Protein AF-0000000068833733 (afdb_homodimer)

Organism: Rhodotorula toruloides (NCBI:txid5286)

Nearest PDB structures (foldseek):
  7a6r-assembly1_A  TM=3.383E-01  e=6.636E+00  Homo sapiens
  4xdn-assembly1_A  TM=4.023E-01  e=9.406E+00  Saccharomyces cerevisiae
  7a6r-assembly1_A  TM=3.349E-01  e=8.281E+00  Homo sapiens
  4xdn-assembly1_A  TM=2.370E-01  e=8.281E+00  Saccharomyces cerevisiae

Structure (mmCIF, N/CA/C/O backbone):
data_AF-0000000068833733-model_v1
#
loop_
_entity.id
_entity.type
_entity.pdbx_description
1 polymer 'FGENESH: predicted gene_1.614 protein'
#
loop_
_atom_site.group_PDB
_atom_site.id
_atom_site.type_symbol
_atom_site.label_atom_id
_atom_site.label_alt_id
_atom_site.label_comp_id
_atom_site.label_asym_id
_atom_site.label_entity_id
_atom_site.label_seq_id
_atom_site.pdbx_PDB_ins_code
_atom_site.Cartn_x
_atom_site.Cartn_y
_atom_site.Cartn_z
_atom_site.occupancy
_atom_site.B_iso_or_equiv
_atom_site.auth_seq_id
_atom_site.auth_comp_id
_atom_site.auth_asym_id
_atom_site.auth_atom_id
_atom_site.pdbx_PDB_model_num
ATOM 1 N N . MET A 1 1 ? 36.562 -54.531 -7.152 1 19.58 1 MET A N 1
ATOM 2 C CA . MET A 1 1 ? 36.906 -54.688 -8.562 1 19.58 1 MET A CA 1
ATOM 3 C C . MET A 1 1 ? 35.938 -53.906 -9.445 1 19.58 1 MET A C 1
ATOM 5 O O . MET A 1 1 ? 35.812 -54.188 -10.641 1 19.58 1 MET A O 1
ATOM 9 N N . THR A 1 2 ? 35.156 -52.969 -8.891 1 22.92 2 THR A N 1
ATOM 10 C CA . THR A 1 2 ? 34 -52.469 -9.602 1 22.92 2 THR A CA 1
ATOM 11 C C . THR A 1 2 ? 34.406 -51.625 -10.805 1 22.92 2 THR A C 1
ATOM 13 O O . THR A 1 2 ? 35.188 -50.688 -10.672 1 22.92 2 THR A O 1
ATOM 16 N N . SER A 1 3 ? 34.156 -52.094 -12.055 1 21.3 3 SER A N 1
ATOM 17 C CA . SER A 1 3 ? 34.406 -51.875 -13.477 1 21.3 3 SER A CA 1
ATOM 18 C C . SER A 1 3 ? 33.75 -50.562 -13.953 1 21.3 3 SER A C 1
ATOM 20 O O . SER A 1 3 ? 32.531 -50.469 -13.961 1 21.3 3 SER A O 1
ATOM 22 N N . VAL A 1 4 ? 34.438 -49.406 -13.789 1 21.58 4 VAL A N 1
ATOM 23 C CA . VAL A 1 4 ? 34.219 -48 -14.078 1 21.58 4 VAL A CA 1
ATOM 24 C C . VAL A 1 4 ? 34.062 -47.781 -15.586 1 21.58 4 VAL A C 1
ATOM 26 O O . VAL A 1 4 ? 35.031 -47.938 -16.344 1 21.58 4 VAL A O 1
ATOM 29 N N . LYS A 1 5 ? 32.812 -48.156 -16.031 1 18.89 5 LYS A N 1
ATOM 30 C CA . LYS A 1 5 ? 32.469 -48.312 -17.438 1 18.89 5 LYS A CA 1
ATOM 31 C C . LYS A 1 5 ? 32.938 -47.094 -18.234 1 18.89 5 LYS A C 1
ATOM 33 O O . LYS A 1 5 ? 33.188 -46.031 -17.688 1 18.89 5 LYS A O 1
ATOM 38 N N . GLU A 1 6 ? 32.375 -46.719 -19.453 1 17.02 6 GLU A N 1
ATOM 39 C CA . GLU A 1 6 ? 32.5 -46.656 -20.906 1 17.02 6 GLU A CA 1
ATOM 40 C C . GLU A 1 6 ? 32.281 -45.25 -21.438 1 17.02 6 GLU A C 1
ATOM 42 O O . GLU A 1 6 ? 32.094 -45.031 -22.625 1 17.02 6 GLU A O 1
ATOM 47 N N . LYS A 1 7 ? 32.312 -44.188 -20.625 1 20 7 LYS A N 1
ATOM 48 C CA . LYS A 1 7 ? 31.672 -43 -21.203 1 20 7 LYS A CA 1
ATOM 49 C C . LYS A 1 7 ? 32.281 -42.656 -22.562 1 20 7 LYS A C 1
ATOM 51 O O . LYS A 1 7 ? 33.438 -42.281 -22.641 1 20 7 LYS A O 1
ATOM 56 N N . GLU A 1 8 ? 31.859 -43.125 -23.781 1 17.22 8 GLU A N 1
ATOM 57 C CA . GLU A 1 8 ? 32.375 -43.125 -25.141 1 17.22 8 GLU A CA 1
ATOM 58 C C . GLU A 1 8 ? 32.375 -41.688 -25.734 1 17.22 8 GLU A C 1
ATOM 60 O O . GLU A 1 8 ? 33.094 -41.438 -26.703 1 17.22 8 GLU A O 1
ATOM 65 N N . ASN A 1 9 ? 31.453 -40.812 -25.266 1 19.61 9 ASN A N 1
ATOM 66 C CA . ASN A 1 9 ? 30.719 -40.125 -26.312 1 19.61 9 ASN A CA 1
ATOM 67 C C . ASN A 1 9 ? 31.656 -39.344 -27.234 1 19.61 9 ASN A C 1
ATOM 69 O O . ASN A 1 9 ? 32.812 -39.062 -26.875 1 19.61 9 ASN A O 1
ATOM 73 N N . LEU A 1 10 ? 31.094 -38.562 -28.297 1 18.66 10 LEU A N 1
ATOM 74 C CA . LEU A 1 10 ? 31.25 -38.25 -29.719 1 18.66 10 LEU A CA 1
ATOM 75 C C . LEU A 1 10 ? 32.156 -37.031 -29.906 1 18.66 10 LEU A C 1
ATOM 77 O O . LEU A 1 10 ? 32.188 -36.125 -29.062 1 18.66 10 LEU A O 1
ATOM 81 N N . PRO A 1 11 ? 33.031 -37.031 -30.844 1 19.48 11 PRO A N 1
ATOM 82 C CA . PRO A 1 11 ? 34.25 -36.281 -31.203 1 19.48 11 PRO A CA 1
ATOM 83 C C . PRO A 1 11 ? 33.969 -34.875 -31.703 1 19.48 11 PRO A C 1
ATOM 85 O O . PRO A 1 11 ? 32.969 -34.656 -32.406 1 19.48 11 PRO A O 1
ATOM 88 N N . LEU A 1 12 ? 33.969 -33.875 -30.906 1 19.86 12 LEU A N 1
ATOM 89 C CA . LEU A 1 12 ? 33.75 -32.438 -31.125 1 19.86 12 LEU A CA 1
ATOM 90 C C . LEU A 1 12 ? 34.531 -31.969 -32.344 1 19.86 12 LEU A C 1
ATOM 92 O O . LEU A 1 12 ? 35.75 -31.969 -32.312 1 19.86 12 LEU A O 1
ATOM 96 N N . ARG A 1 13 ? 33.969 -32.281 -33.594 1 18.91 13 ARG A N 1
ATOM 97 C CA . ARG A 1 13 ? 34.688 -31.953 -34.812 1 18.91 13 ARG A CA 1
ATOM 98 C C . ARG A 1 13 ? 35.062 -30.469 -34.844 1 18.91 13 ARG A C 1
ATOM 100 O O . ARG A 1 13 ? 34.281 -29.609 -34.438 1 18.91 13 ARG A O 1
ATOM 107 N N . ARG A 1 14 ? 36.281 -30.125 -35 1 19.06 14 ARG A N 1
ATOM 108 C CA . ARG A 1 14 ? 37.125 -28.938 -35.062 1 19.06 14 ARG A CA 1
ATOM 109 C C . ARG A 1 14 ? 36.75 -28.062 -36.25 1 19.06 14 ARG A C 1
ATOM 111 O O . ARG A 1 14 ? 37.125 -28.375 -37.375 1 19.06 14 ARG A O 1
ATOM 118 N N . ILE A 1 15 ? 35.406 -27.719 -36.375 1 20.25 15 ILE A N 1
ATOM 119 C CA . ILE A 1 15 ? 35.125 -27.062 -37.656 1 20.25 15 ILE A CA 1
ATOM 120 C C . ILE A 1 15 ? 36.062 -25.859 -37.844 1 20.25 15 ILE A C 1
ATOM 122 O O . ILE A 1 15 ? 36.125 -25 -36.938 1 20.25 15 ILE A O 1
ATOM 126 N N . SER A 1 16 ? 37 -26 -38.688 1 19.05 16 SER A N 1
ATOM 127 C CA . SER A 1 16 ? 38.125 -25.172 -39.125 1 19.05 16 SER A CA 1
ATOM 128 C C . SER A 1 16 ? 37.656 -23.812 -39.656 1 19.05 16 SER A C 1
ATOM 130 O O . SER A 1 16 ? 36.594 -23.719 -40.281 1 19.05 16 SER A O 1
ATOM 132 N N . PRO A 1 17 ? 38.156 -22.766 -39.094 1 21.41 17 PRO A N 1
ATOM 133 C CA . PRO A 1 17 ? 37.844 -21.344 -39.25 1 21.41 17 PRO A CA 1
ATOM 134 C C . PRO A 1 17 ? 37.906 -20.859 -40.688 1 21.41 17 PRO A C 1
ATOM 136 O O . PRO A 1 17 ? 38.844 -21.234 -41.438 1 21.41 17 PRO A O 1
ATOM 139 N N . PRO A 1 18 ? 36.719 -20.891 -41.438 1 20.53 18 PRO A N 1
ATOM 140 C CA . PRO A 1 18 ? 36.812 -20.609 -42.875 1 20.53 18 PRO A CA 1
ATOM 141 C C . PRO A 1 18 ? 37.625 -19.344 -43.156 1 20.53 18 PRO A C 1
ATOM 143 O O . PRO A 1 18 ? 37.75 -18.469 -42.312 1 20.53 18 PRO A O 1
ATOM 146 N N . SER A 1 19 ? 38.531 -19.453 -44.094 1 19.72 19 SER A N 1
ATOM 147 C CA . SER A 1 19 ? 39.594 -18.594 -44.594 1 19.72 19 SER A CA 1
ATOM 148 C C . SER A 1 19 ? 39.031 -17.281 -45.125 1 19.72 19 SER A C 1
ATOM 150 O O . SER A 1 19 ? 37.906 -17.234 -45.625 1 19.72 19 SER A O 1
ATOM 152 N N . PRO A 1 20 ? 39.656 -16.172 -44.812 1 22.19 20 PRO A N 1
ATOM 153 C CA . PRO A 1 20 ? 39.406 -14.727 -44.938 1 22.19 20 PRO A CA 1
ATOM 154 C C . PRO A 1 20 ? 39.25 -14.281 -46.375 1 22.19 20 PRO A C 1
ATOM 156 O O . PRO A 1 20 ? 40.219 -14.359 -47.156 1 22.19 20 PRO A O 1
ATOM 159 N N . VAL A 1 21 ? 38.312 -14.961 -47.188 1 20.84 21 VAL A N 1
ATOM 160 C CA . VAL A 1 21 ? 38.469 -14.641 -48.594 1 20.84 21 VAL A CA 1
ATOM 161 C C . VAL A 1 21 ? 38.406 -13.125 -48.781 1 20.84 21 VAL A C 1
ATOM 163 O O . VAL A 1 21 ? 37.562 -12.461 -48.188 1 20.84 21 VAL A O 1
ATOM 166 N N . SER A 1 22 ? 39.438 -12.531 -49.406 1 20.2 22 SER A N 1
ATOM 167 C CA . SER A 1 22 ? 39.969 -11.211 -49.719 1 20.2 22 SER A CA 1
ATOM 168 C C . SER A 1 22 ? 39.094 -10.492 -50.75 1 20.2 22 SER A C 1
ATOM 170 O O . SER A 1 22 ? 39.594 -9.688 -51.562 1 20.2 22 SER A O 1
ATOM 172 N N . ARG A 1 23 ? 37.781 -10.711 -50.812 1 19.17 23 ARG A N 1
ATOM 173 C CA . ARG A 1 23 ? 37.25 -10.227 -52.094 1 19.17 23 ARG A CA 1
ATOM 174 C C . ARG A 1 23 ? 37.375 -8.711 -52.188 1 19.17 23 ARG A C 1
ATOM 176 O O . ARG A 1 23 ? 36.875 -7.984 -51.344 1 19.17 23 ARG A O 1
ATOM 183 N N . SER A 1 24 ? 38.375 -8.211 -52.844 1 19.95 24 SER A N 1
ATOM 184 C CA . SER A 1 24 ? 38.875 -6.875 -53.156 1 19.95 24 SER A CA 1
ATOM 185 C C . SER A 1 24 ? 37.875 -6.102 -54.031 1 19.95 24 SER A C 1
ATOM 187 O O . SER A 1 24 ? 38.156 -5.004 -54.5 1 19.95 24 SER A O 1
ATOM 189 N N . GLN A 1 25 ? 36.594 -6.613 -54.188 1 19.78 25 GLN A N 1
ATOM 190 C CA . GLN A 1 25 ? 36.094 -6.008 -55.406 1 19.78 25 GLN A CA 1
ATOM 191 C C . GLN A 1 25 ? 35.906 -4.5 -55.25 1 19.78 25 GLN A C 1
ATOM 193 O O . GLN A 1 25 ? 35.438 -4.035 -54.219 1 19.78 25 GLN A O 1
ATOM 198 N N . SER A 1 26 ? 36.531 -3.775 -56.156 1 21.05 26 SER A N 1
ATOM 199 C CA . SER A 1 26 ? 36.844 -2.375 -56.438 1 21.05 26 SER A CA 1
ATOM 200 C C . SER A 1 26 ? 35.562 -1.6 -56.781 1 21.05 26 SER A C 1
ATOM 202 O O . SER A 1 26 ? 35.156 -1.529 -57.938 1 21.05 26 SER A O 1
ATOM 204 N N . ILE A 1 27 ? 34.469 -1.83 -56.125 1 22.33 27 ILE A N 1
ATOM 205 C CA . ILE A 1 27 ? 33.312 -1.208 -56.75 1 22.33 27 ILE A CA 1
ATOM 206 C C . ILE A 1 27 ? 33.5 0.306 -56.781 1 22.33 27 ILE A C 1
ATOM 208 O O . ILE A 1 27 ? 33.781 0.938 -55.781 1 22.33 27 ILE A O 1
ATOM 212 N N . GLN A 1 28 ? 33.75 0.729 -58 1 21.44 28 GLN A N 1
ATOM 213 C CA . GLN A 1 28 ? 33.969 2.092 -58.469 1 21.44 28 GLN A CA 1
ATOM 214 C C . GLN A 1 28 ? 32.75 2.967 -58.156 1 21.44 28 GLN A C 1
ATOM 216 O O . GLN A 1 28 ? 31.625 2.652 -58.562 1 21.44 28 GLN A O 1
ATOM 221 N N . MET A 1 29 ? 32.812 3.633 -57 1 23.14 29 MET A N 1
ATOM 222 C CA . MET A 1 29 ? 31.781 4.527 -56.469 1 23.14 29 MET A CA 1
ATOM 223 C C . MET A 1 29 ? 31.469 5.645 -57.438 1 23.14 29 MET A C 1
ATOM 225 O O . MET A 1 29 ? 32.344 6.398 -57.844 1 23.14 29 MET A O 1
ATOM 229 N N . PRO A 1 30 ? 30.562 5.352 -58.375 1 25.47 30 PRO A N 1
ATOM 230 C CA . PRO A 1 30 ? 30.375 6.422 -59.375 1 25.47 30 PRO A CA 1
ATOM 231 C C . PRO A 1 30 ? 30.156 7.785 -58.719 1 25.47 30 PRO A C 1
ATOM 233 O O . PRO A 1 30 ? 29.734 7.855 -57.562 1 25.47 30 PRO A O 1
ATOM 236 N N . PRO A 1 31 ? 30.766 8.805 -59.312 1 23.72 31 PRO A N 1
ATOM 237 C CA . PRO A 1 31 ? 30.891 10.164 -58.781 1 23.72 31 PRO A CA 1
ATOM 238 C C . PRO A 1 31 ? 29.531 10.812 -58.531 1 23.72 31 PRO A C 1
ATOM 240 O O . PRO A 1 31 ? 28.562 10.539 -59.25 1 23.72 31 PRO A O 1
ATOM 243 N N . PRO A 1 32 ? 29.156 11.07 -57.281 1 23.84 32 PRO A N 1
ATOM 244 C CA . PRO A 1 32 ? 27.844 11.586 -56.875 1 23.84 32 PRO A CA 1
ATOM 245 C C . PRO A 1 32 ? 27.453 12.844 -57.656 1 23.84 32 PRO A C 1
ATOM 247 O O . PRO A 1 32 ? 28.266 13.758 -57.812 1 23.84 32 PRO A O 1
ATOM 250 N N . THR A 1 33 ? 26.797 12.617 -58.844 1 24.02 33 THR A N 1
ATOM 251 C CA . THR A 1 33 ? 26.344 13.75 -59.656 1 24.02 33 THR A CA 1
ATOM 252 C C . THR A 1 33 ? 25.672 14.789 -58.75 1 24.02 33 THR A C 1
ATOM 254 O O . THR A 1 33 ? 24.891 14.453 -57.875 1 24.02 33 THR A O 1
ATOM 257 N N . GLN A 1 34 ? 26.188 16.016 -58.812 1 23.25 34 GLN A N 1
ATOM 258 C CA . GLN A 1 34 ? 25.922 17.25 -58.094 1 23.25 34 GLN A CA 1
ATOM 259 C C . GLN A 1 34 ? 24.484 17.734 -58.344 1 23.25 34 GLN A C 1
ATOM 261 O O . GLN A 1 34 ? 24.219 18.375 -59.375 1 23.25 34 GLN A O 1
ATOM 266 N N . ARG A 1 35 ? 23.5 16.844 -58.375 1 23.8 35 ARG A N 1
ATOM 267 C CA . ARG A 1 35 ? 22.25 17.5 -58.781 1 23.8 35 ARG A CA 1
ATOM 268 C C . ARG A 1 35 ? 21.969 18.703 -57.906 1 23.8 35 ARG A C 1
ATOM 270 O O . ARG A 1 35 ? 22.125 18.656 -56.688 1 23.8 35 ARG A O 1
ATOM 277 N N . GLU A 1 36 ? 21.984 19.844 -58.531 1 22.17 36 GLU A N 1
ATOM 278 C CA . GLU A 1 36 ? 21.688 21.188 -58.062 1 22.17 36 GLU A CA 1
ATOM 279 C C . GLU A 1 36 ? 20.328 21.266 -57.375 1 22.17 36 GLU A C 1
ATOM 281 O O . GLU A 1 36 ? 19.297 21.062 -58 1 22.17 36 GLU A O 1
ATOM 286 N N . ALA A 1 37 ? 20.266 20.656 -56.188 1 25.45 37 ALA A N 1
ATOM 287 C CA . ALA A 1 37 ? 18.984 20.641 -55.469 1 25.45 37 ALA A CA 1
ATOM 288 C C . ALA A 1 37 ? 18.422 22.062 -55.344 1 25.45 37 ALA A C 1
ATOM 290 O O . ALA A 1 37 ? 19.094 22.953 -54.812 1 25.45 37 ALA A O 1
ATOM 291 N N . THR A 1 38 ? 17.703 22.406 -56.344 1 27.02 38 THR A N 1
ATOM 292 C CA . THR A 1 38 ? 16.969 23.656 -56.312 1 27.02 38 THR A CA 1
ATOM 293 C C . THR A 1 38 ? 16.281 23.844 -54.969 1 27.02 38 THR A C 1
ATOM 295 O O . THR A 1 38 ? 15.672 22.906 -54.438 1 27.02 38 THR A O 1
ATOM 298 N N . PRO A 1 39 ? 16.688 24.859 -54.25 1 24.2 39 PRO A N 1
ATOM 299 C CA . PRO A 1 39 ? 16.25 25.172 -52.875 1 24.2 39 PRO A CA 1
ATOM 300 C C . PRO A 1 39 ? 14.727 25.219 -52.75 1 24.2 39 PRO A C 1
ATOM 302 O O . PRO A 1 39 ? 14.07 26.062 -53.375 1 24.2 39 PRO A O 1
ATOM 305 N N . GLU A 1 40 ? 14.07 23.984 -53.062 1 26.38 40 GLU A N 1
ATOM 306 C CA . GLU A 1 40 ? 12.625 24.125 -52.938 1 26.38 40 GLU A CA 1
ATOM 307 C C . GLU A 1 40 ? 12.242 24.906 -51.688 1 26.38 40 GLU A C 1
ATOM 309 O O . GLU A 1 40 ? 12.773 24.641 -50.594 1 26.38 40 GLU A O 1
ATOM 314 N N . GLN A 1 41 ? 11.727 26.078 -51.938 1 24.69 41 GLN A N 1
ATOM 315 C CA . GLN A 1 41 ? 11.164 26.984 -50.938 1 24.69 41 GLN A CA 1
ATOM 316 C C . GLN A 1 41 ? 10.234 26.25 -49.969 1 24.69 41 GLN A C 1
ATOM 318 O O . GLN A 1 41 ? 9.242 25.656 -50.406 1 24.69 41 GLN A O 1
ATOM 323 N N . GLU A 1 42 ? 10.938 25.641 -49 1 26.62 42 GLU A N 1
ATOM 324 C CA . GLU A 1 42 ? 10.164 24.969 -47.938 1 26.62 42 GLU A CA 1
ATOM 325 C C . GLU A 1 42 ? 8.961 25.812 -47.531 1 26.62 42 GLU A C 1
ATOM 327 O O . GLU A 1 42 ? 9.125 26.938 -47.062 1 26.62 42 GLU A O 1
ATOM 332 N N . GLU A 1 43 ? 7.93 25.703 -48.375 1 27.12 43 GLU A N 1
ATOM 333 C CA . GLU A 1 43 ? 6.68 26.312 -47.938 1 27.12 43 GLU A CA 1
ATOM 334 C C . GLU A 1 43 ? 6.426 26.078 -46.438 1 27.12 43 GLU A C 1
ATOM 336 O O . GLU A 1 43 ? 6.469 24.922 -46 1 27.12 43 GLU A O 1
ATOM 341 N N . VAL A 1 44 ? 6.812 27.062 -45.688 1 28.56 44 VAL A N 1
ATOM 342 C CA . VAL A 1 44 ? 6.562 27.094 -44.25 1 28.56 44 VAL A CA 1
ATOM 343 C C . VAL A 1 44 ? 5.148 26.594 -43.969 1 28.56 44 VAL A C 1
ATOM 345 O O . VAL A 1 44 ? 4.176 27.141 -44.5 1 28.56 44 VAL A O 1
ATOM 348 N N . PRO A 1 45 ? 5.113 25.234 -43.812 1 30.23 45 PRO A N 1
ATOM 349 C CA . PRO A 1 45 ? 3.744 24.766 -43.562 1 30.23 45 PRO A CA 1
ATOM 350 C C . PRO A 1 45 ? 2.973 25.688 -42.625 1 30.23 45 PRO A C 1
ATOM 352 O O . PRO A 1 45 ? 3.574 26.359 -41.781 1 30.23 45 PRO A O 1
ATOM 355 N N . PRO A 1 46 ? 1.845 26.109 -43.094 1 27.2 46 PRO A N 1
ATOM 356 C CA . PRO A 1 46 ? 0.996 27.016 -42.344 1 27.2 46 PRO A CA 1
ATOM 357 C C . PRO A 1 46 ? 0.884 26.625 -40.875 1 27.2 46 PRO A C 1
ATOM 359 O O . PRO A 1 46 ? 1.031 25.453 -40.531 1 27.2 46 PRO A O 1
ATOM 362 N N . VAL A 1 47 ? 1.202 27.594 -40.031 1 27.06 47 VAL A N 1
ATOM 363 C CA . VAL A 1 47 ? 1.125 27.516 -38.562 1 27.06 47 VAL A CA 1
ATOM 364 C C . VAL A 1 47 ? -0.168 26.828 -38.156 1 27.06 47 VAL A C 1
ATOM 366 O O . VAL A 1 47 ? -1.263 27.266 -38.5 1 27.06 47 VAL A O 1
ATOM 369 N N . ALA A 1 48 ? -0.033 25.531 -38 1 26.48 48 ALA A N 1
ATOM 370 C CA . ALA A 1 48 ? -1.164 24.734 -37.531 1 26.48 48 ALA A CA 1
ATOM 371 C C . ALA A 1 48 ? -1.973 25.5 -36.469 1 26.48 48 ALA A C 1
ATOM 373 O O . ALA A 1 48 ? -1.404 26.141 -35.594 1 26.48 48 ALA A O 1
ATOM 374 N N . ALA A 1 49 ? -3.156 25.906 -36.875 1 28.8 49 ALA A N 1
ATOM 375 C CA . ALA A 1 49 ? -4.164 26.578 -36.031 1 28.8 49 ALA A CA 1
ATOM 376 C C . ALA A 1 49 ? -4.176 26.016 -34.625 1 28.8 49 ALA A C 1
ATOM 378 O O . ALA A 1 49 ? -3.861 24.844 -34.406 1 28.8 49 ALA A O 1
ATOM 379 N N . GLU A 1 50 ? -3.996 26.922 -33.688 1 26.55 50 GLU A N 1
ATOM 380 C CA . GLU A 1 50 ? -3.99 26.625 -32.25 1 26.55 50 GLU A CA 1
ATOM 381 C C . GLU A 1 50 ? -5.07 25.609 -31.891 1 26.55 50 GLU A C 1
ATOM 383 O O . GLU A 1 50 ? -6.227 25.766 -32.281 1 26.55 50 GLU A O 1
ATOM 388 N N . PRO A 1 51 ? -4.707 24.344 -31.797 1 28.06 51 PRO A N 1
ATOM 389 C CA . PRO A 1 51 ? -5.809 23.422 -31.5 1 28.06 51 PRO A CA 1
ATOM 390 C C . PRO A 1 51 ? -6.801 24.016 -30.484 1 28.06 51 PRO A C 1
ATOM 392 O O . PRO A 1 51 ? -6.422 24.844 -29.656 1 28.06 51 PRO A O 1
ATOM 395 N N . ALA A 1 52 ? -8.047 24.203 -30.906 1 27.42 52 ALA A N 1
ATOM 396 C CA . ALA A 1 52 ? -9.141 24.641 -30.062 1 27.42 52 ALA A CA 1
ATOM 397 C C . ALA A 1 52 ? -9.031 24.031 -28.656 1 27.42 52 ALA A C 1
ATOM 399 O O . ALA A 1 52 ? -8.5 22.938 -28.5 1 27.42 52 ALA A O 1
ATOM 400 N N . PRO A 1 53 ? -9.039 24.922 -27.703 1 24.83 53 PRO A N 1
ATOM 401 C CA . PRO A 1 53 ? -8.867 24.406 -26.344 1 24.83 53 PRO A CA 1
ATOM 402 C C . PRO A 1 53 ? -9.68 23.141 -26.094 1 24.83 53 PRO A C 1
ATOM 404 O O . PRO A 1 53 ? -10.867 23.094 -26.422 1 24.83 53 PRO A O 1
ATOM 407 N N . ARG A 1 54 ? -9.109 22.047 -26.25 1 28.48 54 ARG A N 1
ATOM 408 C CA . ARG A 1 54 ? -9.852 20.828 -25.938 1 28.48 54 ARG A CA 1
ATOM 409 C C . ARG A 1 54 ? -10.758 21.031 -24.734 1 28.48 54 ARG A C 1
ATOM 411 O O . ARG A 1 54 ? -10.367 21.688 -23.766 1 28.48 54 ARG A O 1
ATOM 418 N N . PRO A 1 55 ? -12.039 20.906 -24.906 1 26.41 55 PRO A N 1
ATOM 419 C CA . PRO A 1 55 ? -12.914 21.109 -23.75 1 26.41 55 PRO A CA 1
ATOM 420 C C . PRO A 1 55 ? -12.359 20.469 -22.484 1 26.41 55 PRO A C 1
ATOM 422 O O . PRO A 1 55 ? -11.555 19.531 -22.547 1 26.41 55 PRO A O 1
ATOM 425 N N . PRO A 1 56 ? -12.398 21.172 -21.453 1 25.95 56 PRO A N 1
ATOM 426 C CA . PRO A 1 56 ? -11.844 20.641 -20.203 1 25.95 56 PRO A CA 1
ATOM 427 C C . PRO A 1 56 ? -12.211 19.172 -19.969 1 25.95 56 PRO A C 1
ATOM 429 O O . PRO A 1 56 ? -13.383 18.812 -20.094 1 25.95 56 PRO A O 1
ATOM 432 N N . ARG A 1 57 ? -11.328 18.359 -20.422 1 28.69 57 ARG A N 1
ATOM 433 C CA . ARG A 1 57 ? -11.586 16.953 -20.125 1 28.69 57 ARG A CA 1
ATOM 434 C C . ARG A 1 57 ? -12.203 16.781 -18.75 1 28.69 57 ARG A C 1
ATOM 436 O O . ARG A 1 57 ? -11.664 17.281 -17.75 1 28.69 57 ARG A O 1
ATOM 443 N N . GLN A 1 58 ? -13.469 16.688 -18.703 1 29.75 58 GLN A N 1
ATOM 444 C CA . GLN A 1 58 ? -14.125 16.344 -17.453 1 29.75 58 GLN A CA 1
ATOM 445 C C . GLN A 1 58 ? -13.305 15.352 -16.656 1 29.75 58 GLN A C 1
ATOM 447 O O . GLN A 1 58 ? -12.758 14.391 -17.203 1 29.75 58 GLN A O 1
ATOM 452 N N . LEU A 1 59 ? -12.766 15.914 -15.656 1 32.09 59 LEU A N 1
ATOM 453 C CA . LEU A 1 59 ? -11.852 15.156 -14.805 1 32.09 59 LEU A CA 1
ATOM 454 C C . LEU A 1 59 ? -12.359 13.727 -14.617 1 32.09 59 LEU A C 1
ATOM 456 O O . LEU A 1 59 ? -11.57 12.812 -14.352 1 32.09 59 LEU A O 1
ATOM 460 N N . PHE A 1 60 ? -13.82 13.695 -14.391 1 32 60 PHE A N 1
ATOM 461 C CA . PHE A 1 60 ? -14.461 12.391 -14.25 1 32 60 PHE A CA 1
ATOM 462 C C . PHE A 1 60 ? -15.336 12.078 -15.453 1 32 60 PHE A C 1
ATOM 464 O O . PHE A 1 60 ? -16.141 12.906 -15.875 1 32 60 PHE A O 1
ATOM 471 N N . PRO A 1 61 ? -15.031 11.297 -16.344 1 32.44 61 PRO A N 1
ATOM 472 C CA . PRO A 1 61 ? -15.82 11 -17.531 1 32.44 61 PRO A CA 1
ATOM 473 C C . PRO A 1 61 ? -17.281 10.68 -17.219 1 32.44 61 PRO A C 1
ATOM 475 O O . PRO A 1 61 ? -17.578 10.141 -16.141 1 32.44 61 PRO A O 1
ATOM 478 N N . SER A 1 62 ? -18.234 11.508 -17.703 1 35.28 62 SER A N 1
ATOM 479 C CA . SER A 1 62 ? -19.641 11.148 -17.688 1 35.28 62 SER A CA 1
ATOM 480 C C . SER A 1 62 ? -19.875 9.742 -18.234 1 35.28 62 SER A C 1
ATOM 482 O O . SER A 1 62 ? -19.234 9.352 -19.219 1 35.28 62 SER A O 1
ATOM 484 N N . PHE A 1 63 ? -20.562 8.93 -17.484 1 36.62 63 PHE A N 1
ATOM 485 C CA . PHE A 1 63 ? -20.953 7.594 -17.922 1 36.62 63 PHE A CA 1
ATOM 486 C C . PHE A 1 63 ? -21.844 7.672 -19.156 1 36.62 63 PHE A C 1
ATOM 488 O O . PHE A 1 63 ? -22.875 8.352 -19.141 1 36.62 63 PHE A O 1
ATOM 495 N N . PRO A 1 64 ? -21.562 7.625 -20.281 1 34.34 64 PRO A N 1
ATOM 496 C CA . PRO A 1 64 ? -22.547 7.605 -21.375 1 34.34 64 PRO A CA 1
ATOM 497 C C . PRO A 1 64 ? -23.672 6.613 -21.141 1 34.34 64 PRO A C 1
ATOM 499 O O . PRO A 1 64 ? -23.547 5.703 -20.312 1 34.34 64 PRO A O 1
ATOM 502 N N . ASP A 1 65 ? -24.922 6.633 -21.797 1 39.97 65 ASP A N 1
ATOM 503 C CA . ASP A 1 65 ? -26.172 5.887 -21.953 1 39.97 65 ASP A CA 1
ATOM 504 C C . ASP A 1 65 ? -25.906 4.383 -21.969 1 39.97 65 ASP A C 1
ATOM 506 O O . ASP A 1 65 ? -26.844 3.586 -22.078 1 39.97 65 ASP A O 1
ATOM 510 N N . GLY A 1 66 ? -24.734 3.756 -22.219 1 43.91 66 GLY A N 1
ATOM 511 C CA . GLY A 1 66 ? -24.328 2.371 -22.422 1 43.91 66 GLY A CA 1
ATOM 512 C C . GLY A 1 66 ? -24.188 1.6 -21.109 1 43.91 66 GLY A C 1
ATOM 513 O O . GLY A 1 66 ? -23.359 0.688 -21.016 1 43.91 66 GLY A O 1
ATOM 514 N N . ALA A 1 67 ? -24.984 1.857 -20.297 1 50.84 67 ALA A N 1
ATOM 515 C CA . ALA A 1 67 ? -25.078 1.405 -18.906 1 50.84 67 ALA A CA 1
ATOM 516 C C . ALA A 1 67 ? -25.406 -0.085 -18.844 1 50.84 67 ALA A C 1
ATOM 518 O O . ALA A 1 67 ? -24.812 -0.816 -18.031 1 50.84 67 ALA A O 1
ATOM 519 N N . ALA A 1 68 ? -26.406 -0.5 -19.703 1 51.41 68 ALA A N 1
ATOM 520 C CA . ALA A 1 68 ? -26.766 -1.911 -19.625 1 51.41 68 ALA A CA 1
ATOM 521 C C . ALA A 1 68 ? -25.609 -2.805 -20.031 1 51.41 68 ALA A C 1
ATOM 523 O O . ALA A 1 68 ? -25.344 -3.824 -19.391 1 51.41 68 ALA A O 1
ATOM 524 N N . SER A 1 69 ? -24.984 -2.389 -21.156 1 62.16 69 SER A N 1
ATOM 525 C CA . SER A 1 69 ? -23.844 -3.158 -21.609 1 62.16 69 SER A CA 1
ATOM 526 C C . SER A 1 69 ? -22.719 -3.135 -20.578 1 62.16 69 SER A C 1
ATOM 528 O O . SER A 1 69 ? -22.078 -4.16 -20.328 1 62.16 69 SER A O 1
ATOM 530 N N . TYR A 1 70 ? -22.734 -2.092 -19.875 1 68.25 70 TYR A N 1
ATOM 531 C CA . TYR A 1 70 ? -21.703 -1.979 -18.859 1 68.25 70 TYR A CA 1
ATOM 532 C C . TYR A 1 70 ? -22 -2.912 -17.688 1 68.25 70 TYR A C 1
ATOM 534 O O . TYR A 1 70 ? -21.094 -3.58 -17.188 1 68.25 70 TYR A O 1
ATOM 542 N N . ARG A 1 71 ? -23.234 -3.02 -17.438 1 72.81 71 ARG A N 1
ATOM 543 C CA . ARG A 1 71 ? -23.609 -3.861 -16.297 1 72.81 71 ARG A CA 1
ATOM 544 C C . ARG A 1 71 ? -23.344 -5.332 -16.609 1 72.81 71 ARG A C 1
ATOM 546 O O . ARG A 1 71 ? -22.828 -6.066 -15.766 1 72.81 71 ARG A O 1
ATOM 553 N N . THR A 1 72 ? -23.719 -5.691 -17.75 1 75.69 72 THR A N 1
ATOM 554 C CA . THR A 1 72 ? -23.531 -7.09 -18.141 1 75.69 72 THR A CA 1
ATOM 555 C C . THR A 1 72 ? -22.047 -7.434 -18.188 1 75.69 72 THR A C 1
ATOM 557 O O . THR A 1 72 ? -21.641 -8.492 -17.688 1 75.69 72 THR A O 1
ATOM 560 N N . ASN A 1 73 ? -21.312 -6.5 -18.703 1 77.38 73 ASN A N 1
ATOM 561 C CA . ASN A 1 73 ? -19.875 -6.719 -18.797 1 77.38 73 ASN A CA 1
ATOM 562 C C . ASN A 1 73 ? -19.219 -6.754 -17.406 1 77.38 73 ASN A C 1
ATOM 564 O O . ASN A 1 73 ? -18.328 -7.555 -17.156 1 77.38 73 ASN A O 1
ATOM 568 N N . LYS A 1 74 ? -19.828 -6.016 -16.625 1 81.69 74 LYS A N 1
ATOM 569 C CA . LYS A 1 74 ? -19.281 -5.945 -15.273 1 81.69 74 LYS A CA 1
ATOM 570 C C . LYS A 1 74 ? -19.609 -7.211 -14.484 1 81.69 74 LYS A C 1
ATOM 572 O O . LYS A 1 74 ? -18.75 -7.723 -13.75 1 81.69 74 LYS A O 1
ATOM 577 N N . VAL A 1 75 ? -20.75 -7.754 -14.672 1 84.88 75 VAL A N 1
ATOM 578 C CA . VAL A 1 75 ? -21.141 -8.969 -13.977 1 84.88 75 VAL A CA 1
ATOM 579 C C . VAL A 1 75 ? -20.266 -10.141 -14.445 1 84.88 75 VAL A C 1
ATOM 581 O O . VAL A 1 75 ? -19.828 -10.953 -13.633 1 84.88 75 VAL A O 1
ATOM 584 N N . ALA A 1 76 ? -20.031 -10.172 -15.711 1 87.81 76 ALA A N 1
ATOM 585 C CA . ALA A 1 76 ? -19.172 -11.227 -16.25 1 87.81 76 ALA A CA 1
ATOM 586 C C . ALA A 1 76 ? -17.766 -11.117 -15.711 1 87.81 76 ALA A C 1
ATOM 588 O O . ALA A 1 76 ? -17.156 -12.117 -15.328 1 87.81 76 ALA A O 1
ATOM 589 N N . SER A 1 77 ? -17.281 -9.906 -15.68 1 88 77 SER A N 1
ATOM 590 C CA . SER A 1 77 ? -15.938 -9.672 -15.164 1 88 77 SER A CA 1
ATOM 591 C C . SER A 1 77 ? -15.852 -10.008 -13.672 1 88 77 SER A C 1
ATOM 593 O O . SER A 1 77 ? -14.875 -10.602 -13.219 1 88 77 SER A O 1
ATOM 595 N N . ASP A 1 78 ? -16.875 -9.68 -12.984 1 88.44 78 ASP A N 1
ATOM 596 C CA . ASP A 1 78 ? -16.906 -9.961 -11.555 1 88.44 78 ASP A CA 1
ATOM 597 C C . ASP A 1 78 ? -16.984 -11.469 -11.289 1 88.44 78 ASP A C 1
ATOM 599 O O . ASP A 1 78 ? -16.359 -11.969 -10.352 1 88.44 78 ASP A O 1
ATOM 603 N N . THR A 1 79 ? -17.734 -12.109 -12.055 1 92.81 79 THR A N 1
ATOM 604 C CA . THR A 1 79 ? -17.844 -13.562 -11.938 1 92.81 79 THR A CA 1
ATOM 605 C C . THR A 1 79 ? -16.5 -14.234 -12.195 1 92.81 79 THR A C 1
ATOM 607 O O . THR A 1 79 ? -16.062 -15.086 -11.414 1 92.81 79 THR A O 1
ATOM 610 N N . ARG A 1 80 ? -15.867 -13.836 -13.227 1 93.88 80 ARG A N 1
ATOM 611 C CA . ARG A 1 80 ? -14.555 -14.383 -13.578 1 93.88 80 ARG A CA 1
ATOM 612 C C . ARG A 1 80 ? -13.555 -14.148 -12.453 1 93.88 80 ARG A C 1
ATOM 614 O O . ARG A 1 80 ? -12.844 -15.07 -12.047 1 93.88 80 ARG A O 1
ATOM 621 N N . GLU A 1 81 ? -13.57 -12.977 -12.008 1 93.06 81 GLU A N 1
ATOM 622 C CA . GLU A 1 81 ? -12.617 -12.633 -10.953 1 93.06 81 GLU A CA 1
ATOM 623 C C . GLU A 1 81 ? -12.922 -13.406 -9.672 1 93.06 81 GLU A C 1
ATOM 625 O O . GLU A 1 81 ? -12 -13.891 -9 1 93.06 81 GLU A O 1
ATOM 630 N N . ALA A 1 82 ? -14.156 -13.508 -9.336 1 94.75 82 ALA A N 1
ATOM 631 C CA . ALA A 1 82 ? -14.555 -14.234 -8.133 1 94.75 82 ALA A CA 1
ATOM 632 C C . ALA A 1 82 ? -14.141 -15.695 -8.203 1 94.75 82 ALA A C 1
ATOM 634 O O . ALA A 1 82 ? -13.617 -16.25 -7.234 1 94.75 82 ALA A O 1
ATOM 635 N N . LEU A 1 83 ? -14.297 -16.266 -9.352 1 95.88 83 LEU A N 1
ATOM 636 C CA . LEU A 1 83 ? -13.992 -17.672 -9.523 1 95.88 83 LEU A CA 1
ATOM 637 C C . LEU A 1 83 ? -12.484 -17.906 -9.492 1 95.88 83 LEU A C 1
ATOM 639 O O . LEU A 1 83 ? -12.008 -18.859 -8.859 1 95.88 83 LEU A O 1
ATOM 643 N N . THR A 1 84 ? -11.742 -17.062 -10.172 1 96.5 84 THR A N 1
ATOM 644 C CA . THR A 1 84 ? -10.297 -17.234 -10.172 1 96.5 84 THR A CA 1
ATOM 645 C C . THR A 1 84 ? -9.719 -17 -8.773 1 96.5 84 THR A C 1
ATOM 647 O O . THR A 1 84 ? -8.766 -17.672 -8.375 1 96.5 84 THR A O 1
ATOM 650 N N . ARG A 1 85 ? -10.367 -16.188 -7.992 1 95.81 85 ARG A N 1
ATOM 651 C CA . ARG A 1 85 ? -9.875 -15.859 -6.656 1 95.81 85 ARG A CA 1
ATOM 652 C C . ARG A 1 85 ? -10.125 -17 -5.684 1 95.81 85 ARG A C 1
ATOM 654 O O . ARG A 1 85 ? -9.555 -17.031 -4.594 1 95.81 85 ARG A O 1
ATOM 661 N N . THR A 1 86 ? -10.953 -17.969 -6.02 1 97.31 86 THR A N 1
ATOM 662 C CA . THR A 1 86 ? -11.203 -19.094 -5.137 1 97.31 86 THR A CA 1
ATOM 663 C C . THR A 1 86 ? -9.914 -19.875 -4.887 1 97.31 86 THR A C 1
ATOM 665 O O . THR A 1 86 ? -9.742 -20.484 -3.828 1 97.31 86 THR A O 1
ATOM 668 N N . VAL A 1 87 ? -8.992 -19.797 -5.848 1 97.5 87 VAL A N 1
ATOM 669 C CA . VAL A 1 87 ? -7.746 -20.547 -5.754 1 97.5 87 VAL A CA 1
ATOM 670 C C . VAL A 1 87 ? -6.895 -20.016 -4.605 1 97.5 87 VAL A C 1
ATOM 672 O O . VAL A 1 87 ? -6.312 -20.781 -3.842 1 97.5 87 VAL A O 1
ATOM 675 N N . THR A 1 88 ? -6.902 -18.719 -4.438 1 95.38 88 THR A N 1
ATOM 676 C CA . THR A 1 88 ? -6.043 -18.094 -3.432 1 95.38 88 THR A CA 1
ATOM 677 C C . THR A 1 88 ? -6.84 -17.75 -2.176 1 95.38 88 THR A C 1
ATOM 679 O O . THR A 1 88 ? -6.309 -17.812 -1.063 1 95.38 88 THR A O 1
ATOM 682 N N . HIS A 1 89 ? -8.148 -17.453 -2.336 1 93.81 89 HIS A N 1
ATOM 683 C CA . HIS A 1 89 ? -8.93 -16.938 -1.219 1 93.81 89 HIS A CA 1
ATOM 684 C C . HIS A 1 89 ? -9.758 -18.047 -0.577 1 93.81 89 HIS A C 1
ATOM 686 O O . HIS A 1 89 ? -10.25 -17.891 0.544 1 93.81 89 HIS A O 1
ATOM 692 N N . GLY A 1 90 ? -9.945 -19.156 -1.294 1 94.06 90 GLY A N 1
ATOM 693 C CA . GLY A 1 90 ? -10.82 -20.203 -0.776 1 94.06 90 GLY A CA 1
ATOM 694 C C . GLY A 1 90 ? -12.219 -19.719 -0.458 1 94.06 90 GLY A C 1
ATOM 695 O O . GLY A 1 90 ? -12.867 -19.094 -1.298 1 94.06 90 GLY A O 1
ATOM 696 N N . ILE A 1 91 ? -12.633 -19.922 0.717 1 92.62 91 ILE A N 1
ATOM 697 C CA . ILE A 1 91 ? -14 -19.625 1.116 1 92.62 91 ILE A CA 1
ATOM 698 C C . ILE A 1 91 ? -14.195 -18.109 1.212 1 92.62 91 ILE A C 1
ATOM 700 O O . ILE A 1 91 ? -15.336 -17.625 1.223 1 92.62 91 ILE A O 1
ATOM 704 N N . ASP A 1 92 ? -13.141 -17.406 1.226 1 90.31 92 ASP A N 1
ATOM 705 C CA . ASP A 1 92 ? -13.242 -15.961 1.388 1 90.31 92 ASP A CA 1
ATOM 706 C C . ASP A 1 92 ? -13.352 -15.266 0.034 1 90.31 92 ASP A C 1
ATOM 708 O O . ASP A 1 92 ? -13.414 -14.031 -0.033 1 90.31 92 ASP A O 1
ATOM 712 N N . ALA A 1 93 ? -13.367 -16.016 -1.078 1 94 93 ALA A N 1
ATOM 713 C CA . ALA A 1 93 ? -13.641 -15.43 -2.389 1 94 93 ALA A CA 1
ATOM 714 C C . ALA A 1 93 ? -15.031 -14.789 -2.422 1 94 93 ALA A C 1
ATOM 716 O O . ALA A 1 93 ? -15.906 -15.148 -1.637 1 94 93 ALA A O 1
ATOM 717 N N . PRO A 1 94 ? -15.188 -13.781 -3.23 1 91 94 PRO A N 1
ATOM 718 C CA . PRO A 1 94 ? -16.484 -13.094 -3.258 1 91 94 PRO A CA 1
ATOM 719 C C . PRO A 1 94 ? -17.547 -13.883 -4.012 1 91 94 PRO A C 1
ATOM 721 O O . PRO A 1 94 ? -17.969 -13.477 -5.102 1 91 94 PRO A O 1
ATOM 724 N N . PHE A 1 95 ? -18.125 -14.875 -3.393 1 93.62 95 PHE A N 1
ATOM 725 C CA . PHE A 1 95 ? -19.094 -15.766 -4.012 1 93.62 95 PHE A CA 1
ATOM 726 C C . PHE A 1 95 ? -20.359 -15.008 -4.391 1 93.62 95 PHE A C 1
ATOM 728 O O . PHE A 1 95 ? -21.062 -15.398 -5.32 1 93.62 95 PHE A O 1
ATOM 735 N N . GLU A 1 96 ? -20.594 -13.906 -3.66 1 88.5 96 GLU A N 1
ATOM 736 C CA . GLU A 1 96 ? -21.812 -13.133 -3.898 1 88.5 96 GLU A CA 1
ATOM 737 C C . GLU A 1 96 ? -21.781 -12.461 -5.27 1 88.5 96 GLU A C 1
ATOM 739 O O . GLU A 1 96 ? -22.812 -12.055 -5.793 1 88.5 96 GLU A O 1
ATOM 744 N N . LYS A 1 97 ? -20.656 -12.438 -5.844 1 89.5 97 LYS A N 1
ATOM 745 C CA . LYS A 1 97 ? -20.516 -11.766 -7.133 1 89.5 97 LYS A CA 1
ATOM 746 C C . LYS A 1 97 ? -20.656 -12.75 -8.289 1 89.5 97 LYS A C 1
ATOM 748 O O . LYS A 1 97 ? -20.688 -12.352 -9.453 1 89.5 97 LYS A O 1
ATOM 753 N N . ILE A 1 98 ? -20.734 -13.984 -7.992 1 93.56 98 ILE A N 1
ATOM 754 C CA . ILE A 1 98 ? -20.75 -15 -9.039 1 93.56 98 ILE A CA 1
ATOM 755 C C . ILE A 1 98 ? -22.172 -15.156 -9.594 1 93.56 98 ILE A C 1
ATOM 757 O O . ILE A 1 98 ? -23.094 -15.469 -8.844 1 93.56 98 ILE A O 1
ATOM 761 N N . ALA A 1 99 ? -22.266 -14.805 -10.828 1 90.19 99 ALA A N 1
ATOM 762 C CA . ALA A 1 99 ? -23.516 -15 -11.555 1 90.19 99 ALA A CA 1
ATOM 763 C C . ALA A 1 99 ? -23.344 -16 -12.695 1 90.19 99 ALA A C 1
ATOM 765 O O . ALA A 1 99 ? -23.172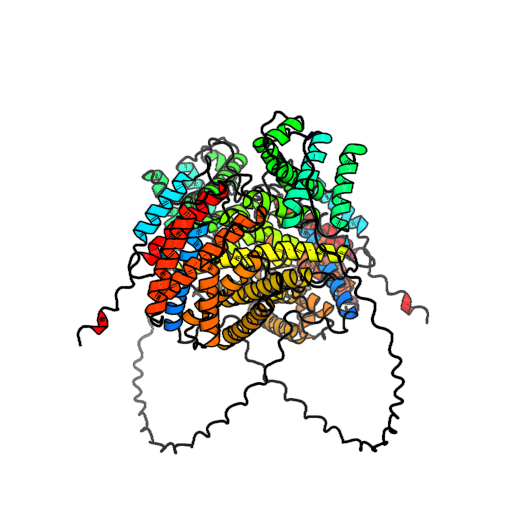 -15.609 -13.852 1 90.19 99 ALA A O 1
ATOM 766 N N . LEU A 1 100 ? -23.281 -17.234 -12.359 1 88.75 100 LEU A N 1
ATOM 767 C CA . LEU A 1 100 ? -23.109 -18.297 -13.336 1 88.75 100 LEU A CA 1
ATOM 768 C C . LEU A 1 100 ? -24.25 -19.312 -13.25 1 88.75 100 LEU A C 1
ATOM 770 O O . LEU A 1 100 ? -24.547 -19.828 -12.164 1 88.75 100 LEU A O 1
ATOM 774 N N . GLN A 1 101 ? -24.812 -19.531 -14.297 1 83.62 101 GLN A N 1
ATOM 775 C CA . GLN A 1 101 ? -25.922 -20.484 -14.336 1 83.62 101 GLN A CA 1
ATOM 776 C C . GLN A 1 101 ? -25.422 -21.906 -14.445 1 83.62 101 GLN A C 1
ATOM 778 O O . GLN A 1 101 ? -24.359 -22.156 -15.047 1 83.62 101 GLN A O 1
ATOM 783 N N . GLY A 1 102 ? -26.094 -22.875 -13.859 1 83.5 102 GLY A N 1
ATOM 784 C CA . GLY A 1 102 ? -25.781 -24.297 -14 1 83.5 102 GLY A CA 1
ATOM 785 C C . GLY A 1 102 ? -24.703 -24.781 -13.047 1 83.5 102 GLY A C 1
ATOM 786 O O . GLY A 1 102 ? -24.266 -25.922 -13.133 1 83.5 102 GLY A O 1
ATOM 787 N N . VAL A 1 103 ? -24.188 -23.906 -12.289 1 90 103 VAL A N 1
ATOM 788 C CA . VAL A 1 103 ? -23.172 -24.281 -11.312 1 90 103 VAL A CA 1
ATOM 789 C C . VAL A 1 103 ? -23.719 -24.094 -9.898 1 90 103 VAL A C 1
ATOM 791 O O . VAL A 1 103 ? -24.297 -23.062 -9.586 1 90 103 VAL A O 1
ATOM 794 N N . ASN A 1 104 ? -23.609 -25.109 -9.109 1 91.12 104 ASN A N 1
ATOM 795 C CA . ASN A 1 104 ? -24.031 -25.031 -7.715 1 91.12 104 ASN A CA 1
ATOM 796 C C . ASN A 1 104 ? -22.984 -24.312 -6.867 1 91.12 104 ASN A C 1
ATOM 798 O O . ASN A 1 104 ? -22.172 -24.953 -6.207 1 91.12 104 ASN A O 1
ATOM 802 N N . ILE A 1 105 ? -23.062 -23.078 -6.785 1 93.5 105 ILE A N 1
ATOM 803 C CA . ILE A 1 105 ? -22.094 -22.219 -6.113 1 93.5 105 ILE A CA 1
ATOM 804 C C . ILE A 1 105 ? -22.125 -22.5 -4.613 1 93.5 105 ILE A C 1
ATOM 806 O O . ILE A 1 105 ? -21.078 -22.438 -3.949 1 93.5 105 ILE A O 1
ATOM 810 N N . ALA A 1 106 ? -23.281 -22.781 -4.062 1 93.81 106 ALA A N 1
ATOM 811 C CA . ALA A 1 106 ? -23.391 -23.094 -2.641 1 93.81 106 ALA A CA 1
ATOM 812 C C . ALA A 1 106 ? -22.609 -24.359 -2.287 1 93.81 106 ALA A C 1
ATOM 814 O O . ALA A 1 106 ? -21.938 -24.406 -1.258 1 93.81 106 ALA A O 1
ATOM 815 N N . ALA A 1 107 ? -22.719 -25.344 -3.137 1 94.56 107 ALA A N 1
ATOM 816 C CA . ALA A 1 107 ? -21.984 -26.578 -2.918 1 94.56 107 ALA A CA 1
ATOM 817 C C . ALA A 1 107 ? -20.469 -26.344 -3.01 1 94.56 107 ALA A C 1
ATOM 819 O O . ALA A 1 107 ? -19.703 -26.875 -2.205 1 94.56 107 ALA A O 1
ATOM 820 N N . LEU A 1 108 ? -20.062 -25.578 -4.02 1 95.88 108 LEU A N 1
ATOM 821 C CA . LEU A 1 108 ? -18.656 -25.25 -4.152 1 95.88 108 LEU A CA 1
ATOM 822 C C . LEU A 1 108 ? -18.141 -24.531 -2.902 1 95.88 108 LEU A C 1
ATOM 824 O O . LEU A 1 108 ? -17.094 -24.891 -2.377 1 95.88 108 LEU A O 1
ATOM 828 N N . ALA A 1 109 ? -18.922 -23.594 -2.404 1 96.31 109 ALA A N 1
ATOM 829 C CA . ALA A 1 109 ? -18.547 -22.844 -1.202 1 96.31 109 ALA A CA 1
ATOM 830 C C . ALA A 1 109 ? -18.406 -23.781 -0.005 1 96.31 109 ALA A C 1
ATOM 832 O O . ALA A 1 109 ? -17.469 -23.656 0.789 1 96.31 109 ALA A O 1
ATOM 833 N N . ALA A 1 110 ? -19.297 -24.688 0.11 1 96.25 110 ALA A N 1
ATOM 834 C CA . ALA A 1 110 ? -19.25 -25.656 1.208 1 96.25 110 ALA A CA 1
ATOM 835 C C . ALA A 1 110 ? -18.016 -26.531 1.119 1 96.25 110 ALA A C 1
ATOM 837 O O . ALA A 1 110 ? -17.375 -26.812 2.133 1 96.25 110 ALA A O 1
ATOM 838 N N . GLU A 1 111 ? -17.688 -26.969 -0.053 1 96.44 111 GLU A N 1
ATOM 839 C CA . GLU A 1 111 ? -16.5 -27.781 -0.253 1 96.44 111 GLU A CA 1
ATOM 840 C C . GLU A 1 111 ? -15.219 -27 0.064 1 96.44 111 GLU A C 1
ATOM 842 O O . GLU A 1 111 ? -14.297 -27.531 0.68 1 96.44 111 GLU A O 1
ATOM 847 N N . LEU A 1 112 ? -15.219 -25.766 -0.412 1 96.62 112 LEU A N 1
ATOM 848 C CA . LEU A 1 112 ? -14.062 -24.922 -0.129 1 96.62 112 LEU A CA 1
ATOM 849 C C . LEU A 1 112 ? -13.93 -24.656 1.367 1 96.62 112 LEU A C 1
ATOM 851 O O . LEU A 1 112 ? -12.82 -24.578 1.896 1 96.62 112 LEU A O 1
ATOM 855 N N . ARG A 1 113 ? -15.055 -24.531 2.061 1 95.31 113 ARG A N 1
ATOM 856 C CA . ARG A 1 113 ? -15.031 -24.359 3.51 1 95.31 113 ARG A CA 1
ATOM 857 C C . ARG A 1 113 ? -14.398 -25.562 4.195 1 95.31 113 ARG A C 1
ATOM 859 O O . ARG A 1 113 ? -13.578 -25.406 5.094 1 95.31 113 ARG A O 1
ATOM 866 N N . THR A 1 114 ? -14.766 -26.688 3.76 1 94.88 114 THR A N 1
ATOM 867 C CA . THR A 1 114 ? -14.203 -27.922 4.301 1 94.88 114 THR A CA 1
ATOM 868 C C . THR A 1 114 ? -12.711 -28 4.016 1 94.88 114 THR A C 1
ATOM 870 O O . THR A 1 114 ? -11.922 -28.359 4.895 1 94.88 114 THR A O 1
ATOM 873 N N . CYS A 1 115 ? -12.359 -27.625 2.82 1 94.31 115 CYS A N 1
ATOM 874 C CA . CYS A 1 115 ? -10.953 -27.625 2.43 1 94.31 115 CYS A CA 1
ATOM 875 C C . CYS A 1 115 ? -10.148 -26.672 3.309 1 94.31 115 CYS A C 1
ATOM 877 O O . CYS A 1 115 ? -9.117 -27.047 3.859 1 94.31 115 CYS A O 1
ATOM 879 N N . ASP A 1 116 ? -10.664 -25.484 3.467 1 90.94 116 ASP A N 1
ATOM 880 C CA . ASP A 1 116 ? -9.945 -24.469 4.223 1 90.94 116 ASP A CA 1
ATOM 881 C C . ASP A 1 116 ? -9.852 -24.844 5.699 1 90.94 116 ASP A C 1
ATOM 883 O O . ASP A 1 116 ? -8.844 -24.562 6.355 1 90.94 116 ASP A O 1
ATOM 887 N N . HIS A 1 117 ? -10.805 -25.484 6.215 1 88.19 117 HIS A N 1
ATOM 888 C CA . HIS A 1 117 ? -10.789 -25.922 7.605 1 88.19 117 HIS A CA 1
ATOM 889 C C . HIS A 1 117 ? -9.75 -27.016 7.824 1 88.19 117 HIS A C 1
ATOM 891 O O . HIS A 1 117 ? -9.094 -27.047 8.867 1 88.19 117 HIS A O 1
ATOM 897 N N . THR A 1 118 ? -9.594 -27.812 6.859 1 86.44 118 THR A N 1
ATOM 898 C CA . THR A 1 118 ? -8.664 -28.938 6.945 1 86.44 118 THR A CA 1
ATOM 899 C C . THR A 1 118 ? -7.223 -28.438 7.012 1 86.44 118 THR A C 1
ATOM 901 O O . THR A 1 118 ? -6.387 -29.031 7.688 1 86.44 118 THR A O 1
ATOM 904 N N . TYR A 1 119 ? -6.961 -27.359 6.297 1 80.5 119 TYR A N 1
ATOM 905 C CA . TYR A 1 119 ? -5.582 -26.891 6.191 1 80.5 119 TYR A CA 1
ATOM 906 C C . TYR A 1 119 ? -5.332 -25.703 7.105 1 80.5 119 TYR A C 1
ATOM 908 O O . TYR A 1 119 ? -4.277 -25.062 7.035 1 80.5 119 TYR A O 1
ATOM 916 N N . GLN A 1 120 ? -6.273 -25.297 7.871 1 76.38 120 GLN A N 1
ATOM 917 C CA . GLN A 1 120 ? -6.117 -24.141 8.75 1 76.38 120 GLN A CA 1
ATOM 918 C C . GLN A 1 120 ? -5.039 -24.391 9.797 1 76.38 120 GLN A C 1
ATOM 920 O O . GLN A 1 120 ? -5.035 -25.422 10.453 1 76.38 120 GLN A O 1
ATOM 925 N N . ALA A 1 121 ? -3.914 -23.5 9.641 1 63.03 121 ALA A N 1
ATOM 926 C CA . ALA A 1 121 ? -2.875 -23.578 10.664 1 63.03 121 ALA A CA 1
ATOM 927 C C . ALA A 1 121 ? -3.436 -23.234 12.039 1 63.03 121 ALA A C 1
ATOM 929 O O . ALA A 1 121 ? -4.336 -22.391 12.164 1 63.03 121 ALA A O 1
ATOM 930 N N . PRO A 1 122 ? -2.861 -24 12.953 1 58.94 122 PRO A N 1
ATOM 931 C CA . PRO A 1 122 ? -3.256 -23.609 14.305 1 58.94 122 PRO A CA 1
ATOM 932 C C . PRO A 1 122 ? -2.908 -22.156 14.625 1 58.94 122 PRO A C 1
ATOM 934 O O . PRO A 1 122 ? -1.812 -21.688 14.305 1 58.94 122 PRO A O 1
ATOM 937 N N . GLY A 1 123 ? -3.803 -21.297 15.156 1 55.94 123 GLY A N 1
ATOM 938 C CA . GLY A 1 123 ? -3.572 -19.922 15.594 1 55.94 123 GLY A CA 1
ATOM 939 C C . GLY A 1 123 ? -3.938 -18.891 14.547 1 55.94 123 GLY A C 1
ATOM 940 O O . GLY A 1 123 ? -3.824 -17.688 14.781 1 55.94 123 GLY A O 1
ATOM 941 N N . GLY A 1 124 ? -4.41 -19.344 13.438 1 55.75 124 GLY A N 1
ATOM 942 C CA . GLY A 1 124 ? -4.859 -18.406 12.43 1 55.75 124 GLY A CA 1
ATOM 943 C C . GLY A 1 124 ? -3.762 -17.984 11.461 1 55.75 124 GLY A C 1
ATOM 944 O O . GLY A 1 124 ? -2.646 -18.516 11.531 1 55.75 124 GLY A O 1
ATOM 945 N N . PRO A 1 125 ? -4.078 -17.156 10.516 1 55.44 125 PRO A N 1
ATOM 946 C CA . PRO A 1 125 ? -3.086 -16.719 9.539 1 55.44 125 PRO A CA 1
ATOM 947 C C . PRO A 1 125 ? -1.947 -15.922 10.164 1 55.44 125 PRO A C 1
ATOM 949 O O . PRO A 1 125 ? -2.158 -15.211 11.156 1 55.44 125 PRO A O 1
ATOM 952 N N . ASN A 1 126 ? -0.682 -16.234 9.828 1 61.38 126 ASN A N 1
ATOM 953 C CA . ASN A 1 126 ? 0.499 -15.523 10.289 1 61.38 126 ASN A CA 1
ATOM 954 C C . ASN A 1 126 ? 0.934 -14.453 9.297 1 61.38 126 ASN A C 1
ATOM 956 O O . ASN A 1 126 ? 1.748 -14.719 8.406 1 61.38 126 ASN A O 1
ATOM 960 N N . PRO A 1 127 ? 0.209 -13.227 9.398 1 63.06 127 PRO A N 1
ATOM 961 C CA . PRO A 1 127 ? 0.659 -12.188 8.469 1 63.06 127 PRO A CA 1
ATOM 962 C C . PRO A 1 127 ? 2.143 -11.867 8.617 1 63.06 127 PRO A C 1
ATOM 964 O O . PRO A 1 127 ? 2.727 -12.102 9.68 1 63.06 127 PRO A O 1
ATOM 967 N N . PRO A 1 128 ? 2.707 -11.477 7.34 1 66.44 128 PRO A N 1
ATOM 968 C CA . PRO A 1 128 ? 4.109 -11.07 7.457 1 66.44 128 PRO A CA 1
ATOM 969 C C . PRO A 1 128 ? 4.32 -9.977 8.508 1 66.44 128 PRO A C 1
ATOM 971 O O . PRO A 1 128 ? 3.516 -9.047 8.602 1 66.44 128 PRO A O 1
ATOM 974 N N . MET A 1 129 ? 5.191 -10.234 9.359 1 64.25 129 MET A N 1
ATOM 975 C CA . MET A 1 129 ? 5.52 -9.281 10.414 1 64.25 129 MET A CA 1
ATOM 976 C C . MET A 1 129 ? 6.523 -8.242 9.922 1 64.25 129 MET A C 1
ATOM 978 O O . MET A 1 129 ? 7.676 -8.227 10.367 1 64.25 129 MET A O 1
ATOM 982 N N . LEU A 1 130 ? 6.145 -7.488 8.953 1 66.94 130 LEU A N 1
ATOM 983 C CA . LEU A 1 130 ? 7.098 -6.531 8.406 1 66.94 130 LEU A CA 1
ATOM 984 C C . LEU A 1 130 ? 7.473 -5.48 9.445 1 66.94 130 LEU A C 1
ATOM 986 O O . LEU A 1 130 ? 8.648 -5.156 9.609 1 66.94 130 LEU A O 1
ATOM 990 N N . PHE A 1 131 ? 6.422 -4.996 10.258 1 65.31 131 PHE A N 1
ATOM 991 C CA . PHE A 1 131 ? 6.703 -3.924 11.203 1 65.31 131 PHE A CA 1
ATOM 992 C C . PHE A 1 131 ? 6.008 -4.184 12.539 1 65.31 131 PHE A C 1
ATOM 994 O O . PHE A 1 131 ? 5.121 -3.428 12.938 1 65.31 131 PHE A O 1
ATOM 1001 N N . PRO A 1 132 ? 6.586 -5.262 13.148 1 68.31 132 PRO A N 1
ATOM 1002 C CA . PRO A 1 132 ? 5.918 -5.578 14.414 1 68.31 132 PRO A CA 1
ATOM 1003 C C . PRO A 1 132 ? 6.219 -4.562 15.516 1 68.31 132 PRO A C 1
ATOM 1005 O O . PRO A 1 132 ? 7.207 -3.832 15.43 1 68.31 132 PRO A O 1
ATOM 1008 N N . SER A 1 133 ? 5.184 -4.352 16.359 1 63.12 133 SER A N 1
ATOM 1009 C CA . SER A 1 133 ? 5.414 -3.486 17.516 1 63.12 133 SER A CA 1
ATOM 1010 C C . SER A 1 133 ? 6.496 -4.055 18.422 1 63.12 133 SER A C 1
ATOM 1012 O O . SER A 1 133 ? 6.645 -5.273 18.531 1 63.12 133 SER A O 1
ATOM 1014 N N . PRO A 1 134 ? 7.461 -3.162 18.859 1 54.72 134 PRO A N 1
ATOM 1015 C CA . PRO A 1 134 ? 8.594 -3.621 19.656 1 54.72 134 PRO A CA 1
ATOM 1016 C C . PRO A 1 134 ? 8.164 -4.48 20.844 1 54.72 134 PRO A C 1
ATOM 1018 O O . PRO A 1 134 ? 7.281 -4.086 21.609 1 54.72 134 PRO A O 1
ATOM 1021 N N . SER A 1 135 ? 7.734 -5.617 20.5 1 52.62 135 SER A N 1
ATOM 1022 C CA . SER A 1 135 ? 7.496 -6.387 21.703 1 52.62 135 SER A CA 1
ATOM 1023 C C . SER A 1 135 ? 8.758 -6.465 22.578 1 52.62 135 SER A C 1
ATOM 1025 O O . SER A 1 135 ? 9.859 -6.184 22.094 1 52.62 135 SER A O 1
ATOM 1027 N N . SER A 1 136 ? 8.57 -6.969 23.828 1 45.88 136 SER A N 1
ATOM 1028 C CA . SER A 1 136 ? 9.602 -7.129 24.844 1 45.88 136 SER A CA 1
ATOM 1029 C C . SER A 1 136 ? 10.844 -7.812 24.281 1 45.88 136 SER A C 1
ATOM 1031 O O . SER A 1 136 ? 10.75 -8.562 23.312 1 45.88 136 SER A O 1
ATOM 1033 N N . ASN A 1 137 ? 12.078 -7.18 24.547 1 48.28 137 ASN A N 1
ATOM 1034 C CA . ASN A 1 137 ? 13.477 -7.586 24.422 1 48.28 137 ASN A CA 1
ATOM 1035 C C . ASN A 1 137 ? 13.617 -9.102 24.438 1 48.28 137 ASN A C 1
ATOM 1037 O O . ASN A 1 137 ? 13.844 -9.703 25.484 1 48.28 137 ASN A O 1
ATOM 1041 N N . GLN A 1 138 ? 12.773 -9.75 23.719 1 49.75 138 GLN A N 1
ATOM 1042 C CA . GLN A 1 138 ? 13.102 -11.156 23.906 1 49.75 138 GLN A CA 1
ATOM 1043 C C . GLN A 1 138 ? 14.461 -11.5 23.297 1 49.75 138 GLN A C 1
ATOM 1045 O O . GLN A 1 138 ? 14.875 -10.891 22.312 1 49.75 138 GLN A O 1
ATOM 1050 N N . ASP A 1 139 ? 15.266 -12.094 24.031 1 56.12 139 ASP A N 1
ATOM 1051 C CA . ASP A 1 139 ? 16.562 -12.672 23.688 1 56.12 139 ASP A CA 1
ATOM 1052 C C . ASP A 1 139 ? 16.5 -13.43 22.375 1 56.12 139 ASP A C 1
ATOM 1054 O O . ASP A 1 139 ? 15.891 -14.5 22.297 1 56.12 139 ASP A O 1
ATOM 1058 N N . VAL A 1 140 ? 16.609 -12.766 21.25 1 61.88 140 VAL A N 1
ATOM 1059 C CA . VAL A 1 140 ? 16.703 -13.43 19.953 1 61.88 140 VAL A CA 1
ATOM 1060 C C . VAL A 1 140 ? 17.969 -14.297 19.906 1 61.88 140 VAL A C 1
ATOM 1062 O O . VAL A 1 140 ? 19.062 -13.836 20.25 1 61.88 140 VAL A O 1
ATOM 1065 N N . PRO A 1 141 ? 17.719 -15.508 19.734 1 65.69 141 PRO A N 1
ATOM 1066 C CA . PRO A 1 141 ? 18.922 -16.359 19.641 1 65.69 141 PRO A CA 1
ATOM 1067 C C . PRO A 1 141 ? 19.906 -15.852 18.578 1 65.69 141 PRO A C 1
ATOM 1069 O O . PRO A 1 141 ? 19.516 -15.586 17.438 1 65.69 141 PRO A O 1
ATOM 1072 N N . GLN A 1 142 ? 21.031 -15.648 19 1 76.12 142 GLN A N 1
ATOM 1073 C CA . GLN A 1 142 ? 22.094 -15.227 18.094 1 76.12 142 GLN A CA 1
ATOM 1074 C C . GLN A 1 142 ? 22.797 -16.438 17.469 1 76.12 142 GLN A C 1
ATOM 1076 O O . GLN A 1 142 ? 23.125 -17.406 18.172 1 76.12 142 GLN A O 1
ATOM 1081 N N . PRO A 1 143 ? 22.797 -16.422 16.156 1 81.62 143 PRO A N 1
ATOM 1082 C CA . PRO A 1 143 ? 23.5 -17.531 15.516 1 81.62 143 PRO A CA 1
ATOM 1083 C C . PRO A 1 143 ? 25 -17.531 15.828 1 81.62 143 PRO A C 1
ATOM 1085 O O . PRO A 1 143 ? 25.578 -16.484 16.109 1 81.62 143 PRO A O 1
ATOM 1088 N N . SER A 1 144 ? 25.594 -18.766 15.891 1 82.62 144 SER A N 1
ATOM 1089 C CA . SER A 1 144 ? 27.047 -18.844 15.867 1 82.62 144 SER A CA 1
ATOM 1090 C C . SER A 1 144 ? 27.594 -18.469 14.492 1 82.62 144 SER A C 1
ATOM 1092 O O . SER A 1 144 ? 26.859 -18.438 13.508 1 82.62 144 SER A O 1
ATOM 1094 N N . ALA A 1 145 ? 28.859 -18.188 14.445 1 84.81 145 ALA A N 1
ATOM 1095 C CA . ALA A 1 145 ? 29.5 -17.828 13.172 1 84.81 145 ALA A CA 1
ATOM 1096 C C . ALA A 1 145 ? 29.359 -18.953 12.156 1 84.81 145 ALA A C 1
ATOM 1098 O O . ALA A 1 145 ? 29.078 -18.703 10.984 1 84.81 145 ALA A O 1
ATOM 1099 N N . GLN A 1 146 ? 29.531 -20.172 12.633 1 85.69 146 GLN A N 1
ATOM 1100 C CA . GLN A 1 146 ? 29.438 -21.328 11.75 1 85.69 146 GLN A CA 1
ATOM 1101 C C . GLN A 1 146 ? 28.016 -21.5 11.234 1 85.69 146 GLN A C 1
ATOM 1103 O O . GLN A 1 146 ? 27.797 -21.781 10.055 1 85.69 146 GLN A O 1
ATOM 1108 N N . GLN A 1 147 ? 27.141 -21.328 12.078 1 86.25 147 GLN A N 1
ATOM 1109 C CA . GLN A 1 147 ? 25.734 -21.438 11.688 1 86.25 147 GLN A CA 1
ATOM 1110 C C . GLN A 1 147 ? 25.359 -20.375 10.672 1 86.25 147 GLN A C 1
ATOM 1112 O O . GLN A 1 147 ? 24.672 -20.656 9.688 1 86.25 147 GLN A O 1
ATOM 1117 N N . ALA A 1 148 ? 25.812 -19.219 10.961 1 91.31 148 ALA A N 1
ATOM 1118 C CA . ALA A 1 148 ? 25.516 -18.109 10.07 1 91.31 148 ALA A CA 1
ATOM 1119 C C . ALA A 1 148 ? 26.094 -18.328 8.672 1 91.31 148 ALA A C 1
ATOM 1121 O O . ALA A 1 148 ? 25.406 -18.125 7.668 1 91.31 148 ALA A O 1
ATOM 1122 N N . HIS A 1 149 ? 27.266 -18.828 8.68 1 91.56 149 HIS A N 1
ATOM 1123 C CA . HIS A 1 149 ? 27.922 -19.109 7.402 1 91.56 149 HIS A CA 1
ATOM 1124 C C . HIS A 1 149 ? 27.188 -20.203 6.633 1 91.56 149 HIS A C 1
ATOM 1126 O O . HIS A 1 149 ? 26.969 -20.078 5.426 1 91.56 149 HIS A O 1
ATOM 1132 N N . THR A 1 150 ? 26.812 -21.219 7.324 1 93.25 150 THR A N 1
ATOM 1133 C CA . THR A 1 150 ? 26.109 -22.328 6.676 1 93.25 150 THR A CA 1
ATOM 1134 C C . THR A 1 150 ? 24.75 -21.875 6.148 1 93.25 150 THR A C 1
ATOM 1136 O O . THR A 1 150 ? 24.375 -22.219 5.027 1 93.25 150 THR A O 1
ATOM 1139 N N . CYS A 1 151 ? 24.078 -21.109 6.934 1 94.81 151 CYS A N 1
ATOM 1140 C CA . CYS A 1 151 ? 22.766 -20.641 6.535 1 94.81 151 CYS A CA 1
ATOM 1141 C C . CYS A 1 151 ? 22.859 -19.719 5.328 1 94.81 151 CYS A C 1
ATOM 1143 O O . CYS A 1 151 ? 22.094 -19.875 4.363 1 94.81 151 CYS A O 1
ATOM 1145 N N . ILE A 1 152 ? 23.766 -18.812 5.383 1 96.25 152 ILE A N 1
ATOM 1146 C CA . ILE A 1 152 ? 23.906 -17.844 4.293 1 96.25 152 ILE A CA 1
ATOM 1147 C C . ILE A 1 152 ? 24.344 -18.578 3.021 1 96.25 152 ILE A C 1
ATOM 1149 O O . ILE A 1 152 ? 23.844 -18.297 1.933 1 96.25 152 ILE A O 1
ATOM 1153 N N . SER A 1 153 ? 25.25 -19.531 3.137 1 95.31 153 SER A N 1
ATOM 1154 C CA . SER A 1 153 ? 25.688 -20.312 1.983 1 95.31 153 SER A CA 1
ATOM 1155 C C . SER A 1 153 ? 24.516 -21.109 1.387 1 95.31 153 SER A C 1
ATOM 1157 O O . SER A 1 153 ? 24.359 -21.156 0.165 1 95.31 153 SER A O 1
ATOM 1159 N N . THR A 1 154 ? 23.781 -21.672 2.24 1 96.19 154 THR A N 1
ATOM 1160 C CA . THR A 1 154 ? 22.625 -22.438 1.783 1 96.19 154 THR A CA 1
ATOM 1161 C C . THR A 1 154 ? 21.625 -21.531 1.062 1 96.19 154 THR A C 1
ATOM 1163 O O . THR A 1 154 ? 21.109 -21.891 0.006 1 96.19 154 THR A O 1
ATOM 1166 N N . TYR A 1 155 ? 21.359 -20.344 1.607 1 96.75 155 TYR A N 1
ATOM 1167 C CA . TYR A 1 155 ? 20.484 -19.391 0.951 1 96.75 155 TYR A CA 1
ATOM 1168 C C . TYR A 1 155 ? 21 -19.047 -0.441 1 96.75 155 TYR A C 1
ATOM 1170 O O . TYR A 1 155 ? 20.234 -19.047 -1.411 1 96.75 155 TYR A O 1
ATOM 1178 N N . MET A 1 156 ? 22.297 -18.75 -0.504 1 96.25 156 MET A N 1
ATOM 1179 C CA . MET A 1 156 ? 22.891 -18.281 -1.754 1 96.25 156 MET A CA 1
ATOM 1180 C C . MET A 1 156 ? 22.844 -19.375 -2.816 1 96.25 156 MET A C 1
ATOM 1182 O O . MET A 1 156 ? 22.703 -19.094 -4.008 1 96.25 156 MET A O 1
ATOM 1186 N N . VAL A 1 157 ? 22.797 -20.594 -2.445 1 94.81 157 VAL A N 1
ATOM 1187 C CA . VAL A 1 157 ? 22.875 -21.703 -3.396 1 94.81 157 VAL A CA 1
ATOM 1188 C C . VAL A 1 157 ? 21.469 -22.172 -3.766 1 94.81 157 VAL A C 1
ATOM 1190 O O . VAL A 1 157 ? 21.203 -22.453 -4.93 1 94.81 157 VAL A O 1
ATOM 1193 N N . ARG A 1 158 ? 20.625 -22.141 -2.836 1 93.88 158 ARG A N 1
ATOM 1194 C CA . ARG A 1 158 ? 19.375 -22.859 -3.057 1 93.88 158 ARG A CA 1
ATOM 1195 C C . ARG A 1 158 ? 18.219 -21.891 -3.305 1 93.88 158 ARG A C 1
ATOM 1197 O O . ARG A 1 158 ? 17.219 -22.266 -3.924 1 93.88 158 ARG A O 1
ATOM 1204 N N . VAL A 1 159 ? 18.297 -20.688 -2.795 1 94.88 159 VAL A N 1
ATOM 1205 C CA . VAL A 1 159 ? 17.156 -19.781 -2.85 1 94.88 159 VAL A CA 1
ATOM 1206 C C . VAL A 1 159 ? 17.469 -18.609 -3.76 1 94.88 159 VAL A C 1
ATOM 1208 O O . VAL A 1 159 ? 16.672 -18.266 -4.641 1 94.88 159 VAL A O 1
ATOM 1211 N N . GLU A 1 160 ? 18.609 -18.031 -3.703 1 95.06 160 GLU A N 1
ATOM 1212 C CA . GLU A 1 160 ? 19 -16.797 -4.367 1 95.06 160 GLU A CA 1
ATOM 1213 C C . GLU A 1 160 ? 18.922 -16.938 -5.887 1 95.06 160 GLU A C 1
ATOM 1215 O O . GLU A 1 160 ? 18.516 -16 -6.586 1 95.06 160 GLU A O 1
ATOM 1220 N N . PRO A 1 161 ? 19.234 -18.062 -6.449 1 91 161 PRO A N 1
ATOM 1221 C CA . PRO A 1 161 ? 19.156 -18.156 -7.91 1 91 161 PRO A CA 1
ATOM 1222 C C . PRO A 1 161 ? 17.734 -17.922 -8.445 1 91 161 PRO A C 1
ATOM 1224 O O . PRO A 1 161 ? 17.578 -17.453 -9.578 1 91 161 PRO A O 1
ATOM 1227 N N . SER A 1 162 ? 16.812 -18.188 -7.648 1 89.5 162 SER A N 1
ATOM 1228 C CA . SER A 1 162 ? 15.43 -18 -8.07 1 89.5 162 SER A CA 1
ATOM 1229 C C . SER A 1 162 ? 14.938 -16.609 -7.738 1 89.5 162 SER A C 1
ATOM 1231 O O . SER A 1 162 ? 14.219 -15.984 -8.531 1 89.5 162 SER A O 1
ATOM 1233 N N . LEU A 1 163 ? 15.328 -16.109 -6.551 1 92.69 163 LEU A N 1
ATOM 1234 C CA . LEU A 1 163 ? 14.828 -14.812 -6.113 1 92.69 163 LEU A CA 1
ATOM 1235 C C . LEU A 1 163 ? 15.625 -13.68 -6.75 1 92.69 163 LEU A C 1
ATOM 1237 O O . LEU A 1 163 ? 15.062 -12.633 -7.082 1 92.69 163 LEU A O 1
ATOM 1241 N N . GLN A 1 164 ? 16.938 -13.867 -6.828 1 92.69 164 GLN A N 1
ATOM 1242 C CA . GLN A 1 164 ? 17.844 -12.945 -7.484 1 92.69 164 GLN A CA 1
ATOM 1243 C C . GLN A 1 164 ? 17.812 -11.562 -6.824 1 92.69 164 GLN A C 1
ATOM 1245 O O . GLN A 1 164 ? 17.781 -10.547 -7.512 1 92.69 164 GLN A O 1
ATOM 1250 N N . LEU A 1 165 ? 17.75 -11.531 -5.527 1 95.06 165 LEU A N 1
ATOM 1251 C CA . LEU A 1 165 ? 17.734 -10.273 -4.793 1 95.06 165 LEU A CA 1
ATOM 1252 C C . LEU A 1 165 ? 19.125 -9.664 -4.715 1 95.06 165 LEU A C 1
ATOM 1254 O O . LEU A 1 165 ? 19.266 -8.461 -4.488 1 95.06 165 LEU A O 1
ATOM 1258 N N . PHE A 1 166 ? 20.109 -10.523 -4.859 1 95.06 166 PHE A N 1
ATOM 1259 C CA . PHE A 1 166 ? 21.516 -10.094 -4.82 1 95.06 166 PHE A CA 1
ATOM 1260 C C . PHE A 1 166 ? 22.203 -10.391 -6.145 1 95.06 166 PHE A C 1
ATOM 1262 O O . PHE A 1 166 ? 23.406 -10.656 -6.172 1 95.06 166 PHE A O 1
ATOM 1269 N N . ALA A 1 167 ? 21.438 -10.359 -7.23 1 87.62 167 ALA A N 1
ATOM 1270 C CA . ALA A 1 167 ? 21.969 -10.688 -8.547 1 87.62 167 ALA A CA 1
ATOM 1271 C C . ALA A 1 167 ? 23.109 -9.742 -8.938 1 87.62 167 ALA A C 1
ATOM 1273 O O . ALA A 1 167 ? 24.141 -10.18 -9.453 1 87.62 167 ALA A O 1
ATOM 1274 N N . PRO A 1 168 ? 22.906 -8.391 -8.688 1 88.12 168 PRO A N 1
ATOM 1275 C CA . PRO A 1 168 ? 24.047 -7.52 -8.984 1 88.12 168 PRO A CA 1
ATOM 1276 C C . PRO A 1 168 ? 25.266 -7.824 -8.117 1 88.12 168 PRO A C 1
ATOM 1278 O O . PRO A 1 168 ? 25.156 -7.91 -6.895 1 88.12 168 PRO A O 1
ATOM 1281 N N . THR A 1 169 ? 26.391 -7.902 -8.758 1 89.56 169 THR A N 1
ATOM 1282 C CA . THR A 1 169 ? 27.609 -8.344 -8.102 1 89.56 169 THR A CA 1
ATOM 1283 C C . THR A 1 169 ? 27.953 -7.434 -6.926 1 89.56 169 THR A C 1
ATOM 1285 O O . THR A 1 169 ? 28.344 -7.906 -5.859 1 89.56 169 THR A O 1
ATOM 1288 N N . HIS A 1 170 ? 27.75 -6.219 -7.129 1 90.56 170 HIS A N 1
ATOM 1289 C CA . HIS A 1 170 ? 28.094 -5.266 -6.082 1 90.56 170 HIS A CA 1
ATOM 1290 C C . HIS A 1 170 ? 27.234 -5.484 -4.84 1 90.56 170 HIS A C 1
ATOM 1292 O O . HIS A 1 170 ? 27.75 -5.426 -3.715 1 90.56 170 HIS A O 1
ATOM 1298 N N . ALA A 1 171 ? 25.984 -5.688 -5.016 1 91.56 171 ALA A N 1
ATOM 1299 C CA . ALA A 1 171 ? 25.078 -5.918 -3.896 1 91.56 171 ALA A CA 1
ATOM 1300 C C . ALA A 1 171 ? 25.438 -7.203 -3.156 1 91.56 171 ALA A C 1
ATOM 1302 O O . ALA A 1 171 ? 25.422 -7.242 -1.925 1 91.56 171 ALA A O 1
ATOM 1303 N N . ARG A 1 172 ? 25.781 -8.219 -3.904 1 94.25 172 ARG A N 1
ATOM 1304 C CA . ARG A 1 172 ? 26.141 -9.508 -3.332 1 94.25 172 ARG A CA 1
ATOM 1305 C C . ARG A 1 172 ? 27.406 -9.398 -2.498 1 94.25 172 ARG A C 1
ATOM 1307 O O . ARG A 1 172 ? 27.453 -9.859 -1.357 1 94.25 172 ARG A O 1
ATOM 1314 N N . GLN A 1 173 ? 28.359 -8.727 -3.029 1 93.31 173 GLN A N 1
ATOM 1315 C CA . GLN A 1 173 ? 29.656 -8.57 -2.35 1 93.31 173 GLN A CA 1
ATOM 1316 C C . GLN A 1 173 ? 29.5 -7.742 -1.08 1 93.31 173 GLN A C 1
ATOM 1318 O O . GLN A 1 173 ? 30.078 -8.078 -0.041 1 93.31 173 GLN A O 1
ATOM 1323 N N . ALA A 1 174 ? 28.734 -6.648 -1.182 1 90.44 174 ALA A N 1
ATOM 1324 C CA . ALA A 1 174 ? 28.516 -5.793 -0.017 1 90.44 174 ALA A CA 1
ATOM 1325 C C . ALA A 1 174 ? 27.797 -6.555 1.097 1 90.44 174 ALA A C 1
ATOM 1327 O O . ALA A 1 174 ? 28.141 -6.406 2.273 1 90.44 174 ALA A O 1
ATOM 1328 N N . PHE A 1 175 ? 26.891 -7.398 0.719 1 94.12 175 PHE A N 1
ATOM 1329 C CA . PHE A 1 175 ? 26.141 -8.188 1.677 1 94.12 175 PHE A CA 1
ATOM 1330 C C . PHE A 1 175 ? 27.031 -9.211 2.369 1 94.12 175 PHE A C 1
ATOM 1332 O O . PHE A 1 175 ? 27.047 -9.305 3.6 1 94.12 175 PHE A O 1
ATOM 1339 N N . LEU A 1 176 ? 27.781 -9.906 1.583 1 93.12 176 LEU A N 1
ATOM 1340 C CA . LEU A 1 176 ? 28.641 -10.945 2.127 1 93.12 176 LEU A CA 1
ATOM 1341 C C . LEU A 1 176 ? 29.781 -10.336 2.938 1 93.12 176 LEU A C 1
ATOM 1343 O O . LEU A 1 176 ? 30.172 -10.875 3.977 1 93.12 176 LEU A O 1
ATOM 1347 N N . ALA A 1 177 ? 30.266 -9.18 2.488 1 90.38 177 ALA A N 1
ATOM 1348 C CA . ALA A 1 177 ? 31.328 -8.484 3.219 1 90.38 177 ALA A CA 1
ATOM 1349 C C . ALA A 1 177 ? 30.828 -8.023 4.586 1 90.38 177 ALA A C 1
ATOM 1351 O O . ALA A 1 177 ? 31.578 -8.07 5.57 1 90.38 177 ALA A O 1
ATOM 1352 N N . GLY A 1 178 ? 29.641 -7.547 4.613 1 88.12 178 GLY A N 1
ATOM 1353 C CA . GLY A 1 178 ? 29.062 -7.152 5.887 1 88.12 178 GLY A CA 1
ATOM 1354 C C . GLY A 1 178 ? 28.969 -8.297 6.883 1 88.12 178 GLY A C 1
ATOM 1355 O O . GLY A 1 178 ? 29.281 -8.125 8.062 1 88.12 178 GLY A O 1
ATOM 1356 N N . GLY A 1 179 ? 28.531 -9.445 6.438 1 87.88 179 GLY A N 1
ATOM 1357 C CA . GLY A 1 179 ? 28.469 -10.625 7.293 1 87.88 179 GLY A CA 1
ATOM 1358 C C . GLY A 1 179 ? 29.828 -11.055 7.82 1 87.88 179 GLY A C 1
ATOM 1359 O O . GLY A 1 179 ? 29.969 -11.367 9 1 87.88 179 GLY A O 1
ATOM 1360 N N . MET A 1 180 ? 30.766 -11 6.918 1 84.88 180 MET A N 1
ATOM 1361 C CA . MET A 1 180 ? 32.125 -11.367 7.312 1 84.88 180 MET A CA 1
ATOM 1362 C C . MET A 1 180 ? 32.656 -10.391 8.352 1 84.88 180 MET A C 1
ATOM 1364 O O . MET A 1 180 ? 33.312 -10.805 9.312 1 84.88 180 MET A O 1
ATOM 1368 N N . GLY A 1 181 ? 32.375 -9.164 8.102 1 83.56 181 GLY A N 1
ATOM 1369 C CA . GLY A 1 181 ? 32.844 -8.148 9.047 1 83.56 181 GLY A CA 1
ATOM 1370 C C . GLY A 1 181 ? 32.219 -8.305 10.422 1 83.56 181 GLY A C 1
ATOM 1371 O O . GLY A 1 181 ? 32.906 -8.141 11.438 1 83.56 181 GLY A O 1
ATOM 1372 N N . MET A 1 182 ? 31 -8.609 10.445 1 83.44 182 MET A N 1
ATOM 1373 C CA . MET A 1 182 ? 30.297 -8.789 11.711 1 83.44 182 MET A CA 1
ATOM 1374 C C . MET A 1 182 ? 30.938 -9.898 12.539 1 83.44 182 MET A C 1
ATOM 1376 O O . MET A 1 182 ? 31.094 -9.75 13.758 1 83.44 182 MET A O 1
ATOM 1380 N N . TRP A 1 183 ? 31.344 -10.922 11.938 1 83 183 TRP A N 1
ATOM 1381 C CA . TRP A 1 183 ? 31.828 -12.094 12.664 1 83 183 TRP A CA 1
ATOM 1382 C C . TRP A 1 183 ? 33.344 -12.016 12.891 1 83 183 TRP A C 1
ATOM 1384 O O . TRP A 1 183 ? 33.875 -12.617 13.828 1 83 183 TRP A O 1
ATOM 1394 N N . THR A 1 184 ? 34.031 -11.289 12.086 1 81.19 184 THR A N 1
ATOM 1395 C CA . THR A 1 184 ? 35.469 -11.203 12.234 1 81.19 184 THR A CA 1
ATOM 1396 C C . THR A 1 184 ? 35.844 -10.008 13.109 1 81.19 184 THR A C 1
ATOM 1398 O O . THR A 1 184 ? 36.688 -10.133 14.008 1 81.19 184 THR A O 1
ATOM 1401 N N . THR A 1 185 ? 35.25 -8.82 12.844 1 77.88 185 THR A N 1
ATOM 1402 C CA . THR A 1 185 ? 35.656 -7.598 13.523 1 77.88 185 THR A CA 1
ATOM 1403 C C . THR A 1 185 ? 34.594 -7.156 14.523 1 77.88 185 THR A C 1
ATOM 1405 O O . THR A 1 185 ? 34.812 -6.273 15.352 1 77.88 185 THR A O 1
ATOM 1408 N N . GLY A 1 186 ? 33.469 -7.789 14.484 1 71.5 186 GLY A N 1
ATOM 1409 C CA . GLY A 1 186 ? 32.406 -7.395 15.375 1 71.5 186 GLY A CA 1
ATOM 1410 C C . GLY A 1 186 ? 31.688 -6.133 14.922 1 71.5 186 GLY A C 1
ATOM 1411 O O . GLY A 1 186 ? 30.828 -5.609 15.633 1 71.5 186 GLY A O 1
ATOM 1412 N N . GLU A 1 187 ? 32.094 -5.551 13.883 1 67.19 187 GLU A N 1
ATOM 1413 C CA . GLU A 1 187 ? 31.469 -4.32 13.375 1 67.19 187 GLU A CA 1
ATOM 1414 C C . GLU A 1 187 ? 30.141 -4.598 12.695 1 67.19 187 GLU A C 1
ATOM 1416 O O . GLU A 1 187 ? 30.078 -5.387 11.75 1 67.19 187 GLU A O 1
ATOM 1421 N N . VAL A 1 188 ? 29.094 -4.289 13.375 1 63.91 188 VAL A N 1
ATOM 1422 C CA . VAL A 1 188 ? 27.781 -4.387 12.727 1 63.91 188 VAL A CA 1
ATOM 1423 C C . VAL A 1 188 ? 27.562 -3.164 11.844 1 63.91 188 VAL A C 1
ATOM 1425 O O . VAL A 1 188 ? 27.75 -2.027 12.281 1 63.91 188 VAL A O 1
ATOM 1428 N N . PRO A 1 189 ? 27.469 -3.514 10.555 1 60.91 189 PRO A N 1
ATOM 1429 C CA . PRO A 1 189 ? 27.156 -2.352 9.711 1 60.91 189 PRO A CA 1
ATOM 1430 C C . PRO A 1 189 ? 26.062 -1.471 10.305 1 60.91 189 PRO A C 1
ATOM 1432 O O . PRO A 1 189 ? 25.125 -1.979 10.945 1 60.91 189 PRO A O 1
ATOM 1435 N N . ASN A 1 190 ? 26.328 -0.266 10.633 1 60.84 190 ASN A N 1
ATOM 1436 C CA . ASN A 1 190 ? 25.453 0.718 11.266 1 60.84 190 ASN A CA 1
ATOM 1437 C C . ASN A 1 190 ? 24.109 0.809 10.555 1 60.84 190 ASN A C 1
ATOM 1439 O O . ASN A 1 190 ? 23.25 1.606 10.938 1 60.84 190 ASN A O 1
ATOM 1443 N N . GLN A 1 191 ? 23.828 -0.153 9.727 1 72.88 191 GLN A N 1
ATOM 1444 C CA . GLN A 1 191 ? 22.562 0.016 9.039 1 72.88 191 GLN A CA 1
ATOM 1445 C C . GLN A 1 191 ? 21.578 -1.1 9.406 1 72.88 191 GLN A C 1
ATOM 1447 O O . GLN A 1 191 ? 21.781 -2.254 9.023 1 72.88 191 GLN A O 1
ATOM 1452 N N . ARG A 1 192 ? 20.656 -0.814 10.234 1 80.69 192 ARG A N 1
ATOM 1453 C CA . ARG A 1 192 ? 19.656 -1.764 10.711 1 80.69 192 ARG A CA 1
ATOM 1454 C C . ARG A 1 192 ? 18.922 -2.416 9.539 1 80.69 192 ARG A C 1
ATOM 1456 O O . ARG A 1 192 ? 18.438 -3.547 9.648 1 80.69 192 ARG A O 1
ATOM 1463 N N . GLY A 1 193 ? 18.938 -1.768 8.445 1 86.56 193 GLY A N 1
ATOM 1464 C CA . GLY A 1 193 ? 18.375 -2.385 7.254 1 86.56 193 GLY A CA 1
ATOM 1465 C C . GLY A 1 193 ? 19.172 -3.578 6.77 1 86.56 193 GLY A C 1
ATOM 1466 O O . GLY A 1 193 ? 18.609 -4.59 6.359 1 86.56 193 GLY A O 1
ATOM 1467 N N . TRP A 1 194 ? 20.453 -3.451 6.949 1 90.88 194 TRP A N 1
ATOM 1468 C CA . TRP A 1 194 ? 21.312 -4.559 6.562 1 90.88 194 TRP A CA 1
ATOM 1469 C C . TRP A 1 194 ? 21.141 -5.742 7.512 1 90.88 194 TRP A C 1
ATOM 1471 O O . TRP A 1 194 ? 21.094 -6.895 7.074 1 90.88 194 TRP A O 1
ATOM 1481 N N . LEU A 1 195 ? 21.078 -5.445 8.773 1 90.69 195 LEU A N 1
ATOM 1482 C CA . LEU A 1 195 ? 20.875 -6.508 9.758 1 90.69 195 LEU A CA 1
ATOM 1483 C C . LEU A 1 195 ? 19.578 -7.262 9.492 1 90.69 195 LEU A C 1
ATOM 1485 O O . LEU A 1 195 ? 19.547 -8.492 9.578 1 90.69 195 LEU A O 1
ATOM 1489 N N . ALA A 1 196 ? 18.516 -6.512 9.234 1 92.38 196 ALA A N 1
ATOM 1490 C CA . ALA A 1 196 ? 17.234 -7.137 8.898 1 92.38 196 ALA A CA 1
ATOM 1491 C C . ALA A 1 196 ? 17.375 -8.07 7.703 1 92.38 196 ALA A C 1
ATOM 1493 O O . ALA A 1 196 ? 16.875 -9.195 7.719 1 92.38 196 ALA A O 1
ATOM 1494 N N . CYS A 1 197 ? 18.078 -7.605 6.719 1 94.94 197 CYS A N 1
ATOM 1495 C CA . CYS A 1 197 ? 18.328 -8.383 5.512 1 94.94 197 CYS A CA 1
ATOM 1496 C C . CYS A 1 197 ? 19.109 -9.656 5.832 1 94.94 197 CYS A C 1
ATOM 1498 O O . CYS A 1 197 ? 18.766 -10.734 5.352 1 94.94 197 CYS A O 1
ATOM 1500 N N . TYR A 1 198 ? 20.078 -9.477 6.668 1 94.5 198 TYR A N 1
ATOM 1501 C CA . TYR A 1 198 ? 20.938 -10.594 7.055 1 94.5 198 TYR A CA 1
ATOM 1502 C C . TYR A 1 198 ? 20.141 -11.641 7.832 1 94.5 198 TYR A C 1
ATOM 1504 O O . TYR A 1 198 ? 20.219 -12.828 7.527 1 94.5 198 TYR A O 1
ATOM 1512 N N . LEU A 1 199 ? 19.359 -11.234 8.766 1 93.12 199 LEU A N 1
ATOM 1513 C CA . LEU A 1 199 ? 18.562 -12.125 9.586 1 93.12 199 LEU A CA 1
ATOM 1514 C C . LEU A 1 199 ? 17.516 -12.844 8.742 1 93.12 199 LEU A C 1
ATOM 1516 O O . LEU A 1 199 ? 17.266 -14.039 8.93 1 93.12 199 LEU A O 1
ATOM 1520 N N . ALA A 1 200 ? 16.922 -12.141 7.816 1 96 200 ALA A N 1
ATOM 1521 C CA . ALA A 1 200 ? 15.938 -12.758 6.938 1 96 200 ALA A CA 1
ATOM 1522 C C . ALA A 1 200 ? 16.578 -13.812 6.047 1 96 200 ALA A C 1
ATOM 1524 O O . ALA A 1 200 ? 16.016 -14.891 5.836 1 96 200 ALA A O 1
ATOM 1525 N N . ALA A 1 201 ? 17.781 -13.477 5.555 1 97.31 201 ALA A N 1
ATOM 1526 C CA . ALA A 1 201 ? 18.5 -14.445 4.73 1 97.31 201 ALA A CA 1
ATOM 1527 C C . ALA A 1 201 ? 18.859 -15.688 5.539 1 97.31 201 ALA A C 1
ATOM 1529 O O . ALA A 1 201 ? 18.797 -16.812 5.027 1 97.31 201 ALA A O 1
ATOM 1530 N N . LEU A 1 202 ? 19.219 -15.477 6.809 1 95.75 202 LEU A N 1
ATOM 1531 C CA . LEU A 1 202 ? 19.5 -16.594 7.695 1 95.75 202 LEU A CA 1
ATOM 1532 C C . LEU A 1 202 ? 18.281 -17.5 7.84 1 95.75 202 LEU A C 1
ATOM 1534 O O . LEU A 1 202 ? 18.406 -18.734 7.785 1 95.75 202 LEU A O 1
ATOM 1538 N N . ALA A 1 203 ? 17.172 -16.875 8.016 1 95.06 203 ALA A N 1
ATOM 1539 C CA . ALA A 1 203 ? 15.922 -17.641 8.172 1 95.06 203 ALA A CA 1
ATOM 1540 C C . ALA A 1 203 ? 15.633 -18.469 6.926 1 95.06 203 ALA A C 1
ATOM 1542 O O . ALA A 1 203 ? 15.258 -19.641 7.027 1 95.06 203 ALA A O 1
ATOM 1543 N N . HIS A 1 204 ? 15.844 -17.906 5.746 1 96.56 204 HIS A N 1
ATOM 1544 C CA . HIS A 1 204 ? 15.672 -18.641 4.496 1 96.56 204 HIS A CA 1
ATOM 1545 C C . HIS A 1 204 ? 16.625 -19.828 4.418 1 96.56 204 HIS A C 1
ATOM 1547 O O . HIS A 1 204 ? 16.219 -20.922 4.035 1 96.56 204 HIS A O 1
ATOM 1553 N N . GLY A 1 205 ? 17.875 -19.547 4.758 1 96.25 205 GLY A N 1
ATOM 1554 C CA . GLY A 1 205 ? 18.875 -20.609 4.73 1 96.25 205 GLY A CA 1
ATOM 1555 C C . GLY A 1 205 ? 18.531 -21.766 5.656 1 96.25 205 GLY A C 1
ATOM 1556 O O . GLY A 1 205 ? 18.641 -22.938 5.27 1 96.25 205 GLY A O 1
ATOM 1557 N N . ALA A 1 206 ? 18.094 -21.406 6.824 1 94.81 206 ALA A N 1
ATOM 1558 C CA . ALA A 1 206 ? 17.719 -22.422 7.805 1 94.81 206 ALA A CA 1
ATOM 1559 C C . ALA A 1 206 ? 16.594 -23.312 7.281 1 94.81 206 ALA A C 1
ATOM 1561 O O . ALA A 1 206 ? 16.688 -24.531 7.352 1 94.81 206 ALA A O 1
ATOM 1562 N N . MET A 1 207 ? 15.617 -22.734 6.691 1 94 207 MET A N 1
ATOM 1563 C CA . MET A 1 207 ? 14.43 -23.469 6.254 1 94 207 MET A CA 1
ATOM 1564 C C . MET A 1 207 ? 14.711 -24.25 4.977 1 94 207 MET A C 1
ATOM 1566 O O . MET A 1 207 ? 13.961 -25.172 4.629 1 94 207 MET A O 1
ATOM 1570 N N . SER A 1 208 ? 15.797 -23.875 4.301 1 94.06 208 SER A N 1
ATOM 1571 C CA . SER A 1 208 ? 16.141 -24.562 3.057 1 94.06 208 SER A CA 1
ATOM 1572 C C . SER A 1 208 ? 17.016 -25.781 3.32 1 94.06 208 SER A C 1
ATOM 1574 O O . SER A 1 208 ? 17.297 -26.562 2.404 1 94.06 208 SER A O 1
ATOM 1576 N N . MET A 1 209 ? 17.375 -25.953 4.594 1 92.94 209 MET A N 1
ATOM 1577 C CA . MET A 1 209 ? 18.125 -27.156 4.98 1 92.94 209 MET A CA 1
ATOM 1578 C C . MET A 1 209 ? 17.188 -28.266 5.43 1 92.94 209 MET A C 1
ATOM 1580 O O . MET A 1 209 ? 16.109 -28 5.941 1 92.94 209 MET A O 1
ATOM 1584 N N . THR A 1 210 ? 17.672 -29.453 5.211 1 90.38 210 THR A N 1
ATOM 1585 C CA . THR A 1 210 ? 16.969 -30.578 5.801 1 90.38 210 THR A CA 1
ATOM 1586 C C . THR A 1 210 ? 17.172 -30.625 7.312 1 90.38 210 THR A C 1
ATOM 1588 O O . THR A 1 210 ? 18.062 -29.938 7.84 1 90.38 210 THR A O 1
ATOM 1591 N N . LYS A 1 211 ? 16.375 -31.359 7.953 1 88.69 211 LYS A N 1
ATOM 1592 C CA . LYS A 1 211 ? 16.516 -31.5 9.398 1 88.69 211 LYS A CA 1
ATOM 1593 C C . LYS A 1 211 ? 17.906 -32.062 9.75 1 88.69 211 LYS A C 1
ATOM 1595 O O . LYS A 1 211 ? 18.516 -31.625 10.727 1 88.69 211 LYS A O 1
ATOM 1600 N N . GLU A 1 212 ? 18.375 -32.938 8.961 1 89.62 212 GLU A N 1
ATOM 1601 C CA . GLU A 1 212 ? 19.688 -33.562 9.18 1 89.62 212 GLU A CA 1
ATOM 1602 C C . GLU A 1 212 ? 20.812 -32.531 9.008 1 89.62 212 GLU A C 1
ATOM 1604 O O . GLU A 1 212 ? 21.719 -32.469 9.828 1 89.62 212 GLU A O 1
ATOM 1609 N N . GLU A 1 213 ? 20.688 -31.75 7.961 1 89.5 213 GLU A N 1
ATOM 1610 C CA . GLU A 1 213 ? 21.688 -30.719 7.711 1 89.5 213 GLU A CA 1
ATOM 1611 C C . GLU A 1 213 ? 21.719 -29.688 8.844 1 89.5 213 GLU A C 1
ATOM 1613 O O . GLU A 1 213 ? 22.797 -29.219 9.242 1 89.5 213 GLU A O 1
ATOM 1618 N N . TRP A 1 214 ? 20.547 -29.375 9.359 1 90.69 214 TRP A N 1
ATOM 1619 C CA . TRP A 1 214 ? 20.422 -28.406 10.438 1 90.69 214 TRP A CA 1
ATOM 1620 C C . TRP A 1 214 ? 21.078 -28.922 11.711 1 90.69 214 TRP A C 1
ATOM 1622 O O . TRP A 1 214 ? 21.812 -28.188 12.375 1 90.69 214 TRP A O 1
ATOM 1632 N N . HIS A 1 215 ? 20.922 -30.094 12 1 85.62 215 HIS A N 1
ATOM 1633 C CA . HIS A 1 215 ? 21.516 -30.703 13.195 1 85.62 215 HIS A CA 1
ATOM 1634 C C . HIS A 1 215 ? 23.031 -30.734 13.102 1 85.62 215 HIS A C 1
ATOM 1636 O O . HIS A 1 215 ? 23.719 -30.531 14.102 1 85.62 215 HIS A O 1
ATOM 1642 N N . LEU A 1 216 ? 23.453 -30.938 11.953 1 82.31 216 LEU A N 1
ATOM 1643 C CA . LEU A 1 216 ? 24.891 -31.016 11.734 1 82.31 216 LEU A CA 1
ATOM 1644 C C . LEU A 1 216 ? 25.547 -29.656 11.875 1 82.31 216 LEU A C 1
ATOM 1646 O O . LEU A 1 216 ? 26.75 -29.562 12.078 1 82.31 216 LEU A O 1
ATOM 1650 N N . SER A 1 217 ? 24.688 -28.656 11.781 1 78 217 SER A N 1
ATOM 1651 C CA . SER A 1 217 ? 25.219 -27.297 11.883 1 78 217 SER A CA 1
ATOM 1652 C C . SER A 1 217 ? 25.406 -26.875 13.336 1 78 217 SER A C 1
ATOM 1654 O O . SER A 1 217 ? 25.922 -25.797 13.609 1 78 217 SER A O 1
ATOM 1656 N N . GLY A 1 218 ? 25.109 -27.672 14.328 1 68.19 218 GLY A N 1
ATOM 1657 C CA . GLY A 1 218 ? 25.469 -27.453 15.719 1 68.19 218 GLY A CA 1
ATOM 1658 C C . GLY A 1 218 ? 24.297 -27.016 16.578 1 68.19 218 GLY A C 1
ATOM 1659 O O . GLY A 1 218 ? 24.484 -26.562 17.703 1 68.19 218 GLY A O 1
ATOM 1660 N N . ARG A 1 219 ? 23.109 -26.828 15.992 1 65.62 219 ARG A N 1
ATOM 1661 C CA . ARG A 1 219 ? 22.031 -26.391 16.875 1 65.62 219 ARG A CA 1
ATOM 1662 C C . ARG A 1 219 ? 20.984 -27.469 17.031 1 65.62 219 ARG A C 1
ATOM 1664 O O . ARG A 1 219 ? 20.688 -28.203 16.078 1 65.62 219 ARG A O 1
ATOM 1671 N N . PHE A 1 220 ? 20.609 -27.391 18.344 1 66.62 220 PHE A N 1
ATOM 1672 C CA . PHE A 1 220 ? 19.625 -28.391 18.719 1 66.62 220 PHE A CA 1
ATOM 1673 C C . PHE A 1 220 ? 18.234 -27.781 18.828 1 66.62 220 PHE A C 1
ATOM 1675 O O . PHE A 1 220 ? 17.25 -28.5 18.953 1 66.62 220 PHE A O 1
ATOM 1682 N N . GLU A 1 221 ? 18.297 -26.469 18.594 1 77.69 221 GLU A N 1
ATOM 1683 C CA . GLU A 1 221 ? 16.969 -25.859 18.641 1 77.69 221 GLU A CA 1
ATOM 1684 C C . GLU A 1 221 ? 16.172 -26.172 17.375 1 77.69 221 GLU A C 1
ATOM 1686 O O . GLU A 1 221 ? 16.734 -26.562 16.359 1 77.69 221 GLU A O 1
ATOM 1691 N N . ALA A 1 222 ? 14.938 -26.109 17.547 1 86.12 222 ALA A N 1
ATOM 1692 C CA . ALA A 1 222 ? 14.055 -26.359 16.406 1 86.12 222 ALA A CA 1
ATOM 1693 C C . ALA A 1 222 ? 14.305 -25.344 15.297 1 86.12 222 ALA A C 1
ATOM 1695 O O . ALA A 1 222 ? 14.297 -24.141 15.539 1 86.12 222 ALA A O 1
ATOM 1696 N N . ARG A 1 223 ? 14.617 -25.859 14.164 1 89.19 223 ARG A N 1
ATOM 1697 C CA . ARG A 1 223 ? 14.938 -25.078 12.977 1 89.19 223 ARG A CA 1
ATOM 1698 C C . ARG A 1 223 ? 13.844 -24.047 12.68 1 89.19 223 ARG A C 1
ATOM 1700 O O . ARG A 1 223 ? 14.133 -22.875 12.43 1 89.19 223 ARG A O 1
ATOM 1707 N N . GLU A 1 224 ? 12.602 -24.5 12.797 1 88.62 224 GLU A N 1
ATOM 1708 C CA . GLU A 1 224 ? 11.453 -23.641 12.484 1 88.62 224 GLU A CA 1
ATOM 1709 C C . GLU A 1 224 ? 11.312 -22.516 13.492 1 88.62 224 GLU A C 1
ATOM 1711 O O . GLU A 1 224 ? 11.039 -21.375 13.117 1 88.62 224 GLU A O 1
ATOM 1716 N N . ALA A 1 225 ? 11.547 -22.828 14.68 1 86.5 225 ALA A N 1
ATOM 1717 C CA . ALA A 1 225 ? 11.445 -21.812 15.734 1 86.5 225 ALA A CA 1
ATOM 1718 C C . ALA A 1 225 ? 12.547 -20.766 15.602 1 86.5 225 ALA A C 1
ATOM 1720 O O . ALA A 1 225 ? 12.289 -19.578 15.742 1 86.5 225 ALA A O 1
ATOM 1721 N N . THR A 1 226 ? 13.711 -21.266 15.32 1 88.62 226 THR A N 1
ATOM 1722 C CA . THR A 1 226 ? 14.844 -20.359 15.164 1 88.62 226 THR A CA 1
ATOM 1723 C C . THR A 1 226 ? 14.641 -19.438 13.977 1 88.62 226 THR A C 1
ATOM 1725 O O . THR A 1 226 ? 14.867 -18.219 14.07 1 88.62 226 THR A O 1
ATOM 1728 N N . ALA A 1 227 ? 14.188 -20 12.883 1 91.94 227 ALA A N 1
ATOM 1729 C CA . ALA A 1 227 ? 13.945 -19.203 11.68 1 91.94 227 ALA A CA 1
ATOM 1730 C C . ALA A 1 227 ? 12.875 -18.141 11.93 1 91.94 227 ALA A C 1
ATOM 1732 O O . ALA A 1 227 ? 13.016 -17 11.5 1 91.94 227 ALA A O 1
ATOM 1733 N N . ARG A 1 228 ? 11.883 -18.516 12.648 1 88.12 228 ARG A N 1
ATOM 1734 C CA . ARG A 1 228 ? 10.805 -17.594 12.961 1 88.12 228 ARG A CA 1
ATOM 1735 C C . ARG A 1 228 ? 11.297 -16.453 13.836 1 88.12 228 ARG A C 1
ATOM 1737 O O . ARG A 1 228 ? 10.906 -15.297 13.641 1 88.12 228 ARG A O 1
ATOM 1744 N N . GLU A 1 229 ? 12.117 -16.781 14.727 1 87.19 229 GLU A N 1
ATOM 1745 C CA . GLU A 1 229 ? 12.664 -15.758 15.609 1 87.19 229 GLU A CA 1
ATOM 1746 C C . GLU A 1 229 ? 13.562 -14.789 14.844 1 87.19 229 GLU A C 1
ATOM 1748 O O . GLU A 1 229 ? 13.508 -13.578 15.07 1 87.19 229 GLU A O 1
ATOM 1753 N N . TRP A 1 230 ? 14.367 -15.32 13.977 1 90.31 230 TRP A N 1
ATOM 1754 C CA . TRP A 1 230 ? 15.219 -14.461 13.156 1 90.31 230 TRP A CA 1
ATOM 1755 C C . TRP A 1 230 ? 14.375 -13.539 12.281 1 90.31 230 TRP A C 1
ATOM 1757 O O . TRP A 1 230 ? 14.719 -12.367 12.094 1 90.31 230 TRP A O 1
ATOM 1767 N N . LEU A 1 231 ? 13.258 -14.086 11.789 1 90.44 231 LEU A N 1
ATOM 1768 C CA . LEU A 1 231 ? 12.375 -13.289 10.945 1 90.44 231 LEU A CA 1
ATOM 1769 C C . LEU A 1 231 ? 11.711 -12.18 11.75 1 90.44 231 LEU A C 1
ATOM 1771 O O . LEU A 1 231 ? 11.578 -11.047 11.266 1 90.44 231 LEU A O 1
ATOM 1775 N N . LEU A 1 232 ? 11.312 -12.516 12.898 1 85.12 232 LEU A N 1
ATOM 1776 C CA . LEU A 1 232 ? 10.711 -11.523 13.789 1 85.12 232 LEU A CA 1
ATOM 1777 C C . LEU A 1 232 ? 11.703 -10.422 14.125 1 85.12 232 LEU A C 1
ATOM 1779 O O . LEU A 1 232 ? 11.352 -9.234 14.125 1 85.12 232 LEU A O 1
ATOM 1783 N N . GLU A 1 233 ? 12.906 -10.789 14.367 1 86.62 233 GLU A N 1
ATOM 1784 C CA . GLU A 1 233 ? 13.953 -9.812 14.664 1 86.62 233 GLU A CA 1
ATOM 1785 C C . GLU A 1 233 ? 14.25 -8.938 13.453 1 86.62 233 GLU A C 1
ATOM 1787 O O . GLU A 1 233 ? 14.578 -7.758 13.602 1 86.62 233 GLU A O 1
ATOM 1792 N N . ALA A 1 234 ? 14.195 -9.555 12.312 1 89.5 234 ALA A N 1
ATOM 1793 C CA . ALA A 1 234 ? 14.359 -8.773 11.094 1 89.5 234 ALA A CA 1
ATOM 1794 C C . ALA A 1 234 ? 13.281 -7.695 10.984 1 89.5 234 ALA A C 1
ATOM 1796 O O . ALA A 1 234 ? 13.578 -6.543 10.664 1 89.5 234 ALA A O 1
ATOM 1797 N N . GLY A 1 235 ? 12.023 -8.086 11.289 1 86.81 235 GLY A N 1
ATOM 1798 C CA . GLY A 1 235 ? 10.938 -7.121 11.289 1 86.81 235 GLY A CA 1
ATOM 1799 C C . GLY A 1 235 ? 11.141 -6.004 12.297 1 86.81 235 GLY A C 1
ATOM 1800 O O . GLY A 1 235 ? 10.891 -4.836 11.984 1 86.81 235 GLY A O 1
ATOM 1801 N N . TRP A 1 236 ? 11.688 -6.375 13.391 1 82.88 236 TRP A N 1
ATOM 1802 C CA . TRP A 1 236 ? 11.961 -5.391 14.438 1 82.88 236 TRP A CA 1
ATOM 1803 C C . TRP A 1 236 ? 13.07 -4.434 14.008 1 82.88 236 TRP A C 1
ATOM 1805 O O . TRP A 1 236 ? 13.008 -3.234 14.297 1 82.88 236 TRP A O 1
ATOM 1815 N N . ALA A 1 237 ? 14.039 -5.004 13.414 1 84.81 237 ALA A N 1
ATOM 1816 C CA . ALA A 1 237 ? 15.141 -4.176 12.93 1 84.81 237 ALA A CA 1
ATOM 1817 C C . ALA A 1 237 ? 14.656 -3.146 11.914 1 84.81 237 ALA A C 1
ATOM 1819 O O . ALA A 1 237 ? 15.078 -1.989 11.945 1 84.81 237 ALA A O 1
ATOM 1820 N N . LEU A 1 238 ? 13.695 -3.527 11.086 1 87 238 LEU A N 1
ATOM 1821 C CA . LEU A 1 238 ? 13.133 -2.607 10.109 1 87 238 LEU A CA 1
ATOM 1822 C C . LEU A 1 238 ? 12.328 -1.507 10.789 1 87 238 LEU A C 1
ATOM 1824 O O . LEU A 1 238 ? 12.422 -0.337 10.414 1 87 238 LEU A O 1
ATOM 1828 N N . ALA A 1 239 ? 11.609 -1.906 11.766 1 80.25 239 ALA A N 1
ATOM 1829 C CA . ALA A 1 239 ? 10.781 -0.946 12.492 1 80.25 239 ALA A CA 1
ATOM 1830 C C . ALA A 1 239 ? 11.648 0.056 13.25 1 80.25 239 ALA A C 1
ATOM 1832 O O . ALA A 1 239 ? 11.383 1.259 13.234 1 80.25 239 ALA A O 1
ATOM 1833 N N . THR A 1 240 ? 12.703 -0.447 13.836 1 76.31 240 THR A N 1
ATOM 1834 C CA . THR A 1 240 ? 13.539 0.385 14.695 1 76.31 240 THR A CA 1
ATOM 1835 C C . THR A 1 240 ? 14.414 1.312 13.859 1 76.31 240 THR A C 1
ATOM 1837 O O . THR A 1 240 ? 14.812 2.385 14.32 1 76.31 240 THR A O 1
ATOM 1840 N N . GLU A 1 241 ? 14.68 0.833 12.664 1 74.81 241 GLU A N 1
ATOM 1841 C CA . GLU A 1 241 ? 15.453 1.692 11.773 1 74.81 241 GLU A CA 1
ATOM 1842 C C . GLU A 1 241 ? 14.555 2.709 11.078 1 74.81 241 GLU A C 1
ATOM 1844 O O . GLU A 1 241 ? 15.023 3.514 10.273 1 74.81 241 GLU A O 1
ATOM 1849 N N . TYR A 1 242 ? 13.352 2.65 11.328 1 77.25 242 TYR A N 1
ATOM 1850 C CA . TYR A 1 242 ? 12.398 3.592 10.75 1 77.25 242 TYR A CA 1
ATOM 1851 C C . TYR A 1 242 ? 12.359 3.471 9.234 1 77.25 242 TYR A C 1
ATOM 1853 O O . TYR A 1 242 ? 12.422 4.473 8.516 1 77.25 242 TYR A O 1
ATOM 1861 N N . PHE A 1 243 ? 12.25 2.242 8.797 1 84.19 243 PHE A N 1
ATOM 1862 C CA . PHE A 1 243 ? 12.266 1.949 7.371 1 84.19 243 PHE A CA 1
ATOM 1863 C C . PHE A 1 243 ? 11.203 2.77 6.641 1 84.19 243 PHE A C 1
ATOM 1865 O O . PHE A 1 243 ? 11.438 3.236 5.523 1 84.19 243 PHE A O 1
ATOM 1872 N N . THR A 1 244 ? 10.117 2.996 7.246 1 82.75 244 THR A N 1
ATOM 1873 C CA . THR A 1 244 ? 9.023 3.691 6.574 1 82.75 244 THR A CA 1
ATOM 1874 C C . THR A 1 244 ? 9.32 5.184 6.469 1 82.75 244 THR A C 1
ATOM 1876 O O . THR A 1 244 ? 8.742 5.879 5.629 1 82.75 244 THR A O 1
ATOM 1879 N N . ARG A 1 245 ? 10.32 5.66 7.32 1 84.88 245 ARG A N 1
ATOM 1880 C CA . ARG A 1 245 ? 10.742 7.055 7.262 1 84.88 245 ARG A CA 1
ATOM 1881 C C . ARG A 1 245 ? 11.914 7.234 6.301 1 84.88 245 ARG A C 1
ATOM 1883 O O . ARG A 1 245 ? 11.961 8.211 5.551 1 84.88 245 ARG A O 1
ATOM 1890 N N . LYS A 1 246 ? 12.734 6.258 6.488 1 88.38 246 LYS A N 1
ATOM 1891 C CA . LYS A 1 246 ? 13.969 6.316 5.715 1 88.38 246 LYS A CA 1
ATOM 1892 C C . LYS A 1 246 ? 14.297 4.957 5.102 1 88.38 246 LYS A C 1
ATOM 1894 O O . LYS A 1 246 ? 15.18 4.25 5.586 1 88.38 246 LYS A O 1
ATOM 1899 N N . PRO A 1 247 ? 13.641 4.727 4.016 1 91.44 247 PRO A N 1
ATOM 1900 C CA . PRO A 1 247 ? 13.891 3.434 3.373 1 91.44 247 PRO A CA 1
ATOM 1901 C C . PRO A 1 247 ? 15.297 3.32 2.805 1 91.44 247 PRO A C 1
ATOM 1903 O O . PRO A 1 247 ? 15.883 4.32 2.385 1 91.44 247 PRO A O 1
ATOM 1906 N N . THR A 1 248 ? 15.852 2.137 2.889 1 91.94 248 THR A N 1
ATOM 1907 C CA . THR A 1 248 ? 17.141 1.806 2.299 1 91.94 248 THR A CA 1
ATOM 1908 C C . THR A 1 248 ? 17.016 0.604 1.366 1 91.94 248 THR A C 1
ATOM 1910 O O . THR A 1 248 ? 16.047 -0.146 1.438 1 91.94 248 THR A O 1
ATOM 1913 N N . MET A 1 249 ? 18 0.438 0.519 1 93.5 249 MET A N 1
ATOM 1914 C CA . MET A 1 249 ? 18 -0.702 -0.394 1 93.5 249 MET A CA 1
ATOM 1915 C C . MET A 1 249 ? 18.062 -2.018 0.376 1 93.5 249 MET A C 1
ATOM 1917 O O . MET A 1 249 ? 17.344 -2.969 0.042 1 93.5 249 MET A O 1
ATOM 1921 N N . ALA A 1 250 ? 18.844 -2.02 1.406 1 93.94 250 ALA A N 1
ATOM 1922 C CA . ALA A 1 250 ? 18.953 -3.223 2.227 1 93.94 250 ALA A CA 1
ATOM 1923 C C . ALA A 1 250 ? 17.641 -3.525 2.936 1 93.94 250 ALA A C 1
ATOM 1925 O O . ALA A 1 250 ? 17.25 -4.688 3.055 1 93.94 250 ALA A O 1
ATOM 1926 N N . GLY A 1 251 ? 17 -2.43 3.404 1 94.19 251 GLY A N 1
ATOM 1927 C CA . GLY A 1 251 ? 15.688 -2.607 4.027 1 94.19 251 GLY A CA 1
ATOM 1928 C C . GLY A 1 251 ? 14.641 -3.156 3.076 1 94.19 251 GLY A C 1
ATOM 1929 O O . GLY A 1 251 ? 13.828 -3.994 3.461 1 94.19 251 GLY A O 1
ATOM 1930 N N . LEU A 1 252 ? 14.711 -2.713 1.868 1 96 252 LEU A N 1
ATOM 1931 C CA . LEU A 1 252 ? 13.781 -3.215 0.855 1 96 252 LEU A CA 1
ATOM 1932 C C . LEU A 1 252 ? 14.016 -4.699 0.597 1 96 252 LEU A C 1
ATOM 1934 O O . LEU A 1 252 ? 13.062 -5.477 0.513 1 96 252 LEU A O 1
ATOM 1938 N N . ARG A 1 253 ? 15.242 -5.043 0.486 1 96.38 253 ARG A N 1
ATOM 1939 C CA . ARG A 1 253 ? 15.562 -6.453 0.292 1 96.38 253 ARG A CA 1
ATOM 1940 C C . ARG A 1 253 ? 15.07 -7.293 1.464 1 96.38 253 ARG A C 1
ATOM 1942 O O . ARG A 1 253 ? 14.555 -8.398 1.271 1 96.38 253 ARG A O 1
ATOM 1949 N N . ALA A 1 254 ? 15.242 -6.77 2.629 1 95.88 254 ALA A N 1
ATOM 1950 C CA . ALA A 1 254 ? 14.758 -7.469 3.816 1 95.88 254 ALA A CA 1
ATOM 1951 C C . ALA A 1 254 ? 13.25 -7.695 3.742 1 95.88 254 ALA A C 1
ATOM 1953 O O . ALA A 1 254 ? 12.766 -8.789 4.031 1 95.88 254 ALA A O 1
ATOM 1954 N N . CYS A 1 255 ? 12.523 -6.676 3.324 1 95.5 255 CYS A N 1
ATOM 1955 C CA . CYS A 1 255 ? 11.078 -6.801 3.184 1 95.5 255 CYS A CA 1
ATOM 1956 C C . CYS A 1 255 ? 10.719 -7.891 2.182 1 95.5 255 CYS A C 1
ATOM 1958 O O . CYS A 1 255 ? 9.828 -8.703 2.436 1 95.5 255 CYS A O 1
ATOM 1960 N N . LEU A 1 256 ? 11.406 -7.91 1.095 1 96.81 256 LEU A N 1
ATOM 1961 C CA . LEU A 1 256 ? 11.133 -8.914 0.067 1 96.81 256 LEU A CA 1
ATOM 1962 C C . LEU A 1 256 ? 11.445 -10.312 0.58 1 96.81 256 LEU A C 1
ATOM 1964 O O . LEU A 1 256 ? 10.703 -11.258 0.311 1 96.81 256 LEU A O 1
ATOM 1968 N N . LEU A 1 257 ? 12.547 -10.414 1.328 1 96.75 257 LEU A N 1
ATOM 1969 C CA . LEU A 1 257 ? 12.898 -11.711 1.899 1 96.75 257 LEU A CA 1
ATOM 1970 C C . LEU A 1 257 ? 11.828 -12.18 2.877 1 96.75 257 LEU A C 1
ATOM 1972 O O . LEU A 1 257 ? 11.469 -13.367 2.893 1 96.75 257 LEU A O 1
ATOM 1976 N N . ILE A 1 258 ? 11.305 -11.297 3.611 1 94.5 258 ILE A N 1
ATOM 1977 C CA . ILE A 1 258 ? 10.266 -11.648 4.57 1 94.5 258 ILE A CA 1
ATOM 1978 C C . ILE A 1 258 ? 9.016 -12.109 3.828 1 94.5 258 ILE A C 1
ATOM 1980 O O . ILE A 1 258 ? 8.414 -13.125 4.18 1 94.5 258 ILE A O 1
ATOM 1984 N N . LEU A 1 259 ? 8.625 -11.398 2.777 1 94.62 259 LEU A N 1
ATOM 1985 C CA . LEU A 1 259 ? 7.457 -11.805 1.999 1 94.62 259 LEU A CA 1
ATOM 1986 C C . LEU A 1 259 ? 7.68 -13.172 1.37 1 94.62 259 LEU A C 1
ATOM 1988 O O . LEU A 1 259 ? 6.812 -14.047 1.459 1 94.62 259 LEU A O 1
ATOM 1992 N N . HIS A 1 260 ? 8.867 -13.367 0.819 1 95.19 260 HIS A N 1
ATOM 1993 C CA . HIS A 1 260 ? 9.141 -14.617 0.115 1 95.19 260 HIS A CA 1
ATOM 1994 C C . HIS A 1 260 ? 9.234 -15.789 1.088 1 95.19 260 HIS A C 1
ATOM 1996 O O . HIS A 1 260 ? 8.898 -16.922 0.736 1 95.19 260 HIS A O 1
ATOM 2002 N N . TYR A 1 261 ? 9.664 -15.492 2.311 1 94.25 261 TYR A N 1
ATOM 2003 C CA . TYR A 1 261 ? 9.664 -16.547 3.328 1 94.25 261 TYR A CA 1
ATOM 2004 C C . TYR A 1 261 ? 8.281 -17.172 3.469 1 94.25 261 TYR A C 1
ATOM 2006 O O . TYR A 1 261 ? 8.148 -18.391 3.514 1 94.25 261 TYR A O 1
ATOM 2014 N N . HIS A 1 262 ? 7.309 -16.344 3.404 1 91.62 262 HIS A N 1
ATOM 2015 C CA . HIS A 1 262 ? 5.938 -16.812 3.561 1 91.62 262 HIS A CA 1
ATOM 2016 C C . HIS A 1 262 ? 5.391 -17.375 2.248 1 91.62 262 HIS A C 1
ATOM 2018 O O . HIS A 1 262 ? 4.633 -18.344 2.25 1 91.62 262 HIS A O 1
ATOM 2024 N N . LEU A 1 263 ? 5.754 -16.797 1.182 1 92.5 263 LEU A N 1
ATOM 2025 C CA . LEU A 1 263 ? 5.285 -17.266 -0.114 1 92.5 263 LEU A CA 1
ATOM 2026 C C . LEU A 1 263 ? 5.828 -18.672 -0.41 1 92.5 263 LEU A C 1
ATOM 2028 O O . LEU A 1 263 ? 5.176 -19.453 -1.096 1 92.5 263 LEU A O 1
ATOM 2032 N N . LEU A 1 264 ? 6.992 -18.922 0.14 1 92.19 264 LEU A N 1
ATOM 2033 C CA . LEU A 1 264 ? 7.621 -20.219 -0.099 1 92.19 264 LEU A CA 1
ATOM 2034 C C . LEU A 1 264 ? 7.039 -21.297 0.821 1 92.19 264 LEU A C 1
ATOM 2036 O O . LEU A 1 264 ? 7.363 -22.469 0.69 1 92.19 264 LEU A O 1
ATOM 2040 N N . GLY A 1 265 ? 6.281 -20.875 1.79 1 88.44 265 GLY A N 1
ATOM 2041 C CA . GLY A 1 265 ? 5.633 -21.828 2.686 1 88.44 265 GLY A CA 1
ATOM 2042 C C . GLY A 1 265 ? 6.5 -22.219 3.865 1 88.44 265 GLY A C 1
ATOM 2043 O O . GLY A 1 265 ? 6.281 -23.266 4.48 1 88.44 265 GLY A O 1
ATOM 2044 N N . PHE A 1 266 ? 7.516 -21.438 4.133 1 88.25 266 PHE A N 1
ATOM 2045 C CA . PHE A 1 266 ? 8.422 -21.766 5.227 1 88.25 266 PHE A CA 1
ATOM 2046 C C . PHE A 1 266 ? 7.727 -21.609 6.57 1 88.25 266 PHE A C 1
ATOM 2048 O O . PHE A 1 266 ? 8.086 -22.266 7.547 1 88.25 266 PHE A O 1
ATOM 2055 N N . GLY A 1 267 ? 6.734 -20.766 6.609 1 80.38 267 GLY A N 1
ATOM 2056 C CA . GLY A 1 267 ? 5.988 -20.578 7.84 1 80.38 267 GLY A CA 1
ATOM 2057 C C . GLY A 1 267 ? 4.648 -21.281 7.848 1 80.38 267 GLY A C 1
ATOM 2058 O O . GLY A 1 267 ? 3.777 -20.969 8.664 1 80.38 267 GLY A O 1
ATOM 2059 N N . GLY A 1 268 ? 4.445 -22.203 6.891 1 80.56 268 GLY A N 1
ATOM 2060 C CA . GLY A 1 268 ? 3.154 -22.844 6.723 1 80.56 268 GLY A CA 1
ATOM 2061 C C . GLY A 1 268 ? 2.52 -22.562 5.375 1 80.56 268 GLY A C 1
ATOM 2062 O O . GLY A 1 268 ? 3.154 -21.984 4.492 1 80.56 268 GLY A O 1
ATOM 2063 N N . PRO A 1 269 ? 1.305 -23.109 5.262 1 83.06 269 PRO A N 1
ATOM 2064 C CA . PRO A 1 269 ? 0.632 -22.844 3.988 1 83.06 269 PRO A CA 1
ATOM 2065 C C . PRO A 1 269 ? 0.562 -21.359 3.652 1 83.06 269 PRO A C 1
ATOM 2067 O O . PRO A 1 269 ? 0.144 -20.547 4.488 1 83.06 269 PRO A O 1
ATOM 2070 N N . PRO A 1 270 ? 0.928 -21.047 2.449 1 89 270 PRO A N 1
ATOM 2071 C CA . PRO A 1 270 ? 1.001 -19.625 2.109 1 89 270 PRO A CA 1
ATOM 2072 C C . PRO A 1 270 ? -0.375 -18.969 2.004 1 89 270 PRO A C 1
ATOM 2074 O O . PRO A 1 270 ? -1.245 -19.469 1.285 1 89 270 PRO A O 1
ATOM 2077 N N . ASP A 1 271 ? -0.583 -17.953 2.711 1 88.12 271 ASP A N 1
ATOM 2078 C CA . ASP A 1 271 ? -1.743 -17.078 2.562 1 88.12 271 ASP A CA 1
ATOM 2079 C C . ASP A 1 271 ? -1.422 -15.891 1.663 1 88.12 271 ASP A C 1
ATOM 2081 O O . ASP A 1 271 ? -1.192 -14.781 2.152 1 88.12 271 ASP A O 1
ATOM 2085 N N . VAL A 1 272 ? -1.584 -16.094 0.361 1 91.88 272 VAL A N 1
ATOM 2086 C CA . VAL A 1 272 ? -1.048 -15.188 -0.644 1 91.88 272 VAL A CA 1
ATOM 2087 C C . VAL A 1 272 ? -1.709 -13.82 -0.505 1 91.88 272 VAL A C 1
ATOM 2089 O O . VAL A 1 272 ? -1.024 -12.797 -0.467 1 91.88 272 VAL A O 1
ATOM 2092 N N . PRO A 1 273 ? -3.045 -13.742 -0.347 1 91.06 273 PRO A N 1
ATOM 2093 C CA . PRO A 1 273 ? -3.666 -12.422 -0.245 1 91.06 273 PRO A CA 1
ATOM 2094 C C . PRO A 1 273 ? -3.145 -11.617 0.94 1 91.06 273 PRO A C 1
ATOM 2096 O O . PRO A 1 273 ? -2.914 -10.406 0.817 1 91.06 273 PRO A O 1
ATOM 2099 N N . THR A 1 274 ? -2.859 -12.258 2.02 1 87.69 274 THR A N 1
ATOM 2100 C CA . THR A 1 274 ? -2.375 -11.578 3.213 1 87.69 274 THR A CA 1
ATOM 2101 C C . THR A 1 274 ? -0.923 -11.141 3.035 1 87.69 274 THR A C 1
ATOM 2103 O O . THR A 1 274 ? -0.542 -10.047 3.455 1 87.69 274 THR A O 1
ATOM 2106 N N . ILE A 1 275 ? -0.174 -11.984 2.414 1 90.44 275 ILE A N 1
ATOM 2107 C CA . ILE A 1 275 ? 1.245 -11.711 2.221 1 90.44 275 ILE A CA 1
ATOM 2108 C C . ILE A 1 275 ? 1.416 -10.523 1.271 1 90.44 275 ILE A C 1
ATOM 2110 O O . ILE A 1 275 ? 2.133 -9.57 1.581 1 90.44 275 ILE A O 1
ATOM 2114 N N . ILE A 1 276 ? 0.672 -10.555 0.201 1 92.62 276 ILE A N 1
ATOM 2115 C CA . ILE A 1 276 ? 0.837 -9.586 -0.875 1 92.62 276 ILE A CA 1
ATOM 2116 C C . ILE A 1 276 ? 0.163 -8.273 -0.49 1 92.62 276 ILE A C 1
ATOM 2118 O O . ILE A 1 276 ? 0.45 -7.223 -1.076 1 92.62 276 ILE A O 1
ATOM 2122 N N . ALA A 1 277 ? -0.648 -8.281 0.509 1 90.19 277 ALA A N 1
ATOM 2123 C CA . ALA A 1 277 ? -1.344 -7.078 0.966 1 90.19 277 ALA A CA 1
ATOM 2124 C C . ALA A 1 277 ? -0.354 -6.016 1.436 1 90.19 277 ALA A C 1
ATOM 2126 O O . ALA A 1 277 ? -0.678 -4.828 1.465 1 90.19 277 ALA A O 1
ATOM 2127 N N . PHE A 1 278 ? 0.889 -6.352 1.714 1 88.88 278 PHE A N 1
ATOM 2128 C CA . PHE A 1 278 ? 1.883 -5.418 2.232 1 88.88 278 PHE A CA 1
ATOM 2129 C C . PHE A 1 278 ? 2.781 -4.906 1.114 1 88.88 278 PHE A C 1
ATOM 2131 O O . PHE A 1 278 ? 3.596 -4.004 1.328 1 88.88 278 PHE A O 1
ATOM 2138 N N . LEU A 1 279 ? 2.58 -5.441 -0.011 1 93.62 279 LEU A N 1
ATOM 2139 C CA . LEU A 1 279 ? 3.434 -5.07 -1.133 1 93.62 279 LEU A CA 1
ATOM 2140 C C . LEU A 1 279 ? 3.314 -3.58 -1.436 1 93.62 279 LEU A C 1
ATOM 2142 O O . LEU A 1 279 ? 4.312 -2.92 -1.734 1 93.62 279 LEU A O 1
ATOM 2146 N N . PRO A 1 280 ? 2.143 -2.975 -1.301 1 93.94 280 PRO A N 1
ATOM 2147 C CA . PRO A 1 280 ? 2.051 -1.541 -1.592 1 93.94 280 PRO A CA 1
ATOM 2148 C C . PRO A 1 280 ? 2.938 -0.696 -0.681 1 93.94 280 PRO A C 1
ATOM 2150 O O . PRO A 1 280 ? 3.432 0.355 -1.097 1 93.94 280 PRO A O 1
ATOM 2153 N N . VAL A 1 281 ? 3.143 -1.121 0.542 1 92.5 281 VAL A N 1
ATOM 2154 C CA . VAL A 1 281 ? 4.031 -0.418 1.46 1 92.5 281 VAL A CA 1
ATOM 2155 C C . VAL A 1 281 ? 5.465 -0.47 0.935 1 92.5 281 VAL A C 1
ATOM 2157 O O . VAL A 1 281 ? 6.18 0.535 0.961 1 92.5 281 VAL A O 1
ATOM 2160 N N . ILE A 1 282 ? 5.797 -1.576 0.458 1 95.06 282 ILE A N 1
ATOM 2161 C CA . ILE A 1 282 ? 7.133 -1.788 -0.082 1 95.06 282 ILE A CA 1
ATOM 2162 C C . ILE A 1 282 ? 7.312 -0.965 -1.356 1 95.06 282 ILE A C 1
ATOM 2164 O O . ILE A 1 282 ? 8.352 -0.341 -1.56 1 95.06 282 ILE A O 1
ATOM 2168 N N . VAL A 1 283 ? 6.301 -0.984 -2.178 1 95.81 283 VAL A N 1
ATOM 2169 C CA . VAL A 1 283 ? 6.355 -0.227 -3.424 1 95.81 283 VAL A CA 1
ATOM 2170 C C .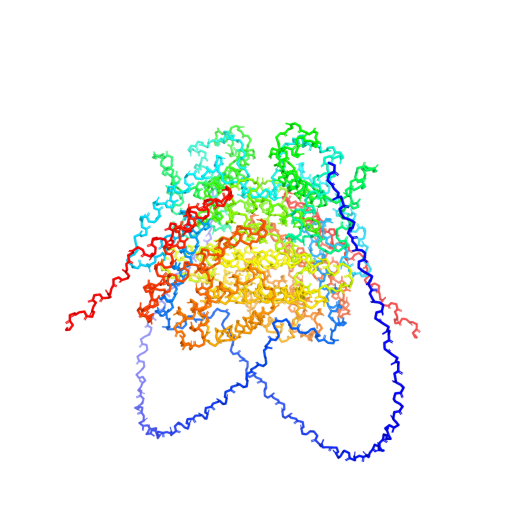 VAL A 1 283 ? 6.48 1.264 -3.119 1 95.81 283 VAL A C 1
ATOM 2172 O O . VAL A 1 283 ? 7.262 1.971 -3.762 1 95.81 283 VAL A O 1
ATOM 2175 N N . ARG A 1 284 ? 5.766 1.731 -2.188 1 93.12 284 ARG A N 1
ATOM 2176 C CA . ARG A 1 284 ? 5.867 3.137 -1.81 1 93.12 284 ARG A CA 1
ATOM 2177 C C . ARG A 1 284 ? 7.281 3.479 -1.35 1 93.12 284 ARG A C 1
ATOM 2179 O O . ARG A 1 284 ? 7.84 4.504 -1.749 1 93.12 284 ARG A O 1
ATOM 2186 N N . ALA A 1 285 ? 7.848 2.672 -0.459 1 93.62 285 ALA A N 1
ATOM 2187 C CA . ALA A 1 285 ? 9.219 2.875 0.005 1 93.62 285 ALA A CA 1
ATOM 2188 C C . ALA A 1 285 ? 10.195 2.879 -1.163 1 93.62 285 ALA A C 1
ATOM 2190 O O . ALA A 1 285 ? 11.117 3.699 -1.208 1 93.62 285 ALA A O 1
ATOM 2191 N N . ALA A 1 286 ? 9.969 1.964 -2.094 1 96 286 ALA A N 1
ATOM 2192 C CA . ALA A 1 286 ? 10.82 1.887 -3.275 1 96 286 ALA A CA 1
ATOM 2193 C C . ALA A 1 286 ? 10.727 3.164 -4.105 1 96 286 ALA A C 1
ATOM 2195 O O . ALA A 1 286 ? 11.734 3.645 -4.633 1 96 286 ALA A O 1
ATOM 2196 N N . CYS A 1 287 ? 9.57 3.678 -4.211 1 92.69 287 CYS A N 1
ATOM 2197 C CA . CYS A 1 287 ? 9.367 4.906 -4.973 1 92.69 287 CYS A CA 1
ATOM 2198 C C . CYS A 1 287 ? 10.016 6.094 -4.27 1 92.69 287 CYS A C 1
ATOM 2200 O O . CYS A 1 287 ? 10.508 7.016 -4.922 1 92.69 287 CYS A O 1
ATOM 2202 N N . GLU A 1 288 ? 9.961 6.082 -2.99 1 91 288 GLU A N 1
ATOM 2203 C CA . GLU A 1 288 ? 10.633 7.145 -2.24 1 91 288 GLU A CA 1
ATOM 2204 C C . GLU A 1 288 ? 12.133 7.141 -2.498 1 91 288 GLU A C 1
ATOM 2206 O O . GLU A 1 288 ? 12.773 8.195 -2.48 1 91 288 GLU A O 1
ATOM 2211 N N . LEU A 1 289 ? 12.656 5.941 -2.748 1 91.5 289 LEU A N 1
ATOM 2212 C CA . LEU A 1 289 ? 14.07 5.812 -3.086 1 91.5 289 LEU A CA 1
ATOM 2213 C C . LEU A 1 289 ? 14.312 6.129 -4.559 1 91.5 289 LEU A C 1
ATOM 2215 O O . LEU A 1 289 ? 15.461 6.168 -5.012 1 91.5 289 LEU A O 1
ATOM 2219 N N . GLY A 1 290 ? 13.258 6.293 -5.301 1 89.38 290 GLY A N 1
ATOM 2220 C CA . GLY A 1 290 ? 13.352 6.648 -6.711 1 89.38 290 GLY A CA 1
ATOM 2221 C C . GLY A 1 290 ? 13.641 5.461 -7.605 1 89.38 290 GLY A C 1
ATOM 2222 O O . GLY A 1 290 ? 14.133 5.625 -8.727 1 89.38 290 GLY A O 1
ATOM 2223 N N . LEU A 1 291 ? 13.281 4.258 -7.156 1 94 291 LEU A N 1
ATOM 2224 C CA . LEU A 1 291 ? 13.625 3.066 -7.922 1 94 291 LEU A CA 1
ATOM 2225 C C . LEU A 1 291 ? 12.75 2.945 -9.164 1 94 291 LEU A C 1
ATOM 2227 O O . LEU A 1 291 ? 13.117 2.262 -10.125 1 94 291 LEU A O 1
ATOM 2231 N N . HIS A 1 292 ? 11.578 3.535 -9.18 1 93 292 HIS A N 1
ATOM 2232 C CA . HIS A 1 292 ? 10.633 3.42 -10.289 1 93 292 HIS A CA 1
ATOM 2233 C C . HIS A 1 292 ? 11.031 4.328 -11.445 1 93 292 HIS A C 1
ATOM 2235 O O . HIS A 1 292 ? 10.414 4.285 -12.516 1 93 292 HIS A O 1
ATOM 2241 N N . GLN A 1 293 ? 12.047 5.133 -11.164 1 89.25 293 GLN A N 1
ATOM 2242 C CA . GLN A 1 293 ? 12.562 6.02 -12.203 1 89.25 293 GLN A CA 1
ATOM 2243 C C . GLN A 1 293 ? 13.984 5.637 -12.594 1 89.25 293 GLN A C 1
ATOM 2245 O O . GLN A 1 293 ? 14.781 5.223 -11.742 1 89.25 293 GLN A O 1
ATOM 2250 N N . GLU A 1 294 ? 14.211 5.852 -13.828 1 86.56 294 GLU A N 1
ATOM 2251 C CA . GLU A 1 294 ? 15.562 5.535 -14.297 1 86.56 294 GLU A CA 1
ATOM 2252 C C . GLU A 1 294 ? 16.609 6.309 -13.508 1 86.56 294 GLU A C 1
ATOM 2254 O O . GLU A 1 294 ? 16.531 7.531 -13.383 1 86.56 294 GLU A O 1
ATOM 2259 N N . PRO A 1 295 ? 17.547 5.598 -12.945 1 83.5 295 PRO A N 1
ATOM 2260 C CA . PRO A 1 295 ? 18.547 6.266 -12.102 1 83.5 295 PRO A CA 1
ATOM 2261 C C . PRO A 1 295 ? 19.406 7.254 -12.891 1 83.5 295 PRO A C 1
ATOM 2263 O O . PRO A 1 295 ? 19.734 7.004 -14.047 1 83.5 295 PRO A O 1
ATOM 2266 N N . LEU A 1 296 ? 19.719 8.344 -12.203 1 75.88 296 LEU A N 1
ATOM 2267 C CA . LEU A 1 296 ? 20.641 9.312 -12.789 1 75.88 296 LEU A CA 1
ATOM 2268 C C . LEU A 1 296 ? 22.078 8.836 -12.68 1 75.88 296 LEU A C 1
ATOM 2270 O O . LEU A 1 296 ? 22.922 9.203 -13.492 1 75.88 296 LEU A O 1
ATOM 2274 N N . GLU A 1 297 ? 22.25 8.055 -11.633 1 77.44 297 GLU A N 1
ATOM 2275 C CA . GLU A 1 297 ? 23.578 7.484 -11.414 1 77.44 297 GLU A CA 1
ATOM 2276 C C . GLU A 1 297 ? 23.922 6.473 -12.5 1 77.44 297 GLU A C 1
ATOM 2278 O O . GLU A 1 297 ? 23.047 5.992 -13.219 1 77.44 297 GLU A O 1
ATOM 2283 N N . THR A 1 298 ? 25.234 6.367 -12.664 1 78.88 298 THR A N 1
ATOM 2284 C CA . THR A 1 298 ? 25.719 5.355 -13.602 1 78.88 298 THR A CA 1
ATOM 2285 C C . THR A 1 298 ? 26.5 4.277 -12.875 1 78.88 298 THR A C 1
ATOM 2287 O O . THR A 1 298 ? 26.828 4.422 -11.688 1 78.88 298 THR A O 1
ATOM 2290 N N . GLY A 1 299 ? 26.578 3.141 -13.422 1 83.88 299 GLY A N 1
ATOM 2291 C CA . GLY A 1 299 ? 27.453 2.105 -12.891 1 83.88 299 GLY A CA 1
ATOM 2292 C C . GLY A 1 299 ? 26.719 1.09 -12.039 1 83.88 299 GLY A C 1
ATOM 2293 O O . GLY A 1 299 ? 25.578 0.729 -12.336 1 83.88 299 GLY A O 1
ATOM 2294 N N . SER A 1 300 ? 27.391 0.663 -11.008 1 86.75 300 SER A N 1
ATOM 2295 C CA . SER A 1 300 ? 26.922 -0.462 -10.203 1 86.75 300 SER A CA 1
ATOM 2296 C C . SER A 1 300 ? 25.688 -0.087 -9.391 1 86.75 300 SER A C 1
ATOM 2298 O O . SER A 1 300 ? 24.781 -0.909 -9.211 1 86.75 300 SER A O 1
ATOM 2300 N N . LEU A 1 301 ? 25.656 1.139 -8.984 1 88.56 301 LEU A N 1
ATOM 2301 C CA . LEU A 1 301 ? 24.5 1.569 -8.195 1 88.56 301 LEU A CA 1
ATOM 2302 C C . LEU A 1 301 ? 23.234 1.614 -9.047 1 88.56 301 LEU A C 1
ATOM 2304 O O . LEU A 1 301 ? 22.156 1.229 -8.594 1 88.56 301 LEU A O 1
ATOM 2308 N N . ALA A 1 302 ? 23.359 2.041 -10.227 1 88.94 302 ALA A N 1
ATOM 2309 C CA . ALA A 1 302 ? 22.234 2.068 -11.156 1 88.94 302 ALA A CA 1
ATOM 2310 C C . ALA A 1 302 ? 21.719 0.66 -11.438 1 88.94 302 ALA A C 1
ATOM 2312 O O . ALA A 1 302 ? 20.516 0.423 -11.438 1 88.94 302 ALA A O 1
ATOM 2313 N N . ASP A 1 303 ? 22.656 -0.245 -11.609 1 89.94 303 ASP A N 1
ATOM 2314 C CA . ASP A 1 303 ? 22.281 -1.633 -11.867 1 89.94 303 ASP A CA 1
ATOM 2315 C C . ASP A 1 303 ? 21.562 -2.244 -10.672 1 89.94 303 ASP A C 1
ATOM 2317 O O . ASP A 1 303 ? 20.594 -3.002 -10.844 1 89.94 303 ASP A O 1
ATOM 2321 N N . GLU A 1 304 ? 22.031 -1.906 -9.562 1 92.19 304 GLU A N 1
ATOM 2322 C CA . GLU A 1 304 ? 21.422 -2.428 -8.352 1 92.19 304 GLU A CA 1
ATOM 2323 C C . GLU A 1 304 ? 20 -1.894 -8.188 1 92.19 304 GLU A C 1
ATOM 2325 O O . GLU A 1 304 ? 19.078 -2.641 -7.828 1 92.19 304 GLU A O 1
ATOM 2330 N N . LYS A 1 305 ? 19.859 -0.632 -8.445 1 93.12 305 LYS A N 1
ATOM 2331 C CA . LYS A 1 305 ? 18.547 -0.015 -8.352 1 93.12 305 LYS A CA 1
ATOM 2332 C C . LYS A 1 305 ? 17.578 -0.625 -9.359 1 93.12 305 LYS A C 1
ATOM 2334 O O . LYS A 1 305 ? 16.438 -0.951 -9.016 1 93.12 305 LYS A O 1
ATOM 2339 N N . ARG A 1 306 ? 18.062 -0.838 -10.539 1 92.81 306 ARG A N 1
ATOM 2340 C CA . ARG A 1 306 ? 17.25 -1.449 -11.586 1 92.81 306 ARG A CA 1
ATOM 2341 C C . ARG A 1 306 ? 16.844 -2.869 -11.195 1 92.81 306 ARG A C 1
ATOM 2343 O O . ARG A 1 306 ? 15.68 -3.254 -11.359 1 92.81 306 ARG A O 1
ATOM 2350 N N . ALA A 1 307 ? 17.766 -3.578 -10.695 1 93.38 307 ALA A N 1
ATOM 2351 C CA . ALA A 1 307 ? 17.516 -4.973 -10.344 1 93.38 307 ALA A CA 1
ATOM 2352 C C . ALA A 1 307 ? 16.5 -5.082 -9.211 1 93.38 307 ALA A C 1
ATOM 2354 O O . ALA A 1 307 ? 15.602 -5.93 -9.25 1 93.38 307 ALA A O 1
ATOM 2355 N N . LEU A 1 308 ? 16.656 -4.23 -8.273 1 94.94 308 LEU A N 1
ATOM 2356 C CA . LEU A 1 308 ? 15.75 -4.277 -7.137 1 94.94 308 LEU A CA 1
ATOM 2357 C C . LEU A 1 308 ? 14.336 -3.863 -7.551 1 94.94 308 LEU A C 1
ATOM 2359 O O . LEU A 1 308 ? 13.359 -4.488 -7.141 1 94.94 308 LEU A O 1
ATOM 2363 N N . TRP A 1 309 ? 14.203 -2.832 -8.383 1 95.88 309 TRP A N 1
ATOM 2364 C CA . TRP A 1 309 ? 12.891 -2.447 -8.883 1 95.88 309 TRP A CA 1
ATOM 2365 C C . TRP A 1 309 ? 12.258 -3.586 -9.68 1 95.88 309 TRP A C 1
ATOM 2367 O O . TRP A 1 309 ? 11.062 -3.865 -9.531 1 95.88 309 TRP A O 1
ATOM 2377 N N . ALA A 1 310 ? 13.062 -4.258 -10.453 1 94.25 310 ALA A N 1
ATOM 2378 C CA . ALA A 1 310 ? 12.562 -5.363 -11.273 1 94.25 310 ALA A CA 1
ATOM 2379 C C . ALA A 1 310 ? 11.938 -6.445 -10.398 1 94.25 310 ALA A C 1
ATOM 2381 O O . ALA A 1 310 ? 10.906 -7.02 -10.758 1 94.25 310 ALA A O 1
ATOM 2382 N N . LYS A 1 311 ? 12.5 -6.699 -9.273 1 95.25 311 LYS A N 1
ATOM 2383 C CA . LYS A 1 311 ? 11.977 -7.742 -8.391 1 95.25 311 LYS A CA 1
ATOM 2384 C C . LYS A 1 311 ? 10.656 -7.316 -7.754 1 95.25 311 LYS A C 1
ATOM 2386 O O . LYS A 1 311 ? 9.75 -8.133 -7.59 1 95.25 311 LYS A O 1
ATOM 2391 N N . ILE A 1 312 ? 10.562 -6.078 -7.414 1 96.5 312 ILE A N 1
ATOM 2392 C CA . ILE A 1 312 ? 9.32 -5.539 -6.871 1 96.5 312 ILE A CA 1
ATOM 2393 C C . ILE A 1 312 ? 8.25 -5.535 -7.957 1 96.5 312 ILE A C 1
ATOM 2395 O O . ILE A 1 312 ? 7.117 -5.965 -7.715 1 96.5 312 ILE A O 1
ATOM 2399 N N . TYR A 1 313 ? 8.703 -5.137 -9.109 1 94.81 313 TYR A N 1
ATOM 2400 C CA . TYR A 1 313 ? 7.836 -5.109 -10.281 1 94.81 313 TYR A CA 1
ATOM 2401 C C . TYR A 1 313 ? 7.305 -6.504 -10.594 1 94.81 313 TYR A C 1
ATOM 2403 O O . TYR A 1 313 ? 6.109 -6.68 -10.828 1 94.81 313 TYR A O 1
ATOM 2411 N N . GLU A 1 314 ? 8.141 -7.445 -10.562 1 94.69 314 GLU A N 1
ATOM 2412 C CA . GLU A 1 314 ? 7.781 -8.828 -10.844 1 94.69 314 GLU A CA 1
ATOM 2413 C C . GLU A 1 314 ? 6.723 -9.336 -9.867 1 94.69 314 GLU A C 1
ATOM 2415 O O . GLU A 1 314 ? 5.734 -9.945 -10.281 1 94.69 314 GLU A O 1
ATOM 2420 N N . LEU A 1 315 ? 6.938 -9.008 -8.711 1 95.44 315 LEU A N 1
ATOM 2421 C CA . LEU A 1 315 ? 6.02 -9.484 -7.68 1 95.44 315 LEU A CA 1
ATOM 2422 C C . LEU A 1 315 ? 4.633 -8.875 -7.867 1 95.44 315 LEU A C 1
ATOM 2424 O O . LEU A 1 315 ? 3.625 -9.594 -7.82 1 95.44 315 LEU A O 1
ATOM 2428 N N . ASP A 1 316 ? 4.582 -7.652 -8.109 1 95.75 316 ASP A N 1
ATOM 2429 C CA . ASP A 1 316 ? 3.299 -6.973 -8.266 1 95.75 316 ASP A CA 1
ATOM 2430 C C . ASP A 1 316 ? 2.617 -7.367 -9.57 1 95.75 316 ASP A C 1
ATOM 2432 O O . ASP A 1 316 ? 1.423 -7.668 -9.586 1 95.75 316 ASP A O 1
ATOM 2436 N N . ALA A 1 317 ? 3.379 -7.434 -10.641 1 95.38 317 ALA A N 1
ATOM 2437 C CA . ALA A 1 317 ? 2.854 -7.695 -11.977 1 95.38 317 ALA A CA 1
ATOM 2438 C C . ALA A 1 317 ? 2.338 -9.125 -12.094 1 95.38 317 ALA A C 1
ATOM 2440 O O . ALA A 1 317 ? 1.455 -9.414 -12.906 1 95.38 317 ALA A O 1
ATOM 2441 N N . THR A 1 318 ? 2.861 -9.977 -11.312 1 95.81 318 THR A N 1
ATOM 2442 C CA . THR A 1 318 ? 2.436 -11.375 -11.391 1 95.81 318 THR A CA 1
ATOM 2443 C C . THR A 1 318 ? 1.239 -11.625 -10.477 1 95.81 318 THR A C 1
ATOM 2445 O O . THR A 1 318 ? 0.289 -12.305 -10.867 1 95.81 318 THR A O 1
ATOM 2448 N N . TRP A 1 319 ? 1.214 -11.023 -9.359 1 96.56 319 TRP A N 1
ATOM 2449 C CA . TRP A 1 319 ? 0.223 -11.422 -8.367 1 96.56 319 TRP A CA 1
ATOM 2450 C C . TRP A 1 319 ? -1.023 -10.547 -8.461 1 96.56 319 TRP A C 1
ATOM 2452 O O . TRP A 1 319 ? -2.135 -11.016 -8.195 1 96.56 319 TRP A O 1
ATOM 2462 N N . ALA A 1 320 ? -0.868 -9.305 -8.852 1 95.06 320 ALA A N 1
ATOM 2463 C CA . ALA A 1 320 ? -2.027 -8.414 -8.891 1 95.06 320 ALA A CA 1
ATOM 2464 C C . ALA A 1 320 ? -3.131 -8.992 -9.773 1 95.06 320 ALA A C 1
ATOM 2466 O O . ALA A 1 320 ? -4.273 -9.141 -9.336 1 95.06 320 ALA A O 1
ATOM 2467 N N . PRO A 1 321 ? -2.836 -9.477 -10.961 1 94.69 321 PRO A N 1
ATOM 2468 C CA . PRO A 1 321 ? -3.896 -10.055 -11.789 1 94.69 321 PRO A CA 1
ATOM 2469 C C . PRO A 1 321 ? -4.465 -11.344 -11.203 1 94.69 321 PRO A C 1
ATOM 2471 O O . PRO A 1 321 ? -5.66 -11.617 -11.344 1 94.69 321 PRO A O 1
ATOM 2474 N N . LEU A 1 322 ? -3.619 -12.086 -10.539 1 96.25 322 LEU A N 1
ATOM 2475 C CA . LEU A 1 322 ? -4.047 -13.359 -9.977 1 96.25 322 LEU A CA 1
ATOM 2476 C C . LEU A 1 322 ? -4.949 -13.148 -8.766 1 96.25 322 LEU A C 1
ATOM 2478 O O . LEU A 1 322 ? -5.801 -13.992 -8.469 1 96.25 322 LEU A O 1
ATOM 2482 N N . LEU A 1 323 ? -4.789 -12.062 -8.156 1 94.88 323 LEU A N 1
ATOM 2483 C CA . LEU A 1 323 ? -5.586 -11.742 -6.973 1 94.88 323 LEU A CA 1
ATOM 2484 C C . LEU A 1 323 ? -6.766 -10.852 -7.332 1 94.88 323 LEU A C 1
ATOM 2486 O O . LEU A 1 323 ? -7.586 -10.523 -6.473 1 94.88 323 LEU A O 1
ATOM 2490 N N . GLY A 1 324 ? -6.816 -10.469 -8.609 1 89.88 324 GLY A N 1
ATOM 2491 C CA . GLY A 1 324 ? -7.891 -9.586 -9.039 1 89.88 324 GLY A CA 1
ATOM 2492 C C . GLY A 1 324 ? -7.797 -8.195 -8.445 1 89.88 324 GLY A C 1
ATOM 2493 O O . GLY A 1 324 ? -8.812 -7.52 -8.273 1 89.88 324 GLY A O 1
ATOM 2494 N N . THR A 1 325 ? -6.598 -7.812 -8.086 1 91.5 325 THR A N 1
ATOM 2495 C CA . THR A 1 325 ? -6.395 -6.508 -7.461 1 91.5 325 THR A CA 1
ATOM 2496 C C . THR A 1 325 ? -5.695 -5.551 -8.422 1 91.5 325 THR A C 1
ATOM 2498 O O . THR A 1 325 ? -5.27 -5.949 -9.508 1 91.5 325 THR A O 1
ATOM 2501 N N . ARG A 1 326 ? -5.641 -4.336 -8.055 1 91.75 326 ARG A N 1
ATOM 2502 C CA . ARG A 1 326 ? -4.93 -3.336 -8.844 1 91.75 326 ARG A CA 1
ATOM 2503 C C . ARG A 1 326 ? -3.424 -3.422 -8.609 1 91.75 326 ARG A C 1
ATOM 2505 O O . ARG A 1 326 ? -2.977 -4.016 -7.625 1 91.75 326 ARG A O 1
ATOM 2512 N N . LEU A 1 327 ? -2.744 -2.824 -9.531 1 94.56 327 LEU A N 1
ATOM 2513 C CA . LEU A 1 327 ? -1.304 -2.678 -9.352 1 94.56 327 LEU A CA 1
ATOM 2514 C C . LEU A 1 327 ? -0.995 -1.74 -8.188 1 94.56 327 LEU A C 1
ATOM 2516 O O . LEU A 1 327 ? -1.764 -0.817 -7.91 1 94.56 327 LEU A O 1
ATOM 2520 N N . SER A 1 328 ? 0.133 -1.997 -7.547 1 94.31 328 SER A N 1
ATOM 2521 C CA . SER A 1 328 ? 0.554 -1.165 -6.426 1 94.31 328 SER A CA 1
ATOM 2522 C C . SER A 1 328 ? 1.212 0.123 -6.91 1 94.31 328 SER A C 1
ATOM 2524 O O . SER A 1 328 ? 1.575 0.982 -6.102 1 94.31 328 SER A O 1
ATOM 2526 N N . PHE A 1 329 ? 1.396 0.258 -8.18 1 93 329 PHE A N 1
ATOM 2527 C CA . PHE A 1 329 ? 1.988 1.456 -8.758 1 93 329 PHE A CA 1
ATOM 2528 C C . PHE A 1 329 ? 1.217 1.896 -10 1 93 329 PHE A C 1
ATOM 2530 O O . PHE A 1 329 ? 0.503 1.097 -10.609 1 93 329 PHE A O 1
ATOM 2537 N N . CYS A 1 330 ? 1.339 3.145 -10.242 1 91.44 330 CYS A N 1
ATOM 2538 C CA . CYS A 1 330 ? 0.794 3.682 -11.484 1 91.44 330 CYS A CA 1
ATOM 2539 C C . CYS A 1 330 ? 1.771 3.486 -12.641 1 91.44 330 CYS A C 1
ATOM 2541 O O . CYS A 1 330 ? 2.883 4.016 -12.617 1 91.44 330 CYS A O 1
ATOM 2543 N N . PRO A 1 331 ? 1.3 2.801 -13.68 1 91.31 331 PRO A N 1
ATOM 2544 C CA . PRO A 1 331 ? 2.229 2.514 -14.773 1 91.31 331 PRO A CA 1
ATOM 2545 C C . PRO A 1 331 ? 2.799 3.779 -15.406 1 91.31 331 PRO A C 1
ATOM 2547 O O . PRO A 1 331 ? 3.955 3.791 -15.836 1 91.31 331 PRO A O 1
ATOM 2550 N N . ALA A 1 332 ? 2.092 4.844 -15.383 1 89.69 332 ALA A N 1
ATOM 2551 C CA . ALA A 1 332 ? 2.529 6.09 -16 1 89.69 332 ALA A CA 1
ATOM 2552 C C . ALA A 1 332 ? 3.705 6.699 -15.25 1 89.69 332 ALA A C 1
ATOM 2554 O O . ALA A 1 332 ? 4.453 7.512 -15.797 1 89.69 332 ALA A O 1
ATOM 2555 N N . GLU A 1 333 ? 3.871 6.301 -14.031 1 91.75 333 GLU A N 1
ATOM 2556 C CA . GLU A 1 333 ? 4.898 6.895 -13.18 1 91.75 333 GLU A CA 1
ATOM 2557 C C . GLU A 1 333 ? 6.203 6.102 -13.25 1 91.75 333 GLU A C 1
ATOM 2559 O O . GLU A 1 333 ? 7.207 6.492 -12.648 1 91.75 333 GLU A O 1
ATOM 2564 N N . VAL A 1 334 ? 6.207 5.016 -13.984 1 92.81 334 VAL A N 1
ATOM 2565 C CA . VAL A 1 334 ? 7.367 4.133 -14.031 1 92.81 334 VAL A CA 1
ATOM 2566 C C . VAL A 1 334 ? 8.18 4.406 -15.297 1 92.81 334 VAL A C 1
ATOM 2568 O O . VAL A 1 334 ? 7.625 4.465 -16.391 1 92.81 334 VAL A O 1
ATOM 2571 N N . SER A 1 335 ? 9.531 4.578 -15.141 1 90.25 335 SER A N 1
ATOM 2572 C CA . SER A 1 335 ? 10.398 4.785 -16.297 1 90.25 335 SER A CA 1
ATOM 2573 C C . SER A 1 335 ? 11.633 3.893 -16.234 1 90.25 335 SER A C 1
ATOM 2575 O O . SER A 1 335 ? 12.438 3.869 -17.172 1 90.25 335 SER A O 1
ATOM 2577 N N . THR A 1 336 ? 11.773 3.248 -15.117 1 91.62 336 THR A N 1
ATOM 2578 C CA . THR A 1 336 ? 12.945 2.396 -14.945 1 91.62 336 THR A CA 1
ATOM 2579 C C . THR A 1 336 ? 12.953 1.272 -15.977 1 91.62 336 THR A C 1
ATOM 2581 O O . THR A 1 336 ? 11.938 0.604 -16.172 1 91.62 336 THR A O 1
ATOM 2584 N N . ARG A 1 337 ? 14.094 1.184 -16.531 1 83.81 337 ARG A N 1
ATOM 2585 C CA . ARG A 1 337 ? 14.266 0.1 -17.484 1 83.81 337 ARG A CA 1
ATOM 2586 C C . ARG A 1 337 ? 14.375 -1.248 -16.781 1 83.81 337 ARG A C 1
ATOM 2588 O O . ARG A 1 337 ? 15.133 -1.394 -15.828 1 83.81 337 ARG A O 1
ATOM 2595 N N . LEU A 1 338 ? 13.508 -2.027 -17.156 1 79.56 338 LEU A N 1
ATOM 2596 C CA . LEU A 1 338 ? 13.586 -3.375 -16.594 1 79.56 338 LEU A CA 1
ATOM 2597 C C . LEU A 1 338 ? 14.672 -4.184 -17.297 1 79.56 338 LEU A C 1
ATOM 2599 O O . LEU A 1 338 ? 15.039 -3.891 -18.438 1 79.56 338 LEU A O 1
ATOM 2603 N N . PRO A 1 339 ? 15.531 -4.82 -16.312 1 67.88 339 PRO A N 1
ATOM 2604 C CA . PRO A 1 339 ? 16.641 -5.559 -16.922 1 67.88 339 PRO A CA 1
ATOM 2605 C C . PRO A 1 339 ? 16.281 -6.195 -18.25 1 67.88 339 PRO A C 1
ATOM 2607 O O . PRO A 1 339 ? 15.18 -6.75 -18.406 1 67.88 339 PRO A O 1
ATOM 2610 N N . GLU A 1 340 ? 16.859 -5.293 -19.156 1 54.22 340 GLU A N 1
ATOM 2611 C CA . GLU A 1 340 ? 16.781 -6.02 -20.422 1 54.22 340 GLU A CA 1
ATOM 2612 C C . GLU A 1 340 ? 17.609 -7.305 -20.375 1 54.22 340 GLU A C 1
ATOM 2614 O O . GLU A 1 340 ? 18.578 -7.395 -19.609 1 54.22 340 GLU A O 1
ATOM 2619 N N . GLY A 1 341 ? 17.203 -8.43 -20.031 1 41.81 341 GLY A N 1
ATOM 2620 C CA . GLY A 1 341 ? 18.125 -9.555 -19.984 1 41.81 341 GLY A CA 1
ATOM 2621 C C . GLY A 1 341 ? 19.531 -9.195 -20.453 1 41.81 341 GLY A C 1
ATOM 2622 O O . GLY A 1 341 ? 19.703 -8.422 -21.391 1 41.81 341 GLY A O 1
ATOM 2623 N N . PRO A 1 342 ? 20.609 -9.125 -19.562 1 35.47 342 PRO A N 1
ATOM 2624 C CA . PRO A 1 342 ? 21.984 -8.914 -20 1 35.47 342 PRO A CA 1
ATOM 2625 C C . PRO A 1 342 ? 22.188 -9.234 -21.469 1 35.47 342 PRO A C 1
ATOM 2627 O O . PRO A 1 342 ? 21.297 -9.812 -22.109 1 35.47 342 PRO A O 1
ATOM 2630 N N . SER A 1 343 ? 23.734 -9.523 -21.875 1 31.53 343 SER A N 1
ATOM 2631 C CA . SER A 1 343 ? 24.609 -9.906 -22.984 1 31.53 343 SER A CA 1
ATOM 2632 C C . SER A 1 343 ? 24.047 -11.117 -23.734 1 31.53 343 SER A C 1
ATOM 2634 O O . SER A 1 343 ? 24.047 -11.141 -24.969 1 31.53 343 SER A O 1
ATOM 2636 N N . ALA A 1 344 ? 24.688 -12.531 -23.375 1 34.5 344 ALA A N 1
ATOM 2637 C CA . ALA A 1 344 ? 24.781 -13.664 -24.297 1 34.5 344 ALA A CA 1
ATOM 2638 C C . ALA A 1 344 ? 23.406 -14.008 -24.875 1 34.5 344 ALA A C 1
ATOM 2640 O O . ALA A 1 344 ? 22.375 -13.695 -24.266 1 34.5 344 ALA A O 1
ATOM 2641 N N . GLN A 1 345 ? 23.219 -15 -25.953 1 37.28 345 GLN A N 1
ATOM 2642 C CA . GLN A 1 345 ? 22.266 -15.328 -27.016 1 37.28 345 GLN A CA 1
ATOM 2643 C C . GLN A 1 345 ? 20.922 -15.758 -26.438 1 37.28 345 GLN A C 1
ATOM 2645 O O . GLN A 1 345 ? 19.875 -15.297 -26.875 1 37.28 345 GLN A O 1
ATOM 2650 N N . GLN A 1 346 ? 20.859 -16.891 -25.797 1 40.62 346 GLN A N 1
ATOM 2651 C CA . GLN A 1 346 ? 19.719 -17.734 -25.438 1 40.62 346 GLN A CA 1
ATOM 2652 C C . GLN A 1 346 ? 19.031 -17.234 -24.172 1 40.62 346 GLN A C 1
ATOM 2654 O O . GLN A 1 346 ? 17.812 -17.297 -24.047 1 40.62 346 GLN A O 1
ATOM 2659 N N . ARG A 1 347 ? 19.828 -16.953 -22.922 1 46.97 347 ARG A N 1
ATOM 2660 C CA . ARG A 1 347 ? 19.328 -16.578 -21.594 1 46.97 347 ARG A CA 1
ATOM 2661 C C . ARG A 1 347 ? 18.641 -15.219 -21.656 1 46.97 347 ARG A C 1
ATOM 2663 O O . ARG A 1 347 ? 17.703 -14.969 -20.891 1 46.97 347 ARG A O 1
ATOM 2670 N N . ASN A 1 348 ? 19 -14.375 -22.703 1 53.25 348 ASN A N 1
ATOM 2671 C CA . ASN A 1 348 ? 18.562 -13.008 -22.938 1 53.25 348 ASN A CA 1
ATOM 2672 C C . ASN A 1 348 ? 17.141 -12.969 -23.516 1 53.25 348 ASN A C 1
ATOM 2674 O O . ASN A 1 348 ? 16.328 -12.133 -23.109 1 53.25 348 ASN A O 1
ATOM 2678 N N . VAL A 1 349 ? 16.984 -14.141 -24.156 1 53.94 349 VAL A N 1
ATOM 2679 C CA . VAL A 1 349 ? 15.672 -14.148 -24.797 1 53.94 349 VAL A CA 1
ATOM 2680 C C . VAL A 1 349 ? 14.609 -14.531 -23.766 1 53.94 349 VAL A C 1
ATOM 2682 O O . VAL A 1 349 ? 13.531 -13.922 -23.734 1 53.94 349 VAL A O 1
ATOM 2685 N N . ALA A 1 350 ? 15.047 -15.422 -22.859 1 61.19 350 ALA A N 1
ATOM 2686 C CA . ALA A 1 350 ? 14.078 -15.883 -21.875 1 61.19 350 ALA A CA 1
ATOM 2687 C C . ALA A 1 350 ? 13.711 -14.766 -20.891 1 61.19 350 ALA A C 1
ATOM 2689 O O . ALA A 1 350 ? 12.539 -14.555 -20.594 1 61.19 350 ALA A O 1
ATOM 2690 N N . SER A 1 351 ? 14.719 -14.094 -20.484 1 71.81 351 SER A N 1
ATOM 2691 C CA . SER A 1 351 ? 14.469 -13 -19.547 1 71.81 351 SER A CA 1
ATOM 2692 C C . SER A 1 351 ? 13.703 -11.867 -20.219 1 71.81 351 SER A C 1
ATOM 2694 O O . SER A 1 351 ? 12.797 -11.281 -19.609 1 71.81 351 SER A O 1
ATOM 2696 N N . SER A 1 352 ? 14.023 -11.656 -21.453 1 75.44 352 SER A N 1
ATOM 2697 C CA . SER A 1 352 ? 13.352 -10.586 -22.188 1 75.44 352 SER A CA 1
ATOM 2698 C C . SER A 1 352 ? 11.883 -10.914 -22.406 1 75.44 352 SER A C 1
ATOM 2700 O O . SER A 1 352 ? 11.016 -10.047 -22.25 1 75.44 352 SER A O 1
ATOM 2702 N N . THR A 1 353 ? 11.672 -12.156 -22.734 1 81.5 353 THR A N 1
ATOM 2703 C CA . THR A 1 353 ? 10.289 -12.562 -22.953 1 81.5 353 THR A CA 1
ATOM 2704 C C . THR A 1 353 ? 9.5 -12.516 -21.656 1 81.5 353 THR A C 1
ATOM 2706 O O . THR A 1 353 ? 8.328 -12.133 -21.641 1 81.5 353 THR A O 1
ATOM 2709 N N . PHE A 1 354 ? 10.242 -12.906 -20.688 1 88.56 354 PHE A N 1
ATOM 2710 C CA . PHE A 1 354 ? 9.602 -12.875 -19.375 1 88.56 354 PHE A CA 1
ATOM 2711 C C . PHE A 1 354 ? 9.148 -11.461 -19.031 1 88.56 354 PHE A C 1
ATOM 2713 O O . PHE A 1 354 ? 7.98 -11.242 -18.703 1 88.56 354 PHE A O 1
ATOM 2720 N N . TYR A 1 355 ? 9.945 -10.508 -19.219 1 88.19 355 TYR A N 1
ATOM 2721 C CA . TYR A 1 355 ? 9.617 -9.148 -18.828 1 88.19 355 TYR A CA 1
ATOM 2722 C C . TYR A 1 355 ? 8.664 -8.508 -19.828 1 88.19 355 TYR A C 1
ATOM 2724 O O . TYR A 1 355 ? 7.832 -7.672 -19.469 1 88.19 355 TYR A O 1
ATOM 2732 N N . ALA A 1 356 ? 8.766 -8.922 -21.062 1 88.75 356 ALA A N 1
ATOM 2733 C CA . ALA A 1 356 ? 7.766 -8.461 -22.031 1 88.75 356 ALA A CA 1
ATOM 2734 C C . ALA A 1 356 ? 6.371 -8.93 -21.625 1 88.75 356 ALA A C 1
ATOM 2736 O O . ALA A 1 356 ? 5.395 -8.188 -21.75 1 88.75 356 ALA A O 1
ATOM 2737 N N . THR A 1 357 ? 6.34 -10.141 -21.172 1 92.25 357 THR A N 1
ATOM 2738 C CA . THR A 1 357 ? 5.066 -10.695 -20.719 1 92.25 357 THR A CA 1
ATOM 2739 C C . THR A 1 357 ? 4.551 -9.953 -19.5 1 92.25 357 THR A C 1
ATOM 2741 O O . THR A 1 357 ? 3.357 -9.656 -19.406 1 92.25 357 THR A O 1
ATOM 2744 N N . LEU A 1 358 ? 5.465 -9.648 -18.641 1 93.12 358 LEU A N 1
ATOM 2745 C CA . LEU A 1 358 ? 5.07 -8.898 -17.453 1 93.12 358 LEU A CA 1
ATOM 2746 C C . LEU A 1 358 ? 4.598 -7.5 -17.812 1 93.12 358 LEU A C 1
ATOM 2748 O O . LEU A 1 358 ? 3.609 -7.008 -17.266 1 93.12 358 LEU A O 1
ATOM 2752 N N . ALA A 1 359 ? 5.289 -6.875 -18.719 1 91.69 359 ALA A N 1
ATOM 2753 C CA . ALA A 1 359 ? 4.875 -5.547 -19.172 1 91.69 359 ALA A CA 1
ATOM 2754 C C . ALA A 1 359 ? 3.484 -5.594 -19.797 1 91.69 359 ALA A C 1
ATOM 2756 O O . ALA A 1 359 ? 2.66 -4.707 -19.562 1 91.69 359 ALA A O 1
ATOM 2757 N N . PHE A 1 360 ? 3.275 -6.645 -20.562 1 93.69 360 PHE A N 1
ATOM 2758 C CA . PHE A 1 360 ? 1.952 -6.855 -21.141 1 93.69 360 PHE A CA 1
ATOM 2759 C C . PHE A 1 360 ? 0.905 -7.012 -20.047 1 93.69 360 PHE A C 1
ATOM 2761 O O . PHE A 1 360 ? -0.162 -6.395 -20.109 1 93.69 360 PHE A O 1
ATOM 2768 N N . SER A 1 361 ? 1.25 -7.785 -19.078 1 95.56 361 SER A N 1
ATOM 2769 C CA . SER A 1 361 ? 0.342 -8.023 -17.953 1 95.56 361 SER A CA 1
ATOM 2770 C C . SER A 1 361 ? -0.026 -6.727 -17.25 1 95.56 361 SER A C 1
ATOM 2772 O O . SER A 1 361 ? -1.184 -6.52 -16.891 1 95.56 361 SER A O 1
ATOM 2774 N N . VAL A 1 362 ? 0.887 -5.91 -17.078 1 94.62 362 VAL A N 1
ATOM 2775 C CA . VAL A 1 362 ? 0.68 -4.625 -16.422 1 94.62 362 VAL A CA 1
ATOM 2776 C C . VAL A 1 362 ? -0.293 -3.777 -17.234 1 94.62 362 VAL A C 1
ATOM 2778 O O . VAL A 1 362 ? -1.252 -3.225 -16.688 1 94.62 362 VAL A O 1
ATOM 2781 N N . LYS A 1 363 ? -0.101 -3.717 -18.516 1 94.19 363 LYS A N 1
ATOM 2782 C CA . LYS A 1 363 ? -0.969 -2.934 -19.391 1 94.19 363 LYS A CA 1
ATOM 2783 C C . LYS A 1 363 ? -2.402 -3.457 -19.344 1 94.19 363 LYS A C 1
ATOM 2785 O O . LYS A 1 363 ? -3.35 -2.68 -19.219 1 94.19 363 LYS A O 1
ATOM 2790 N N . LEU A 1 364 ? -2.477 -4.719 -19.438 1 95.38 364 LEU A N 1
ATOM 2791 C CA . LEU A 1 364 ? -3.799 -5.332 -19.453 1 95.38 364 LEU A CA 1
ATOM 2792 C C . LEU A 1 364 ? -4.512 -5.113 -18.125 1 95.38 364 LEU A C 1
ATOM 2794 O O . LEU A 1 364 ? -5.68 -4.719 -18.109 1 95.38 364 LEU A O 1
ATOM 2798 N N . THR A 1 365 ? -3.799 -5.355 -17.062 1 94.19 365 THR A N 1
ATOM 2799 C CA . THR A 1 365 ? -4.387 -5.199 -15.734 1 94.19 365 THR A CA 1
ATOM 2800 C C . THR A 1 365 ? -4.844 -3.762 -15.516 1 94.19 365 THR A C 1
ATOM 2802 O O . THR A 1 365 ? -5.941 -3.527 -15 1 94.19 365 THR A O 1
ATOM 2805 N N . HIS A 1 366 ? -3.986 -2.885 -15.906 1 92.81 366 HIS A N 1
ATOM 2806 C CA . HIS A 1 366 ? -4.348 -1.479 -15.758 1 92.81 366 HIS A CA 1
ATOM 2807 C C . HIS A 1 366 ? -5.598 -1.146 -16.562 1 92.81 366 HIS A C 1
ATOM 2809 O O . HIS A 1 366 ? -6.516 -0.495 -16.062 1 92.81 366 HIS A O 1
ATOM 2815 N N . LEU A 1 367 ? -5.637 -1.573 -17.734 1 91.56 367 LEU A N 1
ATOM 2816 C CA . LEU A 1 367 ? -6.758 -1.305 -18.641 1 91.56 367 LEU A CA 1
ATOM 2817 C C . LEU A 1 367 ? -8.055 -1.862 -18.062 1 91.56 367 LEU A C 1
ATOM 2819 O O . LEU A 1 367 ? -9.102 -1.207 -18.125 1 91.56 367 LEU A O 1
ATOM 2823 N N . LEU A 1 368 ? -7.957 -2.99 -17.484 1 90.12 368 LEU A N 1
ATOM 2824 C CA . LEU A 1 368 ? -9.148 -3.682 -17 1 90.12 368 LEU A CA 1
ATOM 2825 C C . LEU A 1 368 ? -9.648 -3.057 -15.711 1 90.12 368 LEU A C 1
ATOM 2827 O O . LEU A 1 368 ? -10.789 -3.305 -15.297 1 90.12 368 LEU A O 1
ATOM 2831 N N . LYS A 1 369 ? -8.781 -2.271 -15.102 1 88.06 369 LYS A N 1
ATOM 2832 C CA . LYS A 1 369 ? -9.172 -1.691 -13.82 1 88.06 369 LYS A CA 1
ATOM 2833 C C . LYS A 1 369 ? -9.625 -0.243 -13.984 1 88.06 369 LYS A C 1
ATOM 2835 O O . LYS A 1 369 ? -9.984 0.418 -13.008 1 88.06 369 LYS A O 1
ATOM 2840 N N . LEU A 1 370 ? -9.672 0.252 -15.211 1 87.31 370 LEU A N 1
ATOM 2841 C CA . LEU A 1 370 ? -10.219 1.576 -15.484 1 87.31 370 LEU A CA 1
ATOM 2842 C C . LEU A 1 370 ? -11.734 1.59 -15.281 1 87.31 370 LEU A C 1
ATOM 2844 O O . LEU A 1 370 ? -12.383 0.547 -15.367 1 87.31 370 LEU A O 1
ATOM 2848 N N . PRO A 1 371 ? -12.188 2.717 -14.969 1 81.75 371 PRO A N 1
ATOM 2849 C CA . PRO A 1 371 ? -13.625 2.787 -14.664 1 81.75 371 PRO A CA 1
ATOM 2850 C C . PRO A 1 371 ? -14.492 2.586 -15.898 1 81.75 371 PRO A C 1
ATOM 2852 O O . PRO A 1 371 ? -15.672 2.227 -15.781 1 81.75 371 PRO A O 1
ATOM 2855 N N . HIS A 1 372 ? -13.922 2.756 -17.062 1 77.81 372 HIS A N 1
ATOM 2856 C CA . HIS A 1 372 ? -14.664 2.561 -18.297 1 77.81 372 HIS A CA 1
ATOM 2857 C C . HIS A 1 372 ? -14.25 1.266 -18.984 1 77.81 372 HIS A C 1
ATOM 2859 O O . HIS A 1 372 ? -13.109 0.831 -18.875 1 77.81 372 HIS A O 1
ATOM 2865 N N . PRO A 1 373 ? -15.211 0.724 -19.625 1 76.75 373 PRO A N 1
ATOM 2866 C CA . PRO A 1 373 ? -14.828 -0.481 -20.359 1 76.75 373 PRO A CA 1
ATOM 2867 C C . PRO A 1 373 ? -13.711 -0.225 -21.375 1 76.75 373 PRO A C 1
ATOM 2869 O O . PRO A 1 373 ? -13.648 0.848 -21.969 1 76.75 373 PRO A O 1
ATOM 2872 N N . PRO A 1 374 ? -12.906 -1.172 -21.422 1 83.75 374 PRO A N 1
ATOM 2873 C CA . PRO A 1 374 ? -11.828 -1.003 -22.391 1 83.75 374 PRO A CA 1
ATOM 2874 C C . PRO A 1 374 ? -12.352 -0.835 -23.812 1 83.75 374 PRO A C 1
ATOM 2876 O O . PRO A 1 374 ? -13.305 -1.505 -24.219 1 83.75 374 PRO A O 1
ATOM 2879 N N . ALA A 1 375 ? -11.742 0.112 -24.484 1 81.06 375 ALA A N 1
ATOM 2880 C CA . ALA A 1 375 ? -12.078 0.303 -25.891 1 81.06 375 ALA A CA 1
ATOM 2881 C C . ALA A 1 375 ? -11.586 -0.866 -26.75 1 81.06 375 ALA A C 1
ATOM 2883 O O . ALA A 1 375 ? -10.523 -1.434 -26.469 1 81.06 375 ALA A O 1
ATOM 2884 N N . SER A 1 376 ? -12.383 -1.218 -27.766 1 78.81 376 SER A 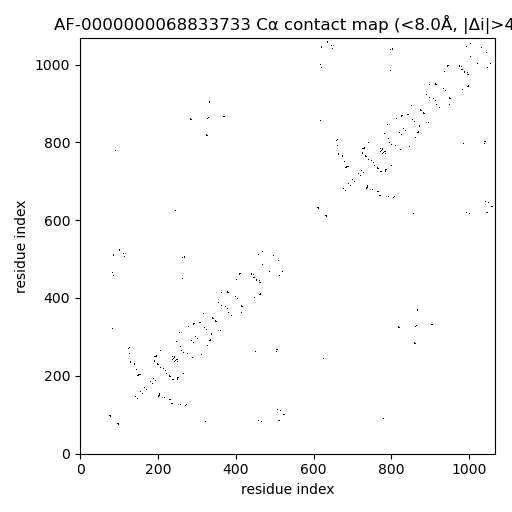N 1
ATOM 2885 C CA . SER A 1 376 ? -12.016 -2.312 -28.656 1 78.81 376 SER A CA 1
ATOM 2886 C C . SER A 1 376 ? -10.648 -2.082 -29.297 1 78.81 376 SER A C 1
ATOM 2888 O O . SER A 1 376 ? -9.875 -3.025 -29.469 1 78.81 376 SER A O 1
ATOM 2890 N N . PHE A 1 377 ? -10.406 -0.88 -29.531 1 82.88 377 PHE A N 1
ATOM 2891 C CA . PHE A 1 377 ? -9.133 -0.553 -30.156 1 82.88 377 PHE A CA 1
ATOM 2892 C C . PHE A 1 377 ? -7.973 -0.881 -29.219 1 82.88 377 PHE A C 1
ATOM 2894 O O . PHE A 1 377 ? -6.957 -1.433 -29.656 1 82.88 377 PHE A O 1
ATOM 2901 N N . ASP A 1 378 ? -8.109 -0.551 -27.969 1 88.5 378 ASP A N 1
ATOM 2902 C CA . ASP A 1 378 ? -7.062 -0.83 -26.984 1 88.5 378 ASP A CA 1
ATOM 2903 C C . ASP A 1 378 ? -6.816 -2.332 -26.859 1 88.5 378 ASP A C 1
ATOM 2905 O O . ASP A 1 378 ? -5.672 -2.773 -26.75 1 88.5 378 ASP A O 1
ATOM 2909 N N . LEU A 1 379 ? -7.828 -3.07 -26.906 1 88.56 379 LEU A N 1
ATOM 2910 C CA . LEU A 1 379 ? -7.715 -4.52 -26.797 1 88.56 379 LEU A CA 1
ATOM 2911 C C . LEU A 1 379 ? -7.074 -5.121 -28.031 1 88.56 379 LEU A C 1
ATOM 2913 O O . LEU A 1 379 ? -6.328 -6.102 -27.938 1 88.56 379 LEU A O 1
ATOM 2917 N N . LEU A 1 380 ? -7.352 -4.516 -29.188 1 86.12 380 LEU A N 1
ATOM 2918 C CA . LEU A 1 380 ? -6.73 -4.977 -30.422 1 86.12 380 LEU A CA 1
ATOM 2919 C C . LEU A 1 380 ? -5.23 -4.715 -30.406 1 86.12 380 LEU A C 1
ATOM 2921 O O . LEU A 1 380 ? -4.441 -5.551 -30.859 1 86.12 380 LEU A O 1
ATOM 2925 N N . VAL A 1 381 ? -4.926 -3.586 -29.906 1 90 381 VAL A N 1
ATOM 2926 C CA . VAL A 1 381 ? -3.51 -3.248 -29.797 1 90 381 VAL A CA 1
ATOM 2927 C C . VAL A 1 381 ? -2.809 -4.258 -28.891 1 90 381 VAL A C 1
ATOM 2929 O O . VAL A 1 381 ? -1.725 -4.746 -29.219 1 90 381 VAL A O 1
ATOM 2932 N N . LEU A 1 382 ? -3.434 -4.598 -27.797 1 91.75 382 LEU A N 1
ATOM 2933 C CA . LEU A 1 382 ? -2.863 -5.566 -26.875 1 91.75 382 LEU A CA 1
ATOM 2934 C C . LEU A 1 382 ? -2.811 -6.957 -27.5 1 91.75 382 LEU A C 1
ATOM 2936 O O . LEU A 1 382 ? -1.861 -7.711 -27.266 1 91.75 382 LEU A O 1
ATOM 2940 N N . SER A 1 383 ? -3.781 -7.254 -28.297 1 90.88 383 SER A N 1
ATOM 2941 C CA . SER A 1 383 ? -3.785 -8.531 -29 1 90.88 383 SER A CA 1
ATOM 2942 C C . SER A 1 383 ? -2.584 -8.656 -29.938 1 90.88 383 SER A C 1
ATOM 2944 O O . SER A 1 383 ? -1.938 -9.711 -29.984 1 90.88 383 SER A O 1
ATOM 2946 N N . ASN A 1 384 ? -2.342 -7.59 -30.594 1 89.44 384 ASN A N 1
ATOM 2947 C CA . ASN A 1 384 ? -1.194 -7.59 -31.5 1 89.44 384 ASN A CA 1
ATOM 2948 C C . ASN A 1 384 ? 0.121 -7.691 -30.719 1 89.44 384 ASN A C 1
ATOM 2950 O O . ASN A 1 384 ? 1.046 -8.383 -31.156 1 89.44 384 ASN A O 1
ATOM 2954 N N . GLU A 1 385 ? 0.152 -7.031 -29.656 1 91.5 385 GLU A N 1
ATOM 2955 C CA . GLU A 1 385 ? 1.345 -7.098 -28.812 1 91.5 385 GLU A CA 1
ATOM 2956 C C . GLU A 1 385 ? 1.578 -8.516 -28.297 1 91.5 385 GLU A C 1
ATOM 2958 O O . GLU A 1 385 ? 2.711 -9 -28.297 1 91.5 385 GLU A O 1
ATOM 2963 N N . LEU A 1 386 ? 0.559 -9.164 -27.875 1 92.19 386 LEU A N 1
ATOM 2964 C CA . LEU A 1 386 ? 0.679 -10.523 -27.344 1 92.19 386 LEU A CA 1
ATOM 2965 C C . LEU A 1 386 ? 1.117 -11.484 -28.438 1 92.19 386 LEU A C 1
ATOM 2967 O O . LEU A 1 386 ? 1.896 -12.406 -28.188 1 92.19 386 LEU A O 1
ATOM 2971 N N . LYS A 1 387 ? 0.617 -11.242 -29.641 1 88.31 387 LYS A N 1
ATOM 2972 C CA . LYS A 1 387 ? 1.047 -12.055 -30.781 1 88.31 387 LYS A CA 1
ATOM 2973 C C . LYS A 1 387 ? 2.553 -11.938 -31 1 88.31 387 LYS A C 1
ATOM 2975 O O . LYS A 1 387 ? 3.221 -12.93 -31.297 1 88.31 387 LYS A O 1
ATOM 2980 N N . GLY A 1 388 ? 2.977 -10.719 -30.812 1 85.94 388 GLY A N 1
ATOM 2981 C CA . GLY A 1 388 ? 4.41 -10.5 -30.938 1 85.94 388 GLY A CA 1
ATOM 2982 C C . GLY A 1 388 ? 5.215 -11.242 -29.891 1 85.94 388 GLY A C 1
ATOM 2983 O O . GLY A 1 388 ? 6.273 -11.797 -30.188 1 85.94 388 GLY A O 1
ATOM 2984 N N . ILE A 1 389 ? 4.75 -11.32 -28.688 1 87.62 389 ILE A N 1
ATOM 2985 C CA . ILE A 1 389 ? 5.426 -12.008 -27.594 1 87.62 389 ILE A CA 1
ATOM 2986 C C . ILE A 1 389 ? 5.418 -13.508 -27.828 1 87.62 389 ILE A C 1
ATOM 2988 O O . ILE A 1 389 ? 6.43 -14.188 -27.625 1 87.62 389 ILE A O 1
ATOM 2992 N N . ARG A 1 390 ? 4.363 -14.031 -28.312 1 85.38 390 ARG A N 1
ATOM 2993 C CA . ARG A 1 390 ? 4.211 -15.469 -28.547 1 85.38 390 ARG A CA 1
ATOM 2994 C C . ARG A 1 390 ? 5.117 -15.938 -29.672 1 85.38 390 ARG A C 1
ATOM 2996 O O . ARG A 1 390 ? 5.605 -17.078 -29.656 1 85.38 390 ARG A O 1
ATOM 3003 N N . LYS A 1 391 ? 5.285 -15.008 -30.594 1 79.69 391 LYS A N 1
ATOM 3004 C CA . LYS A 1 391 ? 6.117 -15.352 -31.734 1 79.69 391 LYS A CA 1
ATOM 3005 C C . LYS A 1 391 ? 7.562 -15.602 -31.312 1 79.69 391 LYS A C 1
ATOM 3007 O O . LYS A 1 391 ? 8.281 -16.375 -31.953 1 79.69 391 LYS A O 1
ATOM 3012 N N . VAL A 1 392 ? 7.902 -14.93 -30.281 1 72.56 392 VAL A N 1
ATOM 3013 C CA . VAL A 1 392 ? 9.266 -15.102 -29.797 1 72.56 392 VAL A CA 1
ATOM 3014 C C . VAL A 1 392 ? 9.469 -16.531 -29.297 1 72.56 392 VAL A C 1
ATOM 3016 O O . VAL A 1 392 ? 10.586 -17.062 -29.344 1 72.56 392 VAL A O 1
ATOM 3019 N N . PHE A 1 393 ? 8.352 -17.203 -28.797 1 63.56 393 PHE A N 1
ATOM 3020 C CA . PHE A 1 393 ? 8.422 -18.578 -28.281 1 63.56 393 PHE A CA 1
ATOM 3021 C C . PHE A 1 393 ? 8.391 -19.578 -29.422 1 63.56 393 PHE A C 1
ATOM 3023 O O . PHE A 1 393 ? 8.68 -20.766 -29.219 1 63.56 393 PHE A O 1
ATOM 3030 N N . GLU A 1 394 ? 7.949 -19.203 -30.594 1 59.34 394 GLU A N 1
ATOM 3031 C CA . GLU A 1 394 ? 7.695 -20.125 -31.688 1 59.34 394 GLU A CA 1
ATOM 3032 C C . GLU A 1 394 ? 8.992 -20.734 -32.219 1 59.34 394 GLU A C 1
ATOM 3034 O O . GLU A 1 394 ? 9.031 -21.891 -32.625 1 59.34 394 GLU A O 1
ATOM 3039 N N . PRO A 1 395 ? 9.945 -19.859 -32.156 1 52.84 395 PRO A N 1
ATOM 3040 C CA . PRO A 1 395 ? 11.078 -20.594 -32.719 1 52.84 395 PRO A CA 1
ATOM 3041 C C . PRO A 1 395 ? 11.508 -21.797 -31.875 1 52.84 395 PRO A C 1
ATOM 3043 O O . PRO A 1 395 ? 11.508 -21.719 -30.641 1 52.84 395 PRO A O 1
ATOM 3046 N N . GLU A 1 396 ? 11.32 -23.109 -32.406 1 50.5 396 GLU A N 1
ATOM 3047 C CA . GLU A 1 396 ? 11.594 -24.438 -31.859 1 50.5 396 GLU A CA 1
ATOM 3048 C C . GLU A 1 396 ? 12.789 -24.406 -30.906 1 50.5 396 GLU A C 1
ATOM 3050 O O . GLU A 1 396 ? 12.82 -25.156 -29.922 1 50.5 396 GLU A O 1
ATOM 3055 N N . ASP A 1 397 ? 13.734 -23.609 -31.203 1 49.03 397 ASP A N 1
ATOM 3056 C CA . ASP A 1 397 ? 15 -23.719 -30.5 1 49.03 397 ASP A CA 1
ATOM 3057 C C . ASP A 1 397 ? 15.086 -22.719 -29.344 1 49.03 397 ASP A C 1
ATOM 3059 O O . ASP A 1 397 ? 16.125 -22.594 -28.703 1 49.03 397 ASP A O 1
ATOM 3063 N N . ALA A 1 398 ? 13.945 -22.031 -29.156 1 54.16 398 ALA A N 1
ATOM 3064 C CA . ALA A 1 398 ? 14.141 -21.031 -28.109 1 54.16 398 ALA A CA 1
ATOM 3065 C C . ALA A 1 398 ? 13.789 -21.594 -26.734 1 54.16 398 ALA A C 1
ATOM 3067 O O . ALA A 1 398 ? 12.672 -22.078 -26.531 1 54.16 398 ALA A O 1
ATOM 3068 N N . PRO A 1 399 ? 14.758 -21.906 -25.953 1 58.22 399 PRO A N 1
ATOM 3069 C CA . PRO A 1 399 ? 14.477 -22.422 -24.609 1 58.22 399 PRO A CA 1
ATOM 3070 C C . PRO A 1 399 ? 13.547 -21.516 -23.812 1 58.22 399 PRO A C 1
ATOM 3072 O O . PRO A 1 399 ? 13.789 -20.312 -23.703 1 58.22 399 PRO A O 1
ATOM 3075 N N . SER A 1 400 ? 12.203 -21.891 -23.797 1 67 400 SER A N 1
ATOM 3076 C CA . SER A 1 400 ? 11.391 -21.047 -22.938 1 67 400 SER A CA 1
ATOM 3077 C C . SER A 1 400 ? 11.227 -21.656 -21.562 1 67 400 SER A C 1
ATOM 3079 O O . SER A 1 400 ? 11.234 -22.891 -21.406 1 67 400 SER A O 1
ATOM 3081 N N . GLU A 1 401 ? 11.445 -20.828 -20.531 1 80.44 401 GLU A N 1
ATOM 3082 C CA . GLU A 1 401 ? 11.18 -21.25 -19.156 1 80.44 401 GLU A CA 1
ATOM 3083 C C . GLU A 1 401 ? 9.695 -21.547 -18.938 1 80.44 401 GLU A C 1
ATOM 3085 O O . GLU A 1 401 ? 8.836 -20.781 -19.375 1 80.44 401 GLU A O 1
ATOM 3090 N N . PRO A 1 402 ? 9.461 -22.781 -18.531 1 86.69 402 PRO A N 1
ATOM 3091 C CA . PRO A 1 402 ? 8.07 -23.203 -18.344 1 86.69 402 PRO A CA 1
ATOM 3092 C C . PRO A 1 402 ? 7.207 -22.125 -17.703 1 86.69 402 PRO A C 1
ATOM 3094 O O . PRO A 1 402 ? 6.051 -21.938 -18.109 1 86.69 402 PRO A O 1
ATOM 3097 N N . LEU A 1 403 ? 7.77 -21.422 -16.797 1 89.69 403 LEU A N 1
ATOM 3098 C CA . LEU A 1 403 ? 6.988 -20.375 -16.141 1 89.69 403 LEU A CA 1
ATOM 3099 C C . LEU A 1 403 ? 6.621 -19.281 -17.141 1 89.69 403 LEU A C 1
ATOM 3101 O O . LEU A 1 403 ? 5.484 -18.812 -17.156 1 89.69 403 LEU A O 1
ATOM 3105 N N . THR A 1 404 ? 7.535 -18.844 -17.922 1 89.5 404 THR A N 1
ATOM 3106 C CA . THR A 1 404 ? 7.281 -17.812 -18.906 1 89.5 404 THR A CA 1
ATOM 3107 C C . THR A 1 404 ? 6.207 -18.25 -19.906 1 89.5 404 THR A C 1
ATOM 3109 O O . THR A 1 404 ? 5.312 -17.469 -20.25 1 89.5 404 THR A O 1
ATOM 3112 N N . GLU A 1 405 ? 6.277 -19.484 -20.328 1 90.44 405 GLU A N 1
ATOM 3113 C CA . GLU A 1 405 ? 5.281 -20.031 -21.25 1 90.44 405 GLU A CA 1
ATOM 3114 C C . GLU A 1 405 ? 3.889 -20.016 -20.625 1 90.44 405 GLU A C 1
ATOM 3116 O O . GLU A 1 405 ? 2.918 -19.609 -21.266 1 90.44 405 GLU A O 1
ATOM 3121 N N . LEU A 1 406 ? 3.891 -20.469 -19.422 1 94.06 406 LEU A N 1
ATOM 3122 C CA . LEU A 1 406 ? 2.605 -20.484 -18.734 1 94.06 406 LEU A CA 1
ATOM 3123 C C . LEU A 1 406 ? 2.043 -19.078 -18.578 1 94.06 406 LEU A C 1
ATOM 3125 O O . LEU A 1 406 ? 0.838 -18.875 -18.719 1 94.06 406 LEU A O 1
ATOM 3129 N N . LEU A 1 407 ? 2.914 -18.172 -18.266 1 94 407 LEU A N 1
ATOM 3130 C CA . LEU A 1 407 ? 2.455 -16.797 -18.078 1 94 407 LEU A CA 1
ATOM 3131 C C . LEU A 1 407 ? 1.954 -16.203 -19.406 1 94 407 LEU A C 1
ATOM 3133 O O . LEU A 1 407 ? 0.98 -15.453 -19.422 1 94 407 LEU A O 1
ATOM 3137 N N . VAL A 1 408 ? 2.574 -16.531 -20.453 1 93 408 VAL A N 1
ATOM 3138 C CA . VAL A 1 408 ? 2.105 -16.078 -21.766 1 93 408 VAL A CA 1
ATOM 3139 C C . VAL A 1 408 ? 0.729 -16.672 -22.047 1 93 408 VAL A C 1
ATOM 3141 O O . VAL A 1 408 ? -0.172 -15.977 -22.516 1 93 408 VAL A O 1
ATOM 3144 N N . ASP A 1 409 ? 0.596 -17.906 -21.797 1 94.38 409 ASP A N 1
ATOM 3145 C CA . ASP A 1 409 ? -0.703 -18.547 -21.969 1 94.38 409 ASP A CA 1
ATOM 3146 C C . ASP A 1 409 ? -1.767 -17.891 -21.094 1 94.38 409 ASP A C 1
ATOM 3148 O O . ASP A 1 409 ? -2.883 -17.641 -21.547 1 94.38 409 ASP A O 1
ATOM 3152 N N . LEU A 1 410 ? -1.395 -17.688 -19.875 1 96.81 410 LEU A N 1
ATOM 3153 C CA . LEU A 1 410 ? -2.324 -17.016 -18.969 1 96.81 410 LEU A CA 1
ATOM 3154 C C . LEU A 1 410 ? -2.773 -15.68 -19.547 1 96.81 410 LEU A C 1
ATOM 3156 O O . LEU A 1 410 ? -3.963 -15.352 -19.5 1 96.81 410 LEU A O 1
ATOM 3160 N N . GLN A 1 411 ? -1.792 -14.922 -20.078 1 95.62 411 GLN A N 1
ATOM 3161 C CA . GLN A 1 411 ? -2.15 -13.633 -20.656 1 95.62 411 GLN A CA 1
ATOM 3162 C C . GLN A 1 411 ? -3.049 -13.805 -21.875 1 95.62 411 GLN A C 1
ATOM 3164 O O . GLN A 1 411 ? -3.926 -12.977 -22.125 1 95.62 411 GLN A O 1
ATOM 3169 N N . THR A 1 412 ? -2.871 -14.836 -22.578 1 94.56 412 THR A N 1
ATOM 3170 C CA . THR A 1 412 ? -3.74 -15.141 -23.703 1 94.56 412 THR A CA 1
ATOM 3171 C C . THR A 1 412 ? -5.176 -15.352 -23.234 1 94.56 412 THR A C 1
ATOM 3173 O O . THR A 1 412 ? -6.113 -14.797 -23.812 1 94.56 412 THR A O 1
ATOM 3176 N N . PHE A 1 413 ? -5.289 -16.094 -22.234 1 96.19 413 PHE A N 1
ATOM 3177 C CA . PHE A 1 413 ? -6.621 -16.391 -21.719 1 96.19 413 PHE A CA 1
ATOM 3178 C C . PHE A 1 413 ? -7.262 -15.141 -21.125 1 96.19 413 PHE A C 1
ATOM 3180 O O . PHE A 1 413 ? -8.453 -14.891 -21.328 1 96.19 413 PHE A O 1
ATOM 3187 N N . ARG A 1 414 ? -6.512 -14.359 -20.438 1 95.44 414 ARG A N 1
ATOM 3188 C CA . ARG A 1 414 ? -7.039 -13.141 -19.828 1 95.44 414 ARG A CA 1
ATOM 3189 C C . ARG A 1 414 ? -7.473 -12.141 -20.906 1 95.44 414 ARG A C 1
ATOM 3191 O O . ARG A 1 414 ? -8.523 -11.508 -20.781 1 95.44 414 ARG A O 1
ATOM 3198 N N . LEU A 1 415 ? -6.648 -11.984 -21.891 1 93.44 415 LEU A N 1
ATOM 3199 C CA . LEU A 1 415 ? -6.996 -11.078 -22.984 1 93.44 415 LEU A CA 1
ATOM 3200 C C . LEU A 1 415 ? -8.258 -11.547 -23.703 1 93.44 415 LEU A C 1
ATOM 3202 O O . LEU A 1 415 ? -9.148 -10.742 -23.984 1 93.44 415 LEU A O 1
ATOM 3206 N N . GLN A 1 416 ? -8.352 -12.812 -23.922 1 91.81 416 GLN A N 1
ATOM 3207 C CA . GLN A 1 416 ? -9.523 -13.359 -24.594 1 91.81 416 GLN A CA 1
ATOM 3208 C C . GLN A 1 416 ? -10.781 -13.148 -23.75 1 91.81 416 GLN A C 1
ATOM 3210 O O . GLN A 1 416 ? -11.844 -12.82 -24.281 1 91.81 416 GLN A O 1
ATOM 3215 N N . ALA A 1 417 ? -10.633 -13.359 -22.5 1 91.75 417 ALA A N 1
ATOM 3216 C CA . ALA A 1 417 ? -11.766 -13.125 -21.609 1 91.75 417 ALA A CA 1
ATOM 3217 C C . ALA A 1 417 ? -12.219 -11.664 -21.672 1 91.75 417 ALA A C 1
ATOM 3219 O O . ALA A 1 417 ? -13.422 -11.383 -21.734 1 91.75 417 ALA A O 1
ATOM 3220 N N . ALA A 1 418 ? -11.266 -10.789 -21.703 1 90.25 418 ALA A N 1
ATOM 3221 C CA . ALA A 1 418 ? -11.578 -9.367 -21.797 1 90.25 418 ALA A CA 1
ATOM 3222 C C . ALA A 1 418 ? -12.273 -9.039 -23.109 1 90.25 418 ALA A C 1
ATOM 3224 O O . ALA A 1 418 ? -13.219 -8.25 -23.141 1 90.25 418 ALA A O 1
ATOM 3225 N N . LEU A 1 419 ? -11.828 -9.625 -24.172 1 87.75 419 LEU A N 1
ATOM 3226 C CA . LEU A 1 419 ? -12.43 -9.422 -25.484 1 87.75 419 LEU A CA 1
ATOM 3227 C C . LEU A 1 419 ? -13.867 -9.922 -25.5 1 87.75 419 LEU A C 1
ATOM 3229 O O . LEU A 1 419 ? -14.758 -9.234 -26 1 87.75 419 LEU A O 1
ATOM 3233 N N . ASP A 1 420 ? -14.07 -11.031 -24.922 1 85.44 420 ASP A N 1
ATOM 3234 C CA . ASP A 1 420 ? -15.406 -11.617 -24.891 1 85.44 420 ASP A CA 1
ATOM 3235 C C . ASP A 1 420 ? -16.359 -10.758 -24.062 1 85.44 420 ASP A C 1
ATOM 3237 O O . ASP A 1 420 ? -17.5 -10.523 -24.469 1 85.44 420 ASP A O 1
ATOM 3241 N N . GLU A 1 421 ? -15.844 -10.312 -22.969 1 83.88 421 GLU A N 1
ATOM 3242 C CA . GLU A 1 421 ? -16.672 -9.523 -22.062 1 83.88 421 GLU A CA 1
ATOM 3243 C C . GLU A 1 421 ? -17 -8.156 -22.672 1 83.88 421 GLU A C 1
ATOM 3245 O O . GLU A 1 421 ? -18.062 -7.594 -22.406 1 83.88 421 GLU A O 1
ATOM 3250 N N . ALA A 1 422 ? -16.047 -7.641 -23.516 1 81.19 422 ALA A N 1
ATOM 3251 C CA . ALA A 1 422 ? -16.25 -6.344 -24.156 1 81.19 422 ALA A CA 1
ATOM 3252 C C . ALA A 1 422 ? -17.109 -6.477 -25.406 1 81.19 422 ALA A C 1
ATOM 3254 O O . ALA A 1 422 ? -17.516 -5.473 -26 1 81.19 422 ALA A O 1
ATOM 3255 N N . GLY A 1 423 ? -17.406 -7.672 -25.844 1 76.94 423 GLY A N 1
ATOM 3256 C CA . GLY A 1 423 ? -18.156 -7.898 -27.062 1 76.94 423 GLY A CA 1
ATOM 3257 C C . GLY A 1 423 ? -17.391 -7.555 -28.312 1 76.94 423 GLY A C 1
ATOM 3258 O O . GLY A 1 423 ? -17.969 -7.109 -29.312 1 76.94 423 GLY A O 1
ATOM 3259 N N . ALA A 1 424 ? -16.078 -7.68 -28.156 1 76.62 424 ALA A N 1
ATOM 3260 C CA . ALA A 1 424 ? -15.242 -7.363 -29.297 1 76.62 424 ALA A CA 1
ATOM 3261 C C . ALA A 1 424 ? -15.305 -8.477 -30.344 1 76.62 424 ALA A C 1
ATOM 3263 O O . ALA A 1 424 ? -15.633 -9.617 -30.031 1 76.62 424 ALA A O 1
ATOM 3264 N N . THR A 1 425 ? -15.055 -8.039 -31.609 1 75.25 425 THR A N 1
ATOM 3265 C CA . THR A 1 425 ? -15.086 -8.992 -32.719 1 75.25 425 THR A CA 1
ATOM 3266 C C . THR A 1 425 ? -13.961 -10.016 -32.562 1 75.25 425 THR A C 1
ATOM 3268 O O . THR A 1 425 ? -12.828 -9.656 -32.25 1 75.25 425 THR A O 1
ATOM 3271 N N . ARG A 1 426 ? -14.352 -11.227 -32.812 1 73.88 426 ARG A N 1
ATOM 3272 C CA . ARG A 1 426 ? -13.398 -12.328 -32.719 1 73.88 426 ARG A CA 1
ATOM 3273 C C . ARG A 1 426 ? -12.625 -12.492 -34.031 1 73.88 426 ARG A C 1
ATOM 3275 O O . ARG A 1 426 ? -13.188 -12.336 -35.125 1 73.88 426 ARG A O 1
ATOM 3282 N N . SER A 1 427 ? -11.336 -12.539 -33.781 1 77.31 427 SER A N 1
ATOM 3283 C CA . SER A 1 427 ? -10.508 -12.859 -34.938 1 77.31 427 SER A CA 1
ATOM 3284 C C . SER A 1 427 ? -10.078 -14.328 -34.938 1 77.31 427 SER A C 1
ATOM 3286 O O . SER A 1 427 ? -9.898 -14.914 -33.844 1 77.31 427 SER A O 1
ATOM 3288 N N . GLU A 1 428 ? -9.969 -14.938 -36.062 1 80.75 428 GLU A N 1
ATOM 3289 C CA . GLU A 1 428 ? -9.531 -16.328 -36.188 1 80.75 428 GLU A CA 1
ATOM 3290 C C . GLU A 1 428 ? -8.148 -16.516 -35.562 1 80.75 428 GLU A C 1
ATOM 3292 O O . GLU A 1 428 ? -7.863 -17.562 -34.969 1 80.75 428 GLU A O 1
ATOM 3297 N N . ALA A 1 429 ? -7.363 -15.555 -35.688 1 78.31 429 ALA A N 1
ATOM 3298 C CA . ALA A 1 429 ? -6.004 -15.641 -35.156 1 78.31 429 ALA A CA 1
ATOM 3299 C C . ALA A 1 429 ? -6.008 -15.734 -33.625 1 78.31 429 ALA A C 1
ATOM 3301 O O . ALA A 1 429 ? -5.27 -16.531 -33.062 1 78.31 429 ALA A O 1
ATOM 3302 N N . THR A 1 430 ? -6.852 -15.039 -33.031 1 81.75 430 THR A N 1
ATOM 3303 C CA . THR A 1 430 ? -6.926 -15.047 -31.594 1 81.75 430 THR A CA 1
ATOM 3304 C C . THR A 1 430 ? -7.562 -16.328 -31.078 1 81.75 430 THR A C 1
ATOM 3306 O O . THR A 1 430 ? -7.176 -16.859 -30.031 1 81.75 430 THR A O 1
ATOM 3309 N N . GLU A 1 431 ? -8.445 -16.859 -31.875 1 84.25 431 GLU A N 1
ATOM 3310 C CA . GLU A 1 431 ? -9.094 -18.109 -31.5 1 84.25 431 GLU A CA 1
ATOM 3311 C C . GLU A 1 431 ? -8.117 -19.281 -31.594 1 84.25 431 GLU A C 1
ATOM 3313 O O . GLU A 1 431 ? -8.109 -20.156 -30.719 1 84.25 431 GLU A O 1
ATOM 3318 N N . GLU A 1 432 ? -7.367 -19.203 -32.562 1 85 432 GLU A N 1
ATOM 3319 C CA . GLU A 1 432 ? -6.379 -20.266 -32.719 1 85 432 GLU A CA 1
ATOM 3320 C C . GLU A 1 432 ? -5.32 -20.219 -31.641 1 85 432 GLU A C 1
ATOM 3322 O O . GLU A 1 432 ? -4.902 -21.25 -31.109 1 85 432 GLU A O 1
ATOM 3327 N N . ALA A 1 433 ? -4.898 -19.031 -31.344 1 87.06 433 ALA A N 1
ATOM 3328 C CA . ALA A 1 433 ? -3.928 -18.859 -30.266 1 87.06 433 ALA A CA 1
ATOM 3329 C C . ALA A 1 433 ? -4.484 -19.375 -28.938 1 87.06 433 ALA A C 1
ATOM 3331 O O . ALA A 1 433 ? -3.762 -20 -28.156 1 87.06 433 ALA A O 1
ATOM 3332 N N . TRP A 1 434 ? -5.715 -19.125 -28.734 1 91.06 434 TRP A N 1
ATOM 3333 C CA . TRP A 1 434 ? -6.367 -19.578 -27.5 1 91.06 434 TRP A CA 1
ATOM 3334 C C . TRP A 1 434 ? -6.434 -21.109 -27.453 1 91.06 434 TRP A C 1
ATOM 3336 O O . TRP A 1 434 ? -6.137 -21.703 -26.422 1 91.06 434 TRP A O 1
ATOM 3346 N N . ARG A 1 435 ? -6.789 -21.766 -28.562 1 89.25 435 ARG A N 1
ATOM 3347 C CA . ARG A 1 435 ? -6.898 -23.219 -28.609 1 89.25 435 ARG A CA 1
ATOM 3348 C C . ARG A 1 435 ? -5.543 -23.875 -28.391 1 89.25 435 ARG A C 1
ATOM 3350 O O . ARG A 1 435 ? -5.43 -24.859 -27.656 1 89.25 435 ARG A O 1
ATOM 3357 N N . THR A 1 436 ? -4.613 -23.266 -28.969 1 89.12 436 THR A N 1
ATOM 3358 C CA . THR A 1 436 ? -3.262 -23.797 -28.828 1 89.12 436 THR A CA 1
ATOM 3359 C C . THR A 1 436 ? -2.795 -23.672 -27.375 1 89.12 436 THR A C 1
ATOM 3361 O O . THR A 1 436 ? -2.248 -24.625 -26.812 1 89.12 436 THR A O 1
ATOM 3364 N N . ALA A 1 437 ? -3.047 -22.547 -26.812 1 92.69 437 ALA A N 1
ATOM 3365 C CA . ALA A 1 437 ? -2.656 -22.312 -25.422 1 92.69 437 ALA A CA 1
ATOM 3366 C C . ALA A 1 437 ? -3.393 -23.266 -24.484 1 92.69 437 ALA A C 1
ATOM 3368 O O . ALA A 1 437 ? -2.816 -23.75 -23.516 1 92.69 437 ALA A O 1
ATOM 3369 N N . ALA A 1 438 ? -4.645 -23.547 -24.781 1 93.69 438 ALA A N 1
ATOM 3370 C CA . ALA A 1 438 ? -5.445 -24.438 -23.938 1 93.69 438 ALA A CA 1
ATOM 3371 C C . ALA A 1 438 ? -4.895 -25.859 -23.969 1 93.69 438 ALA A C 1
ATOM 3373 O O . ALA A 1 438 ? -4.816 -26.531 -22.938 1 93.69 438 ALA A O 1
ATOM 3374 N N . CYS A 1 439 ? -4.477 -26.25 -25.141 1 91.62 439 CYS A N 1
ATOM 3375 C CA . CYS A 1 439 ? -3.896 -27.578 -25.281 1 91.62 439 CYS A CA 1
ATOM 3376 C C . CYS A 1 439 ? -2.559 -27.672 -24.547 1 91.62 439 CYS A C 1
ATOM 3378 O O . CYS A 1 439 ? -2.279 -28.656 -23.875 1 91.62 439 CYS A O 1
ATOM 3380 N N . GLU A 1 440 ? -1.801 -26.609 -24.703 1 90.94 440 GLU A N 1
ATOM 3381 C CA . GLU A 1 440 ? -0.504 -26.578 -24.031 1 90.94 440 GLU A CA 1
ATOM 3382 C C . GLU A 1 440 ? -0.667 -26.594 -22.516 1 90.94 440 GLU A C 1
ATOM 3384 O O . GLU A 1 440 ? 0.107 -27.25 -21.812 1 90.94 440 GLU A O 1
ATOM 3389 N N . LEU A 1 441 ? -1.67 -25.906 -22.047 1 94.94 441 LEU A N 1
ATOM 3390 C CA . LEU A 1 441 ? -1.939 -25.828 -20.609 1 94.94 441 LEU A CA 1
ATOM 3391 C C . LEU A 1 441 ? -2.207 -27.219 -20.031 1 94.94 441 LEU A C 1
ATOM 3393 O O . LEU A 1 441 ? -1.696 -27.547 -18.969 1 94.94 441 LEU A O 1
ATOM 3397 N N . LEU A 1 442 ? -2.934 -28 -20.75 1 94.25 442 LEU A N 1
ATOM 3398 C CA . LEU A 1 442 ? -3.334 -29.312 -20.281 1 94.25 442 LEU A CA 1
ATOM 3399 C C . LEU A 1 442 ? -2.148 -30.281 -20.266 1 94.25 442 LEU A C 1
ATOM 3401 O O . LEU A 1 442 ? -2.184 -31.312 -19.594 1 94.25 442 LEU A O 1
ATOM 3405 N N . ASN A 1 443 ? -1.128 -29.875 -20.922 1 91.38 443 ASN A N 1
ATOM 3406 C CA . ASN A 1 443 ? 0.074 -30.703 -20.938 1 91.38 443 ASN A CA 1
ATOM 3407 C C . ASN A 1 443 ? 1.142 -30.156 -19.984 1 91.38 443 ASN A C 1
ATOM 3409 O O . ASN A 1 443 ? 2.199 -30.766 -19.828 1 91.38 443 ASN A O 1
ATOM 3413 N N . THR A 1 444 ? 0.851 -29.094 -19.344 1 91.44 444 THR A N 1
ATOM 3414 C CA . THR A 1 444 ? 1.821 -28.438 -18.484 1 91.44 444 THR A CA 1
ATOM 3415 C C . THR A 1 444 ? 1.874 -29.109 -17.109 1 91.44 444 THR A C 1
ATOM 3417 O O . THR A 1 444 ? 0.837 -29.469 -16.547 1 91.44 444 THR A O 1
ATOM 3420 N N . ASN A 1 445 ? 3.123 -29.266 -16.656 1 88.62 445 ASN A N 1
ATOM 3421 C CA . ASN A 1 445 ? 3.342 -29.656 -15.266 1 88.62 445 ASN A CA 1
ATOM 3422 C C . ASN A 1 445 ? 3.529 -28.422 -14.367 1 88.62 445 ASN A C 1
ATOM 3424 O O . ASN A 1 445 ? 4.531 -27.719 -14.484 1 88.62 445 ASN A O 1
ATOM 3428 N N . PRO A 1 446 ? 2.568 -28.172 -13.422 1 89.94 446 PRO A N 1
ATOM 3429 C CA . PRO A 1 446 ? 2.609 -26.922 -12.656 1 89.94 446 PRO A CA 1
ATOM 3430 C C . PRO A 1 446 ? 3.736 -26.906 -11.625 1 89.94 446 PRO A C 1
ATOM 3432 O O . PRO A 1 446 ? 3.871 -25.938 -10.875 1 89.94 446 PRO A O 1
ATOM 3435 N N . THR A 1 447 ? 4.609 -27.922 -11.562 1 86 447 THR A N 1
ATOM 3436 C CA . THR A 1 447 ? 5.746 -27.875 -10.648 1 86 447 THR A CA 1
ATOM 3437 C C . THR A 1 447 ? 7.059 -28.047 -11.406 1 86 447 THR A C 1
ATOM 3439 O O . THR A 1 447 ? 8.094 -28.359 -10.812 1 86 447 THR A O 1
ATOM 3442 N N . ASP A 1 448 ? 6.926 -27.859 -12.711 1 86.19 448 ASP A N 1
ATOM 3443 C CA . ASP A 1 448 ? 8.133 -27.938 -13.531 1 86.19 448 ASP A CA 1
ATOM 3444 C C . ASP A 1 448 ? 8.922 -26.625 -13.469 1 86.19 448 ASP A C 1
ATOM 3446 O O . ASP A 1 448 ? 9.102 -25.969 -14.484 1 86.19 448 ASP A O 1
ATOM 3450 N N . CYS A 1 449 ? 9.266 -26.188 -12.375 1 86.69 449 CYS A N 1
ATOM 3451 C CA . CYS A 1 449 ? 10.047 -24.984 -12.102 1 86.69 449 CYS A CA 1
ATOM 3452 C C . CYS A 1 449 ? 10.75 -25.094 -10.758 1 86.69 449 CYS A C 1
ATOM 3454 O O . CYS A 1 449 ? 10.531 -26.047 -10.008 1 86.69 449 CYS A O 1
ATOM 3456 N N . PRO A 1 450 ? 11.656 -24.156 -10.578 1 84 450 PRO A N 1
ATOM 3457 C CA . PRO A 1 450 ? 12.32 -24.203 -9.273 1 84 450 PRO A CA 1
ATOM 3458 C C . PRO A 1 450 ? 11.352 -24.031 -8.109 1 84 450 PRO A C 1
ATOM 3460 O O . PRO A 1 450 ? 10.32 -23.359 -8.25 1 84 450 PRO A O 1
ATOM 3463 N N . GLN A 1 451 ? 11.703 -24.562 -7.039 1 83.94 451 GLN A N 1
ATOM 3464 C CA . GLN A 1 451 ? 10.828 -24.703 -5.879 1 83.94 451 GLN A CA 1
ATOM 3465 C C . GLN A 1 451 ? 10.273 -23.344 -5.445 1 83.94 451 GLN A C 1
ATOM 3467 O O . GLN A 1 451 ? 9.086 -23.234 -5.133 1 83.94 451 GLN A O 1
ATOM 3472 N N . PRO A 1 452 ? 11.016 -22.312 -5.457 1 85.5 452 PRO A N 1
ATOM 3473 C CA . PRO A 1 452 ? 10.5 -21.031 -4.996 1 85.5 452 PRO A CA 1
ATOM 3474 C C . PRO A 1 452 ? 9.383 -20.484 -5.891 1 85.5 452 PRO A C 1
ATOM 3476 O O . PRO A 1 452 ? 8.648 -19.578 -5.488 1 85.5 452 PRO A O 1
ATOM 3479 N N . LEU A 1 453 ? 9.242 -21.062 -6.988 1 89.62 453 LEU A N 1
ATOM 3480 C CA . LEU A 1 453 ? 8.266 -20.562 -7.945 1 89.62 453 LEU A CA 1
ATOM 3481 C C . LEU A 1 453 ? 7.047 -21.469 -8.016 1 89.62 453 LEU A C 1
ATOM 3483 O O . LEU A 1 453 ? 6.094 -21.203 -8.742 1 89.62 453 LEU A O 1
ATOM 3487 N N . HIS A 1 454 ? 6.992 -22.531 -7.238 1 92.81 454 HIS A N 1
ATOM 3488 C CA . HIS A 1 454 ? 5.934 -23.531 -7.312 1 92.81 454 HIS A CA 1
ATOM 3489 C C . HIS A 1 454 ? 4.566 -22.922 -7.059 1 92.81 454 HIS A C 1
ATOM 3491 O O . HIS A 1 454 ? 3.613 -23.172 -7.793 1 92.81 454 HIS A O 1
ATOM 3497 N N . LEU A 1 455 ? 4.496 -22.156 -6.051 1 95.5 455 LEU A N 1
ATOM 3498 C CA . LEU A 1 455 ? 3.209 -21.562 -5.691 1 95.5 455 LEU A CA 1
ATOM 3499 C C . LEU A 1 455 ? 2.668 -20.703 -6.828 1 95.5 455 LEU A C 1
ATOM 3501 O O . LEU A 1 455 ? 1.498 -20.812 -7.195 1 95.5 455 LEU A O 1
ATOM 3505 N N . LEU A 1 456 ? 3.514 -19.875 -7.367 1 95.06 456 LEU A N 1
ATOM 3506 C CA . LEU A 1 456 ? 3.111 -19 -8.469 1 95.06 456 LEU A CA 1
ATOM 3507 C C . LEU A 1 456 ? 2.662 -19.828 -9.672 1 95.06 456 LEU A C 1
ATOM 3509 O O . LEU A 1 456 ? 1.633 -19.531 -10.281 1 95.06 456 LEU A O 1
ATOM 3513 N N . MET A 1 457 ? 3.385 -20.859 -9.984 1 95.5 457 MET A N 1
ATOM 3514 C CA . MET A 1 457 ? 3.07 -21.719 -11.117 1 95.5 457 MET A CA 1
ATOM 3515 C C . MET A 1 457 ? 1.724 -22.406 -10.93 1 95.5 457 MET A C 1
ATOM 3517 O O . MET A 1 457 ? 0.903 -22.438 -11.844 1 95.5 457 MET A O 1
ATOM 3521 N N . VAL A 1 458 ? 1.536 -22.875 -9.758 1 96.62 458 VAL A N 1
ATOM 3522 C CA . VAL A 1 458 ? 0.305 -23.594 -9.461 1 96.62 458 VAL A CA 1
ATOM 3523 C C . VAL A 1 458 ? -0.888 -22.641 -9.547 1 96.62 458 VAL A C 1
ATOM 3525 O O . VAL A 1 458 ? -1.907 -22.969 -10.156 1 96.62 458 VAL A O 1
ATOM 3528 N N . VAL A 1 459 ? -0.786 -21.5 -8.984 1 97.62 459 VAL A N 1
ATOM 3529 C CA . VAL A 1 459 ? -1.883 -20.547 -9 1 97.62 459 VAL A CA 1
ATOM 3530 C C . VAL A 1 459 ? -2.156 -20.094 -10.43 1 97.62 459 VAL A C 1
ATOM 3532 O O . VAL A 1 459 ? -3.309 -20.047 -10.867 1 97.62 459 VAL A O 1
ATOM 3535 N N . ALA A 1 460 ? -1.099 -19.797 -11.164 1 97.56 460 ALA A N 1
ATOM 3536 C CA . ALA A 1 460 ? -1.254 -19.391 -12.555 1 97.56 460 ALA A CA 1
ATOM 3537 C C . ALA A 1 460 ? -1.904 -20.5 -13.383 1 97.56 460 ALA A C 1
ATOM 3539 O O . ALA A 1 460 ? -2.736 -20.219 -14.25 1 97.56 460 ALA A O 1
ATOM 3540 N N . PHE A 1 461 ? -1.501 -21.734 -13.117 1 97.88 461 PHE A N 1
ATOM 3541 C CA . PHE A 1 461 ? -2.049 -22.891 -13.812 1 97.88 461 PHE A CA 1
ATOM 3542 C C . PHE A 1 461 ? -3.551 -23 -13.586 1 97.88 461 PHE A C 1
ATOM 3544 O O . PHE A 1 461 ? -4.324 -23.078 -14.547 1 97.88 461 PHE A O 1
ATOM 3551 N N . PHE A 1 462 ? -3.971 -22.922 -12.383 1 98.25 462 PHE A N 1
ATOM 3552 C CA . PHE A 1 462 ? -5.387 -23.078 -12.086 1 98.25 462 PHE A CA 1
ATOM 3553 C C . PHE A 1 462 ? -6.184 -21.875 -12.547 1 98.25 462 PHE A C 1
ATOM 3555 O O . PHE A 1 462 ? -7.336 -22 -12.969 1 98.25 462 PHE A O 1
ATOM 3562 N N . HIS A 1 463 ? -5.609 -20.688 -12.422 1 98.31 463 HIS A N 1
ATOM 3563 C CA . HIS A 1 463 ? -6.258 -19.516 -12.992 1 98.31 463 HIS A CA 1
ATOM 3564 C C . HIS A 1 463 ? -6.531 -19.703 -14.484 1 98.31 463 HIS A C 1
ATOM 3566 O O . HIS A 1 463 ? -7.637 -19.422 -14.953 1 98.31 463 HIS A O 1
ATOM 3572 N N . SER A 1 464 ? -5.535 -20.172 -15.133 1 97.75 464 SER A N 1
ATOM 3573 C CA . SER A 1 464 ? -5.66 -20.422 -16.562 1 97.75 464 SER A CA 1
ATOM 3574 C C . SER A 1 464 ? -6.734 -21.469 -16.859 1 97.75 464 SER A C 1
ATOM 3576 O O . SER A 1 464 ? -7.582 -21.266 -17.734 1 97.75 464 SER A O 1
ATOM 3578 N N . LEU A 1 465 ? -6.664 -22.5 -16.109 1 97.5 465 LEU A N 1
ATOM 3579 C CA . LEU A 1 465 ? -7.625 -23.578 -16.312 1 97.5 465 LEU A CA 1
ATOM 3580 C C . LEU A 1 465 ? -9.047 -23.094 -16.062 1 97.5 465 LEU A C 1
ATOM 3582 O O . LEU A 1 465 ? -9.969 -23.438 -16.812 1 97.5 465 LEU A O 1
ATOM 3586 N N . ILE A 1 466 ? -9.266 -22.297 -15.039 1 97.06 466 ILE A N 1
ATOM 3587 C CA . ILE A 1 466 ? -10.578 -21.734 -14.742 1 97.06 466 ILE A CA 1
ATOM 3588 C C . ILE A 1 466 ? -11.047 -20.859 -15.898 1 97.06 466 ILE A C 1
ATOM 3590 O O . ILE A 1 466 ? -12.203 -20.938 -16.312 1 97.06 466 ILE A O 1
ATOM 3594 N N . LEU A 1 467 ? -10.133 -20.078 -16.438 1 96.12 467 LEU A N 1
ATOM 3595 C CA . LEU A 1 467 ? -10.492 -19.219 -17.547 1 96.12 467 LEU A CA 1
ATOM 3596 C C . LEU A 1 467 ? -10.875 -20.031 -18.781 1 96.12 467 LEU A C 1
ATOM 3598 O O . LEU A 1 467 ? -11.82 -19.688 -19.484 1 96.12 467 LEU A O 1
ATOM 3602 N N . VAL A 1 468 ? -10.203 -21.125 -18.969 1 95 468 VAL A N 1
ATOM 3603 C CA . VAL A 1 468 ? -10.477 -22 -20.109 1 95 468 VAL A CA 1
ATOM 3604 C C . VAL A 1 468 ? -11.859 -22.625 -19.953 1 95 468 VAL A C 1
ATOM 3606 O O . VAL A 1 468 ? -12.688 -22.578 -20.859 1 95 468 VAL A O 1
ATOM 3609 N N . VAL A 1 469 ? -12.133 -23.109 -18.828 1 93.69 469 VAL A N 1
ATOM 3610 C CA . VAL A 1 469 ? -13.391 -23.812 -18.594 1 93.69 469 VAL A CA 1
ATOM 3611 C C . VAL A 1 469 ? -14.547 -22.812 -18.562 1 93.69 469 VAL A C 1
ATOM 3613 O O . VAL A 1 469 ? -15.641 -23.109 -19.047 1 93.69 469 VAL A O 1
ATOM 3616 N N . LEU A 1 470 ? -14.289 -21.672 -18.016 1 92.25 470 LEU A N 1
ATOM 3617 C CA . LEU A 1 470 ? -15.32 -20.641 -17.984 1 92.25 470 LEU A CA 1
ATOM 3618 C C . LEU A 1 470 ? -15.719 -20.234 -19.406 1 92.25 470 LEU A C 1
ATOM 3620 O O . LEU A 1 470 ? -16.906 -20.047 -19.688 1 92.25 470 LEU A O 1
ATOM 3624 N N . ARG A 1 471 ? -14.766 -20.062 -20.219 1 90.5 471 ARG A N 1
ATOM 3625 C CA . ARG A 1 471 ? -15.078 -19.719 -21.594 1 90.5 471 ARG A CA 1
ATOM 3626 C C . ARG A 1 471 ? -15.852 -20.828 -22.297 1 90.5 471 ARG A C 1
ATOM 3628 O O . ARG A 1 471 ? -16.781 -20.578 -23.062 1 90.5 471 ARG A O 1
ATOM 3635 N N . TRP A 1 472 ? -15.438 -22.016 -22.016 1 86.69 472 TRP A N 1
ATOM 3636 C CA . TRP A 1 472 ? -16.172 -23.156 -22.531 1 86.69 472 TRP A CA 1
ATOM 3637 C C . TRP A 1 472 ? -17.625 -23.141 -22.094 1 86.69 472 TRP A C 1
ATOM 3639 O O . TRP A 1 472 ? -18.531 -23.406 -22.875 1 86.69 472 TRP A O 1
ATOM 3649 N N . ARG A 1 473 ? -17.875 -22.734 -20.938 1 84.88 473 ARG A N 1
ATOM 3650 C CA . ARG A 1 473 ? -19.219 -22.719 -20.391 1 84.88 473 ARG A CA 1
ATOM 3651 C C . ARG A 1 473 ? -20.047 -21.578 -20.984 1 84.88 473 ARG A C 1
ATOM 3653 O O . ARG A 1 473 ? -21.25 -21.703 -21.156 1 84.88 473 ARG A O 1
ATOM 3660 N N . THR A 1 474 ? -19.359 -20.438 -21.203 1 77.94 474 THR A N 1
ATOM 3661 C CA . THR A 1 474 ? -20.109 -19.25 -21.594 1 77.94 474 THR A CA 1
ATOM 3662 C C . THR A 1 474 ? -20.172 -19.109 -23.109 1 77.94 474 THR A C 1
ATOM 3664 O O . THR A 1 474 ? -21.047 -18.422 -23.641 1 77.94 474 THR A O 1
ATOM 3667 N N . ASP A 1 475 ? -19.094 -19.547 -23.719 1 70.94 475 ASP A N 1
ATOM 3668 C CA . ASP A 1 475 ? -19.031 -19.359 -25.172 1 70.94 475 ASP A CA 1
ATOM 3669 C C . ASP A 1 475 ? -19.875 -20.422 -25.891 1 70.94 475 ASP A C 1
ATOM 3671 O O . ASP A 1 475 ? -19.625 -21.609 -25.766 1 70.94 475 ASP A O 1
ATOM 3675 N N . LYS A 1 476 ? -20.828 -19.938 -26.453 1 56.97 476 LYS A N 1
ATOM 3676 C CA . LYS A 1 476 ? -21.766 -20.781 -27.188 1 56.97 476 LYS A CA 1
ATOM 3677 C C . LYS A 1 476 ? -21.188 -21.234 -28.516 1 56.97 476 LYS A C 1
ATOM 3679 O O . LYS A 1 476 ? -21.734 -22.125 -29.188 1 56.97 476 LYS A O 1
ATOM 3684 N N . VAL A 1 477 ? -20 -20.672 -28.797 1 52.12 477 VAL A N 1
ATOM 3685 C CA . VAL A 1 477 ? -19.578 -20.859 -30.188 1 52.12 477 VAL A CA 1
ATOM 3686 C C . VAL A 1 477 ? -18.516 -21.953 -30.266 1 52.12 477 VAL A C 1
ATOM 3688 O O . VAL A 1 477 ? -17.984 -22.234 -31.328 1 52.12 477 VAL A O 1
ATOM 3691 N N . PHE A 1 478 ? -18.25 -22.625 -29.156 1 56.81 478 PHE A N 1
ATOM 3692 C CA . PHE A 1 478 ? -17.234 -23.656 -29.281 1 56.81 478 PHE A CA 1
ATOM 3693 C C . PHE A 1 478 ? -17.719 -24.781 -30.203 1 56.81 478 PHE A C 1
ATOM 3695 O O . PHE A 1 478 ? -18.891 -25.172 -30.141 1 56.81 478 PHE A O 1
ATOM 3702 N N . HIS A 1 479 ? -16.906 -25.062 -31.219 1 54.97 479 HIS A N 1
ATOM 3703 C CA . HIS A 1 479 ? -17.219 -26.281 -31.953 1 54.97 479 HIS A CA 1
ATOM 3704 C C . HIS A 1 479 ? -17.453 -27.453 -31.016 1 54.97 479 HIS A C 1
ATOM 3706 O O . HIS A 1 479 ? -16.688 -27.672 -30.078 1 54.97 479 HIS A O 1
ATOM 3712 N N . PRO A 1 480 ? -18.531 -28.062 -31.156 1 56.81 480 PRO A N 1
ATOM 3713 C CA . PRO A 1 480 ? -18.953 -29.109 -30.234 1 56.81 480 PRO A CA 1
ATOM 3714 C C . PRO A 1 480 ? -17.859 -30.141 -29.984 1 56.81 480 PRO A C 1
ATOM 3716 O O . PRO A 1 480 ? -17.672 -30.594 -28.844 1 56.81 480 PRO A O 1
ATOM 3719 N N . SER A 1 481 ? -17.094 -30.531 -30.984 1 57.97 481 SER A N 1
ATOM 3720 C CA . SER A 1 481 ? -16.062 -31.547 -30.828 1 57.97 481 SER A CA 1
ATOM 3721 C C . SER A 1 481 ? -14.953 -31.062 -29.891 1 57.97 481 SER A C 1
ATOM 3723 O O . SER A 1 481 ? -14.461 -31.828 -29.062 1 57.97 481 SER A O 1
ATOM 3725 N N . PHE A 1 482 ? -14.586 -29.859 -29.969 1 67.81 482 PHE A N 1
ATOM 3726 C CA . PHE A 1 482 ? -13.531 -29.312 -29.109 1 67.81 482 PHE A CA 1
ATOM 3727 C C . PHE A 1 482 ? -14.008 -29.188 -27.672 1 67.81 482 PHE A C 1
ATOM 3729 O O . PHE A 1 482 ? -13.258 -29.453 -26.734 1 67.81 482 PHE A O 1
ATOM 3736 N N . ALA A 1 483 ? -15.273 -29.016 -27.656 1 67.31 483 ALA A N 1
ATOM 3737 C CA . ALA A 1 483 ? -15.852 -28.812 -26.328 1 67.31 483 ALA A CA 1
ATOM 3738 C C . ALA A 1 483 ? -15.836 -30.109 -25.531 1 67.31 483 ALA A C 1
ATOM 3740 O O . ALA A 1 483 ? -15.453 -30.125 -24.359 1 67.31 483 ALA A O 1
ATOM 3741 N N . ASP A 1 484 ? -16.203 -31.203 -26.203 1 72.25 484 ASP A N 1
ATOM 3742 C CA . ASP A 1 484 ? -16.281 -32.469 -25.5 1 72.25 484 ASP A CA 1
ATOM 3743 C C . ASP A 1 484 ? -14.891 -33 -25.172 1 72.25 484 ASP A C 1
ATOM 3745 O O . ASP A 1 484 ? -14.664 -33.531 -24.062 1 72.25 484 ASP A O 1
ATOM 3749 N N . SER A 1 485 ? -14.062 -32.781 -26.031 1 83.56 485 SER A N 1
ATOM 3750 C CA . SER A 1 485 ? -12.703 -33.25 -25.766 1 83.56 485 SER A CA 1
ATOM 3751 C C . SER A 1 485 ? -12.023 -32.438 -24.672 1 83.56 485 SER A C 1
ATOM 3753 O O . SER A 1 485 ? -11.273 -33 -23.859 1 83.56 485 SER A O 1
ATOM 3755 N N . LEU A 1 486 ? -12.43 -31.25 -24.594 1 86.44 486 LEU A N 1
ATOM 3756 C CA . LEU A 1 486 ? -11.805 -30.359 -23.625 1 86.44 486 LEU A CA 1
ATOM 3757 C C . LEU A 1 486 ? -12.188 -30.766 -22.203 1 86.44 486 LEU A C 1
ATOM 3759 O O . LEU A 1 486 ? -11.32 -30.844 -21.328 1 86.44 486 LEU A O 1
ATOM 3763 N N . VAL A 1 487 ? -13.422 -31.125 -21.984 1 88.25 487 VAL A N 1
ATOM 3764 C CA . VAL A 1 487 ? -13.898 -31.469 -20.656 1 88.25 487 VAL A CA 1
ATOM 3765 C C . VAL A 1 487 ? -13.25 -32.781 -20.188 1 88.25 487 VAL A C 1
ATOM 3767 O O . VAL A 1 487 ? -12.805 -32.906 -19.047 1 88.25 487 VAL A O 1
ATOM 3770 N N . SER A 1 488 ? -13.188 -33.688 -21.156 1 90.81 488 SER A N 1
ATOM 3771 C CA . SER A 1 488 ? -12.555 -34.969 -20.828 1 90.81 488 SER A CA 1
ATOM 3772 C C . SER A 1 488 ? -11.086 -34.781 -20.484 1 90.81 488 SER A C 1
ATOM 3774 O O . SER A 1 488 ? -10.586 -35.375 -19.516 1 90.81 488 SER A O 1
ATOM 3776 N N . ASP A 1 489 ? -10.453 -33.969 -21.219 1 93.31 489 ASP A N 1
ATOM 3777 C CA . ASP A 1 489 ? -9.039 -33.688 -20.984 1 93.31 489 ASP A CA 1
ATOM 3778 C C . ASP A 1 489 ? -8.828 -32.969 -19.656 1 93.31 489 ASP A C 1
ATOM 3780 O O . ASP A 1 489 ? -7.867 -33.25 -18.938 1 93.31 489 ASP A O 1
ATOM 3784 N N . VAL A 1 490 ? -9.742 -32.062 -19.344 1 94.81 490 VAL A N 1
ATOM 3785 C CA . VAL A 1 490 ? -9.656 -31.328 -18.094 1 94.81 490 VAL A CA 1
ATOM 3786 C C . VAL A 1 490 ? -9.859 -32.281 -16.922 1 94.81 490 VAL A C 1
ATOM 3788 O O . VAL A 1 490 ? -9.102 -32.25 -15.938 1 94.81 490 VAL A O 1
ATOM 3791 N N . LEU A 1 491 ? -10.797 -33.188 -17.047 1 93.94 491 LEU A N 1
ATOM 3792 C CA . LEU A 1 491 ? -11.07 -34.125 -15.984 1 93.94 491 LEU A CA 1
ATOM 3793 C C . LEU A 1 491 ? -9.898 -35.094 -15.805 1 93.94 491 LEU A C 1
ATOM 3795 O O . LEU A 1 491 ? -9.555 -35.438 -14.68 1 93.94 491 LEU A O 1
ATOM 3799 N N . ALA A 1 492 ? -9.32 -35.438 -16.891 1 94.5 492 ALA A N 1
ATOM 3800 C CA . ALA A 1 492 ? -8.141 -36.312 -16.812 1 94.5 492 ALA A CA 1
ATOM 3801 C C . ALA A 1 492 ? -6.992 -35.594 -16.109 1 94.5 492 ALA A C 1
ATOM 3803 O O . ALA A 1 492 ? -6.285 -36.188 -15.289 1 94.5 492 ALA A O 1
ATOM 3804 N N . LYS A 1 493 ? -6.836 -34.344 -16.438 1 95.69 493 LYS A N 1
ATOM 3805 C CA . LYS A 1 493 ? -5.785 -33.562 -15.805 1 95.69 493 LYS A CA 1
ATOM 3806 C C . LYS A 1 493 ? -6.031 -33.406 -14.305 1 95.69 493 LYS A C 1
ATOM 3808 O O . LYS A 1 493 ? -5.098 -33.5 -13.508 1 95.69 493 LYS A O 1
ATOM 3813 N N . LEU A 1 494 ? -7.273 -33.188 -13.898 1 95.75 494 LEU A N 1
ATOM 3814 C CA . LEU A 1 494 ? -7.609 -33.062 -12.484 1 95.75 494 LEU A CA 1
ATOM 3815 C C . LEU A 1 494 ? -7.305 -34.375 -11.742 1 95.75 494 LEU A C 1
ATOM 3817 O O . LEU A 1 494 ? -6.785 -34.344 -10.625 1 95.75 494 LEU A O 1
ATOM 3821 N N . ALA A 1 495 ? -7.566 -35.438 -12.422 1 95.25 495 ALA A N 1
ATOM 3822 C CA . ALA A 1 495 ? -7.285 -36.75 -11.812 1 95.25 495 ALA A CA 1
ATOM 3823 C C . ALA A 1 495 ? -5.785 -36.938 -11.617 1 95.25 495 ALA A C 1
ATOM 3825 O O . ALA A 1 495 ? -5.352 -37.469 -10.594 1 95.25 495 ALA A O 1
ATOM 3826 N N . GLU A 1 496 ? -5.102 -36.5 -12.57 1 94.94 496 GLU A N 1
ATOM 3827 C CA . GLU A 1 496 ? -3.646 -36.562 -12.477 1 94.94 496 GLU A CA 1
ATOM 3828 C C . GLU A 1 496 ? -3.137 -35.719 -11.305 1 94.94 496 GLU A C 1
ATOM 3830 O O . GLU A 1 496 ? -2.273 -36.188 -10.547 1 94.94 496 GLU A O 1
ATOM 3835 N N . LEU A 1 497 ? -3.676 -34.562 -11.125 1 94.31 497 LEU A N 1
ATOM 3836 C CA . LEU A 1 497 ? -3.232 -33.656 -10.07 1 94.31 497 LEU A CA 1
ATOM 3837 C C . LEU A 1 497 ? -3.648 -34.188 -8.695 1 94.31 497 LEU A C 1
ATOM 3839 O O . LEU A 1 497 ? -2.93 -33.969 -7.715 1 94.31 497 LEU A O 1
ATOM 3843 N N . GLU A 1 498 ? -4.723 -34.844 -8.594 1 93.19 498 GLU A N 1
ATOM 3844 C CA . GLU A 1 498 ? -5.219 -35.375 -7.336 1 93.19 498 GLU A CA 1
ATOM 3845 C C . GLU A 1 498 ? -4.336 -36.531 -6.852 1 93.19 498 GLU A C 1
ATOM 3847 O O . GLU A 1 498 ? -4.156 -36.719 -5.648 1 93.19 498 GLU A O 1
ATOM 3852 N N . SER A 1 499 ? -3.754 -37.188 -7.805 1 91.88 499 SER A N 1
ATOM 3853 C CA . SER A 1 499 ? -2.98 -38.375 -7.469 1 91.88 499 SER A CA 1
ATOM 3854 C C . SER A 1 499 ? -1.503 -38.031 -7.293 1 91.88 499 SER A C 1
ATOM 3856 O O . SER A 1 499 ? -0.743 -38.844 -6.746 1 91.88 499 SER A O 1
ATOM 3858 N N . ALA A 1 500 ? -1.148 -36.875 -7.648 1 90.56 500 ALA A N 1
ATOM 3859 C CA . ALA A 1 500 ? 0.262 -36.5 -7.598 1 90.56 500 ALA A CA 1
ATOM 3860 C C . ALA A 1 500 ? 0.691 -36.156 -6.172 1 90.56 500 ALA A C 1
ATOM 3862 O O . ALA A 1 500 ? -0.136 -35.781 -5.34 1 90.56 500 ALA A O 1
ATOM 3863 N N . SER A 1 501 ? 1.963 -36.375 -5.844 1 88.25 501 SER A N 1
ATOM 3864 C CA . SER A 1 501 ? 2.535 -36 -4.562 1 88.25 501 SER A CA 1
ATOM 3865 C C . SER A 1 501 ? 3 -34.531 -4.586 1 88.25 501 SER A C 1
ATOM 3867 O O . SER A 1 501 ? 3.867 -34.156 -5.383 1 88.25 501 SER A O 1
ATOM 3869 N N . TRP A 1 502 ? 2.346 -33.781 -3.793 1 87 502 TRP A N 1
ATOM 3870 C CA . TRP A 1 502 ? 2.652 -32.344 -3.76 1 87 502 TRP A CA 1
ATOM 3871 C C . TRP A 1 502 ? 3.316 -31.953 -2.441 1 87 502 TRP A C 1
ATOM 3873 O O . TRP A 1 502 ? 3.061 -32.594 -1.407 1 87 502 TRP A O 1
ATOM 3883 N N . PRO A 1 503 ? 4.23 -30.938 -2.545 1 83.69 503 PRO A N 1
ATOM 3884 C CA . PRO A 1 503 ? 4.691 -30.375 -1.271 1 83.69 503 PRO A CA 1
ATOM 3885 C C . PRO A 1 503 ? 3.547 -29.891 -0.387 1 83.69 503 PRO A C 1
ATOM 3887 O O . PRO A 1 503 ? 2.564 -29.344 -0.891 1 83.69 503 PRO A O 1
ATOM 3890 N N . ILE A 1 504 ? 3.682 -29.984 0.859 1 80.38 504 ILE A N 1
ATOM 3891 C CA . ILE A 1 504 ? 2.617 -29.781 1.836 1 80.38 504 ILE A CA 1
ATOM 3892 C C . ILE A 1 504 ? 2.104 -28.344 1.749 1 80.38 504 ILE A C 1
ATOM 3894 O O . ILE A 1 504 ? 0.893 -28.109 1.736 1 80.38 504 ILE A O 1
ATOM 3898 N N . PRO A 1 505 ? 2.932 -27.406 1.561 1 85.94 505 PRO A N 1
ATOM 3899 C CA . PRO A 1 505 ? 2.43 -26.031 1.546 1 85.94 505 PRO A CA 1
ATOM 3900 C C . PRO A 1 505 ? 1.537 -25.75 0.342 1 85.94 505 PRO A C 1
ATOM 3902 O O . PRO A 1 505 ? 0.786 -24.766 0.347 1 85.94 505 PRO A O 1
ATOM 3905 N N . LEU A 1 506 ? 1.524 -26.562 -0.648 1 92.19 506 LEU A N 1
ATOM 3906 C CA . LEU A 1 506 ? 0.774 -26.312 -1.873 1 92.19 506 LEU A CA 1
ATOM 3907 C C . LEU A 1 506 ? -0.573 -27.016 -1.844 1 92.19 506 LEU A C 1
ATOM 3909 O O . LEU A 1 506 ? -1.443 -26.75 -2.674 1 92.19 506 LEU A O 1
ATOM 3913 N N . HIS A 1 507 ? -0.794 -27.953 -0.894 1 92.25 507 HIS A N 1
ATOM 3914 C CA . HIS A 1 507 ? -1.955 -28.844 -0.883 1 92.25 507 HIS A CA 1
ATOM 3915 C C . HIS A 1 507 ? -3.254 -28.047 -0.896 1 92.25 507 HIS A C 1
ATOM 3917 O O . HIS A 1 507 ? -4.152 -28.312 -1.695 1 92.25 507 HIS A O 1
ATOM 3923 N N . GLN A 1 508 ? -3.301 -27.078 -0.045 1 93.31 508 GLN A N 1
ATOM 3924 C CA . GLN A 1 508 ? -4.535 -26.312 0.071 1 93.31 508 GLN A CA 1
ATOM 3925 C C . GLN A 1 508 ? -4.871 -25.609 -1.241 1 93.31 508 GLN A C 1
ATOM 3927 O O . GLN A 1 508 ? -6.004 -25.688 -1.718 1 93.31 508 GLN A O 1
ATOM 3932 N N . THR A 1 509 ? -3.873 -25 -1.852 1 94.69 509 THR A N 1
ATOM 3933 C CA . THR A 1 509 ? -4.07 -24.25 -3.09 1 94.69 509 THR A CA 1
ATOM 3934 C C . THR A 1 509 ? -4.473 -25.188 -4.227 1 94.69 509 THR A C 1
ATOM 3936 O O . THR A 1 509 ? -5.379 -24.875 -5.004 1 94.69 509 THR A O 1
ATOM 3939 N N . ILE A 1 510 ? -3.848 -26.328 -4.293 1 96.06 510 ILE A N 1
ATOM 3940 C CA . ILE A 1 510 ? -4.137 -27.297 -5.34 1 96.06 510 ILE A CA 1
ATOM 3941 C C . ILE A 1 510 ? -5.555 -27.844 -5.168 1 96.06 510 ILE A C 1
ATOM 3943 O O . ILE A 1 510 ? -6.316 -27.922 -6.133 1 96.06 510 ILE A O 1
ATOM 3947 N N . GLN A 1 511 ? -5.879 -28.125 -3.967 1 96.19 511 GLN A N 1
ATOM 3948 C CA . GLN A 1 511 ? -7.219 -28.641 -3.711 1 96.19 511 GLN A CA 1
ATOM 3949 C C . GLN A 1 511 ? -8.289 -27.594 -4.02 1 96.19 511 GLN A C 1
ATOM 3951 O O . GLN A 1 511 ? -9.328 -27.922 -4.602 1 96.19 511 GLN A O 1
ATOM 3956 N N . ARG A 1 512 ? -8.062 -26.375 -3.658 1 97.06 512 ARG A N 1
ATOM 3957 C CA . ARG A 1 512 ? -8.984 -25.297 -4.023 1 97.06 512 ARG A CA 1
ATOM 3958 C C . ARG A 1 512 ? -9.188 -25.234 -5.535 1 97.06 512 ARG A C 1
ATOM 3960 O O . ARG A 1 512 ? -10.312 -25.125 -6.012 1 97.06 512 ARG A O 1
ATOM 3967 N N . GLY A 1 513 ? -8.039 -25.328 -6.234 1 97.88 513 GLY A N 1
ATOM 3968 C CA . GLY A 1 513 ? -8.102 -25.312 -7.688 1 97.88 513 GLY A CA 1
ATOM 3969 C C . GLY A 1 513 ? -8.898 -26.469 -8.266 1 97.88 513 GLY A C 1
ATOM 3970 O O . GLY A 1 513 ? -9.758 -26.266 -9.133 1 97.88 513 GLY A O 1
ATOM 3971 N N . ILE A 1 514 ? -8.664 -27.609 -7.762 1 97.25 514 ILE A N 1
ATOM 3972 C CA . ILE A 1 514 ? -9.336 -28.812 -8.25 1 97.25 514 ILE A CA 1
ATOM 3973 C C . ILE A 1 514 ? -10.836 -28.703 -7.988 1 97.25 514 ILE A C 1
ATOM 3975 O O . ILE A 1 514 ? -11.641 -28.953 -8.883 1 97.25 514 ILE A O 1
ATOM 3979 N N . LEU A 1 515 ? -11.188 -28.328 -6.801 1 96.94 515 LEU A N 1
ATOM 3980 C CA . LEU A 1 515 ? -12.594 -28.219 -6.426 1 96.94 515 LEU A CA 1
ATOM 3981 C C . LEU A 1 515 ? -13.312 -27.219 -7.312 1 96.94 515 LEU A C 1
ATOM 3983 O O . LEU A 1 515 ? -14.43 -27.469 -7.766 1 96.94 515 LEU A O 1
ATOM 3987 N N . THR A 1 516 ? -12.68 -26.078 -7.559 1 97.5 516 THR A N 1
ATOM 3988 C CA . THR A 1 516 ? -13.297 -25.031 -8.344 1 97.5 516 THR A CA 1
ATOM 3989 C C . THR A 1 516 ? -13.492 -25.469 -9.789 1 97.5 516 THR A C 1
ATOM 3991 O O . THR A 1 516 ? -14.586 -25.328 -10.344 1 97.5 516 THR A O 1
ATOM 3994 N N . VAL A 1 517 ? -12.438 -26.062 -10.398 1 97.19 517 VAL A N 1
ATOM 3995 C CA . VAL A 1 517 ? -12.523 -26.5 -11.789 1 97.19 517 VAL A CA 1
ATOM 3996 C C . VAL A 1 517 ? -13.539 -27.625 -11.914 1 97.19 517 VAL A C 1
ATOM 3998 O O . VAL A 1 517 ? -14.336 -27.656 -12.852 1 97.19 517 VAL A O 1
ATOM 4001 N N . ARG A 1 518 ? -13.57 -28.516 -11 1 95.5 518 ARG A N 1
ATOM 4002 C CA . ARG A 1 518 ? -14.523 -29.625 -11.016 1 95.5 518 ARG A CA 1
ATOM 4003 C C . ARG A 1 518 ? -15.961 -29.109 -10.945 1 95.5 518 ARG A C 1
ATOM 4005 O O . ARG A 1 518 ? -16.828 -29.609 -11.656 1 95.5 518 ARG A O 1
ATOM 4012 N N . ALA A 1 519 ? -16.188 -28.156 -10.102 1 94.88 519 ALA A N 1
ATOM 4013 C CA . ALA A 1 519 ? -17.516 -27.578 -9.984 1 94.88 519 ALA A CA 1
ATOM 4014 C C . ALA A 1 519 ? -17.969 -26.953 -11.305 1 94.88 519 ALA A C 1
ATOM 4016 O O . ALA A 1 519 ? -19.156 -26.969 -11.641 1 94.88 519 ALA A O 1
ATOM 4017 N N . LEU A 1 520 ? -17.062 -26.422 -12.055 1 93.06 520 LEU A N 1
ATOM 4018 C CA . LEU A 1 520 ? -17.375 -25.719 -13.289 1 93.06 520 LEU A CA 1
ATOM 4019 C C . LEU A 1 520 ? -17.656 -26.703 -14.422 1 93.06 520 LEU A C 1
ATOM 4021 O O . LEU A 1 520 ? -18.406 -26.391 -15.352 1 93.06 520 LEU A O 1
ATOM 4025 N N . VAL A 1 521 ? -17.094 -27.922 -14.359 1 90.06 521 VAL A N 1
ATOM 4026 C CA . VAL A 1 521 ? -17.234 -28.844 -15.477 1 90.06 521 VAL A CA 1
ATOM 4027 C C . VAL A 1 521 ? -18.359 -29.828 -15.188 1 90.06 521 VAL A C 1
ATOM 4029 O O . VAL A 1 521 ? -18.844 -30.5 -16.094 1 90.06 521 VAL A O 1
ATOM 4032 N N . GLN A 1 522 ? -18.859 -30.109 -14.031 1 79.38 522 GLN A N 1
ATOM 4033 C CA . GLN A 1 522 ? -19.859 -31.109 -13.68 1 79.38 522 GLN A CA 1
ATOM 4034 C C . GLN A 1 522 ? -21.172 -30.875 -14.414 1 79.38 522 GLN A C 1
ATOM 4036 O O . GLN A 1 522 ? -21.812 -31.812 -14.875 1 79.38 522 GLN A O 1
ATOM 4041 N N . PHE A 1 523 ? -21.828 -29.641 -14.32 1 63.06 523 PHE A N 1
ATOM 4042 C CA . PHE A 1 523 ? -23.141 -29.516 -14.93 1 63.06 523 PHE A CA 1
ATOM 4043 C C . PHE A 1 523 ? -23.047 -28.828 -16.281 1 63.06 523 PHE A C 1
ATOM 4045 O O . PHE A 1 523 ? -22.562 -27.703 -16.375 1 63.06 523 PHE A O 1
ATOM 4052 N N . PRO A 1 524 ? -23.266 -29.75 -17.422 1 58.03 524 PRO A N 1
ATOM 4053 C CA . PRO A 1 524 ? -23.25 -29.094 -18.719 1 58.03 524 PRO A CA 1
ATOM 4054 C C . PRO A 1 524 ? -24.172 -27.859 -18.781 1 58.03 524 PRO A C 1
ATOM 4056 O O . PRO A 1 524 ? -25.172 -27.797 -18.062 1 58.03 524 PRO A O 1
ATOM 4059 N N . PRO A 1 525 ? -23.719 -26.719 -19.406 1 51.94 525 PRO A N 1
ATOM 4060 C CA . PRO A 1 525 ? -24.562 -25.531 -19.562 1 51.94 525 PRO A CA 1
ATOM 4061 C C . PRO A 1 525 ? -25.969 -25.875 -20.062 1 51.94 525 PRO A C 1
ATOM 4063 O O . PRO A 1 525 ? -26.109 -26.688 -20.984 1 51.94 525 PRO A O 1
ATOM 4066 N N . THR A 1 526 ? -26.953 -26.016 -19.312 1 46.25 526 THR A N 1
ATOM 4067 C CA . THR A 1 526 ? -28.266 -26.234 -19.875 1 46.25 526 THR A CA 1
ATOM 4068 C C . THR A 1 526 ? -28.547 -25.25 -21.016 1 46.25 526 THR A C 1
ATOM 4070 O O . THR A 1 526 ? -28.172 -24.078 -20.938 1 46.25 526 THR A O 1
ATOM 4073 N N . ALA A 1 527 ? -28.828 -25.797 -22.25 1 40.09 527 ALA A N 1
ATOM 4074 C CA . ALA A 1 527 ? -29.359 -25.031 -23.375 1 40.09 527 ALA A CA 1
ATOM 4075 C C . ALA A 1 527 ? -30.391 -24.016 -22.906 1 40.09 527 ALA A C 1
ATOM 4077 O O . ALA A 1 527 ? -31.062 -24.219 -21.891 1 40.09 527 ALA A O 1
ATOM 4078 N N . ASN A 1 528 ? -30.281 -22.766 -23.312 1 37.66 528 ASN A N 1
ATOM 4079 C CA . ASN A 1 528 ? -31.312 -21.766 -23.078 1 37.66 528 ASN A CA 1
ATOM 4080 C C . ASN A 1 528 ? -32.719 -22.344 -23.234 1 37.66 528 ASN A C 1
ATOM 4082 O O . ASN A 1 528 ? -33.062 -22.891 -24.281 1 37.66 528 ASN A O 1
ATOM 4086 N N . PRO A 1 529 ? -33.406 -22.531 -22.219 1 33.72 529 PRO A N 1
ATOM 4087 C CA . PRO A 1 529 ? -34.781 -22.969 -22.438 1 33.72 529 PRO A CA 1
ATOM 4088 C C . PRO A 1 529 ? -35.531 -22.109 -23.453 1 33.72 529 PRO A C 1
ATOM 4090 O O . PRO A 1 529 ? -36.656 -22.422 -23.844 1 33.72 529 PRO A O 1
ATOM 4093 N N . HIS A 1 530 ? -35.188 -20.828 -23.688 1 33.62 530 HIS A N 1
ATOM 4094 C CA . HIS A 1 530 ? -36.156 -20.078 -24.484 1 33.62 530 HIS A CA 1
ATOM 4095 C C . HIS A 1 530 ? -36.219 -20.609 -25.922 1 33.62 530 HIS A C 1
ATOM 4097 O O . HIS A 1 530 ? -36.969 -20.094 -26.75 1 33.62 530 HIS A O 1
ATOM 4103 N N . GLU A 1 531 ? -35.25 -21.328 -26.5 1 33.09 531 GLU A N 1
ATOM 4104 C CA . GLU A 1 531 ? -35.5 -21.641 -27.906 1 33.09 531 GLU A CA 1
ATOM 4105 C C . GLU A 1 531 ? -36.469 -22.828 -28.031 1 33.09 531 GLU A C 1
ATOM 4107 O O . GLU A 1 531 ? -36.688 -23.312 -29.141 1 33.09 531 GLU A O 1
ATOM 4112 N N . VAL A 1 532 ? -36.844 -23.609 -27.016 1 28.39 532 VAL A N 1
ATOM 4113 C CA . VAL A 1 532 ? -37.75 -24.656 -27.5 1 28.39 532 VAL A CA 1
ATOM 4114 C C . VAL A 1 532 ? -39.094 -24.047 -27.891 1 28.39 532 VAL A C 1
ATOM 4116 O O . VAL A 1 532 ? -39.719 -24.5 -28.828 1 28.39 532 VAL A O 1
ATOM 4119 N N . GLU A 1 533 ? -39.938 -23.344 -27.094 1 26.31 533 GLU A N 1
ATOM 4120 C CA . GLU A 1 533 ? -41.344 -23.406 -27.469 1 26.31 533 GLU A CA 1
ATOM 4121 C C . GLU A 1 533 ? -41.656 -22.438 -28.609 1 26.31 533 GLU A C 1
ATOM 4123 O O . GLU A 1 533 ? -42.781 -22.344 -29.062 1 26.31 533 GLU A O 1
ATOM 4128 N N . GLY A 1 534 ? -40.875 -21.969 -29.719 1 21.58 534 GLY A N 1
ATOM 4129 C CA . GLY A 1 534 ? -41.688 -21.859 -30.906 1 21.58 534 GLY A CA 1
ATOM 4130 C C . GLY A 1 534 ? -41.875 -23.172 -31.625 1 21.58 534 GLY A C 1
ATOM 4131 O O . GLY A 1 534 ? -41.094 -24.125 -31.438 1 21.58 534 GLY A O 1
ATOM 4132 N N . MET B 1 1 ? -29.438 33.625 44 1 20.77 1 MET B N 1
ATOM 4133 C CA . MET B 1 1 ? -30.844 33.469 43.594 1 20.77 1 MET B CA 1
ATOM 4134 C C . MET B 1 1 ? -31.031 33.906 42.156 1 20.77 1 MET B C 1
ATOM 4136 O O . MET B 1 1 ? -32.156 34.156 41.719 1 20.77 1 MET B O 1
ATOM 4140 N N . THR B 1 2 ? -29.938 34.125 41.344 1 24.72 2 THR B N 1
ATOM 4141 C CA . THR B 1 2 ? -29.969 35.062 40.219 1 24.72 2 THR B CA 1
ATOM 4142 C C . THR B 1 2 ? -30.953 34.594 39.156 1 24.72 2 THR B C 1
ATOM 4144 O O . THR B 1 2 ? -31.094 33.406 38.906 1 24.72 2 THR B O 1
ATOM 4147 N N . SER B 1 3 ? -31.844 35.469 38.719 1 22.17 3 SER B N 1
ATOM 4148 C CA . SER B 1 3 ? -33.062 35.531 37.906 1 22.17 3 SER B CA 1
ATOM 4149 C C . SER B 1 3 ? -32.781 35.031 36.5 1 22.17 3 SER B C 1
ATOM 4151 O O . SER B 1 3 ? -31.828 35.5 35.844 1 22.17 3 SER B O 1
ATOM 4153 N N . VAL B 1 4 ? -33.188 33.781 36.188 1 24.48 4 VAL B N 1
ATOM 4154 C CA . VAL B 1 4 ? -33.25 32.906 35.031 1 24.48 4 VAL B CA 1
ATOM 4155 C C . VAL B 1 4 ? -34.062 33.562 33.906 1 24.48 4 VAL B C 1
ATOM 4157 O O . VAL B 1 4 ? -35.281 33.625 33.969 1 24.48 4 VAL B O 1
ATOM 4160 N N . LYS B 1 5 ? -33.469 34.812 33.5 1 22.22 5 LYS B N 1
ATOM 4161 C CA . LYS B 1 5 ? -34.344 35.562 32.594 1 22.22 5 LYS B CA 1
ATOM 4162 C C . LYS B 1 5 ? -34.812 34.688 31.438 1 22.22 5 LYS B C 1
ATOM 4164 O O . LYS B 1 5 ? -34.031 33.875 30.906 1 22.22 5 LYS B O 1
ATOM 4169 N N . GLU B 1 6 ? -36.062 34.562 31.25 1 18.14 6 GLU B N 1
ATOM 4170 C CA . GLU B 1 6 ? -37.062 33.812 30.453 1 18.14 6 GLU B CA 1
ATOM 4171 C C . GLU B 1 6 ? -36.844 34.094 28.969 1 18.14 6 GLU B C 1
ATOM 4173 O O . GLU B 1 6 ? -36.844 35.25 28.531 1 18.14 6 GLU B O 1
ATOM 4178 N N . LYS B 1 7 ? -35.969 33.25 28.359 1 20.86 7 LYS B N 1
ATOM 4179 C CA . LYS B 1 7 ? -35.625 33.25 26.953 1 20.86 7 LYS B CA 1
ATOM 4180 C C . LYS B 1 7 ? -36.844 33.438 26.062 1 20.86 7 LYS B C 1
ATOM 4182 O O . LYS B 1 7 ? -37.75 32.562 26.078 1 20.86 7 LYS B O 1
ATOM 4187 N N . GLU B 1 8 ? -37.344 34.719 25.875 1 16.86 8 GLU B N 1
ATOM 4188 C CA . GLU B 1 8 ? -38.531 35.062 25.125 1 16.86 8 GLU B CA 1
ATOM 4189 C C . GLU B 1 8 ? -38.531 34.406 23.75 1 16.86 8 GLU B C 1
ATOM 4191 O O . GLU B 1 8 ? -37.5 34.312 23.094 1 16.86 8 GLU B O 1
ATOM 4196 N N . ASN B 1 9 ? -39.531 33.531 23.453 1 18.98 9 ASN B N 1
ATOM 4197 C CA . ASN B 1 9 ? -40.125 32.656 22.438 1 18.98 9 ASN B CA 1
ATOM 4198 C C . ASN B 1 9 ? -40.344 33.438 21.125 1 18.98 9 ASN B C 1
ATOM 4200 O O . ASN B 1 9 ? -41.281 34.25 21.047 1 18.98 9 ASN B O 1
ATOM 4204 N N . LEU B 1 10 ? -39.25 34.156 20.625 1 19.08 10 LEU B N 1
ATOM 4205 C CA . LEU B 1 10 ? -39.625 35.031 19.516 1 19.08 10 LEU B CA 1
ATOM 4206 C C . LEU B 1 10 ? -40.438 34.281 18.469 1 19.08 10 LEU B C 1
ATOM 4208 O O . LEU B 1 10 ? -40.062 33.156 18.078 1 19.08 10 LEU B O 1
ATOM 4212 N N . PRO B 1 11 ? -41.719 34.594 18.281 1 18.72 11 PRO B N 1
ATOM 4213 C CA . PRO B 1 11 ? -42.812 34 17.5 1 18.72 11 PRO B CA 1
ATOM 4214 C C . PRO B 1 11 ? -42.5 33.938 16.016 1 18.72 11 PRO B C 1
ATOM 4216 O O . PRO B 1 11 ? -41.875 34.844 15.461 1 18.72 11 PRO B O 1
ATOM 4219 N N . LEU B 1 12 ? -42.062 32.781 15.516 1 19.64 12 LEU B N 1
ATOM 4220 C CA . LEU B 1 12 ? -41.719 32.406 14.141 1 19.64 12 LEU B CA 1
ATOM 4221 C C . LEU B 1 12 ? -42.812 32.844 13.18 1 19.64 12 LEU B C 1
ATOM 4223 O O . LEU B 1 12 ? -43.969 32.469 13.32 1 19.64 12 LEU B O 1
ATOM 4227 N N . ARG B 1 13 ? -42.75 34.125 12.82 1 18.88 13 ARG B N 1
ATOM 4228 C CA . ARG B 1 13 ? -43.75 34.75 11.945 1 18.88 13 ARG B CA 1
ATOM 4229 C C . ARG B 1 13 ? -44.031 33.875 10.727 1 18.88 13 ARG B C 1
ATOM 4231 O O . ARG B 1 13 ? -43.094 33.344 10.109 1 18.88 13 ARG B O 1
ATOM 4238 N N . ARG B 1 14 ? -45.219 33.344 10.594 1 18.41 14 ARG B N 1
ATOM 4239 C CA . ARG B 1 14 ? -45.938 32.5 9.648 1 18.41 14 ARG B CA 1
ATOM 4240 C C . ARG B 1 14 ? -45.938 33.094 8.25 1 18.41 14 ARG B C 1
ATOM 4242 O O . ARG B 1 14 ? -46.594 34.125 8 1 18.41 14 ARG B O 1
ATOM 4249 N N . ILE B 1 15 ? -44.719 33.344 7.68 1 20.02 15 ILE B N 1
ATOM 4250 C CA . ILE B 1 15 ? -44.781 34.031 6.402 1 20.02 15 ILE B CA 1
ATOM 4251 C C . ILE B 1 15 ? -45.719 33.281 5.453 1 20.02 15 ILE B C 1
ATOM 4253 O O . ILE B 1 15 ? -45.594 32.094 5.258 1 20.02 15 ILE B O 1
ATOM 4257 N N . SER B 1 16 ? -46.938 33.812 5.336 1 18.52 16 SER B N 1
ATOM 4258 C CA . SER B 1 16 ? -48.125 33.375 4.586 1 18.52 16 SER B CA 1
ATOM 4259 C C . SER B 1 16 ? -47.781 33.156 3.115 1 18.52 16 SER B C 1
ATOM 4261 O O . SER B 1 16 ? -47 33.875 2.535 1 18.52 16 SER B O 1
ATOM 4263 N N . PRO B 1 17 ? -48.094 31.953 2.637 1 20.62 17 PRO B N 1
ATOM 4264 C CA . PRO B 1 17 ? -47.812 31.312 1.341 1 20.62 17 PRO B CA 1
ATOM 4265 C C . PRO B 1 17 ? -48.312 32.156 0.165 1 20.62 17 PRO B C 1
ATOM 4267 O O . PRO B 1 17 ? -49.375 32.781 0.246 1 20.62 17 PRO B O 1
ATOM 4270 N N . PRO B 1 18 ? -47.438 33 -0.416 1 21.03 18 PRO B N 1
ATOM 4271 C CA . PRO B 1 18 ? -47.938 33.906 -1.451 1 21.03 18 PRO B CA 1
ATOM 4272 C C . PRO B 1 18 ? -48.844 33.188 -2.463 1 21.03 18 PRO B C 1
ATOM 4274 O O . PRO B 1 18 ? -48.719 31.984 -2.646 1 21.03 18 PRO B O 1
ATOM 4277 N N . SER B 1 19 ? -50 33.719 -2.65 1 19.3 19 SER B N 1
ATOM 4278 C CA . SER B 1 19 ? -51.188 33.312 -3.416 1 19.3 19 SER B CA 1
ATOM 4279 C C . SER B 1 19 ? -50.812 33.062 -4.879 1 19.3 19 SER B C 1
ATOM 4281 O O . SER B 1 19 ? -49.969 33.75 -5.438 1 19.3 19 SER B O 1
ATOM 4283 N N . PRO B 1 20 ? -51.281 31.922 -5.441 1 21.33 20 PRO B N 1
ATOM 4284 C CA . PRO B 1 20 ? -51.094 31.219 -6.715 1 21.33 20 PRO B CA 1
ATOM 4285 C C . PRO B 1 20 ? -51.5 32.062 -7.922 1 21.33 20 PRO B C 1
ATOM 4287 O O . PRO B 1 20 ? -52.656 32.406 -8.07 1 21.33 20 PRO B O 1
ATOM 4290 N N . VAL B 1 21 ? -50.938 33.312 -8.016 1 20.88 21 VAL B N 1
ATOM 4291 C CA . VAL B 1 21 ? -51.594 34.094 -9.047 1 20.88 21 VAL B CA 1
ATOM 4292 C C . VAL B 1 21 ? -51.594 33.344 -10.367 1 20.88 21 VAL B C 1
ATOM 4294 O O . VAL B 1 21 ? -50.594 32.75 -10.742 1 20.88 21 VAL B O 1
ATOM 4297 N N . SER B 1 22 ? -52.812 33.062 -10.906 1 19.42 22 SER B N 1
ATOM 4298 C CA . SER B 1 22 ? -53.406 32.312 -12 1 19.42 22 SER B CA 1
ATOM 4299 C C . SER B 1 22 ? -53 32.875 -13.352 1 19.42 22 SER B C 1
ATOM 4301 O O . SER B 1 22 ? -53.75 33.656 -13.969 1 19.42 22 SER B O 1
ATOM 4303 N N . ARG B 1 23 ? -51.812 33.438 -13.539 1 19.05 23 ARG B N 1
ATOM 4304 C CA . ARG B 1 23 ? -51.781 34.188 -14.797 1 19.05 23 ARG B CA 1
ATOM 4305 C C . ARG B 1 23 ? -51.969 33.25 -15.984 1 19.05 23 ARG B C 1
ATOM 4307 O O . ARG B 1 23 ? -51.188 32.312 -16.172 1 19.05 23 ARG B O 1
ATOM 4314 N N . SER B 1 24 ? -53.188 33.094 -16.453 1 19.36 24 SER B N 1
ATOM 4315 C CA . SER B 1 24 ? -53.75 32.281 -17.531 1 19.36 24 SER B CA 1
ATOM 4316 C C . SER B 1 24 ? -53.188 32.688 -18.891 1 19.36 24 SER B C 1
ATOM 4318 O O . SER B 1 24 ? -53.625 32.188 -19.922 1 19.36 24 SER B O 1
ATOM 4320 N N . GLN B 1 25 ? -52.156 33.594 -18.953 1 20.17 25 GLN B N 1
ATOM 4321 C CA . GLN B 1 25 ? -52.25 34.156 -20.297 1 20.17 25 GLN B CA 1
ATOM 4322 C C . GLN B 1 25 ? -51.969 33.094 -21.359 1 20.17 25 GLN B C 1
ATOM 4324 O O . GLN B 1 25 ? -51.094 32.25 -21.203 1 20.17 25 GLN B O 1
ATOM 4329 N N . SER B 1 26 ? -52.906 32.969 -22.266 1 20.59 26 SER B N 1
ATOM 4330 C CA . SER B 1 26 ? -53.25 32.125 -23.391 1 20.59 26 SER B CA 1
ATOM 4331 C C . SER B 1 26 ? -52.219 32.219 -24.516 1 20.59 26 SER B C 1
ATOM 4333 O O . SER B 1 26 ? -52.219 33.219 -25.266 1 20.59 26 SER B O 1
ATOM 4335 N N . ILE B 1 27 ? -50.969 32.125 -24.219 1 22.38 27 ILE B N 1
ATOM 4336 C CA . ILE B 1 27 ? -50.062 32.406 -25.328 1 22.38 27 ILE B CA 1
ATOM 4337 C C . ILE B 1 27 ? -50.344 31.438 -26.469 1 22.38 27 ILE B C 1
ATOM 4339 O O . ILE B 1 27 ? -50.344 30.219 -26.281 1 22.38 27 ILE B O 1
ATOM 4343 N N . GLN B 1 28 ? -51.094 31.984 -27.438 1 21.25 28 GLN B N 1
ATOM 4344 C CA . GLN B 1 28 ? -51.5 31.375 -28.719 1 21.25 28 GLN B CA 1
ATOM 4345 C C . GLN B 1 28 ? -50.281 30.859 -29.469 1 21.25 28 GLN B C 1
ATOM 4347 O O . GLN B 1 28 ? -49.344 31.594 -29.734 1 21.25 28 GLN B O 1
ATOM 4352 N N . MET B 1 29 ? -50 29.547 -29.328 1 23.02 29 MET B N 1
ATOM 4353 C CA . MET B 1 29 ? -48.938 28.766 -29.922 1 23.02 29 MET B CA 1
ATOM 4354 C C . MET B 1 29 ? -48.938 28.875 -31.453 1 23.02 29 MET B C 1
ATOM 4356 O O . MET B 1 29 ? -49.938 28.5 -32.094 1 23.02 29 MET B O 1
ATOM 4360 N N . PRO B 1 30 ? -48.406 29.984 -31.969 1 25.27 30 PRO B N 1
ATOM 4361 C CA . PRO B 1 30 ? -48.562 30.047 -33.406 1 25.27 30 PRO B CA 1
ATOM 4362 C C . PRO B 1 30 ? -48.188 28.75 -34.125 1 25.27 30 PRO B C 1
ATOM 4364 O O . PRO B 1 30 ? -47.406 27.953 -33.562 1 25.27 30 PRO B O 1
ATOM 4367 N N . PRO B 1 31 ? -48.969 28.484 -35.219 1 23.17 31 PRO B N 1
ATOM 4368 C CA . PRO B 1 31 ? -49 27.219 -35.938 1 23.17 31 PRO B CA 1
ATOM 4369 C C . PRO B 1 31 ? -47.625 26.828 -36.5 1 23.17 31 PRO B C 1
ATOM 4371 O O . PRO B 1 31 ? -46.781 27.688 -36.75 1 23.17 31 PRO B O 1
ATOM 4374 N N . PRO B 1 32 ? -47.188 25.562 -36.312 1 23.66 32 PRO B N 1
ATOM 4375 C CA . PRO B 1 32 ? -45.906 24.953 -36.625 1 23.66 32 PRO B CA 1
ATOM 4376 C C . PRO B 1 32 ? -45.562 25.031 -38.094 1 23.66 32 PRO B C 1
ATOM 4378 O O . PRO B 1 32 ? -46.312 24.547 -38.938 1 23.66 32 PRO B O 1
ATOM 4381 N N . THR B 1 33 ? -45.219 26.297 -38.562 1 24.3 33 THR B N 1
ATOM 4382 C CA . THR B 1 33 ? -44.969 26.344 -40 1 24.3 33 THR B CA 1
ATOM 4383 C C . THR B 1 33 ? -44.031 25.203 -40.406 1 24.3 33 THR B C 1
ATOM 4385 O O . THR B 1 33 ? -43.031 24.953 -39.781 1 24.3 33 THR B O 1
ATOM 4388 N N . GLN B 1 34 ? -44.594 24.328 -41.25 1 22.98 34 GLN B N 1
ATOM 4389 C CA . GLN B 1 34 ? -44.062 23.094 -41.812 1 22.98 34 GLN B CA 1
ATOM 4390 C C . GLN B 1 34 ? -42.812 23.359 -42.656 1 22.98 34 GLN B C 1
ATOM 4392 O O . GLN B 1 34 ? -42.938 23.844 -43.781 1 22.98 34 GLN B O 1
ATOM 4397 N N . ARG B 1 35 ? -41.875 24.125 -42.125 1 22.91 35 ARG B N 1
ATOM 4398 C CA . ARG B 1 35 ? -40.781 24.344 -43.094 1 22.91 35 ARG B CA 1
ATOM 4399 C C . ARG B 1 35 ? -40.25 23.016 -43.625 1 22.91 35 ARG B C 1
ATOM 4401 O O . ARG B 1 35 ? -40.031 22.078 -42.875 1 22.91 35 ARG B O 1
ATOM 4408 N N . GLU B 1 36 ? -40.5 22.812 -44.906 1 22.16 36 GLU B N 1
ATOM 4409 C CA . GLU B 1 36 ? -40.094 21.719 -45.75 1 22.16 36 GLU B CA 1
ATOM 4410 C C . GLU B 1 36 ? -38.594 21.516 -45.719 1 22.16 36 GLU B C 1
ATOM 4412 O O . GLU B 1 36 ? -37.812 22.375 -46.125 1 22.16 36 GLU B O 1
ATOM 4417 N N . ALA B 1 37 ? -38.125 20.984 -44.562 1 25.11 37 ALA B N 1
ATOM 4418 C CA . ALA B 1 37 ? -36.688 20.797 -44.406 1 25.11 37 ALA B CA 1
ATOM 4419 C C . ALA B 1 37 ? -36.125 19.984 -45.594 1 25.11 37 ALA B C 1
ATOM 4421 O O . ALA B 1 37 ? -36.625 18.891 -45.875 1 25.11 37 ALA B O 1
ATOM 4422 N N . THR B 1 38 ? -35.781 20.75 -46.594 1 26.56 38 THR B N 1
ATOM 4423 C CA . THR B 1 38 ? -35.094 20.156 -47.719 1 26.56 38 THR B CA 1
ATOM 4424 C C . THR B 1 38 ? -34 19.203 -47.25 1 26.56 38 THR B C 1
ATOM 4426 O O . THR B 1 38 ? -33.25 19.531 -46.312 1 26.56 38 THR B O 1
ATOM 4429 N N . PRO B 1 39 ? -34.188 17.953 -47.531 1 23.94 39 PRO B N 1
ATOM 4430 C CA . PRO B 1 39 ? -33.312 16.844 -47.125 1 23.94 39 PRO B CA 1
ATOM 4431 C C . PRO B 1 39 ? -31.844 17.094 -47.406 1 23.94 39 PRO B C 1
ATOM 4433 O O . PRO B 1 39 ? -31.453 17.219 -48.562 1 23.94 39 PRO B O 1
ATOM 4436 N N . GLU B 1 40 ? -31.281 18.234 -46.781 1 26.03 40 GLU B N 1
ATOM 4437 C CA . GLU B 1 40 ? -29.891 18.438 -47.125 1 26.03 40 GLU B CA 1
ATOM 4438 C C . GLU B 1 40 ? -29.109 17.125 -47.094 1 26.03 40 GLU B C 1
ATOM 4440 O O . GLU B 1 40 ? -29.234 16.344 -46.156 1 26.03 40 GLU B O 1
ATOM 4445 N N . GLN B 1 41 ? -28.766 16.688 -48.281 1 24.91 41 GLN B N 1
ATOM 4446 C CA . GLN B 1 41 ? -27.922 15.531 -48.562 1 24.91 41 GLN B CA 1
ATOM 4447 C C . GLN B 1 41 ? -26.688 15.523 -47.656 1 24.91 41 GLN B C 1
ATOM 4449 O O . GLN B 1 41 ? -25.875 16.453 -47.688 1 24.91 41 GLN B O 1
ATOM 4454 N N . GLU B 1 42 ? -26.984 15.07 -46.406 1 26.38 42 GLU B N 1
ATOM 4455 C CA . GLU B 1 42 ? -25.875 14.945 -45.469 1 26.38 42 GLU B CA 1
ATOM 4456 C C . GLU B 1 42 ? -24.641 14.359 -46.156 1 26.38 42 GLU B C 1
ATOM 4458 O O . GLU B 1 42 ? -24.703 13.25 -46.688 1 26.38 42 GLU B O 1
ATOM 4463 N N . GLU B 1 43 ? -23.938 15.273 -46.812 1 27.11 43 GLU B N 1
ATOM 4464 C CA . GLU B 1 43 ? -22.625 14.867 -47.344 1 27.11 43 GLU B CA 1
ATOM 4465 C C . GLU B 1 43 ? -21.891 13.969 -46.375 1 27.11 43 GLU B C 1
ATOM 4467 O O . GLU B 1 43 ? -21.734 14.32 -45.188 1 27.11 43 GLU B O 1
ATOM 4472 N N . VAL B 1 44 ? -22.047 12.695 -46.625 1 28.88 44 VAL B N 1
ATOM 4473 C CA . VAL B 1 44 ? -21.344 11.664 -45.844 1 28.88 44 VAL B CA 1
ATOM 4474 C C . VAL B 1 44 ? -19.891 12.078 -45.656 1 28.88 44 VAL B C 1
ATOM 4476 O O . VAL B 1 44 ? -19.172 12.344 -46.594 1 28.88 44 VAL B O 1
ATOM 4479 N N . PRO B 1 45 ? -19.734 12.852 -44.531 1 29.48 45 PRO B N 1
ATOM 4480 C CA . PRO B 1 45 ? -18.344 13.273 -44.344 1 29.48 45 PRO B CA 1
ATOM 4481 C C . PRO B 1 45 ? -17.344 12.156 -44.656 1 29.48 45 PRO B C 1
ATOM 4483 O O . PRO B 1 45 ? -17.672 10.977 -44.531 1 29.48 45 PRO B O 1
ATOM 4486 N N . PRO B 1 46 ? -16.438 12.484 -45.531 1 27.11 46 PRO B N 1
ATOM 4487 C CA . PRO B 1 46 ? -15.438 11.531 -46 1 27.11 46 PRO B CA 1
ATOM 4488 C C . PRO B 1 46 ? -14.828 10.711 -44.844 1 27.11 46 PRO B C 1
ATOM 4490 O O . PRO B 1 46 ? -14.789 11.172 -43.719 1 27.11 46 PRO B O 1
ATOM 4493 N N . VAL B 1 47 ? -14.906 9.383 -45.031 1 27.69 47 VAL B N 1
ATOM 4494 C CA . VAL B 1 47 ? -14.352 8.383 -44.125 1 27.69 47 VAL B CA 1
ATOM 4495 C C . VAL B 1 47 ? -12.953 8.812 -43.688 1 27.69 47 VAL B C 1
ATOM 4497 O O . VAL B 1 47 ? -12.07 9.039 -44.5 1 27.69 47 VAL B O 1
ATOM 4500 N N . ALA B 1 48 ? -12.945 9.508 -42.562 1 27.16 48 ALA B N 1
ATOM 4501 C CA . ALA B 1 48 ? -11.68 9.914 -41.969 1 27.16 48 ALA B CA 1
ATOM 4502 C C . ALA B 1 48 ? -10.617 8.836 -42.125 1 27.16 48 ALA B C 1
ATOM 4504 O O . ALA B 1 48 ? -10.898 7.648 -41.938 1 27.16 48 ALA B O 1
ATOM 4505 N N . ALA B 1 49 ? -9.672 9.133 -42.969 1 28.88 49 ALA B N 1
ATOM 4506 C CA . ALA B 1 49 ? -8.492 8.312 -43.25 1 28.88 49 ALA B CA 1
ATOM 4507 C C . ALA B 1 49 ? -7.992 7.625 -41.969 1 28.88 49 ALA B C 1
ATOM 4509 O O . ALA B 1 49 ? -8.141 8.148 -40.875 1 28.88 49 ALA B O 1
ATOM 4510 N N . GLU B 1 50 ? -7.941 6.312 -42.062 1 26.75 50 GLU B N 1
ATOM 4511 C CA . GLU B 1 50 ? -7.457 5.457 -41 1 26.75 50 GLU B CA 1
ATOM 4512 C C . GLU B 1 50 ? -6.234 6.066 -40.312 1 26.75 50 GLU B C 1
ATOM 4514 O O . GLU B 1 50 ? -5.277 6.461 -40.969 1 26.75 50 GLU B O 1
ATOM 4519 N N . PRO B 1 51 ? -6.445 6.797 -39.219 1 27.77 51 PRO B N 1
ATOM 4520 C CA . PRO B 1 51 ? -5.223 7.371 -38.656 1 27.77 51 PRO B CA 1
ATOM 4521 C C . PRO B 1 51 ? -4.031 6.418 -38.719 1 27.77 51 PRO B C 1
ATOM 4523 O O . PRO B 1 51 ? -4.211 5.199 -38.719 1 27.77 51 PRO B O 1
ATOM 4526 N N . ALA B 1 52 ? -2.99 6.809 -39.5 1 27.41 52 ALA B N 1
ATOM 4527 C CA . ALA B 1 52 ? -1.727 6.086 -39.594 1 27.41 52 ALA B CA 1
ATOM 4528 C C . ALA B 1 52 ? -1.35 5.461 -38.25 1 27.41 52 ALA B C 1
ATOM 4530 O O . ALA B 1 52 ? -1.706 5.98 -37.188 1 27.41 52 ALA B O 1
ATOM 4531 N N . PRO B 1 53 ? -1.13 4.176 -38.312 1 25.44 53 PRO B N 1
ATOM 4532 C CA . PRO B 1 53 ? -0.829 3.51 -37.031 1 25.44 53 PRO B CA 1
ATOM 4533 C C . PRO B 1 53 ? 0.134 4.312 -36.156 1 25.44 53 PRO B C 1
ATOM 4535 O O . PRO B 1 53 ? 1.161 4.793 -36.656 1 25.44 53 PRO B O 1
ATOM 4538 N N . ARG B 1 54 ? -0.355 5.086 -35.312 1 28.53 54 ARG B N 1
ATOM 4539 C CA . ARG B 1 54 ? 0.557 5.805 -34.438 1 28.53 54 ARG B CA 1
ATOM 4540 C C . ARG B 1 54 ? 1.768 4.945 -34.062 1 28.53 54 ARG B C 1
ATOM 4542 O O . ARG B 1 54 ? 1.64 3.738 -33.875 1 28.53 54 ARG B O 1
ATOM 4549 N N . PRO B 1 55 ? 2.92 5.383 -34.469 1 26.45 55 PRO B N 1
ATOM 4550 C CA . PRO B 1 55 ? 4.086 4.566 -34.125 1 26.45 55 PRO B CA 1
ATOM 4551 C C . PRO B 1 55 ? 4.004 3.98 -32.719 1 26.45 55 PRO B C 1
ATOM 4553 O O . PRO B 1 55 ? 3.307 4.527 -31.875 1 26.45 55 PRO B O 1
ATOM 4556 N N . PRO B 1 56 ? 4.293 2.764 -32.625 1 26.27 56 PRO B N 1
ATOM 4557 C CA . PRO B 1 56 ? 4.191 2.148 -31.312 1 26.27 56 PRO B CA 1
ATOM 4558 C C . PRO B 1 56 ? 4.742 3.043 -30.203 1 26.27 56 PRO B C 1
ATOM 4560 O O . PRO B 1 56 ? 5.859 3.561 -30.312 1 26.27 56 PRO B O 1
ATOM 4563 N N . ARG B 1 57 ? 3.834 3.832 -29.688 1 28.78 57 ARG B N 1
ATOM 4564 C CA . ARG B 1 57 ? 4.289 4.613 -28.531 1 28.78 57 ARG B CA 1
ATOM 4565 C C . ARG B 1 57 ? 5.305 3.832 -27.719 1 28.78 57 ARG B C 1
ATOM 4567 O O . ARG B 1 57 ? 5.047 2.693 -27.312 1 28.78 57 ARG B O 1
ATOM 4574 N N . GLN B 1 58 ? 6.539 4.082 -27.969 1 29.42 58 GLN B N 1
ATOM 4575 C CA . GLN B 1 58 ? 7.57 3.518 -27.094 1 29.42 58 GLN B CA 1
ATOM 4576 C C . GLN B 1 58 ? 7.098 3.463 -25.641 1 29.42 58 GLN B C 1
ATOM 4578 O O . GLN B 1 58 ? 6.492 4.414 -25.141 1 29.42 58 GLN B O 1
ATOM 4583 N N . LEU B 1 59 ? 6.816 2.27 -25.328 1 31.31 59 LEU B N 1
ATOM 4584 C CA . LEU B 1 59 ? 6.25 2 -24 1 31.31 59 LEU B CA 1
ATOM 4585 C C . LEU B 1 59 ? 6.895 2.887 -22.938 1 31.31 59 LEU B C 1
ATOM 4587 O O . LEU B 1 59 ? 6.285 3.164 -21.906 1 31.31 59 LEU B O 1
ATOM 4591 N N . PHE B 1 60 ? 8.352 2.979 -23.125 1 31.7 60 PHE B N 1
ATOM 4592 C CA . PHE B 1 60 ? 9.109 3.824 -22.203 1 31.7 60 PHE B CA 1
ATOM 4593 C C . PHE B 1 60 ? 9.633 5.062 -22.906 1 31.7 60 PHE B C 1
ATOM 4595 O O . PHE B 1 60 ? 10.188 4.969 -24 1 31.7 60 PHE B O 1
ATOM 4602 N N . PRO B 1 61 ? 9.188 6.18 -22.766 1 32.22 61 PRO B N 1
ATOM 4603 C CA . PRO B 1 61 ? 9.633 7.387 -23.453 1 32.22 61 PRO B CA 1
ATOM 4604 C C . PRO B 1 61 ? 11.156 7.559 -23.422 1 32.22 61 PRO B C 1
ATOM 4606 O O . PRO B 1 61 ? 11.805 7.172 -22.453 1 32.22 61 PRO B O 1
ATOM 4609 N N . SER B 1 62 ? 11.828 7.5 -24.594 1 35.19 62 SER B N 1
ATOM 4610 C CA . SER B 1 62 ? 13.219 7.938 -24.703 1 35.19 62 SER B CA 1
ATOM 4611 C C . SER B 1 62 ? 13.414 9.305 -24.062 1 35.19 62 SER B C 1
ATOM 4613 O O . SER B 1 62 ? 12.578 10.195 -24.203 1 35.19 62 SER B O 1
ATOM 4615 N N . PHE B 1 63 ? 14.352 9.398 -23.156 1 36.28 63 PHE B N 1
ATOM 4616 C CA . PHE B 1 63 ? 14.742 10.672 -22.562 1 36.28 63 PHE B CA 1
ATOM 4617 C C . PHE B 1 63 ? 15.227 11.641 -23.641 1 36.28 63 PHE B C 1
ATOM 4619 O O . PHE B 1 63 ? 16.125 11.32 -24.406 1 36.28 63 PHE B O 1
ATOM 4626 N N . PRO B 1 64 ? 14.617 12.453 -24.25 1 34.28 64 PRO B N 1
ATOM 4627 C CA . PRO B 1 64 ? 15.234 13.391 -25.203 1 34.28 64 PRO B CA 1
ATOM 4628 C C . PRO B 1 64 ? 16.516 14.031 -24.641 1 34.28 64 PRO B C 1
ATOM 4630 O O . PRO B 1 64 ? 16.734 14.016 -23.438 1 34.28 64 PRO B O 1
ATOM 4633 N N . ASP B 1 65 ? 17.484 14.688 -25.422 1 39.88 65 ASP B N 1
ATOM 4634 C CA . ASP B 1 65 ? 18.719 15.461 -25.328 1 39.88 65 ASP B CA 1
ATOM 4635 C C . ASP B 1 65 ? 18.656 16.438 -24.156 1 39.88 65 ASP B C 1
ATOM 4637 O O . ASP B 1 65 ? 19.625 17.141 -23.891 1 39.88 65 ASP B O 1
ATOM 4641 N N . GLY B 1 66 ? 17.562 16.891 -23.484 1 43.75 66 GLY B N 1
ATOM 4642 C CA . GLY B 1 66 ? 17.297 17.891 -22.469 1 43.75 66 GLY B CA 1
ATOM 4643 C C . GLY B 1 66 ? 17.609 17.422 -21.062 1 43.75 66 GLY B C 1
ATOM 4644 O O . GLY B 1 66 ? 17 17.859 -20.094 1 43.75 66 GLY B O 1
ATOM 4645 N N . ALA B 1 67 ? 18.547 16.734 -20.969 1 50.81 67 ALA B N 1
ATOM 4646 C CA . ALA B 1 67 ? 19.062 16.031 -19.797 1 50.81 67 ALA B CA 1
ATOM 4647 C C . ALA B 1 67 ? 19.578 17.016 -18.75 1 50.81 67 ALA B C 1
ATOM 4649 O O . ALA B 1 67 ? 19.328 16.844 -17.547 1 50.81 67 ALA B O 1
ATOM 4650 N N . ALA B 1 68 ? 20.328 18.047 -19.25 1 51.72 68 ALA B N 1
ATOM 4651 C CA . ALA B 1 68 ? 20.891 18.984 -18.281 1 51.72 68 ALA B CA 1
ATOM 4652 C C . ALA B 1 68 ? 19.781 19.734 -17.562 1 51.72 68 ALA B C 1
ATOM 4654 O O . ALA B 1 68 ? 19.828 19.922 -16.344 1 51.72 68 ALA B O 1
ATOM 4655 N N . SER B 1 69 ? 18.844 20.219 -18.391 1 61.97 69 SER B N 1
ATOM 4656 C CA . SER B 1 69 ? 17.734 20.938 -17.797 1 61.97 69 SER B CA 1
ATOM 4657 C C . SER B 1 69 ? 16.922 20.031 -16.859 1 61.97 69 SER B C 1
ATOM 4659 O O . SER B 1 69 ? 16.516 20.453 -15.773 1 61.97 69 SER B O 1
ATOM 4661 N N . TYR B 1 70 ? 17 18.812 -17.203 1 67.81 70 TYR B N 1
ATOM 4662 C CA . TYR B 1 70 ? 16.281 17.859 -16.359 1 67.81 70 TYR B CA 1
ATOM 4663 C C . TYR B 1 70 ? 16.984 17.656 -15.031 1 67.81 70 TYR B C 1
ATOM 4665 O O . TYR B 1 70 ? 16.359 17.625 -13.977 1 67.81 70 TYR B O 1
ATOM 4673 N N . ARG B 1 71 ? 18.234 17.688 -15.133 1 72.31 71 ARG B N 1
ATOM 4674 C CA . ARG B 1 71 ? 19 17.469 -13.914 1 72.31 71 ARG B CA 1
ATOM 4675 C C . ARG B 1 71 ? 18.875 18.641 -12.953 1 72.31 71 ARG B C 1
ATOM 4677 O O . ARG B 1 71 ? 18.703 18.453 -11.75 1 72.31 71 ARG B O 1
ATOM 4684 N N . THR B 1 72 ? 18.969 19.766 -13.508 1 75.06 72 THR B N 1
ATOM 4685 C CA . THR B 1 72 ? 18.859 20.953 -12.672 1 75.06 72 THR B CA 1
ATOM 4686 C C . THR B 1 72 ? 17.484 21.047 -12.031 1 75.06 72 THR B C 1
ATOM 4688 O O . THR B 1 72 ? 17.359 21.344 -10.844 1 75.06 72 THR B O 1
ATOM 4691 N N . ASN B 1 73 ? 16.516 20.703 -12.828 1 77.31 73 ASN B N 1
ATOM 4692 C CA . ASN B 1 73 ? 15.141 20.734 -12.32 1 77.31 73 ASN B CA 1
ATOM 4693 C C . ASN B 1 73 ? 14.906 19.672 -11.266 1 77.31 73 ASN B C 1
ATOM 4695 O O . ASN B 1 73 ? 14.211 19.906 -10.273 1 77.31 73 ASN B O 1
ATOM 4699 N N . LYS B 1 74 ? 15.609 18.672 -11.477 1 81.25 74 LYS B N 1
ATOM 4700 C CA . LYS B 1 74 ? 15.453 17.578 -10.539 1 81.25 74 LYS B CA 1
ATOM 4701 C C . LYS B 1 74 ? 16.125 17.875 -9.211 1 81.25 74 LYS B C 1
ATOM 4703 O O . LYS B 1 74 ? 15.586 17.578 -8.141 1 81.25 74 LYS B O 1
ATOM 4708 N N . VAL B 1 75 ? 17.234 18.516 -9.242 1 84.5 75 VAL B N 1
ATOM 4709 C CA . VAL B 1 75 ? 17.953 18.875 -8.023 1 84.5 75 VAL B CA 1
ATOM 4710 C C . VAL B 1 75 ? 17.141 19.891 -7.227 1 84.5 75 VAL B C 1
ATOM 4712 O O . VAL B 1 75 ? 17.047 19.797 -6 1 84.5 75 VAL B O 1
ATOM 4715 N N . ALA B 1 76 ? 16.562 20.812 -7.93 1 87.44 76 ALA B N 1
ATOM 4716 C CA . ALA B 1 76 ? 15.734 21.812 -7.266 1 87.44 76 ALA B CA 1
ATOM 4717 C C . ALA B 1 76 ? 14.516 21.156 -6.609 1 87.44 76 ALA B C 1
ATOM 4719 O O . ALA B 1 76 ? 14.164 21.484 -5.473 1 87.44 76 ALA B O 1
ATOM 4720 N N . SER B 1 77 ? 13.922 20.266 -7.332 1 87.69 77 SER B N 1
ATOM 4721 C CA . SER B 1 77 ? 12.758 19.562 -6.805 1 87.69 77 SER B CA 1
ATOM 4722 C C . SER B 1 77 ? 13.133 18.688 -5.613 1 87.69 77 SER B C 1
ATOM 4724 O O . SER B 1 77 ? 12.398 18.641 -4.621 1 87.69 77 SER B O 1
ATOM 4726 N N . ASP B 1 78 ? 14.266 18.094 -5.707 1 88.12 78 ASP B N 1
ATOM 4727 C CA . ASP B 1 78 ? 14.734 17.25 -4.617 1 88.12 78 ASP B CA 1
ATOM 4728 C C . ASP B 1 78 ? 15.055 18.078 -3.373 1 88.12 78 ASP B C 1
ATOM 4730 O O . ASP B 1 78 ? 14.781 17.641 -2.25 1 88.12 78 ASP B O 1
ATOM 4734 N N . THR B 1 79 ? 15.641 19.156 -3.588 1 92.62 79 THR B N 1
ATOM 4735 C CA . THR B 1 79 ? 15.961 20.062 -2.488 1 92.62 79 THR B CA 1
ATOM 4736 C C . THR B 1 79 ? 14.695 20.531 -1.783 1 92.62 79 THR B C 1
ATOM 4738 O O . THR B 1 79 ? 14.602 20.484 -0.554 1 92.62 79 THR B O 1
ATOM 4741 N N . ARG B 1 80 ? 13.75 20.938 -2.541 1 93.56 80 ARG B N 1
ATOM 4742 C CA . ARG B 1 80 ? 12.477 21.391 -1.998 1 93.56 80 ARG B CA 1
ATOM 4743 C C . ARG B 1 80 ? 11.797 20.297 -1.194 1 93.56 80 ARG B C 1
ATOM 4745 O O . ARG B 1 80 ? 11.359 20.516 -0.065 1 93.56 80 ARG B O 1
ATOM 4752 N N . GLU B 1 81 ? 11.789 19.172 -1.768 1 92.81 81 GLU B N 1
ATOM 4753 C CA . GLU B 1 81 ? 11.133 18.047 -1.099 1 92.81 81 GLU B CA 1
ATOM 4754 C C . GLU B 1 81 ? 11.867 17.672 0.182 1 92.81 81 GLU B C 1
ATOM 4756 O O . GLU B 1 81 ? 11.242 17.391 1.205 1 92.81 81 GLU B O 1
ATOM 4761 N N . ALA B 1 82 ? 13.156 17.656 0.12 1 94.62 82 ALA B N 1
ATOM 4762 C CA . ALA B 1 82 ? 13.961 17.312 1.291 1 94.62 82 ALA B CA 1
ATOM 4763 C C . ALA B 1 82 ? 13.727 18.297 2.432 1 94.62 82 ALA B C 1
ATOM 4765 O O . ALA B 1 82 ? 13.57 17.891 3.586 1 94.62 82 ALA B O 1
ATOM 4766 N N . LEU B 1 83 ? 13.633 19.531 2.086 1 95.69 83 LEU B N 1
ATOM 4767 C CA . LEU B 1 83 ? 13.469 20.562 3.102 1 95.69 83 LEU B CA 1
ATOM 4768 C C . LEU B 1 83 ? 12.07 20.516 3.709 1 95.69 83 LEU B C 1
ATOM 4770 O O . LEU B 1 83 ? 11.906 20.625 4.926 1 95.69 83 LEU B O 1
ATOM 4774 N N . THR B 1 84 ? 11.07 20.328 2.863 1 96.38 84 THR B N 1
ATOM 4775 C CA . THR B 1 84 ? 9.711 20.266 3.389 1 96.38 84 THR B CA 1
ATOM 4776 C C . THR B 1 84 ? 9.531 19.016 4.25 1 96.38 84 THR B C 1
ATOM 4778 O O . THR B 1 84 ? 8.812 19.047 5.25 1 96.38 84 THR B O 1
ATOM 4781 N N . ARG B 1 85 ? 10.266 17.969 3.953 1 95.75 85 ARG B N 1
ATOM 4782 C CA . ARG B 1 85 ? 10.133 16.719 4.68 1 95.75 85 ARG B CA 1
ATOM 4783 C C . ARG B 1 85 ? 10.773 16.812 6.059 1 95.75 85 ARG B C 1
ATOM 4785 O O . ARG B 1 85 ? 10.539 15.961 6.918 1 95.75 85 ARG B O 1
ATOM 4792 N N . THR B 1 86 ? 11.594 17.797 6.32 1 97.25 86 THR B N 1
ATOM 4793 C CA . THR B 1 86 ? 12.211 17.953 7.633 1 97.25 86 THR B CA 1
ATOM 4794 C C . THR B 1 86 ? 11.148 18.125 8.711 1 97.25 86 THR B C 1
ATOM 4796 O O . THR B 1 86 ? 11.352 17.734 9.867 1 97.25 86 THR B O 1
ATOM 4799 N N . VAL B 1 87 ? 9.977 18.656 8.312 1 97.38 87 VAL B N 1
ATOM 4800 C CA . VAL B 1 87 ? 8.914 18.953 9.273 1 97.38 87 VAL B CA 1
ATOM 4801 C C . VAL B 1 87 ? 8.352 17.641 9.82 1 97.38 87 VAL B C 1
ATOM 4803 O O . VAL B 1 87 ? 8.086 17.531 11.023 1 97.38 87 VAL B O 1
ATOM 4806 N N . THR B 1 88 ? 8.258 16.641 8.969 1 95.44 88 THR B N 1
ATOM 4807 C CA . THR B 1 88 ? 7.633 15.391 9.383 1 95.44 88 THR B CA 1
ATOM 4808 C C . THR B 1 88 ? 8.688 14.336 9.695 1 95.44 88 THR B C 1
ATOM 4810 O O . THR B 1 88 ? 8.492 13.492 10.57 1 95.44 88 THR B O 1
ATOM 4813 N N . HIS B 1 89 ? 9.852 14.398 9 1 93.69 89 HIS B N 1
ATOM 4814 C CA . HIS B 1 89 ? 10.836 13.336 9.102 1 93.69 89 HIS B CA 1
ATOM 4815 C C . HIS B 1 89 ? 11.945 13.703 10.086 1 93.69 89 HIS B C 1
ATOM 4817 O O . HIS B 1 89 ? 12.688 12.836 10.547 1 93.69 89 HIS B O 1
ATOM 4823 N N . GLY B 1 90 ? 12.086 15.008 10.398 1 94 90 GLY B N 1
ATOM 4824 C CA . GLY B 1 90 ? 13.188 15.43 11.25 1 94 90 GLY B CA 1
ATOM 4825 C C . GLY B 1 90 ? 14.547 15.047 10.695 1 94 90 GLY B C 1
ATOM 4826 O O . GLY B 1 90 ? 14.859 15.328 9.531 1 94 90 GLY B O 1
ATOM 4827 N N . ILE B 1 91 ? 15.297 14.375 11.461 1 92.44 91 ILE B N 1
ATOM 4828 C CA . ILE B 1 91 ? 16.672 14.062 11.102 1 92.44 91 ILE B CA 1
ATOM 4829 C C . ILE B 1 91 ? 16.703 13.008 10 1 92.44 91 ILE B C 1
ATOM 4831 O O . ILE B 1 91 ? 17.719 12.812 9.336 1 92.44 91 ILE B O 1
ATOM 4835 N N . ASP B 1 92 ? 15.609 12.391 9.805 1 90.25 92 ASP B N 1
ATOM 4836 C CA . ASP B 1 92 ? 15.57 11.32 8.812 1 90.25 92 ASP B CA 1
ATOM 4837 C C . ASP B 1 92 ? 15.203 11.867 7.43 1 90.25 92 ASP B C 1
ATOM 4839 O O . ASP B 1 92 ? 15.086 11.102 6.469 1 90.25 92 ASP B O 1
ATOM 4843 N N . ALA B 1 93 ? 15.008 13.18 7.293 1 93.81 93 ALA B N 1
ATOM 4844 C CA . ALA B 1 93 ? 14.836 13.781 5.973 1 93.81 93 ALA B CA 1
ATOM 4845 C C . ALA B 1 93 ? 16.062 13.555 5.102 1 93.81 93 ALA B C 1
ATOM 4847 O O . ALA B 1 93 ? 17.172 13.336 5.609 1 93.81 93 ALA B O 1
ATOM 4848 N N . PRO B 1 94 ? 15.867 13.5 3.812 1 90.94 94 PRO B N 1
ATOM 4849 C CA . PRO B 1 94 ? 17 13.227 2.934 1 90.94 94 PRO B CA 1
ATOM 4850 C C . PRO B 1 94 ? 17.922 14.438 2.748 1 90.94 94 PRO B C 1
ATOM 4852 O O . PRO B 1 94 ? 17.953 15.023 1.661 1 90.94 94 PRO B O 1
ATOM 4855 N N . PHE B 1 95 ? 18.75 14.719 3.701 1 93.5 95 PHE B N 1
ATOM 4856 C CA . PHE B 1 95 ? 19.625 15.891 3.699 1 93.5 95 PHE B CA 1
ATOM 4857 C C . PHE B 1 95 ? 20.625 15.82 2.561 1 93.5 95 PHE B C 1
ATOM 4859 O O . PHE B 1 95 ? 21.094 16.859 2.068 1 93.5 95 PHE B O 1
ATOM 4866 N N . GLU B 1 96 ? 20.922 14.586 2.135 1 88.56 96 GLU B N 1
ATOM 4867 C CA . GLU B 1 96 ? 21.922 14.391 1.083 1 88.56 96 GLU B CA 1
ATOM 4868 C C . GLU B 1 96 ? 21.422 14.945 -0.252 1 88.56 96 GLU B C 1
ATOM 4870 O O . GLU B 1 96 ? 22.219 15.188 -1.163 1 88.56 96 GLU B O 1
ATOM 4875 N N . LYS B 1 97 ? 20.188 15.195 -0.309 1 89.38 97 LYS B N 1
ATOM 4876 C CA . LYS B 1 97 ? 19.625 15.664 -1.569 1 89.38 97 LYS B CA 1
ATOM 4877 C C . LYS B 1 97 ? 19.547 17.188 -1.603 1 89.38 97 LYS B C 1
ATOM 4879 O O . LYS B 1 97 ? 19.203 17.781 -2.633 1 89.38 97 LYS B O 1
ATOM 4884 N N . ILE B 1 98 ? 19.875 17.812 -0.538 1 93.44 98 ILE B N 1
ATOM 4885 C CA . ILE B 1 98 ? 19.719 19.266 -0.453 1 93.44 98 ILE B CA 1
ATOM 4886 C C . ILE B 1 98 ? 20.938 19.953 -1.079 1 93.44 98 ILE B C 1
ATOM 4888 O O . ILE B 1 98 ? 22.062 19.734 -0.645 1 93.44 98 ILE B O 1
ATOM 4892 N N . ALA B 1 99 ? 20.625 20.625 -2.121 1 90.06 99 ALA B N 1
ATOM 4893 C CA . ALA B 1 99 ? 21.641 21.453 -2.779 1 90.06 99 ALA B CA 1
ATOM 4894 C C . ALA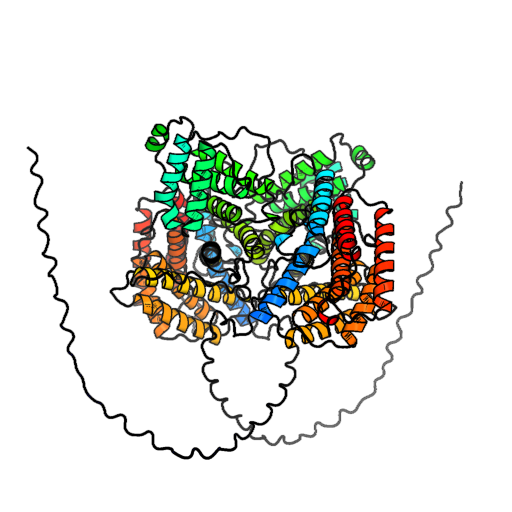 B 1 99 ? 21.281 22.938 -2.703 1 90.06 99 ALA B C 1
ATOM 4896 O O . ALA B 1 99 ? 20.719 23.5 -3.65 1 90.06 99 ALA B O 1
ATOM 4897 N N . LEU B 1 100 ? 21.484 23.516 -1.583 1 88.62 100 LEU B N 1
ATOM 4898 C CA . LEU B 1 100 ? 21.188 24.922 -1.362 1 88.62 100 LEU B CA 1
ATOM 4899 C C . LEU B 1 100 ? 22.422 25.672 -0.876 1 88.62 100 LEU B C 1
ATOM 4901 O O . LEU B 1 100 ? 23.062 25.266 0.097 1 88.62 100 LEU B O 1
ATOM 4905 N N . GLN B 1 101 ? 22.719 26.656 -1.545 1 83.5 101 GLN B N 1
ATOM 4906 C CA . GLN B 1 101 ? 23.875 27.438 -1.182 1 83.5 101 GLN B CA 1
ATOM 4907 C C . GLN B 1 101 ? 23.562 28.422 -0.055 1 83.5 101 GLN B C 1
ATOM 4909 O O . GLN B 1 101 ? 22.422 28.891 0.056 1 83.5 101 GLN B O 1
ATOM 4914 N N . GLY B 1 102 ? 24.5 28.703 0.839 1 83.19 102 GLY B N 1
ATOM 4915 C CA . GLY B 1 102 ? 24.359 29.719 1.874 1 83.19 102 GLY B CA 1
ATOM 4916 C C . GLY B 1 102 ? 23.656 29.203 3.115 1 83.19 102 GLY B C 1
ATOM 4917 O O . GLY B 1 102 ? 23.375 29.969 4.039 1 83.19 102 GLY B O 1
ATOM 4918 N N . VAL B 1 103 ? 23.219 28.031 3.092 1 89.56 103 VAL B N 1
ATOM 4919 C CA . VAL B 1 103 ? 22.562 27.453 4.258 1 89.56 103 VAL B CA 1
ATOM 4920 C C . VAL B 1 103 ? 23.438 26.344 4.852 1 89.56 103 VAL B C 1
ATOM 4922 O O . VAL B 1 103 ? 23.953 25.5 4.125 1 89.56 103 VAL B O 1
ATOM 4925 N N . ASN B 1 104 ? 23.703 26.453 6.117 1 90.94 104 ASN B N 1
ATOM 4926 C CA . ASN B 1 104 ? 24.469 25.422 6.809 1 90.94 104 ASN B CA 1
ATOM 4927 C C . ASN B 1 104 ? 23.609 24.188 7.105 1 90.94 104 ASN B C 1
ATOM 4929 O O . ASN B 1 104 ? 23.078 24.047 8.203 1 90.94 104 ASN B O 1
ATOM 4933 N N . ILE B 1 105 ? 23.562 23.312 6.238 1 93.5 105 ILE B N 1
ATOM 4934 C CA . ILE B 1 105 ? 22.719 22.125 6.301 1 93.5 105 ILE B CA 1
ATOM 4935 C C . ILE B 1 105 ? 23.188 21.203 7.426 1 93.5 105 ILE B C 1
ATOM 4937 O O . ILE B 1 105 ? 22.375 20.562 8.094 1 93.5 105 ILE B O 1
ATOM 4941 N N . ALA B 1 106 ? 24.469 21.141 7.645 1 93.81 106 ALA B N 1
ATOM 4942 C CA . ALA B 1 106 ? 25 20.312 8.719 1 93.81 106 ALA B CA 1
ATOM 4943 C C . ALA B 1 106 ? 24.531 20.812 10.086 1 93.81 106 ALA B C 1
ATOM 4945 O O . ALA B 1 106 ? 24.172 20 10.953 1 93.81 106 ALA B O 1
ATOM 4946 N N . ALA B 1 107 ? 24.516 22.109 10.266 1 94.62 107 ALA B N 1
ATOM 4947 C CA . ALA B 1 107 ? 24.016 22.688 11.516 1 94.62 107 ALA B CA 1
ATOM 4948 C C . ALA B 1 107 ? 22.531 22.406 11.703 1 94.62 107 ALA B C 1
ATOM 4950 O O . ALA B 1 107 ? 22.094 22.078 12.805 1 94.62 107 ALA B O 1
ATOM 4951 N N . LEU B 1 108 ? 21.781 22.578 10.625 1 95.81 108 LEU B N 1
ATOM 4952 C CA . LEU B 1 108 ? 20.359 22.281 10.688 1 95.81 108 LEU B CA 1
ATOM 4953 C C . LEU B 1 108 ? 20.125 20.828 11.094 1 95.81 108 LEU B C 1
ATOM 4955 O O . LEU B 1 108 ? 19.297 20.547 11.961 1 95.81 108 LEU B O 1
ATOM 4959 N N . ALA B 1 109 ? 20.891 19.938 10.484 1 96.25 109 ALA B N 1
ATOM 4960 C CA . ALA B 1 109 ? 20.766 18.516 10.797 1 96.25 109 ALA B CA 1
ATOM 4961 C C . ALA B 1 109 ? 21.078 18.234 12.266 1 96.25 109 ALA B C 1
ATOM 4963 O O . ALA B 1 109 ? 20.391 17.453 12.922 1 96.25 109 ALA B O 1
ATOM 4964 N N . ALA B 1 110 ? 22.078 18.875 12.758 1 96.12 110 ALA B N 1
ATOM 4965 C CA . ALA B 1 110 ? 22.469 18.719 14.156 1 96.12 110 ALA B CA 1
ATOM 4966 C C . ALA B 1 110 ? 21.375 19.219 15.086 1 96.12 110 ALA B C 1
ATOM 4968 O O . ALA B 1 110 ? 21.062 18.578 16.094 1 96.12 110 ALA B O 1
ATOM 4969 N N . GLU B 1 111 ? 20.781 20.328 14.773 1 96.38 111 GLU B N 1
ATOM 4970 C CA . GLU B 1 111 ? 19.703 20.875 15.578 1 96.38 111 GLU B CA 1
ATOM 4971 C C . GLU B 1 111 ? 18.469 19.953 15.547 1 96.38 111 GLU B C 1
ATOM 4973 O O . GLU B 1 111 ? 17.828 19.75 16.578 1 96.38 111 GLU B O 1
ATOM 4978 N N . LEU B 1 112 ? 18.188 19.469 14.352 1 96.56 112 LEU B N 1
ATOM 4979 C CA . LEU B 1 112 ? 17.062 18.547 14.227 1 96.56 112 LEU B CA 1
ATOM 4980 C C . LEU B 1 112 ? 17.328 17.266 15 1 96.56 112 LEU B C 1
ATOM 4982 O O . LEU B 1 112 ? 16.406 16.672 15.562 1 96.56 112 LEU B O 1
ATOM 4986 N N . ARG B 1 113 ? 18.562 16.812 15.031 1 95.31 113 ARG B N 1
ATOM 4987 C CA . ARG B 1 113 ? 18.922 15.633 15.812 1 95.31 113 ARG B CA 1
ATOM 4988 C C . ARG B 1 113 ? 18.656 15.859 17.297 1 95.31 113 ARG B C 1
ATOM 4990 O O . ARG B 1 113 ? 18.109 14.992 17.969 1 95.31 113 ARG B O 1
ATOM 4997 N N . THR B 1 114 ? 19.031 16.984 17.75 1 94.75 114 THR B N 1
ATOM 4998 C CA . THR B 1 114 ? 18.797 17.344 19.141 1 94.75 114 THR B CA 1
ATOM 4999 C C . THR B 1 114 ? 17.312 17.422 19.438 1 94.75 114 THR B C 1
ATOM 5001 O O . THR B 1 114 ? 16.844 16.922 20.469 1 94.75 114 THR B O 1
ATOM 5004 N N . CYS B 1 115 ? 16.594 17.984 18.516 1 94.12 115 CYS B N 1
ATOM 5005 C CA . CYS B 1 115 ? 15.148 18.094 18.672 1 94.12 115 CYS B CA 1
ATOM 5006 C C . CYS B 1 115 ? 14.5 16.719 18.734 1 94.12 115 CYS B C 1
ATOM 5008 O O . CYS B 1 115 ? 13.719 16.438 19.641 1 94.12 115 CYS B O 1
ATOM 5010 N N . ASP B 1 116 ? 14.883 15.883 17.812 1 90.69 116 ASP B N 1
ATOM 5011 C CA . ASP B 1 116 ? 14.281 14.555 17.75 1 90.69 116 ASP B CA 1
ATOM 5012 C C . ASP B 1 116 ? 14.648 13.711 18.969 1 90.69 116 ASP B C 1
ATOM 5014 O O . ASP B 1 116 ? 13.828 12.93 19.453 1 90.69 116 ASP B O 1
ATOM 5018 N N . HIS B 1 117 ? 15.766 13.875 19.484 1 88.12 117 HIS B N 1
ATOM 5019 C CA . HIS B 1 117 ? 16.188 13.156 20.672 1 88.12 117 HIS B CA 1
ATOM 5020 C C . HIS B 1 117 ? 15.406 13.609 21.906 1 88.12 117 HIS B C 1
ATOM 5022 O O . HIS B 1 117 ? 15.07 12.789 22.766 1 88.12 117 HIS B O 1
ATOM 5028 N N . THR B 1 118 ? 15.109 14.828 21.938 1 86.12 118 THR B N 1
ATOM 5029 C CA . THR B 1 118 ? 14.391 15.406 23.062 1 86.12 118 THR B CA 1
ATOM 5030 C C . THR B 1 118 ? 12.969 14.859 23.141 1 86.12 118 THR B C 1
ATOM 5032 O O . THR B 1 118 ? 12.438 14.656 24.234 1 86.12 118 THR B O 1
ATOM 5035 N N . TYR B 1 119 ? 12.383 14.633 21.984 1 80.25 119 TYR B N 1
ATOM 5036 C CA . TYR B 1 119 ? 10.977 14.242 21.969 1 80.25 119 TYR B CA 1
ATOM 5037 C C . TYR B 1 119 ? 10.836 12.742 21.75 1 80.25 119 TYR B C 1
ATOM 5039 O O . TYR B 1 119 ? 9.727 12.234 21.562 1 80.25 119 TYR B O 1
ATOM 5047 N N . GLN B 1 120 ? 11.898 12.023 21.641 1 76.38 120 GLN B N 1
ATOM 5048 C CA . GLN B 1 120 ? 11.836 10.586 21.391 1 76.38 120 GLN B CA 1
ATOM 5049 C C . GLN B 1 120 ? 11.141 9.859 22.531 1 76.38 120 GLN B C 1
ATOM 5051 O O . GLN B 1 120 ? 11.461 10.07 23.703 1 76.38 120 GLN B O 1
ATOM 5056 N N . ALA B 1 121 ? 9.93 9.242 22.109 1 63.56 121 ALA B N 1
ATOM 5057 C CA . ALA B 1 121 ? 9.242 8.414 23.094 1 63.56 121 ALA B CA 1
ATOM 5058 C C . ALA B 1 121 ? 10.102 7.234 23.516 1 63.56 121 ALA B C 1
ATOM 5060 O O . ALA B 1 121 ? 10.875 6.695 22.719 1 63.56 121 ALA B O 1
ATOM 5061 N N . PRO B 1 122 ? 9.906 6.984 24.797 1 59.5 122 PRO B N 1
ATOM 5062 C CA . PRO B 1 122 ? 10.609 5.77 25.219 1 59.5 122 PRO B CA 1
ATOM 5063 C C . PRO B 1 122 ? 10.156 4.531 24.453 1 59.5 122 PRO B C 1
ATOM 5065 O O . PRO B 1 122 ? 8.953 4.34 24.234 1 59.5 122 PRO B O 1
ATOM 5068 N N . GLY B 1 123 ? 11.023 3.656 23.906 1 56.41 123 GLY B N 1
ATOM 5069 C CA . GLY B 1 123 ? 10.734 2.395 23.25 1 56.41 123 GLY B CA 1
ATOM 5070 C C . GLY B 1 123 ? 10.664 2.512 21.734 1 56.41 123 GLY B C 1
ATOM 5071 O O . GLY B 1 123 ? 10.438 1.52 21.047 1 56.41 123 GLY B O 1
ATOM 5072 N N . GLY B 1 124 ? 10.883 3.662 21.234 1 56.06 124 GLY B N 1
ATOM 5073 C CA . GLY B 1 124 ? 10.906 3.818 19.797 1 56.06 124 GLY B CA 1
ATOM 5074 C C . GLY B 1 124 ? 9.539 4.121 19.203 1 56.06 124 GLY B C 1
ATOM 5075 O O . GLY B 1 124 ? 8.562 4.297 19.938 1 56.06 124 GLY B O 1
ATOM 5076 N N . PRO B 1 125 ? 9.453 4.27 17.922 1 56.25 125 PRO B N 1
ATOM 5077 C CA . PRO B 1 125 ? 8.18 4.574 17.266 1 56.25 125 PRO B CA 1
ATOM 5078 C C . PRO B 1 125 ? 7.168 3.436 17.406 1 56.25 125 PRO B C 1
ATOM 5080 O O . PRO B 1 125 ? 7.551 2.264 17.438 1 56.25 125 PRO B O 1
ATOM 5083 N N . ASN B 1 126 ? 5.934 3.744 17.781 1 62.41 126 ASN B N 1
ATOM 5084 C CA . ASN B 1 126 ? 4.848 2.775 17.875 1 62.41 126 ASN B CA 1
ATOM 5085 C C . ASN B 1 126 ? 4.012 2.75 16.594 1 62.41 126 ASN B C 1
ATOM 5087 O O . ASN B 1 126 ? 3.02 3.475 16.484 1 62.41 126 ASN B O 1
ATOM 5091 N N . PRO B 1 127 ? 4.562 1.942 15.57 1 63.62 127 PRO B N 1
ATOM 5092 C CA . PRO B 1 127 ? 3.746 1.892 14.352 1 63.62 127 PRO B CA 1
ATOM 5093 C C . PRO B 1 127 ? 2.332 1.38 14.617 1 63.62 127 PRO B C 1
ATOM 5095 O O . PRO B 1 127 ? 2.092 0.7 15.617 1 63.62 127 PRO B O 1
ATOM 5098 N N . PRO B 1 128 ? 1.394 1.973 13.68 1 67.44 128 PRO B N 1
ATOM 5099 C CA . PRO B 1 128 ? 0.035 1.446 13.836 1 67.44 128 PRO B CA 1
ATOM 5100 C C . PRO B 1 128 ? -0.019 -0.078 13.766 1 67.44 128 PRO B C 1
ATOM 5102 O O . PRO B 1 128 ? 0.664 -0.688 12.938 1 67.44 128 PRO B O 1
ATOM 5105 N N . MET B 1 129 ? -0.629 -0.629 14.727 1 64.44 129 MET B N 1
ATOM 5106 C CA . MET B 1 129 ? -0.775 -2.08 14.812 1 64.44 129 MET B CA 1
ATOM 5107 C C . MET B 1 129 ? -1.973 -2.555 14 1 64.44 129 MET B C 1
ATOM 5109 O O . MET B 1 129 ? -2.945 -3.068 14.555 1 64.44 129 MET B O 1
ATOM 5113 N N . LEU B 1 130 ? -1.975 -2.312 12.734 1 66.88 130 LEU B N 1
ATOM 5114 C CA . LEU B 1 130 ? -3.139 -2.674 11.93 1 66.88 130 LEU B CA 1
ATOM 5115 C C . LEU B 1 130 ? -3.318 -4.188 11.883 1 66.88 130 LEU B C 1
ATOM 5117 O O . LEU B 1 130 ? -4.43 -4.691 12.055 1 66.88 130 LEU B O 1
ATOM 5121 N N . PHE B 1 131 ? -2.17 -4.977 11.781 1 65.62 131 PHE B N 1
ATOM 5122 C CA . PHE B 1 131 ? -2.289 -6.422 11.625 1 65.62 131 PHE B CA 1
ATOM 5123 C C . PHE B 1 131 ? -1.217 -7.145 12.438 1 65.62 131 PHE B C 1
ATOM 5125 O O . PHE B 1 131 ? -0.36 -7.828 11.875 1 65.62 131 PHE B O 1
ATOM 5132 N N . PRO B 1 132 ? -1.468 -6.957 13.773 1 68.44 132 PRO B N 1
ATOM 5133 C CA . PRO B 1 132 ? -0.43 -7.59 14.586 1 68.44 132 PRO B CA 1
ATOM 5134 C C . PRO B 1 132 ? -0.54 -9.109 14.609 1 68.44 132 PRO B C 1
ATOM 5136 O O . PRO B 1 132 ? -1.602 -9.664 14.305 1 68.44 132 PRO B O 1
ATOM 5139 N N . SER B 1 133 ? 0.665 -9.758 14.68 1 62.84 133 SER B N 1
ATOM 5140 C CA . SER B 1 133 ? 0.66 -11.211 14.828 1 62.84 133 SER B CA 1
ATOM 5141 C C . SER B 1 133 ? -0.038 -11.625 16.125 1 62.84 133 SER B C 1
ATOM 5143 O O . SER B 1 133 ? 0.033 -10.922 17.125 1 62.84 133 SER B O 1
ATOM 5145 N N . PRO B 1 134 ? -0.933 -12.656 15.984 1 54.84 134 PRO B N 1
ATOM 5146 C CA . PRO B 1 134 ? -1.712 -13.07 17.156 1 54.84 134 PRO B CA 1
ATOM 5147 C C . PRO B 1 134 ? -0.843 -13.32 18.391 1 54.84 134 PRO B C 1
ATOM 5149 O O . PRO B 1 134 ? 0.199 -13.977 18.281 1 54.84 134 PRO B O 1
ATOM 5152 N N . SER B 1 135 ? -0.518 -12.25 19 1 52.94 135 SER B N 1
ATOM 5153 C CA . SER B 1 135 ? 0.15 -12.594 20.25 1 52.94 135 SER B CA 1
ATOM 5154 C C . SER B 1 135 ? -0.796 -13.32 21.188 1 52.94 135 SER B C 1
ATOM 5156 O O . SER B 1 135 ? -2.014 -13.297 21 1 52.94 135 SER B O 1
ATOM 5158 N N . SER B 1 136 ? -0.198 -13.898 22.234 1 46.41 136 SER B N 1
ATOM 5159 C CA . SER B 1 136 ? -0.88 -14.648 23.281 1 46.41 136 SER B CA 1
ATOM 5160 C C . SER B 1 136 ? -2.119 -13.906 23.766 1 46.41 136 SER B C 1
ATOM 5162 O O . SER B 1 136 ? -2.182 -12.68 23.703 1 46.41 136 SER B O 1
ATOM 5164 N N . ASN B 1 137 ? -3.301 -14.633 23.75 1 48.53 137 ASN B N 1
ATOM 5165 C CA . ASN B 1 137 ? -4.629 -14.422 24.312 1 48.53 137 ASN B CA 1
ATOM 5166 C C . ASN B 1 137 ? -4.586 -13.484 25.516 1 48.53 137 ASN B C 1
ATOM 5168 O O . ASN B 1 137 ? -4.473 -13.938 26.656 1 48.53 137 ASN B O 1
ATOM 5172 N N . GLN B 1 138 ? -3.879 -12.43 25.359 1 49.72 138 GLN B N 1
ATOM 5173 C CA . GLN B 1 138 ? -3.98 -11.695 26.625 1 49.72 138 GLN B CA 1
ATOM 5174 C C . GLN B 1 138 ? -5.406 -11.203 26.859 1 49.72 138 GLN B C 1
ATOM 5176 O O . GLN B 1 138 ? -6.145 -10.945 25.906 1 49.72 138 GLN B O 1
ATOM 5181 N N . ASP B 1 139 ? -5.906 -11.414 27.969 1 56.12 139 ASP B N 1
ATOM 5182 C CA . ASP B 1 139 ? -7.172 -10.938 28.531 1 56.12 139 ASP B CA 1
ATOM 5183 C C . ASP B 1 139 ? -7.379 -9.453 28.234 1 56.12 139 ASP B C 1
ATOM 5185 O O . ASP B 1 139 ? -6.691 -8.602 28.797 1 56.12 139 ASP B O 1
ATOM 5189 N N . VAL B 1 140 ? -7.902 -9.109 27.078 1 62.09 140 VAL B N 1
ATOM 5190 C CA . VAL B 1 140 ? -8.266 -7.73 26.781 1 62.09 140 VAL B CA 1
ATOM 5191 C C . VAL B 1 140 ? -9.352 -7.262 27.766 1 62.09 140 VAL B C 1
ATOM 5193 O O . VAL B 1 140 ? -10.352 -7.949 27.953 1 62.09 140 VAL B O 1
ATOM 5196 N N . PRO B 1 141 ? -8.992 -6.273 28.469 1 65.38 141 PRO B N 1
ATOM 5197 C CA . PRO B 1 141 ? -10.039 -5.77 29.359 1 65.38 141 PRO B CA 1
ATOM 5198 C C . PRO B 1 141 ? -11.344 -5.453 28.641 1 65.38 141 PRO B C 1
ATOM 5200 O O . PRO B 1 141 ? -11.328 -4.75 27.625 1 65.38 141 PRO B O 1
ATOM 5203 N N . GLN B 1 142 ? -12.312 -6.023 29.062 1 76.25 142 GLN B N 1
ATOM 5204 C CA . GLN B 1 142 ? -13.633 -5.766 28.5 1 76.25 142 GLN B CA 1
ATOM 5205 C C . GLN B 1 142 ? -14.305 -4.582 29.188 1 76.25 142 GLN B C 1
ATOM 5207 O O . GLN B 1 142 ? -14.305 -4.488 30.422 1 76.25 142 GLN B O 1
ATOM 5212 N N . PRO B 1 143 ? -14.672 -3.613 28.391 1 82.44 143 PRO B N 1
ATOM 5213 C CA . PRO B 1 143 ? -15.375 -2.488 29 1 82.44 143 PRO B CA 1
ATOM 5214 C C . PRO B 1 143 ? -16.719 -2.895 29.625 1 82.44 143 PRO B C 1
ATOM 5216 O O . PRO B 1 143 ? -17.312 -3.881 29.188 1 82.44 143 PRO B O 1
ATOM 5219 N N . SER B 1 144 ? -17.094 -2.189 30.703 1 83 144 SER B N 1
ATOM 5220 C CA . SER B 1 144 ? -18.484 -2.287 31.156 1 83 144 SER B CA 1
ATOM 5221 C C . SER B 1 144 ? -19.438 -1.608 30.188 1 83 144 SER B C 1
ATOM 5223 O O . SER B 1 144 ? -19 -0.829 29.328 1 83 144 SER B O 1
ATOM 5225 N N . ALA B 1 145 ? -20.703 -1.908 30.281 1 85.25 145 ALA B N 1
ATOM 5226 C CA . ALA B 1 145 ? -21.703 -1.304 29.406 1 85.25 145 ALA B CA 1
ATOM 5227 C C . ALA B 1 145 ? -21.703 0.216 29.547 1 85.25 145 ALA B C 1
ATOM 5229 O O . ALA B 1 145 ? -21.797 0.935 28.547 1 85.25 145 ALA B O 1
ATOM 5230 N N . GLN B 1 146 ? -21.578 0.653 30.781 1 86.06 146 GLN B N 1
ATOM 5231 C CA . GLN B 1 146 ? -21.594 2.09 31.047 1 86.06 146 GLN B CA 1
ATOM 5232 C C . GLN B 1 146 ? -20.344 2.76 30.453 1 86.06 146 GLN B C 1
ATOM 5234 O O . GLN B 1 146 ? -20.438 3.84 29.875 1 86.06 146 GLN B O 1
ATOM 5239 N N . GLN B 1 147 ? -19.312 2.127 30.609 1 86.69 147 GLN B N 1
ATOM 5240 C CA . GLN B 1 147 ? -18.062 2.658 30.062 1 86.69 147 GLN B CA 1
ATOM 5241 C C . GLN B 1 147 ? -18.125 2.729 28.547 1 86.69 147 GLN B C 1
ATOM 5243 O O . GLN B 1 147 ? -17.703 3.723 27.953 1 86.69 147 GLN B O 1
ATOM 5248 N N . ALA B 1 148 ? -18.625 1.676 28.016 1 91.44 148 ALA B N 1
ATOM 5249 C CA . ALA B 1 148 ? -18.719 1.612 26.547 1 91.44 148 ALA B CA 1
ATOM 5250 C C . ALA B 1 148 ? -19.625 2.717 26.016 1 91.44 148 ALA B C 1
ATOM 5252 O O . ALA B 1 148 ? -19.281 3.389 25.047 1 91.44 148 ALA B O 1
ATOM 5253 N N . HIS B 1 149 ? -20.672 2.908 26.703 1 91.56 149 HIS B N 1
ATOM 5254 C CA . HIS B 1 149 ? -21.625 3.945 26.281 1 91.56 149 HIS B CA 1
ATOM 5255 C C . HIS B 1 149 ? -20.984 5.332 26.391 1 91.56 149 HIS B C 1
ATOM 5257 O O . HIS B 1 149 ? -21.125 6.152 25.484 1 91.56 149 HIS B O 1
ATOM 5263 N N . THR B 1 150 ? -20.312 5.555 27.469 1 93.38 150 THR B N 1
ATOM 5264 C CA . THR B 1 150 ? -19.688 6.855 27.672 1 93.38 150 THR B CA 1
ATOM 5265 C C . THR B 1 150 ? -18.594 7.102 26.641 1 93.38 150 THR B C 1
ATOM 5267 O O . THR B 1 150 ? -18.484 8.195 26.078 1 93.38 150 THR B O 1
ATOM 5270 N N . CYS B 1 151 ? -17.812 6.105 26.375 1 94.94 151 CYS B N 1
ATOM 5271 C CA . CYS B 1 151 ? -16.734 6.238 25.422 1 94.94 151 CYS B CA 1
ATOM 5272 C C . CYS B 1 151 ? -17.266 6.488 24.016 1 94.94 151 CYS B C 1
ATOM 5274 O O . CYS B 1 151 ? -16.797 7.391 23.328 1 94.94 151 CYS B O 1
ATOM 5276 N N . ILE B 1 152 ? -18.25 5.723 23.641 1 96.31 152 ILE B N 1
ATOM 5277 C CA . ILE B 1 152 ? -18.797 5.863 22.297 1 96.31 152 ILE B CA 1
ATOM 5278 C C . ILE B 1 152 ? -19.484 7.223 22.156 1 96.31 152 ILE B C 1
ATOM 5280 O O . ILE B 1 152 ? -19.328 7.895 21.125 1 96.31 152 ILE B O 1
ATOM 5284 N N . SER B 1 153 ? -20.188 7.66 23.172 1 95.44 153 SER B N 1
ATOM 5285 C CA . SER B 1 153 ? -20.812 8.977 23.141 1 95.44 153 SER B CA 1
ATOM 5286 C C . SER B 1 153 ? -19.781 10.086 23.031 1 95.44 153 SER B C 1
ATOM 5288 O O . SER B 1 153 ? -19.953 11.031 22.266 1 95.44 153 SER B O 1
ATOM 5290 N N . THR B 1 154 ? -18.766 9.938 23.781 1 96.25 154 THR B N 1
ATOM 5291 C CA . THR B 1 154 ? -17.688 10.93 23.734 1 96.25 154 THR B CA 1
ATOM 5292 C C . THR B 1 154 ? -17.062 10.969 22.344 1 96.25 154 THR B C 1
ATOM 5294 O O . THR B 1 154 ? -16.797 12.047 21.797 1 96.25 154 THR B O 1
ATOM 5297 N N . TYR B 1 155 ? -16.797 9.797 21.75 1 96.81 155 TYR B N 1
ATOM 5298 C CA . TYR B 1 155 ? -16.266 9.742 20.391 1 96.81 155 TYR B CA 1
ATOM 5299 C C . TYR B 1 155 ? -17.188 10.469 19.422 1 96.81 155 TYR B C 1
ATOM 5301 O O . TYR B 1 155 ? -16.719 11.281 18.609 1 96.81 155 TYR B O 1
ATOM 5309 N N . MET B 1 156 ? -18.469 10.164 19.516 1 96.38 156 MET B N 1
ATOM 5310 C CA . MET B 1 156 ? -19.438 10.695 18.562 1 96.38 156 MET B CA 1
ATOM 5311 C C . MET B 1 156 ? -19.562 12.211 18.688 1 96.38 156 MET B C 1
ATOM 5313 O O . MET B 1 156 ? -19.797 12.898 17.688 1 96.38 156 MET B O 1
ATOM 5317 N N . VAL B 1 157 ? -19.25 12.766 19.797 1 94.88 157 VAL B N 1
ATOM 5318 C CA . VAL B 1 157 ? -19.453 14.188 20.031 1 94.88 157 VAL B CA 1
ATOM 5319 C C . VAL B 1 157 ? -18.156 14.945 19.75 1 94.88 157 VAL B C 1
ATOM 5321 O O . VAL B 1 157 ? -18.188 16.031 19.156 1 94.88 157 VAL B O 1
ATOM 5324 N N . ARG B 1 158 ? -17.094 14.352 20.094 1 93.81 158 ARG B N 1
ATOM 5325 C CA . ARG B 1 158 ? -15.867 15.148 20.125 1 93.81 158 ARG B CA 1
ATOM 5326 C C . ARG B 1 158 ? -14.961 14.828 18.953 1 93.81 158 ARG B C 1
ATOM 5328 O O . ARG B 1 158 ? -14.141 15.648 18.547 1 93.81 158 ARG B O 1
ATOM 5335 N N . VAL B 1 159 ? -15.055 13.633 18.391 1 95.06 159 VAL B N 1
ATOM 5336 C CA . VAL B 1 159 ? -14.086 13.211 17.375 1 95.06 159 VAL B CA 1
ATOM 5337 C C . VAL B 1 159 ? -14.789 13.047 16.031 1 95.06 159 VAL B C 1
ATOM 5339 O O . VAL B 1 159 ? -14.32 13.562 15.016 1 95.06 159 VAL B O 1
ATOM 5342 N N . GLU B 1 160 ? -15.945 12.484 15.984 1 95.25 160 GLU B N 1
ATOM 5343 C CA . GLU B 1 160 ? -16.656 12.094 14.766 1 95.25 160 GLU B CA 1
ATOM 5344 C C . GLU B 1 160 ? -16.984 13.312 13.906 1 95.25 160 GLU B C 1
ATOM 5346 O O . GLU B 1 160 ? -16.906 13.25 12.68 1 95.25 160 GLU B O 1
ATOM 5351 N N . PRO B 1 161 ? -17.297 14.438 14.461 1 91.19 161 PRO B N 1
ATOM 5352 C CA . PRO B 1 161 ? -17.625 15.578 13.609 1 91.19 161 PRO B CA 1
ATOM 5353 C C . PRO B 1 161 ? -16.453 15.992 12.711 1 91.19 161 PRO B C 1
ATOM 5355 O O . PRO B 1 161 ? -16.672 16.516 11.617 1 91.19 161 PRO B O 1
ATOM 5358 N N . SER B 1 162 ? -15.305 15.719 13.156 1 89.75 162 SER B N 1
ATOM 5359 C CA . SER B 1 162 ? -14.133 16.078 12.375 1 89.75 162 SER B CA 1
ATOM 5360 C C . SER B 1 162 ? -13.734 14.953 11.414 1 89.75 162 SER B C 1
ATOM 5362 O O . SER B 1 162 ? -13.352 15.211 10.273 1 89.75 162 SER B O 1
ATOM 5364 N N . LEU B 1 163 ? -13.852 13.703 11.891 1 92.75 163 LEU B N 1
ATOM 5365 C CA . LEU B 1 163 ? -13.414 12.578 11.078 1 92.75 163 LEU B CA 1
ATOM 5366 C C . LEU B 1 163 ? -14.484 12.188 10.07 1 92.75 163 LEU B C 1
ATOM 5368 O O . LEU B 1 163 ? -14.172 11.812 8.938 1 92.75 163 LEU B O 1
ATOM 5372 N N . GLN B 1 164 ? -15.742 12.203 10.539 1 92.75 164 GLN B N 1
ATOM 5373 C CA . GLN B 1 164 ? -16.906 11.945 9.703 1 92.75 164 GLN B CA 1
ATOM 5374 C C . GLN B 1 164 ? -16.859 10.547 9.094 1 92.75 164 GLN B C 1
ATOM 5376 O O . GLN B 1 164 ? -17.141 10.375 7.906 1 92.75 164 GLN B O 1
ATOM 5381 N N . LEU B 1 165 ? -16.438 9.586 9.859 1 95.19 165 LEU B N 1
ATOM 5382 C CA . LEU B 1 165 ? -16.375 8.203 9.383 1 95.19 165 LEU B CA 1
ATOM 5383 C C . LEU B 1 165 ? -17.766 7.566 9.375 1 95.19 165 LEU B C 1
ATOM 5385 O O . LEU B 1 165 ? -17.984 6.574 8.68 1 95.19 165 LEU B O 1
ATOM 5389 N N . PHE B 1 166 ? -18.641 8.125 10.203 1 95.25 166 PHE B N 1
ATOM 5390 C CA . PHE B 1 166 ? -20 7.629 10.289 1 95.25 166 PHE B CA 1
ATOM 5391 C C . PHE B 1 166 ? -21 8.711 9.875 1 95.25 166 PHE B C 1
ATOM 5393 O O . PHE B 1 166 ? -22.109 8.766 10.391 1 95.25 166 PHE B O 1
ATOM 5400 N N . ALA B 1 167 ? -20.594 9.578 8.961 1 87.62 167 ALA B N 1
ATOM 5401 C CA . ALA B 1 167 ? -21.422 10.711 8.531 1 87.62 167 ALA B CA 1
ATOM 5402 C C . ALA B 1 167 ? -22.719 10.227 7.914 1 87.62 167 ALA B C 1
ATOM 5404 O O . ALA B 1 167 ? -23.797 10.766 8.211 1 87.62 167 ALA B O 1
ATOM 5405 N N . PRO B 1 168 ? -22.641 9.172 7.031 1 88.25 168 PRO B N 1
ATOM 5406 C CA . PRO B 1 168 ? -23.922 8.672 6.523 1 88.25 168 PRO B CA 1
ATOM 5407 C C . PRO B 1 168 ? -24.797 8.094 7.621 1 88.25 168 PRO B C 1
ATOM 5409 O O . PRO B 1 168 ? -24.344 7.262 8.414 1 88.25 168 PRO B O 1
ATOM 5412 N N . THR B 1 169 ? -26.031 8.477 7.598 1 89.44 169 THR B N 1
ATOM 5413 C CA . THR B 1 169 ? -26.953 8.141 8.672 1 89.44 169 THR B CA 1
ATOM 5414 C C . THR B 1 169 ? -27.078 6.629 8.836 1 89.44 169 THR B C 1
ATOM 5416 O O . THR B 1 169 ? -27.094 6.117 9.953 1 89.44 169 THR B O 1
ATOM 5419 N N . HIS B 1 170 ? -27.094 6.004 7.758 1 90.62 170 HIS B N 1
ATOM 5420 C CA . HIS B 1 170 ? -27.25 4.555 7.805 1 90.62 170 HIS B CA 1
ATOM 5421 C C . HIS B 1 170 ? -26.062 3.891 8.5 1 90.62 170 HIS B C 1
ATOM 5423 O O . HIS B 1 170 ? -26.25 2.965 9.289 1 90.62 170 HIS B O 1
ATOM 5429 N N . ALA B 1 171 ? -24.906 4.309 8.195 1 91.56 171 ALA B N 1
ATOM 5430 C CA . ALA B 1 171 ? -23.703 3.752 8.805 1 91.56 171 ALA B CA 1
ATOM 5431 C C . ALA B 1 171 ? -23.656 4.027 10.305 1 91.56 171 ALA B C 1
ATOM 5433 O O . ALA B 1 171 ? -23.297 3.15 11.094 1 91.56 171 ALA B O 1
ATOM 5434 N N . ARG B 1 172 ? -24.078 5.203 10.68 1 94.38 172 ARG B N 1
ATOM 5435 C CA . ARG B 1 172 ? -24.094 5.602 12.086 1 94.38 172 ARG B CA 1
ATOM 5436 C C . ARG B 1 172 ? -25.094 4.762 12.875 1 94.38 172 ARG B C 1
ATOM 5438 O O . ARG B 1 172 ? -24.75 4.234 13.938 1 94.38 172 ARG B O 1
ATOM 5445 N N . GLN B 1 173 ? -26.234 4.594 12.32 1 93.38 173 GLN B N 1
ATOM 5446 C CA . GLN B 1 173 ? -27.281 3.842 12.992 1 93.38 173 GLN B CA 1
ATOM 5447 C C . GLN B 1 173 ? -26.906 2.369 13.133 1 93.38 173 GLN B C 1
ATOM 5449 O O . GLN B 1 173 ? -27.125 1.764 14.188 1 93.38 173 GLN B O 1
ATOM 5454 N N . ALA B 1 174 ? -26.344 1.803 12.055 1 90.5 174 ALA B N 1
ATOM 5455 C CA . ALA B 1 174 ? -25.922 0.402 12.094 1 90.5 174 ALA B CA 1
ATOM 5456 C C . ALA B 1 174 ? -24.844 0.177 13.141 1 90.5 174 ALA B C 1
ATOM 5458 O O . ALA B 1 174 ? -24.859 -0.826 13.859 1 90.5 174 ALA B O 1
ATOM 5459 N N . PHE B 1 175 ? -23.984 1.137 13.289 1 94.5 175 PHE B N 1
ATOM 5460 C CA . PHE B 1 175 ? -22.891 1.05 14.25 1 94.5 175 PHE B CA 1
ATOM 5461 C C . PHE B 1 175 ? -23.422 1.116 15.68 1 94.5 175 PHE B C 1
ATOM 5463 O O . PHE B 1 175 ? -23.094 0.272 16.516 1 94.5 175 PHE B O 1
ATOM 5470 N N . LEU B 1 176 ? -24.25 2.064 15.906 1 93.25 176 LEU B N 1
ATOM 5471 C CA . LEU B 1 176 ? -24.797 2.258 17.25 1 93.25 176 LEU B CA 1
ATOM 5472 C C . LEU B 1 176 ? -25.734 1.118 17.625 1 93.25 176 LEU B C 1
ATOM 5474 O O . LEU B 1 176 ? -25.75 0.675 18.766 1 93.25 176 LEU B O 1
ATOM 5478 N N . ALA B 1 177 ? -26.469 0.622 16.625 1 90.44 177 ALA B N 1
ATOM 5479 C CA . ALA B 1 177 ? -27.359 -0.505 16.859 1 90.44 177 ALA B CA 1
ATOM 5480 C C . ALA B 1 177 ? -26.578 -1.759 17.25 1 90.44 177 ALA B C 1
ATOM 5482 O O . ALA B 1 177 ? -27.016 -2.533 18.109 1 90.44 177 ALA B O 1
ATOM 5483 N N . GLY B 1 178 ? -25.484 -1.96 16.578 1 88.25 178 GLY B N 1
ATOM 5484 C CA . GLY B 1 178 ? -24.625 -3.086 16.922 1 88.25 178 GLY B CA 1
ATOM 5485 C C . GLY B 1 178 ? -24.125 -3.033 18.359 1 88.25 178 GLY B C 1
ATOM 5486 O O . GLY B 1 178 ? -24.125 -4.043 19.062 1 88.25 178 GLY B O 1
ATOM 5487 N N . GLY B 1 179 ? -23.688 -1.868 18.797 1 88.12 179 GLY B N 1
ATOM 5488 C CA . GLY B 1 179 ? -23.234 -1.69 20.156 1 88.12 179 GLY B CA 1
ATOM 5489 C C . GLY B 1 179 ? -24.328 -1.95 21.188 1 88.12 179 GLY B C 1
ATOM 5490 O O . GLY B 1 179 ? -24.094 -2.623 22.188 1 88.12 179 GLY B O 1
ATOM 5491 N N . MET B 1 180 ? -25.484 -1.451 20.844 1 85.12 180 MET B N 1
ATOM 5492 C CA . MET B 1 180 ? -26.625 -1.659 21.75 1 85.12 180 MET B CA 1
ATOM 5493 C C . MET B 1 180 ? -26.984 -3.139 21.828 1 85.12 180 MET B C 1
ATOM 5495 O O . MET B 1 180 ? -27.281 -3.645 22.922 1 85.12 180 MET B O 1
ATOM 5499 N N . GLY B 1 181 ? -26.938 -3.754 20.703 1 83.94 181 GLY B N 1
ATOM 5500 C CA . GLY B 1 181 ? -27.234 -5.176 20.688 1 83.94 181 GLY B CA 1
ATOM 5501 C C . GLY B 1 181 ? -26.234 -6.008 21.484 1 83.94 181 GLY B C 1
ATOM 5502 O O . GLY B 1 181 ? -26.625 -6.945 22.172 1 83.94 181 GLY B O 1
ATOM 5503 N N . MET B 1 182 ? -25.031 -5.672 21.375 1 83.62 182 MET B N 1
ATOM 5504 C CA . MET B 1 182 ? -23.984 -6.387 22.109 1 83.62 182 MET B CA 1
ATOM 5505 C C . MET B 1 182 ? -24.219 -6.328 23.609 1 83.62 182 MET B C 1
ATOM 5507 O O . MET B 1 182 ? -24.047 -7.324 24.312 1 83.62 182 MET B O 1
ATOM 5511 N N . TRP B 1 183 ? -24.656 -5.242 24.109 1 83.5 183 TRP B N 1
ATOM 5512 C CA . TRP B 1 183 ? -24.766 -5.043 25.547 1 83.5 183 TRP B CA 1
ATOM 5513 C C . TRP B 1 183 ? -26.156 -5.445 26.047 1 83.5 183 TRP B C 1
ATOM 5515 O O . TRP B 1 183 ? -26.312 -5.801 27.219 1 83.5 183 TRP B O 1
ATOM 5525 N N . THR B 1 184 ? -27.125 -5.434 25.219 1 81.75 184 THR B N 1
ATOM 5526 C CA . THR B 1 184 ? -28.469 -5.781 25.656 1 81.75 184 THR B CA 1
ATOM 5527 C C . THR B 1 184 ? -28.75 -7.266 25.422 1 81.75 184 THR B C 1
ATOM 5529 O O . THR B 1 184 ? -29.297 -7.941 26.297 1 81.75 184 THR B O 1
ATOM 5532 N N . THR B 1 185 ? -28.359 -7.789 24.219 1 78.19 185 THR B N 1
ATOM 5533 C CA . THR B 1 185 ? -28.703 -9.156 23.875 1 78.19 185 THR B CA 1
ATOM 5534 C C . THR B 1 185 ? -27.469 -10.055 23.875 1 78.19 185 THR B C 1
ATOM 5536 O O . THR B 1 185 ? -27.594 -11.281 23.812 1 78.19 185 THR B O 1
ATOM 5539 N N . GLY B 1 186 ? -26.359 -9.469 24.031 1 72.06 186 GLY B N 1
ATOM 5540 C CA . GLY B 1 186 ? -25.141 -10.242 24 1 72.06 186 GLY B CA 1
ATOM 5541 C C . GLY B 1 186 ? -24.75 -10.68 22.594 1 72.06 186 GLY B C 1
ATOM 5542 O O . GLY B 1 186 ? -23.797 -11.461 22.422 1 72.06 186 GLY B O 1
ATOM 5543 N N . GLU B 1 187 ? -25.469 -10.352 21.625 1 67.81 187 GLU B N 1
ATOM 5544 C CA . GLU B 1 187 ? -25.188 -10.742 20.25 1 67.81 187 GLU B CA 1
ATOM 5545 C C . GLU B 1 187 ? -24.078 -9.875 19.641 1 67.81 187 GLU B C 1
ATOM 5547 O O . GLU B 1 187 ? -24.219 -8.656 19.578 1 67.81 187 GLU B O 1
ATOM 5552 N N . VAL B 1 188 ? -22.922 -10.453 19.547 1 64.19 188 VAL B N 1
ATOM 5553 C CA . VAL B 1 188 ? -21.859 -9.734 18.844 1 64.19 188 VAL B CA 1
ATOM 5554 C C . VAL B 1 188 ? -22.047 -9.898 17.328 1 64.19 188 VAL B C 1
ATOM 5556 O O . VAL B 1 188 ? -22.234 -11.008 16.828 1 64.19 188 VAL B O 1
ATOM 5559 N N . PRO B 1 189 ? -22.281 -8.727 16.734 1 61.78 189 PRO B N 1
ATOM 5560 C CA . PRO B 1 189 ? -22.359 -8.859 15.273 1 61.78 189 PRO B CA 1
ATOM 5561 C C . PRO B 1 189 ? -21.266 -9.75 14.703 1 61.78 189 PRO B C 1
ATOM 5563 O O . PRO B 1 189 ? -20.141 -9.75 15.203 1 61.78 189 PRO B O 1
ATOM 5566 N N . ASN B 1 190 ? -21.578 -10.797 14.07 1 61.34 190 ASN B N 1
ATOM 5567 C CA . ASN B 1 190 ? -20.703 -11.82 13.508 1 61.34 190 ASN B CA 1
ATOM 5568 C C . ASN B 1 190 ? -19.609 -11.203 12.641 1 61.34 190 ASN B C 1
ATOM 5570 O O . ASN B 1 190 ? -18.734 -11.914 12.141 1 61.34 190 ASN B O 1
ATOM 5574 N N . GLN B 1 191 ? -19.484 -9.938 12.688 1 74 191 GLN B N 1
ATOM 5575 C CA . GLN B 1 191 ? -18.469 -9.406 11.789 1 74 191 GLN B CA 1
ATOM 5576 C C . GLN B 1 191 ? -17.297 -8.812 12.578 1 74 191 GLN B C 1
ATOM 5578 O O . GLN B 1 191 ? -17.453 -7.793 13.25 1 74 191 GLN B O 1
ATOM 5583 N N . ARG B 1 192 ? -16.219 -9.492 12.633 1 81.88 192 ARG B N 1
ATOM 5584 C CA . ARG B 1 192 ? -15.008 -9.078 13.352 1 81.88 192 ARG B CA 1
ATOM 5585 C C . ARG B 1 192 ? -14.555 -7.691 12.906 1 81.88 192 ARG B C 1
ATOM 5587 O O . ARG B 1 192 ? -13.938 -6.957 13.68 1 81.88 192 ARG B O 1
ATOM 5594 N N . GLY B 1 193 ? -14.953 -7.332 11.758 1 86.88 193 GLY B N 1
ATOM 5595 C CA . GLY B 1 193 ? -14.672 -5.977 11.312 1 86.88 193 GLY B CA 1
ATOM 5596 C C . GLY B 1 193 ? -15.422 -4.922 12.109 1 86.88 193 GLY B C 1
ATOM 5597 O O . GLY B 1 193 ? -14.859 -3.871 12.43 1 86.88 193 GLY B O 1
ATOM 5598 N N . TRP B 1 194 ? -16.594 -5.293 12.484 1 91.06 194 TRP B N 1
ATOM 5599 C CA . TRP B 1 194 ? -17.375 -4.375 13.297 1 91.06 194 TRP B CA 1
ATOM 5600 C C . TRP B 1 194 ? -16.812 -4.258 14.703 1 91.06 194 TRP B C 1
ATOM 5602 O O . TRP B 1 194 ? -16.734 -3.162 15.266 1 91.06 194 TRP B O 1
ATOM 5612 N N . LEU B 1 195 ? -16.422 -5.375 15.25 1 90.94 195 LEU B N 1
ATOM 5613 C CA . LEU B 1 195 ? -15.836 -5.359 16.578 1 90.94 195 LEU B CA 1
ATOM 5614 C C . LEU B 1 195 ? -14.578 -4.5 16.609 1 90.94 195 LEU B C 1
ATOM 5616 O O . LEU B 1 195 ? -14.359 -3.734 17.547 1 90.94 195 LEU B O 1
ATOM 5620 N N . ALA B 1 196 ? -13.734 -4.684 15.602 1 92.5 196 ALA B N 1
ATOM 5621 C CA . ALA B 1 196 ? -12.531 -3.861 15.492 1 92.5 196 ALA B CA 1
ATOM 5622 C C . ALA B 1 196 ? -12.883 -2.377 15.469 1 92.5 196 ALA B C 1
ATOM 5624 O O . ALA B 1 196 ? -12.25 -1.573 16.156 1 92.5 196 ALA B O 1
ATOM 5625 N N . CYS B 1 197 ? -13.883 -2.059 14.711 1 94.88 197 CYS B N 1
ATOM 5626 C CA . CYS B 1 197 ? -14.352 -0.681 14.602 1 94.88 197 CYS B CA 1
ATOM 5627 C C . CYS B 1 197 ? -14.852 -0.162 15.945 1 94.88 197 CYS B C 1
ATOM 5629 O O . CYS B 1 197 ? -14.523 0.958 16.344 1 94.88 197 CYS B O 1
ATOM 5631 N N . TYR B 1 198 ? -15.562 -1.02 16.609 1 94.56 198 TYR B N 1
ATOM 5632 C CA . TYR B 1 198 ? -16.125 -0.655 17.906 1 94.56 198 TYR B CA 1
ATOM 5633 C C . TYR B 1 198 ? -15.031 -0.425 18.938 1 94.56 198 TYR B C 1
ATOM 5635 O O . TYR B 1 198 ? -15.031 0.587 19.641 1 94.56 198 TYR B O 1
ATOM 5643 N N . LEU B 1 199 ? -14.086 -1.282 18.984 1 93.19 199 LEU B N 1
ATOM 5644 C CA . LEU B 1 199 ? -12.977 -1.186 19.938 1 93.19 199 LEU B CA 1
ATOM 5645 C C . LEU B 1 199 ? -12.125 0.046 19.641 1 93.19 199 LEU B C 1
ATOM 5647 O O . LEU B 1 199 ? -11.688 0.736 20.578 1 93.19 199 LEU B O 1
ATOM 5651 N N . ALA B 1 200 ? -11.906 0.327 18.375 1 95.94 200 ALA B N 1
ATOM 5652 C CA . ALA B 1 200 ? -11.133 1.509 18 1 95.94 200 ALA B CA 1
ATOM 5653 C C . ALA B 1 200 ? -11.859 2.789 18.406 1 95.94 200 ALA B C 1
ATOM 5655 O O . ALA B 1 200 ? -11.242 3.734 18.906 1 95.94 200 ALA B O 1
ATOM 5656 N N . ALA B 1 201 ? -13.172 2.76 18.203 1 97.31 201 ALA B N 1
ATOM 5657 C CA . ALA B 1 201 ? -13.961 3.922 18.594 1 97.31 201 ALA B CA 1
ATOM 5658 C C . ALA B 1 201 ? -13.93 4.117 20.109 1 97.31 201 ALA B C 1
ATOM 5660 O O . ALA B 1 201 ? -13.875 5.25 20.594 1 97.31 201 ALA B O 1
ATOM 5661 N N . LEU B 1 202 ? -13.953 3.01 20.844 1 95.88 202 LEU B N 1
ATOM 5662 C CA . LEU B 1 202 ? -13.836 3.078 22.297 1 95.88 202 LEU B CA 1
ATOM 5663 C C . LEU B 1 202 ? -12.523 3.729 22.703 1 95.88 202 LEU B C 1
ATOM 5665 O O . LEU B 1 202 ? -12.492 4.574 23.609 1 95.88 202 LEU B O 1
ATOM 5669 N N . ALA B 1 203 ? -11.484 3.307 22.031 1 95.25 203 ALA B N 1
ATOM 5670 C CA . ALA B 1 203 ? -10.164 3.852 22.344 1 95.25 203 ALA B CA 1
ATOM 5671 C C . ALA B 1 203 ? -10.117 5.359 22.094 1 95.25 203 ALA B C 1
ATOM 5673 O O . ALA B 1 203 ? -9.586 6.109 22.922 1 95.25 203 ALA B O 1
ATOM 5674 N N . HIS B 1 204 ? -10.727 5.816 21.016 1 96.5 204 HIS B N 1
ATOM 5675 C CA . HIS B 1 204 ? -10.82 7.242 20.734 1 96.5 204 HIS B CA 1
ATOM 5676 C C . HIS B 1 204 ? -11.594 7.977 21.812 1 96.5 204 HIS B C 1
ATOM 5678 O O . HIS B 1 204 ? -11.172 9.047 22.266 1 96.5 204 HIS B O 1
ATOM 5684 N N . GLY B 1 205 ? -12.711 7.402 22.172 1 96.31 205 GLY B N 1
ATOM 5685 C CA . GLY B 1 205 ? -13.531 8.008 23.203 1 96.31 205 GLY B CA 1
ATOM 5686 C C . GLY B 1 205 ? -12.82 8.148 24.531 1 96.31 205 GLY B C 1
ATOM 5687 O O . GLY B 1 205 ? -12.883 9.195 25.172 1 96.31 205 GLY B O 1
ATOM 5688 N N . ALA B 1 206 ? -12.117 7.109 24.875 1 94.88 206 ALA B N 1
ATOM 5689 C CA . ALA B 1 206 ? -11.375 7.121 26.125 1 94.88 206 ALA B CA 1
ATOM 5690 C C . ALA B 1 206 ? -10.336 8.234 26.141 1 94.88 206 ALA B C 1
ATOM 5692 O O . ALA B 1 206 ? -10.242 9 27.094 1 94.88 206 ALA B O 1
ATOM 5693 N N . MET B 1 207 ? -9.633 8.406 25.078 1 94 207 MET B N 1
ATOM 5694 C CA . MET B 1 207 ? -8.531 9.359 25 1 94 207 MET B CA 1
ATOM 5695 C C . MET B 1 207 ? -9.047 10.789 24.859 1 94 207 MET B C 1
ATOM 5697 O O . MET B 1 207 ? -8.312 11.742 25.094 1 94 207 MET B O 1
ATOM 5701 N N . SER B 1 208 ? -10.312 10.891 24.469 1 94 208 SER B N 1
ATOM 5702 C CA . SER B 1 208 ? -10.898 12.211 24.297 1 94 208 SER B CA 1
ATOM 5703 C C . SER B 1 208 ? -11.5 12.727 25.609 1 94 208 SER B C 1
ATOM 5705 O O . SER B 1 208 ? -11.938 13.875 25.672 1 94 208 SER B O 1
ATOM 5707 N N . MET B 1 209 ? -11.469 11.859 26.625 1 93 209 MET B N 1
ATOM 5708 C CA . MET B 1 209 ? -11.93 12.281 27.938 1 93 209 MET B CA 1
ATOM 5709 C C . MET B 1 209 ? -10.766 12.812 28.781 1 93 209 MET B C 1
ATOM 5711 O O . MET B 1 209 ? -9.617 12.391 28.594 1 93 209 MET B O 1
ATOM 5715 N N . THR B 1 210 ? -11.133 13.703 29.641 1 90.25 210 THR B N 1
ATOM 5716 C CA . THR B 1 210 ? -10.148 14.109 30.625 1 90.25 210 THR B CA 1
ATOM 5717 C C . THR B 1 210 ? -9.922 13.008 31.656 1 90.25 210 THR B C 1
ATOM 5719 O O . THR B 1 210 ? -10.695 12.055 31.734 1 90.25 210 THR B O 1
ATOM 5722 N N . LYS B 1 211 ? -8.867 13.133 32.375 1 88.69 211 LYS B N 1
ATOM 5723 C CA . LYS B 1 211 ? -8.594 12.156 33.438 1 88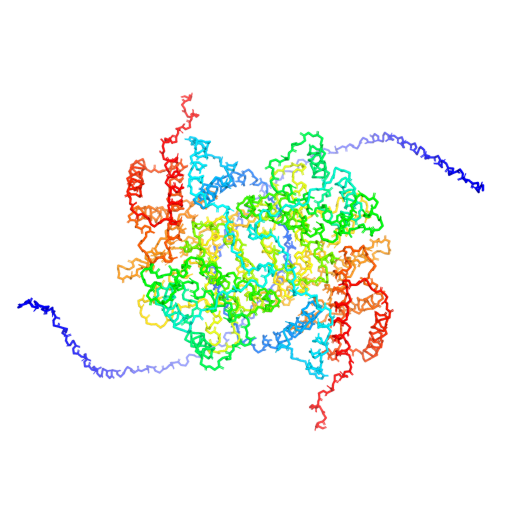.69 211 LYS B CA 1
ATOM 5724 C C . LYS B 1 211 ? -9.734 12.102 34.438 1 88.69 211 LYS B C 1
ATOM 5726 O O . LYS B 1 211 ? -10.102 11.031 34.906 1 88.69 211 LYS B O 1
ATOM 5731 N N . GLU B 1 212 ? -10.297 13.227 34.719 1 89.56 212 GLU B N 1
ATOM 5732 C CA . GLU B 1 212 ? -11.398 13.32 35.688 1 89.56 212 GLU B CA 1
ATOM 5733 C C . GLU B 1 212 ? -12.648 12.633 35.125 1 89.56 212 GLU B C 1
ATOM 5735 O O . GLU B 1 212 ? -13.297 11.867 35.875 1 89.56 212 GLU B O 1
ATOM 5740 N N . GLU B 1 213 ? -12.945 12.883 33.875 1 89.44 213 GLU B N 1
ATOM 5741 C CA . GLU B 1 213 ? -14.102 12.25 33.25 1 89.44 213 GLU B CA 1
ATOM 5742 C C . GLU B 1 213 ? -13.953 10.734 33.219 1 89.44 213 GLU B C 1
ATOM 5744 O O . GLU B 1 213 ? -14.922 10.008 33.438 1 89.44 213 GLU B O 1
ATOM 5749 N N . TRP B 1 214 ? -12.734 10.297 32.969 1 90.5 214 TRP B N 1
ATOM 5750 C CA . TRP B 1 214 ? -12.438 8.867 32.906 1 90.5 214 TRP B CA 1
ATOM 5751 C C . TRP B 1 214 ? -12.648 8.203 34.25 1 90.5 214 TRP B C 1
ATOM 5753 O O . TRP B 1 214 ? -13.266 7.141 34.344 1 90.5 214 TRP B O 1
ATOM 5763 N N . HIS B 1 215 ? -12.242 8.805 35.281 1 85.69 215 HIS B N 1
ATOM 5764 C CA . HIS B 1 215 ? -12.398 8.273 36.625 1 85.69 215 HIS B CA 1
ATOM 5765 C C . HIS B 1 215 ? -13.867 8.18 37 1 85.69 215 HIS B C 1
ATOM 5767 O O . HIS B 1 215 ? -14.281 7.238 37.688 1 85.69 215 HIS B O 1
ATOM 5773 N N . LEU B 1 216 ? -14.555 9.078 36.562 1 82.31 216 LEU B N 1
ATOM 5774 C CA . LEU B 1 216 ? -15.977 9.125 36.875 1 82.31 216 LEU B CA 1
ATOM 5775 C C . LEU B 1 216 ? -16.75 8.023 36.156 1 82.31 216 LEU B C 1
ATOM 5777 O O . LEU B 1 216 ? -17.844 7.66 36.562 1 82.31 216 LEU B O 1
ATOM 5781 N N . SER B 1 217 ? -16.078 7.535 35.125 1 77.81 217 SER B N 1
ATOM 5782 C CA . SER B 1 217 ? -16.75 6.492 34.344 1 77.81 217 SER B CA 1
ATOM 5783 C C . SER B 1 217 ? -16.562 5.121 35 1 77.81 217 SER B C 1
ATOM 5785 O O . SER B 1 217 ? -17.109 4.125 34.531 1 77.81 217 SER B O 1
ATOM 5787 N N . GLY B 1 218 ? -15.914 4.98 36.156 1 67.94 218 GLY B N 1
ATOM 5788 C CA . GLY B 1 218 ? -15.891 3.766 36.938 1 67.94 218 GLY B CA 1
ATOM 5789 C C . GLY B 1 218 ? -14.594 2.996 36.844 1 67.94 218 GLY B C 1
ATOM 5790 O O . GLY B 1 218 ? -14.508 1.841 37.25 1 67.94 218 GLY B O 1
ATOM 5791 N N . ARG B 1 219 ? -13.656 3.438 35.969 1 65.19 219 ARG B N 1
ATOM 5792 C CA . ARG B 1 219 ? -12.445 2.629 35.906 1 65.19 219 ARG B CA 1
ATOM 5793 C C . ARG B 1 219 ? -11.25 3.373 36.5 1 65.19 219 ARG B C 1
ATOM 5795 O O . ARG B 1 219 ? -11.141 4.594 36.344 1 65.19 219 ARG B O 1
ATOM 5802 N N . PHE B 1 220 ? -10.547 2.404 37.156 1 66.38 220 PHE B N 1
ATOM 5803 C CA . PHE B 1 220 ? -9.375 2.922 37.844 1 66.38 220 PHE B CA 1
ATOM 5804 C C . PHE B 1 220 ? -8.102 2.596 37.062 1 66.38 220 PHE B C 1
ATOM 5806 O O . PHE B 1 220 ? -7.023 3.1 37.375 1 66.38 220 PHE B O 1
ATOM 5813 N N . GLU B 1 221 ? -8.391 1.878 35.969 1 77.62 221 GLU B N 1
ATOM 5814 C CA . GLU B 1 221 ? -7.199 1.59 35.188 1 77.62 221 GLU B CA 1
ATOM 5815 C C . GLU B 1 221 ? -6.746 2.818 34.406 1 77.62 221 GLU B C 1
ATOM 5817 O O . GLU B 1 221 ? -7.52 3.76 34.219 1 77.62 221 GLU B O 1
ATOM 5822 N N . ALA B 1 222 ? -5.52 2.811 34.125 1 86.25 222 ALA B N 1
ATOM 5823 C CA . ALA B 1 222 ? -4.973 3.92 33.344 1 86.25 222 ALA B CA 1
ATOM 5824 C C . ALA B 1 222 ? -5.645 4.023 31.969 1 86.25 222 ALA B C 1
ATOM 5826 O O . ALA B 1 222 ? -5.723 3.033 31.234 1 86.25 222 ALA B O 1
ATOM 5827 N N . ARG B 1 223 ? -6.215 5.137 31.734 1 89.12 223 ARG B N 1
ATOM 5828 C CA . ARG B 1 223 ? -6.953 5.434 30.516 1 89.12 223 ARG B CA 1
ATOM 5829 C C . ARG B 1 223 ? -6.121 5.102 29.281 1 89.12 223 ARG B C 1
ATOM 5831 O O . ARG B 1 223 ? -6.609 4.457 28.344 1 89.12 223 ARG B O 1
ATOM 5838 N N . GLU B 1 224 ? -4.844 5.473 29.328 1 88.69 224 GLU B N 1
ATOM 5839 C CA . GLU B 1 224 ? -3.945 5.273 28.188 1 88.69 224 GLU B CA 1
ATOM 5840 C C . GLU B 1 224 ? -3.684 3.787 27.953 1 88.69 224 GLU B C 1
ATOM 5842 O O . GLU B 1 224 ? -3.664 3.33 26.812 1 88.69 224 GLU B O 1
ATOM 5847 N N . ALA B 1 225 ? -3.545 3.105 28.984 1 86.62 225 ALA B N 1
ATOM 5848 C CA . ALA B 1 225 ? -3.283 1.673 28.875 1 86.62 225 ALA B CA 1
ATOM 5849 C C . ALA B 1 225 ? -4.504 0.932 28.328 1 86.62 225 ALA B C 1
ATOM 5851 O O . ALA B 1 225 ? -4.375 0.055 27.484 1 86.62 225 ALA B O 1
ATOM 5852 N N . THR B 1 226 ? -5.609 1.331 28.844 1 88.75 226 THR B N 1
ATOM 5853 C CA . THR B 1 226 ? -6.848 0.695 28.406 1 88.75 226 THR B CA 1
ATOM 5854 C C . THR B 1 226 ? -7.105 0.971 26.922 1 88.75 226 THR B C 1
ATOM 5856 O O . THR B 1 226 ? -7.449 0.061 26.172 1 88.75 226 THR B O 1
ATOM 5859 N N . ALA B 1 227 ? -6.906 2.197 26.531 1 92 227 ALA B N 1
ATOM 5860 C CA . ALA B 1 227 ? -7.105 2.574 25.125 1 92 227 ALA B CA 1
ATOM 5861 C C . ALA B 1 227 ? -6.148 1.812 24.219 1 92 227 ALA B C 1
ATOM 5863 O O . ALA B 1 227 ? -6.547 1.334 23.156 1 92 227 ALA B O 1
ATOM 5864 N N . ARG B 1 228 ? -4.965 1.665 24.672 1 88.19 228 ARG B N 1
ATOM 5865 C CA . ARG B 1 228 ? -3.965 0.943 23.891 1 88.19 228 ARG B CA 1
ATOM 5866 C C . ARG B 1 228 ? -4.344 -0.526 23.734 1 88.19 228 ARG B C 1
ATOM 5868 O O . ARG B 1 228 ? -4.168 -1.11 22.672 1 88.19 228 ARG B O 1
ATOM 5875 N N . GLU B 1 229 ? -4.848 -1.045 24.75 1 87.44 229 GLU B N 1
ATOM 5876 C CA . GLU B 1 229 ? -5.258 -2.445 24.719 1 87.44 229 GLU B CA 1
ATOM 5877 C C . GLU B 1 229 ? -6.441 -2.643 23.766 1 87.44 229 GLU B C 1
ATOM 5879 O O . GLU B 1 229 ? -6.484 -3.615 23.016 1 87.44 229 GLU B O 1
ATOM 5884 N N . TRP B 1 230 ? -7.367 -1.758 23.844 1 90.56 230 TRP B N 1
ATOM 5885 C CA . TRP B 1 230 ? -8.516 -1.839 22.953 1 90.56 230 TRP B CA 1
ATOM 5886 C C . TRP B 1 230 ? -8.07 -1.707 21.5 1 90.56 230 TRP B C 1
ATOM 5888 O O . TRP B 1 230 ? -8.594 -2.396 20.609 1 90.56 230 TRP B O 1
ATOM 5898 N N . LEU B 1 231 ? -7.078 -0.844 21.281 1 90.56 231 LEU B N 1
ATOM 5899 C CA . LEU B 1 231 ? -6.578 -0.653 19.922 1 90.56 231 LEU B CA 1
ATOM 5900 C C . LEU B 1 231 ? -5.855 -1.903 19.422 1 90.56 231 LEU B C 1
ATOM 5902 O O . LEU B 1 231 ? -6.008 -2.293 18.266 1 90.56 231 LEU B O 1
ATOM 5906 N N . LEU B 1 232 ? -5.125 -2.461 20.281 1 85.5 232 LEU B N 1
ATOM 5907 C CA . LEU B 1 232 ? -4.43 -3.697 19.938 1 85.5 232 LEU B CA 1
ATOM 5908 C C . LEU B 1 232 ? -5.422 -4.809 19.625 1 85.5 232 LEU B C 1
ATOM 5910 O O . LEU B 1 232 ? -5.234 -5.551 18.656 1 85.5 232 LEU B O 1
ATOM 5914 N N . GLU B 1 233 ? -6.449 -4.891 20.375 1 86.94 233 GLU B N 1
ATOM 5915 C CA . GLU B 1 233 ? -7.484 -5.895 20.141 1 86.94 233 GLU B CA 1
ATOM 5916 C C . GLU B 1 233 ? -8.211 -5.629 18.812 1 86.94 233 GLU B C 1
ATOM 5918 O O . GLU B 1 233 ? -8.625 -6.566 18.141 1 86.94 233 GLU B O 1
ATOM 5923 N N . ALA B 1 234 ? -8.398 -4.371 18.547 1 89.75 234 ALA B N 1
ATOM 5924 C CA . ALA B 1 234 ? -8.992 -4.023 17.25 1 89.75 234 ALA B CA 1
ATOM 5925 C C . ALA B 1 234 ? -8.125 -4.531 16.094 1 89.75 234 ALA B C 1
ATOM 5927 O O . ALA B 1 234 ? -8.641 -5.102 15.133 1 89.75 234 ALA B O 1
ATOM 5928 N N . GLY B 1 235 ? -6.797 -4.352 16.234 1 87 235 GLY B N 1
ATOM 5929 C CA . GLY B 1 235 ? -5.883 -4.867 15.234 1 87 235 GLY B CA 1
ATOM 5930 C C . GLY B 1 235 ? -5.941 -6.379 15.094 1 87 235 GLY B C 1
ATOM 5931 O O . GLY B 1 235 ? -5.938 -6.902 13.977 1 87 235 GLY B O 1
ATOM 5932 N N . TRP B 1 236 ? -6.117 -7 16.203 1 83.19 236 TRP B N 1
ATOM 5933 C CA . TRP B 1 236 ? -6.215 -8.453 16.203 1 83.19 236 TRP B CA 1
ATOM 5934 C C . TRP B 1 236 ? -7.508 -8.914 15.547 1 83.19 236 TRP B C 1
ATOM 5936 O O . TRP B 1 236 ? -7.527 -9.914 14.828 1 83.19 236 TRP B O 1
ATOM 5946 N N . ALA B 1 237 ? -8.516 -8.211 15.852 1 85.12 237 ALA B N 1
ATOM 5947 C CA . ALA B 1 237 ? -9.805 -8.547 15.242 1 85.12 237 ALA B CA 1
ATOM 5948 C C . ALA B 1 237 ? -9.742 -8.43 13.727 1 85.12 237 ALA B C 1
ATOM 5950 O O . ALA B 1 237 ? -10.289 -9.273 13.008 1 85.12 237 ALA B O 1
ATOM 5951 N N . LEU B 1 238 ? -9.023 -7.461 13.227 1 87.12 238 LEU B N 1
ATOM 5952 C CA . LEU B 1 238 ? -8.859 -7.285 11.789 1 87.12 238 LEU B CA 1
ATOM 5953 C C . LEU B 1 238 ? -8.055 -8.43 11.188 1 87.12 238 LEU B C 1
ATOM 5955 O O . LEU B 1 238 ? -8.391 -8.938 10.117 1 87.12 238 LEU B O 1
ATOM 5959 N N . ALA B 1 239 ? -7.047 -8.781 11.883 1 80.38 239 ALA B N 1
ATOM 5960 C CA . ALA B 1 239 ? -6.184 -9.859 11.406 1 80.38 239 ALA B CA 1
ATOM 5961 C C . ALA B 1 239 ? -6.93 -11.188 11.383 1 80.38 239 ALA B C 1
ATOM 5963 O O . ALA B 1 239 ? -6.836 -11.945 10.406 1 80.38 239 ALA B O 1
ATOM 5964 N N . THR B 1 240 ? -7.707 -11.414 12.398 1 76.44 240 THR B N 1
ATOM 5965 C CA . THR B 1 240 ? -8.375 -12.695 12.555 1 76.44 240 THR B CA 1
ATOM 5966 C C . THR B 1 240 ? -9.562 -12.812 11.602 1 76.44 240 THR B C 1
ATOM 5968 O O . THR B 1 240 ? -9.945 -13.922 11.211 1 76.44 240 THR B O 1
ATOM 5971 N N . GLU B 1 241 ? -10.078 -11.664 11.266 1 74.94 241 GLU B N 1
ATOM 5972 C CA . GLU B 1 241 ? -11.164 -11.68 10.289 1 74.94 241 GLU B CA 1
ATOM 5973 C C . GLU B 1 241 ? -10.625 -11.75 8.859 1 74.94 241 GLU B C 1
ATOM 5975 O O . GLU B 1 241 ? -11.398 -11.766 7.902 1 74.94 241 GLU B O 1
ATOM 5980 N N . TYR B 1 242 ? -9.391 -11.742 8.719 1 77.94 242 TYR B N 1
ATOM 5981 C CA . TYR B 1 242 ? -8.758 -11.828 7.41 1 77.94 242 TYR B CA 1
ATOM 5982 C C . TYR B 1 242 ? -9.125 -10.625 6.543 1 77.94 242 TYR B C 1
ATOM 5984 O O . TYR B 1 242 ? -9.508 -10.781 5.383 1 77.94 242 TYR B O 1
ATOM 5992 N N . PHE B 1 243 ? -8.992 -9.492 7.16 1 84.94 243 PHE B N 1
ATOM 5993 C CA . PHE B 1 243 ? -9.367 -8.25 6.496 1 84.94 243 PHE B CA 1
ATOM 5994 C C . PHE B 1 243 ? -8.656 -8.117 5.152 1 84.94 243 PHE B C 1
ATOM 5996 O O . PHE B 1 243 ? -9.25 -7.645 4.176 1 84.94 243 PHE B O 1
ATOM 6003 N N . THR B 1 244 ? -7.484 -8.57 5.051 1 83.19 244 THR B N 1
ATOM 6004 C CA . THR B 1 244 ? -6.715 -8.398 3.824 1 83.19 244 THR B CA 1
ATOM 6005 C C . THR B 1 244 ? -7.199 -9.352 2.738 1 83.19 244 THR B C 1
ATOM 6007 O O . THR B 1 244 ? -6.969 -9.117 1.55 1 83.19 244 THR B O 1
ATOM 6010 N N . ARG B 1 245 ? -7.961 -10.414 3.189 1 84.94 245 ARG B N 1
ATOM 6011 C CA . ARG B 1 245 ? -8.547 -11.352 2.24 1 84.94 245 ARG B CA 1
ATOM 6012 C C . ARG B 1 245 ? -9.953 -10.914 1.832 1 84.94 245 ARG B C 1
ATOM 6014 O O . ARG B 1 245 ? -10.328 -11.023 0.661 1 84.94 245 ARG B O 1
ATOM 6021 N N . LYS B 1 246 ? -10.562 -10.516 2.881 1 88.56 246 LYS B N 1
ATOM 6022 C CA . LYS B 1 246 ? -11.961 -10.141 2.691 1 88.56 246 LYS B CA 1
ATOM 6023 C C . LYS B 1 246 ? -12.281 -8.828 3.408 1 88.56 246 LYS B C 1
ATOM 6025 O O . LYS B 1 246 ? -12.914 -8.836 4.469 1 88.56 246 LYS B O 1
ATOM 6030 N N . PRO B 1 247 ? -11.93 -7.785 2.738 1 91.5 247 PRO B N 1
ATOM 6031 C CA . PRO B 1 247 ? -12.18 -6.484 3.367 1 91.5 247 PRO B CA 1
ATOM 6032 C C . PRO B 1 247 ? -13.672 -6.168 3.492 1 91.5 247 PRO B C 1
ATOM 6034 O O . PRO B 1 247 ? -14.469 -6.602 2.658 1 91.5 247 PRO B O 1
ATOM 6037 N N . THR B 1 248 ? -14.016 -5.5 4.566 1 92 248 THR B N 1
ATOM 6038 C CA . THR B 1 248 ? -15.367 -5.008 4.801 1 92 248 THR B CA 1
ATOM 6039 C C . THR B 1 248 ? -15.359 -3.504 5.066 1 92 248 THR B C 1
ATOM 6041 O O . THR B 1 248 ? -14.32 -2.932 5.391 1 92 248 THR B O 1
ATOM 6044 N N . MET B 1 249 ? -16.516 -2.891 4.941 1 93.5 249 MET B N 1
ATOM 6045 C CA . MET B 1 249 ? -16.609 -1.459 5.207 1 93.5 249 MET B CA 1
ATOM 6046 C C . MET B 1 249 ? -16.297 -1.152 6.668 1 93.5 249 MET B C 1
ATOM 6048 O O . MET B 1 249 ? -15.602 -0.179 6.965 1 93.5 249 MET B O 1
ATOM 6052 N N . ALA B 1 250 ? -16.766 -2.004 7.523 1 94.06 250 ALA B N 1
ATOM 6053 C CA . ALA B 1 250 ? -16.5 -1.812 8.945 1 94.06 250 ALA B CA 1
ATOM 6054 C C . ALA B 1 250 ? -15.008 -1.965 9.25 1 94.06 250 ALA B C 1
ATOM 6056 O O . ALA B 1 250 ? -14.453 -1.223 10.062 1 94.06 250 ALA B O 1
ATOM 6057 N N . GLY B 1 251 ? -14.406 -2.965 8.555 1 94.19 251 GLY B N 1
ATOM 6058 C CA . GLY B 1 251 ? -12.969 -3.137 8.711 1 94.19 251 GLY B CA 1
ATOM 6059 C C . GLY B 1 251 ? -12.164 -1.942 8.234 1 94.19 251 GLY B C 1
ATOM 6060 O O . GLY B 1 251 ? -11.18 -1.561 8.859 1 94.19 251 GLY B O 1
ATOM 6061 N N . LEU B 1 252 ? -12.617 -1.364 7.168 1 96.06 252 LEU B N 1
ATOM 6062 C CA . LEU B 1 252 ? -11.961 -0.172 6.645 1 96.06 252 LEU B CA 1
ATOM 6063 C C . LEU B 1 252 ? -12.062 0.983 7.637 1 96.06 252 LEU B C 1
ATOM 6065 O O . LEU B 1 252 ? -11.078 1.684 7.883 1 96.06 252 LEU B O 1
ATOM 6069 N N . ARG B 1 253 ? -13.211 1.14 8.164 1 96.44 253 ARG B N 1
ATOM 6070 C CA . ARG B 1 253 ? -13.391 2.188 9.164 1 96.44 253 ARG B CA 1
ATOM 6071 C C . ARG B 1 253 ? -12.492 1.954 10.375 1 96.44 253 ARG B C 1
ATOM 6073 O O . ARG B 1 253 ? -11.922 2.898 10.922 1 96.44 253 ARG B O 1
ATOM 6080 N N . ALA B 1 254 ? -12.398 0.727 10.758 1 95.94 254 ALA B N 1
ATOM 6081 C CA . ALA B 1 254 ? -11.523 0.387 11.875 1 95.94 254 ALA B CA 1
ATOM 6082 C C . ALA B 1 254 ? -10.078 0.781 11.578 1 95.94 254 ALA B C 1
ATOM 6084 O O . ALA B 1 254 ? -9.398 1.366 12.43 1 95.94 254 ALA B O 1
ATOM 6085 N N . CYS B 1 255 ? -9.641 0.496 10.367 1 95.62 255 CYS B N 1
ATOM 6086 C CA . CYS B 1 255 ? -8.281 0.859 9.969 1 95.62 255 CYS B CA 1
ATOM 6087 C C . CYS B 1 255 ? -8.078 2.367 10.039 1 95.62 255 CYS B C 1
ATOM 6089 O O . CYS B 1 255 ? -7.055 2.834 10.547 1 95.62 255 CYS B O 1
ATOM 6091 N N . LEU B 1 256 ? -9.031 3.1 9.578 1 96.81 256 LEU B N 1
ATOM 6092 C CA . LEU B 1 256 ? -8.93 4.555 9.594 1 96.81 256 LEU B CA 1
ATOM 6093 C C . LEU B 1 256 ? -8.914 5.078 11.031 1 96.81 256 LEU B C 1
ATOM 6095 O O . LEU B 1 256 ? -8.164 6.004 11.344 1 96.81 256 LEU B O 1
ATOM 6099 N N . LEU B 1 257 ? -9.742 4.457 11.867 1 96.81 257 LEU B N 1
ATOM 6100 C CA . LEU B 1 257 ? -9.758 4.863 13.266 1 96.81 257 LEU B CA 1
ATOM 6101 C C . LEU B 1 257 ? -8.406 4.602 13.93 1 96.81 257 LEU B C 1
ATOM 6103 O O . LEU B 1 257 ? -7.914 5.426 14.695 1 96.81 257 LEU B O 1
ATOM 6107 N N . ILE B 1 258 ? -7.809 3.539 13.594 1 94.62 258 ILE B N 1
ATOM 6108 C CA . ILE B 1 258 ? -6.508 3.199 14.164 1 94.62 258 ILE B CA 1
ATOM 6109 C C . ILE B 1 258 ? -5.461 4.203 13.688 1 94.62 258 ILE B C 1
ATOM 6111 O O . ILE B 1 258 ? -4.66 4.703 14.484 1 94.62 258 ILE B O 1
ATOM 6115 N N . LEU B 1 259 ? -5.48 4.547 12.406 1 94.69 259 LEU B N 1
ATOM 6116 C CA . LEU B 1 259 ? -4.535 5.535 11.898 1 94.69 259 LEU B CA 1
ATOM 6117 C C . LEU B 1 259 ? -4.746 6.887 12.57 1 94.69 259 LEU B C 1
ATOM 6119 O O . LEU B 1 259 ? -3.785 7.516 13.023 1 94.69 259 LEU B O 1
ATOM 6123 N N . HIS B 1 260 ? -6 7.266 12.703 1 95.19 260 HIS B N 1
ATOM 6124 C CA . HIS B 1 260 ? -6.305 8.578 13.258 1 95.19 260 HIS B CA 1
ATOM 6125 C C . HIS B 1 260 ? -5.977 8.641 14.742 1 95.19 260 HIS B C 1
ATOM 6127 O O . HIS B 1 260 ? -5.609 9.703 15.258 1 95.19 260 HIS B O 1
ATOM 6133 N N . TYR B 1 261 ? -6.078 7.492 15.398 1 94.19 261 TYR B N 1
ATOM 6134 C CA . TYR B 1 261 ? -5.664 7.445 16.797 1 94.19 261 TYR B CA 1
ATOM 6135 C C . TYR B 1 261 ? -4.23 7.938 16.969 1 94.19 261 TYR B C 1
ATOM 6137 O O . TYR B 1 261 ? -3.936 8.734 17.859 1 94.19 261 TYR B O 1
ATOM 6145 N N . HIS B 1 262 ? -3.436 7.566 16.047 1 91.62 262 HIS B N 1
ATOM 6146 C CA . HIS B 1 262 ? -2.027 7.938 16.109 1 91.62 262 HIS B CA 1
ATOM 6147 C C . HIS B 1 262 ? -1.806 9.344 15.547 1 91.62 262 HIS B C 1
ATOM 6149 O O . HIS B 1 262 ? -0.962 10.086 16.047 1 91.62 262 HIS B O 1
ATOM 6155 N N . LEU B 1 263 ? -2.51 9.695 14.57 1 92.5 263 LEU B N 1
ATOM 6156 C CA . LEU B 1 263 ? -2.361 11.023 13.977 1 92.5 263 LEU B CA 1
ATOM 6157 C C . LEU B 1 263 ? -2.787 12.102 14.961 1 92.5 263 LEU B C 1
ATOM 6159 O O . LEU B 1 263 ? -2.26 13.219 14.93 1 92.5 263 LEU B O 1
ATOM 6163 N N . LEU B 1 264 ? -3.709 11.727 15.82 1 92.25 264 LEU B N 1
ATOM 6164 C CA . LEU B 1 264 ? -4.215 12.688 16.797 1 92.25 264 LEU B CA 1
ATOM 6165 C C . LEU B 1 264 ? -3.273 12.805 17.984 1 92.25 264 LEU B C 1
ATOM 6167 O O . LEU B 1 264 ? -3.469 13.648 18.859 1 92.25 264 LEU B O 1
ATOM 6171 N N . GLY B 1 265 ? -2.334 11.914 18.078 1 88.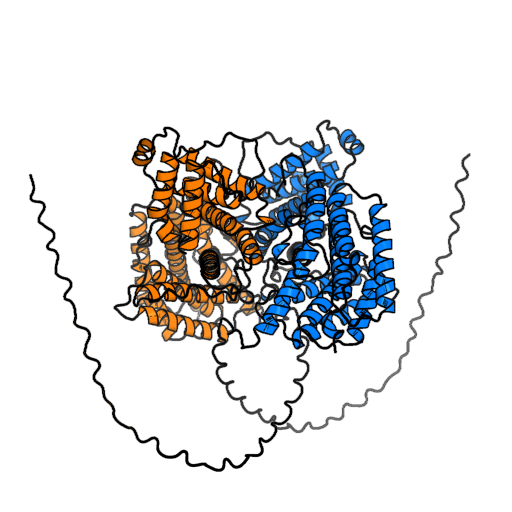25 265 GLY B N 1
ATOM 6172 C CA . GLY B 1 265 ? -1.351 11.969 19.156 1 88.25 265 GLY B CA 1
ATOM 6173 C C . GLY B 1 265 ? -1.804 11.266 20.422 1 88.25 265 GLY B C 1
ATOM 6174 O O . GLY B 1 265 ? -1.295 11.539 21.5 1 88.25 265 GLY B O 1
ATOM 6175 N N . PHE B 1 266 ? -2.789 10.414 20.281 1 88.19 266 PHE B N 1
ATOM 6176 C CA . PHE B 1 266 ? -3.311 9.711 21.453 1 88.19 266 PHE B CA 1
ATOM 6177 C C . PHE B 1 266 ? -2.293 8.711 21.984 1 88.19 266 PHE B C 1
ATOM 6179 O O . PHE B 1 266 ? -2.283 8.406 23.188 1 88.19 266 PHE B O 1
ATOM 6186 N N . GLY B 1 267 ? -1.455 8.234 21.125 1 80.5 267 GLY B N 1
ATOM 6187 C CA . GLY B 1 267 ? -0.427 7.293 21.547 1 80.5 267 GLY B CA 1
ATOM 6188 C C . GLY B 1 267 ? 0.94 7.934 21.688 1 80.5 267 GLY B C 1
ATOM 6189 O O . GLY B 1 267 ? 1.958 7.238 21.703 1 80.5 267 GLY B O 1
ATOM 6190 N N . GLY B 1 268 ? 0.989 9.258 21.734 1 80.56 268 GLY B N 1
ATOM 6191 C CA . GLY B 1 268 ? 2.256 9.969 21.734 1 80.56 268 GLY B CA 1
ATOM 6192 C C . GLY B 1 268 ? 2.455 10.852 20.516 1 80.56 268 GLY B C 1
ATOM 6193 O O . GLY B 1 268 ? 1.537 11.023 19.719 1 80.56 268 GLY B O 1
ATOM 6194 N N . PRO B 1 269 ? 3.633 11.445 20.5 1 83.12 269 PRO B N 1
ATOM 6195 C CA . PRO B 1 269 ? 3.887 12.297 19.328 1 83.12 269 PRO B CA 1
ATOM 6196 C C . PRO B 1 269 ? 3.676 11.555 18.016 1 83.12 269 PRO B C 1
ATOM 6198 O O . PRO B 1 269 ? 4.199 10.453 17.828 1 83.12 269 PRO B O 1
ATOM 6201 N N . PRO B 1 270 ? 2.965 12.188 17.141 1 88.94 270 PRO B N 1
ATOM 6202 C CA . PRO B 1 270 ? 2.623 11.484 15.906 1 88.94 270 PRO B CA 1
ATOM 6203 C C . PRO B 1 270 ? 3.824 11.297 14.984 1 88.94 270 PRO B C 1
ATOM 6205 O O . PRO B 1 270 ? 4.527 12.266 14.672 1 88.94 270 PRO B O 1
ATOM 6208 N N . ASP B 1 271 ? 4.086 10.125 14.617 1 88.06 271 ASP B N 1
ATOM 6209 C CA . ASP B 1 271 ? 5.043 9.797 13.562 1 88.06 271 ASP B CA 1
ATOM 6210 C C . ASP B 1 271 ? 4.348 9.617 12.219 1 88.06 271 ASP B C 1
ATOM 6212 O O . ASP B 1 271 ? 4.125 8.484 11.773 1 88.06 271 ASP B O 1
ATOM 6216 N N . VAL B 1 272 ? 4.16 10.727 11.523 1 91.88 272 VAL B N 1
ATOM 6217 C CA . VAL B 1 272 ? 3.256 10.789 10.375 1 91.88 272 VAL B CA 1
ATOM 6218 C C . VAL B 1 272 ? 3.75 9.852 9.281 1 91.88 272 VAL B C 1
ATOM 6220 O O . VAL B 1 272 ? 2.979 9.055 8.742 1 91.88 272 VAL B O 1
ATOM 6223 N N . PRO B 1 273 ? 5.062 9.836 8.938 1 91 273 PRO B N 1
ATOM 6224 C CA . PRO B 1 273 ? 5.52 8.953 7.867 1 91 273 PRO B CA 1
ATOM 6225 C C . PRO B 1 273 ? 5.246 7.48 8.156 1 91 273 PRO B C 1
ATOM 6227 O O . PRO B 1 273 ? 4.844 6.73 7.266 1 91 273 PRO B O 1
ATOM 6230 N N . THR B 1 274 ? 5.348 7.098 9.383 1 87.81 274 THR B N 1
ATOM 6231 C CA . THR B 1 274 ? 5.129 5.707 9.766 1 87.81 274 THR B CA 1
ATOM 6232 C C . THR B 1 274 ? 3.639 5.367 9.734 1 87.81 274 THR B C 1
ATOM 6234 O O . THR B 1 274 ? 3.252 4.281 9.297 1 87.81 274 THR B O 1
ATOM 6237 N N . ILE B 1 275 ? 2.871 6.289 10.188 1 90.44 275 ILE B N 1
ATOM 6238 C CA . ILE B 1 275 ? 1.431 6.07 10.258 1 90.44 275 ILE B CA 1
ATOM 6239 C C . ILE B 1 275 ? 0.854 5.953 8.852 1 90.44 275 ILE B C 1
ATOM 6241 O O . ILE B 1 275 ? 0.133 5 8.547 1 90.44 275 ILE B O 1
ATOM 6245 N N . ILE B 1 276 ? 1.264 6.859 7.996 1 92.5 276 ILE B N 1
ATOM 6246 C CA . ILE B 1 276 ? 0.685 6.973 6.66 1 92.5 276 ILE B CA 1
ATOM 6247 C C . ILE B 1 276 ? 1.268 5.895 5.75 1 92.5 276 ILE B C 1
ATOM 6249 O O . ILE B 1 276 ? 0.699 5.586 4.699 1 92.5 276 ILE B O 1
ATOM 6253 N N . ALA B 1 277 ? 2.322 5.273 6.141 1 90.06 277 ALA B N 1
ATOM 6254 C CA . ALA B 1 277 ? 2.957 4.223 5.355 1 90.06 277 ALA B CA 1
ATOM 6255 C C . ALA B 1 277 ? 2.008 3.047 5.141 1 90.06 277 ALA B C 1
ATOM 6257 O O . ALA B 1 277 ? 2.168 2.277 4.188 1 90.06 277 ALA B O 1
ATOM 6258 N N . PHE B 1 278 ? 0.947 2.912 5.906 1 88.81 278 PHE B N 1
ATOM 6259 C CA . PHE B 1 278 ? 0.026 1.785 5.82 1 88.81 278 PHE B CA 1
ATOM 6260 C C . PHE B 1 278 ? -1.201 2.148 4.992 1 88.81 278 PHE B C 1
ATOM 6262 O O . PHE B 1 278 ? -2.029 1.287 4.691 1 88.81 278 PHE B O 1
ATOM 6269 N N . LEU B 1 279 ? -1.259 3.352 4.641 1 93.56 279 LEU B N 1
ATOM 6270 C CA . LEU B 1 279 ? -2.428 3.818 3.904 1 93.56 279 LEU B CA 1
ATOM 6271 C C . LEU B 1 279 ? -2.58 3.057 2.592 1 93.56 279 LEU B C 1
ATOM 6273 O O . LEU B 1 279 ? -3.697 2.709 2.197 1 93.56 279 LEU B O 1
ATOM 6277 N N . PRO B 1 280 ? -1.501 2.703 1.911 1 93.94 280 PRO B N 1
ATOM 6278 C CA . PRO B 1 280 ? -1.674 1.968 0.656 1 93.94 280 PRO B CA 1
ATOM 6279 C C . PRO B 1 280 ? -2.367 0.622 0.852 1 93.94 280 PRO B C 1
ATOM 6281 O O . PRO B 1 280 ? -3.084 0.157 -0.038 1 93.94 280 PRO B O 1
ATOM 6284 N N . VAL B 1 281 ? -2.166 -0.015 1.975 1 92.44 281 VAL B N 1
ATOM 6285 C CA . VAL B 1 281 ? -2.846 -1.27 2.277 1 92.44 281 VAL B CA 1
ATOM 6286 C C . VAL B 1 281 ? -4.348 -1.03 2.385 1 92.44 281 VAL B C 1
ATOM 6288 O O . VAL B 1 281 ? -5.148 -1.811 1.86 1 92.44 281 VAL B O 1
ATOM 6291 N N . ILE B 1 282 ? -4.664 0.015 2.998 1 95.19 282 ILE B N 1
ATOM 6292 C CA . ILE B 1 282 ? -6.062 0.385 3.186 1 95.19 282 ILE B CA 1
ATOM 6293 C C . ILE B 1 282 ? -6.688 0.741 1.838 1 95.19 282 ILE B C 1
ATOM 6295 O O . ILE B 1 282 ? -7.816 0.341 1.546 1 95.19 282 ILE B O 1
ATOM 6299 N N . VAL B 1 283 ? -5.957 1.479 1.049 1 95.88 283 VAL B N 1
ATOM 6300 C CA . VAL B 1 283 ? -6.445 1.871 -0.268 1 95.88 283 VAL B CA 1
ATOM 6301 C C . VAL B 1 283 ? -6.668 0.629 -1.129 1 95.88 283 VAL B C 1
ATOM 6303 O O . VAL B 1 283 ? -7.68 0.522 -1.828 1 95.88 283 VAL B O 1
ATOM 6306 N N . ARG B 1 284 ? -5.777 -0.267 -1.082 1 93.25 284 ARG B N 1
ATOM 6307 C CA . ARG B 1 284 ? -5.945 -1.503 -1.841 1 93.25 284 ARG B CA 1
ATOM 6308 C C . ARG B 1 284 ? -7.211 -2.24 -1.414 1 93.25 284 ARG B C 1
ATOM 6310 O O . ARG B 1 284 ? -7.984 -2.699 -2.258 1 93.25 284 ARG B O 1
ATOM 6317 N N . ALA B 1 285 ? -7.406 -2.418 -0.119 1 93.62 285 ALA B N 1
ATOM 6318 C CA . ALA B 1 285 ? -8.609 -3.066 0.401 1 93.62 285 ALA B CA 1
ATOM 6319 C C . ALA B 1 285 ? -9.867 -2.336 -0.059 1 93.62 285 ALA B C 1
ATOM 6321 O O . ALA B 1 285 ? -10.859 -2.971 -0.431 1 93.62 285 ALA B O 1
ATOM 6322 N N . ALA B 1 286 ? -9.805 -1.016 -0.039 1 96.12 286 ALA B N 1
ATOM 6323 C CA . ALA B 1 286 ? -10.938 -0.209 -0.48 1 96.12 286 ALA B CA 1
ATOM 6324 C C . ALA B 1 286 ? -11.234 -0.445 -1.957 1 96.12 286 ALA B C 1
ATOM 6326 O O . ALA B 1 286 ? -12.398 -0.506 -2.359 1 96.12 286 ALA B O 1
ATOM 6327 N N . CYS B 1 287 ? -10.219 -0.551 -2.719 1 92.88 287 CYS B N 1
ATOM 6328 C CA . CYS B 1 287 ? -10.391 -0.791 -4.148 1 92.88 287 CYS B CA 1
ATOM 6329 C C . CYS B 1 287 ? -10.961 -2.182 -4.402 1 92.88 287 CYS B C 1
ATOM 6331 O O . CYS B 1 287 ? -11.727 -2.381 -5.348 1 92.88 287 CYS B O 1
ATOM 6333 N N . GLU B 1 288 ? -10.547 -3.107 -3.607 1 90.94 288 GLU B N 1
ATOM 6334 C CA . GLU B 1 288 ? -11.109 -4.449 -3.732 1 90.94 288 GLU B CA 1
ATOM 6335 C C . GLU B 1 288 ? -12.609 -4.449 -3.48 1 90.94 288 GLU B C 1
ATOM 6337 O O . GLU B 1 288 ? -13.344 -5.25 -4.062 1 90.94 288 GLU B O 1
ATOM 6342 N N . LEU B 1 289 ? -13.039 -3.52 -2.611 1 91.69 289 LEU B N 1
ATOM 6343 C CA . LEU B 1 289 ? -14.461 -3.365 -2.338 1 91.69 289 LEU B CA 1
ATOM 6344 C C . LEU B 1 289 ? -15.141 -2.529 -3.42 1 91.69 289 LEU B C 1
ATOM 6346 O O . LEU B 1 289 ? -16.359 -2.371 -3.418 1 91.69 289 LEU B O 1
ATOM 6350 N N . GLY B 1 290 ? -14.344 -1.959 -4.297 1 89.56 290 GLY B N 1
ATOM 6351 C CA . GLY B 1 290 ? -14.867 -1.177 -5.406 1 89.56 290 GLY B CA 1
ATOM 6352 C C . GLY B 1 290 ? -15.242 0.239 -5.012 1 89.56 290 GLY B C 1
ATOM 6353 O O . GLY B 1 290 ? -16.031 0.888 -5.695 1 89.56 290 GLY B O 1
ATOM 6354 N N . LEU B 1 291 ? -14.625 0.754 -3.945 1 94.19 291 LEU B N 1
ATOM 6355 C CA . LEU B 1 291 ? -15.023 2.068 -3.453 1 94.19 291 LEU B CA 1
ATOM 6356 C C . LEU B 1 291 ? -14.516 3.17 -4.379 1 94.19 291 LEU B C 1
ATOM 6358 O O . LEU B 1 291 ? -15.047 4.285 -4.371 1 94.19 291 LEU B O 1
ATOM 6362 N N . HIS B 1 292 ? -13.469 2.938 -5.152 1 93.12 292 HIS B N 1
ATOM 6363 C CA . HIS B 1 292 ? -12.867 3.939 -6.02 1 93.12 292 HIS B CA 1
ATOM 6364 C C . HIS B 1 292 ? -13.672 4.125 -7.301 1 93.12 292 HIS B C 1
ATOM 6366 O O . HIS B 1 292 ? -13.375 5.008 -8.109 1 93.12 292 HIS B O 1
ATOM 6372 N N . GLN B 1 293 ? -14.664 3.264 -7.41 1 89.44 293 GLN B N 1
ATOM 6373 C CA . GLN B 1 293 ? -15.555 3.354 -8.562 1 89.44 293 GLN B CA 1
ATOM 6374 C C . GLN B 1 293 ? -16.969 3.723 -8.133 1 89.44 293 GLN B C 1
ATOM 6376 O O . GLN B 1 293 ? -17.438 3.281 -7.078 1 89.44 293 GLN B O 1
ATOM 6381 N N . GLU B 1 294 ? -17.578 4.469 -8.992 1 86.62 294 GLU B N 1
ATOM 6382 C CA . GLU B 1 294 ? -18.938 4.859 -8.68 1 86.62 294 GLU B CA 1
ATOM 6383 C C . GLU B 1 294 ? -19.828 3.637 -8.461 1 86.62 294 GLU B C 1
ATOM 6385 O O . GLU B 1 294 ? -19.859 2.732 -9.305 1 86.62 294 GLU B O 1
ATOM 6390 N N . PRO B 1 295 ? -20.469 3.576 -7.328 1 83.75 295 PRO B N 1
ATOM 6391 C CA . PRO B 1 295 ? -21.281 2.393 -7.016 1 83.75 295 PRO B CA 1
ATOM 6392 C C . PRO B 1 295 ? -22.438 2.199 -7.984 1 83.75 295 PRO B C 1
ATOM 6394 O O . PRO B 1 295 ? -23.047 3.176 -8.43 1 83.75 295 PRO B O 1
ATOM 6397 N N . LEU B 1 296 ? -22.672 0.932 -8.273 1 75.81 296 LEU B N 1
ATOM 6398 C CA . LEU B 1 296 ? -23.828 0.6 -9.094 1 75.81 296 LEU B CA 1
ATOM 6399 C C . LEU B 1 296 ? -25.109 0.654 -8.273 1 75.81 296 LEU B C 1
ATOM 6401 O O . LEU B 1 296 ? -26.203 0.894 -8.812 1 75.81 296 LEU B O 1
ATOM 6405 N N . GLU B 1 297 ? -24.891 0.38 -7.004 1 77.62 297 GLU B N 1
ATOM 6406 C CA . GLU B 1 297 ? -26.016 0.439 -6.078 1 77.62 297 GLU B CA 1
ATOM 6407 C C . GLU B 1 297 ? -26.516 1.869 -5.922 1 77.62 297 GLU B C 1
ATOM 6409 O O . GLU B 1 297 ? -25.828 2.824 -6.258 1 77.62 297 GLU B O 1
ATOM 6414 N N . THR B 1 298 ? -27.812 1.905 -5.59 1 78.88 298 THR B N 1
ATOM 6415 C CA . THR B 1 298 ? -28.391 3.211 -5.305 1 78.88 298 THR B CA 1
ATOM 6416 C C . THR B 1 298 ? -28.812 3.307 -3.84 1 78.88 298 THR B C 1
ATOM 6418 O O . THR B 1 298 ? -28.828 2.303 -3.123 1 78.88 298 THR B O 1
ATOM 6421 N N . GLY B 1 299 ? -28.891 4.457 -3.326 1 83.94 299 GLY B N 1
ATOM 6422 C CA . GLY B 1 299 ? -29.438 4.66 -1.995 1 83.94 299 GLY B CA 1
ATOM 6423 C C . GLY B 1 299 ? -28.375 4.805 -0.927 1 83.94 299 GLY B C 1
ATOM 6424 O O . GLY B 1 299 ? -27.312 5.406 -1.168 1 83.94 299 GLY B O 1
ATOM 6425 N N . SER B 1 300 ? -28.672 4.258 0.211 1 87 300 SER B N 1
ATOM 6426 C CA . SER B 1 300 ? -27.859 4.48 1.404 1 87 300 SER B CA 1
ATOM 6427 C C . SER B 1 300 ? -26.516 3.791 1.29 1 87 300 SER B C 1
ATOM 6429 O O . SER B 1 300 ? -25.5 4.316 1.76 1 87 300 SER B O 1
ATOM 6431 N N . LEU B 1 301 ? -26.516 2.668 0.642 1 88.56 301 LEU B N 1
ATOM 6432 C CA . LEU B 1 301 ? -25.266 1.944 0.495 1 88.56 301 LEU B CA 1
ATOM 6433 C C . LEU B 1 301 ? -24.312 2.697 -0.424 1 88.56 301 LEU B C 1
ATOM 6435 O O . LEU B 1 301 ? -23.094 2.756 -0.161 1 88.56 301 LEU B O 1
ATOM 6439 N N . ALA B 1 302 ? -24.812 3.268 -1.444 1 89.12 302 ALA B N 1
ATOM 6440 C CA . ALA B 1 302 ? -24 4.066 -2.357 1 89.12 302 ALA B CA 1
ATOM 6441 C C . ALA B 1 302 ? -23.406 5.277 -1.644 1 89.12 302 ALA B C 1
ATOM 6443 O O . ALA B 1 302 ? -22.219 5.578 -1.807 1 89.12 302 ALA B O 1
ATOM 6444 N N . ASP B 1 303 ? -24.203 5.902 -0.818 1 89.94 303 ASP B N 1
ATOM 6445 C CA . ASP B 1 303 ? -23.75 7.066 -0.068 1 89.94 303 ASP B CA 1
ATOM 6446 C C . ASP B 1 303 ? -22.656 6.684 0.92 1 89.94 303 ASP B C 1
ATOM 6448 O O . ASP B 1 303 ? -21.688 7.43 1.103 1 89.94 303 ASP B O 1
ATOM 6452 N N . GLU B 1 304 ? -22.859 5.578 1.491 1 92.19 304 GLU B N 1
ATOM 6453 C CA . GLU B 1 304 ? -21.859 5.109 2.451 1 92.19 304 GLU B CA 1
ATOM 6454 C C . GLU B 1 304 ? -20.531 4.809 1.765 1 92.19 304 GLU B C 1
ATOM 6456 O O . GLU B 1 304 ? -19.469 5.152 2.283 1 92.19 304 GLU B O 1
ATOM 6461 N N . LYS B 1 305 ? -20.641 4.168 0.644 1 93.31 305 LYS B N 1
ATOM 6462 C CA . LYS B 1 305 ? -19.438 3.846 -0.119 1 93.31 305 LYS B CA 1
ATOM 6463 C C . LYS B 1 305 ? -18.703 5.113 -0.564 1 93.31 305 LYS B C 1
ATOM 6465 O O . LYS B 1 305 ? -17.484 5.219 -0.429 1 93.31 305 LYS B O 1
ATOM 6470 N N . ARG B 1 306 ? -19.469 6.07 -1.012 1 93 306 ARG B N 1
ATOM 6471 C CA . ARG B 1 306 ? -18.891 7.34 -1.438 1 93 306 ARG B CA 1
ATOM 6472 C C . ARG B 1 306 ? -18.234 8.062 -0.271 1 93 306 ARG B C 1
ATOM 6474 O O . ARG B 1 306 ? -17.109 8.578 -0.408 1 93 306 ARG B O 1
ATOM 6481 N N . ALA B 1 307 ? -18.875 8.047 0.826 1 93.62 307 ALA B N 1
ATOM 6482 C CA . ALA B 1 307 ? -18.375 8.758 2 1 93.62 307 ALA B CA 1
ATOM 6483 C C . ALA B 1 307 ? -17.078 8.125 2.5 1 93.62 307 ALA B C 1
ATOM 6485 O O . ALA B 1 307 ? -16.125 8.836 2.85 1 93.62 307 ALA B O 1
ATOM 6486 N N . LEU B 1 308 ? -17.062 6.84 2.508 1 95.06 308 LEU B N 1
ATOM 6487 C CA . LEU B 1 308 ? -15.875 6.148 2.994 1 95.06 308 LEU B CA 1
ATOM 6488 C C . LEU B 1 308 ? -14.703 6.352 2.041 1 95.06 308 LEU B C 1
ATOM 6490 O O . LEU B 1 308 ? -13.578 6.594 2.48 1 95.06 308 LEU B O 1
ATOM 6494 N N . TRP B 1 309 ? -14.938 6.293 0.731 1 96.06 309 TRP B N 1
ATOM 6495 C CA . TRP B 1 309 ? -13.883 6.574 -0.231 1 96.06 309 TRP B CA 1
ATOM 6496 C C . TRP B 1 309 ? -13.359 7.996 -0.066 1 96.06 309 TRP B C 1
ATOM 6498 O O . TRP B 1 309 ? -12.141 8.227 -0.099 1 96.06 309 TRP B O 1
ATOM 6508 N N . ALA B 1 310 ? -14.266 8.922 0.172 1 94.38 310 ALA B N 1
ATOM 6509 C CA . ALA B 1 310 ? -13.875 10.32 0.341 1 94.38 310 ALA B CA 1
ATOM 6510 C C . ALA B 1 310 ? -12.898 10.484 1.5 1 94.38 310 ALA B C 1
ATOM 6512 O O . ALA B 1 310 ? -11.945 11.258 1.41 1 94.38 310 ALA B O 1
ATOM 6513 N N . LYS B 1 311 ? -13.086 9.742 2.533 1 95.38 311 LYS B N 1
ATOM 6514 C CA . LYS B 1 311 ? -12.211 9.859 3.701 1 95.38 311 LYS B CA 1
ATOM 6515 C C . LYS B 1 311 ? -10.836 9.273 3.418 1 95.38 311 LYS B C 1
ATOM 6517 O O . LYS B 1 311 ? -9.82 9.812 3.869 1 95.38 311 LYS B O 1
ATOM 6522 N N . ILE B 1 312 ? -10.812 8.195 2.691 1 96.62 312 ILE B N 1
ATOM 6523 C CA . ILE B 1 312 ? -9.547 7.594 2.287 1 96.62 312 ILE B CA 1
ATOM 6524 C C . ILE B 1 312 ? -8.82 8.523 1.313 1 96.62 312 ILE B C 1
ATOM 6526 O O . ILE B 1 312 ? -7.625 8.773 1.463 1 96.62 312 ILE B O 1
ATOM 6530 N N . TYR B 1 313 ? -9.625 9.047 0.44 1 94.94 313 TYR B N 1
ATOM 6531 C CA . TYR B 1 313 ? -9.125 10 -0.549 1 94.94 313 TYR B CA 1
ATOM 6532 C C . TYR B 1 313 ? -8.539 11.234 0.126 1 94.94 313 TYR B C 1
ATOM 6534 O O . TYR B 1 313 ? -7.438 11.672 -0.221 1 94.94 313 TYR B O 1
ATOM 6542 N N . GLU B 1 314 ? -9.211 11.719 1.076 1 94.81 314 GLU B N 1
ATOM 6543 C CA . GLU B 1 314 ? -8.773 12.898 1.819 1 94.81 314 GLU B CA 1
ATOM 6544 C C . GLU B 1 314 ? -7.426 12.656 2.498 1 94.81 314 GLU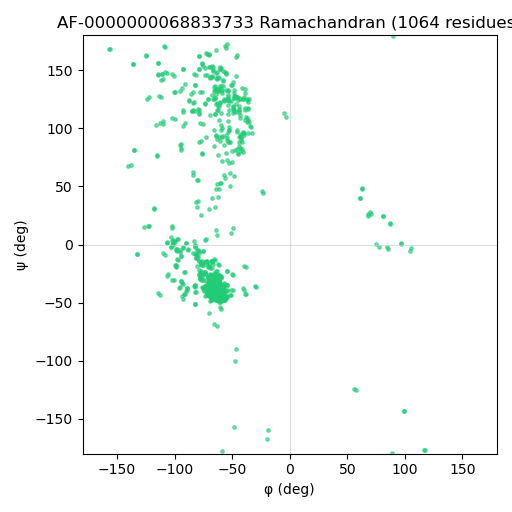 B C 1
ATOM 6546 O O . GLU B 1 314 ? -6.523 13.492 2.418 1 94.81 314 GLU B O 1
ATOM 6551 N N . LEU B 1 315 ? -7.336 11.555 3.033 1 95.62 315 LEU B N 1
ATOM 6552 C CA . LEU B 1 315 ? -6.113 11.234 3.768 1 95.62 315 LEU B CA 1
ATOM 6553 C C . LEU B 1 315 ? -4.922 11.148 2.822 1 95.62 315 LEU B C 1
ATOM 6555 O O . LEU B 1 315 ? -3.863 11.719 3.094 1 95.62 315 LEU B O 1
ATOM 6559 N N . ASP B 1 316 ? -5.102 10.516 1.759 1 95.75 316 ASP B N 1
ATOM 6560 C CA . ASP B 1 316 ? -4.004 10.336 0.812 1 95.75 316 ASP B CA 1
ATOM 6561 C C . ASP B 1 316 ? -3.678 11.641 0.095 1 95.75 316 ASP B C 1
ATOM 6563 O O . ASP B 1 316 ? -2.508 12.008 -0.031 1 95.75 316 ASP B O 1
ATOM 6567 N N . ALA B 1 317 ? -4.691 12.383 -0.303 1 95.44 317 ALA B N 1
ATOM 6568 C CA . ALA B 1 317 ? -4.531 13.602 -1.086 1 95.44 317 ALA B CA 1
ATOM 6569 C C . ALA B 1 317 ? -3.896 14.711 -0.251 1 95.44 317 ALA B C 1
ATOM 6571 O O . ALA B 1 317 ? -3.254 15.617 -0.793 1 95.44 317 ALA B O 1
ATOM 6572 N N . THR B 1 318 ? -4.062 14.641 1.006 1 95.94 318 THR B N 1
ATOM 6573 C CA . THR B 1 318 ? -3.506 15.68 1.863 1 95.94 318 THR B CA 1
ATOM 6574 C C . THR B 1 318 ? -2.08 15.328 2.279 1 95.94 318 THR B C 1
ATOM 6576 O O . THR B 1 318 ? -1.197 16.188 2.277 1 95.94 318 THR B O 1
ATOM 6579 N N . TRP B 1 319 ? -1.822 14.102 2.523 1 96.56 319 TRP B N 1
ATOM 6580 C CA . TRP B 1 319 ? -0.552 13.766 3.156 1 96.56 319 TRP B CA 1
ATOM 6581 C C . TRP B 1 319 ? 0.5 13.406 2.111 1 96.56 319 TRP B C 1
ATOM 6583 O O . TRP B 1 319 ? 1.689 13.672 2.305 1 96.56 319 TRP B O 1
ATOM 6593 N N . ALA B 1 320 ? 0.08 12.836 0.999 1 95 320 ALA B N 1
ATOM 6594 C CA . ALA B 1 320 ? 1.062 12.422 0 1 95 320 ALA B CA 1
ATOM 6595 C C . ALA B 1 320 ? 1.939 13.594 -0.426 1 95 320 ALA B C 1
ATOM 6597 O O . ALA B 1 320 ? 3.168 13.508 -0.372 1 95 320 ALA B O 1
ATOM 6598 N N . PRO B 1 321 ? 1.404 14.75 -0.72 1 94.56 321 PRO B N 1
ATOM 6599 C CA . PRO B 1 321 ? 2.254 15.883 -1.101 1 94.56 321 PRO B CA 1
ATOM 6600 C C . PRO B 1 321 ? 3.121 16.391 0.052 1 94.56 321 PRO B C 1
ATOM 6602 O O . PRO B 1 321 ? 4.254 16.828 -0.167 1 94.56 321 PRO B O 1
ATOM 6605 N N . LEU B 1 322 ? 2.588 16.281 1.236 1 96.19 322 LEU B N 1
ATOM 6606 C CA . LEU B 1 322 ? 3.309 16.781 2.402 1 96.19 322 LEU B CA 1
ATOM 6607 C C . LEU B 1 322 ? 4.48 15.867 2.75 1 96.19 322 LEU B C 1
ATOM 6609 O O . LEU B 1 322 ? 5.477 16.312 3.318 1 96.19 322 LEU B O 1
ATOM 6613 N N . LEU B 1 323 ? 4.359 14.664 2.369 1 94.81 323 LEU B N 1
ATOM 6614 C CA . LEU B 1 323 ? 5.406 13.688 2.654 1 94.81 323 LEU B CA 1
ATOM 6615 C C . LEU B 1 323 ? 6.316 13.5 1.444 1 94.81 323 LEU B C 1
ATOM 6617 O O . LEU B 1 323 ? 7.293 12.75 1.509 1 94.81 323 LEU B O 1
ATOM 6621 N N . GLY B 1 324 ? 5.957 14.172 0.36 1 89.94 324 GLY B N 1
ATOM 6622 C CA . GLY B 1 324 ? 6.746 14.031 -0.854 1 89.94 324 GLY B CA 1
ATOM 6623 C C . GLY B 1 324 ? 6.652 12.648 -1.468 1 89.94 324 GLY B C 1
ATOM 6624 O O . GLY B 1 324 ? 7.59 12.188 -2.123 1 89.94 324 GLY B O 1
ATOM 6625 N N . THR B 1 325 ? 5.566 11.984 -1.206 1 91.5 325 THR B N 1
ATOM 6626 C CA . THR B 1 325 ? 5.387 10.625 -1.713 1 91.5 325 THR B CA 1
ATOM 6627 C C . THR B 1 325 ? 4.336 10.594 -2.816 1 91.5 325 THR B C 1
ATOM 6629 O O . THR B 1 325 ? 3.68 11.602 -3.086 1 91.5 325 THR B O 1
ATOM 6632 N N . ARG B 1 326 ? 4.227 9.508 -3.461 1 91.69 326 ARG B N 1
ATOM 6633 C CA . ARG B 1 326 ? 3.209 9.328 -4.488 1 91.69 326 ARG B CA 1
ATOM 6634 C C . ARG B 1 326 ? 1.847 9.039 -3.867 1 91.69 326 ARG B C 1
ATOM 6636 O O . ARG B 1 326 ? 1.762 8.664 -2.695 1 91.69 326 ARG B O 1
ATOM 6643 N N . LEU B 1 327 ? 0.876 9.227 -4.691 1 94.75 327 LEU B N 1
ATOM 6644 C CA . LEU B 1 327 ? -0.467 8.82 -4.297 1 94.75 327 LEU B CA 1
ATOM 6645 C C . LEU B 1 327 ? -0.559 7.301 -4.176 1 94.75 327 LEU B C 1
ATOM 6647 O O . LEU B 1 327 ? 0.147 6.574 -4.879 1 94.75 327 LEU B O 1
ATOM 6651 N N . SER B 1 328 ? -1.43 6.859 -3.27 1 94.25 328 SER B N 1
ATOM 6652 C CA . SER B 1 328 ? -1.627 5.43 -3.064 1 94.25 328 SER B CA 1
ATOM 6653 C C . SER B 1 328 ? -2.543 4.836 -4.133 1 94.25 328 SER B C 1
ATOM 6655 O O . SER B 1 328 ? -2.77 3.627 -4.16 1 94.25 328 SER B O 1
ATOM 6657 N N . PHE B 1 329 ? -3.076 5.656 -4.977 1 93 329 PHE B N 1
ATOM 6658 C CA . PHE B 1 329 ? -3.951 5.207 -6.051 1 93 329 PHE B CA 1
ATOM 6659 C C . PHE B 1 329 ? -3.613 5.914 -7.355 1 93 329 PHE B C 1
ATOM 6661 O O . PHE B 1 329 ? -3.002 6.988 -7.348 1 93 329 PHE B O 1
ATOM 6668 N N . CYS B 1 330 ? -3.965 5.246 -8.391 1 91.38 330 CYS B N 1
ATOM 6669 C CA . CYS B 1 330 ? -3.859 5.863 -9.703 1 91.38 330 CYS B CA 1
ATOM 6670 C C . CYS B 1 330 ? -5.086 6.715 -10.008 1 91.38 330 CYS B C 1
ATOM 6672 O O . CYS B 1 330 ? -6.203 6.203 -10.062 1 91.38 330 CYS B O 1
ATOM 6674 N N . PRO B 1 331 ? -4.832 7.996 -10.273 1 91.25 331 PRO B N 1
ATOM 6675 C CA . PRO B 1 331 ? -5.988 8.875 -10.477 1 91.25 331 PRO B CA 1
ATOM 6676 C C . PRO B 1 331 ? -6.867 8.43 -11.648 1 91.25 331 PRO B C 1
ATOM 6678 O O . PRO B 1 331 ? -8.086 8.594 -11.602 1 91.25 331 PRO B O 1
ATOM 6681 N N . ALA B 1 332 ? -6.32 7.781 -12.602 1 89.62 332 ALA B N 1
ATOM 6682 C CA . ALA B 1 332 ? -7.07 7.359 -13.781 1 89.62 332 ALA B CA 1
ATOM 6683 C C . ALA B 1 332 ? -8.055 6.25 -13.438 1 89.62 332 ALA B C 1
ATOM 6685 O O . ALA B 1 332 ? -9.016 6.012 -14.18 1 89.62 332 ALA B O 1
ATOM 6686 N N . GLU B 1 333 ? -7.832 5.602 -12.344 1 91.81 333 GLU B N 1
ATOM 6687 C CA . GLU B 1 333 ? -8.648 4.453 -11.969 1 91.81 333 GLU B CA 1
ATOM 6688 C C . GLU B 1 333 ? -9.812 4.871 -11.07 1 91.81 333 GLU B C 1
ATOM 6690 O O . GLU B 1 333 ? -10.641 4.043 -10.688 1 91.81 333 GLU B O 1
ATOM 6695 N N . VAL B 1 334 ? -9.891 6.121 -10.734 1 92.88 334 VAL B N 1
ATOM 6696 C CA . VAL B 1 334 ? -10.898 6.602 -9.789 1 92.88 334 VAL B CA 1
ATOM 6697 C C . VAL B 1 334 ? -12.055 7.246 -10.547 1 92.88 334 VAL B C 1
ATOM 6699 O O . VAL B 1 334 ? -11.836 8.086 -11.43 1 92.88 334 VAL B O 1
ATOM 6702 N N . SER B 1 335 ? -13.312 6.855 -10.195 1 90.56 335 SER B N 1
ATOM 6703 C CA . SER B 1 335 ? -14.484 7.461 -10.82 1 90.56 335 SER B CA 1
ATOM 6704 C C . SER B 1 335 ? -15.523 7.855 -9.781 1 90.56 335 SER B C 1
ATOM 6706 O O . SER B 1 335 ? -16.547 8.453 -10.117 1 90.56 335 SER B O 1
ATOM 6708 N N . THR B 1 336 ? -15.258 7.445 -8.586 1 91.81 336 THR B N 1
ATOM 6709 C CA . THR B 1 336 ? -16.219 7.742 -7.523 1 91.81 336 THR B CA 1
ATOM 6710 C C . THR B 1 336 ? -16.359 9.25 -7.34 1 91.81 336 THR B C 1
ATOM 6712 O O . THR B 1 336 ? -15.375 9.977 -7.25 1 91.81 336 THR B O 1
ATOM 6715 N N . ARG B 1 337 ? -17.609 9.586 -7.301 1 84.12 337 ARG B N 1
ATOM 6716 C CA . ARG B 1 337 ? -17.906 11 -7.059 1 84.12 337 ARG B CA 1
ATOM 6717 C C . ARG B 1 337 ? -17.641 11.367 -5.602 1 84.12 337 ARG B C 1
ATOM 6719 O O . ARG B 1 337 ? -18.094 10.672 -4.688 1 84.12 337 ARG B O 1
ATOM 6726 N N . LEU B 1 338 ? -16.812 12.266 -5.477 1 79.94 338 LEU B N 1
ATOM 6727 C CA . LEU B 1 338 ? -16.562 12.75 -4.125 1 79.94 338 LEU B CA 1
ATOM 6728 C C . LEU B 1 338 ? -17.703 13.656 -3.658 1 79.94 338 LEU B C 1
ATOM 6730 O O . LEU B 1 338 ? -18.391 14.258 -4.48 1 79.94 338 LEU B O 1
ATOM 6734 N N . PRO B 1 339 ? -18.156 13.289 -2.354 1 68.56 339 PRO B N 1
ATOM 6735 C CA . PRO B 1 339 ? -19.297 14.094 -1.874 1 68.56 339 PRO B CA 1
ATOM 6736 C C . PRO B 1 339 ? -19.234 15.547 -2.34 1 68.56 339 PRO B C 1
ATOM 6738 O O . PRO B 1 339 ? -18.156 16.156 -2.322 1 68.56 339 PRO B O 1
ATOM 6741 N N . GLU B 1 340 ? -20.156 15.555 -3.398 1 54.88 340 GLU B N 1
ATOM 6742 C CA . GLU B 1 340 ? -20.344 16.969 -3.678 1 54.88 340 GLU B CA 1
ATOM 6743 C C . GLU B 1 340 ? -20.984 17.688 -2.486 1 54.88 340 GLU B C 1
ATOM 6745 O O . GLU B 1 340 ? -21.688 17.062 -1.683 1 54.88 340 GLU B O 1
ATOM 6750 N N . GLY B 1 341 ? -20.359 18.281 -1.58 1 42.22 341 GLY B N 1
ATOM 6751 C CA . GLY B 1 341 ? -21.094 18.891 -0.479 1 42.22 341 GLY B CA 1
ATOM 6752 C C . GLY B 1 341 ? -22.594 18.828 -0.645 1 42.22 341 GLY B C 1
ATOM 6753 O O . GLY B 1 341 ? -23.109 18.922 -1.762 1 42.22 341 GLY B O 1
ATOM 6754 N N . PRO B 1 342 ? -23.391 18.062 0.201 1 35.75 342 PRO B N 1
ATOM 6755 C CA . PRO B 1 342 ? -24.859 18.094 0.154 1 35.75 342 PRO B CA 1
ATOM 6756 C C . PRO B 1 342 ? -25.391 19.344 -0.534 1 35.75 342 PRO B C 1
ATOM 6758 O O . PRO B 1 342 ? -24.656 20.297 -0.765 1 35.75 342 PRO B O 1
ATOM 6761 N N . SER B 1 343 ? -26.969 19.578 -0.332 1 31.75 343 SER B N 1
ATOM 6762 C CA . SER B 1 343 ? -28.031 20.547 -0.582 1 31.75 343 SER B CA 1
ATOM 6763 C C . SER B 1 343 ? -27.625 21.953 -0.182 1 31.75 343 SER B C 1
ATOM 6765 O O . SER B 1 343 ? -27.984 22.922 -0.85 1 31.75 343 SER B O 1
ATOM 6767 N N . ALA B 1 344 ? -27.906 22.453 1.249 1 34.72 344 ALA B N 1
ATOM 6768 C CA . ALA B 1 344 ? -28.125 23.859 1.57 1 34.72 344 ALA B CA 1
ATOM 6769 C C . ALA B 1 344 ? -26.953 24.719 1.1 1 34.72 344 ALA B C 1
ATOM 6771 O O . ALA B 1 344 ? -25.828 24.234 0.958 1 34.72 344 ALA B O 1
ATOM 6772 N N . GLN B 1 345 ? -26.969 26.203 1.109 1 37.12 345 GLN B N 1
ATOM 6773 C CA . GLN B 1 345 ? -26.297 27.312 0.449 1 37.12 345 GLN B CA 1
ATOM 6774 C C . GLN B 1 345 ? -24.812 27.328 0.774 1 37.12 345 GLN B C 1
ATOM 6776 O O . GLN B 1 345 ? -23.969 27.469 -0.121 1 37.12 345 GLN B O 1
ATOM 6781 N N . GLN B 1 346 ? -24.422 27.641 1.979 1 41.38 346 GLN B N 1
ATOM 6782 C CA . GLN B 1 346 ? -23.141 28.094 2.51 1 41.38 346 GLN B CA 1
ATOM 6783 C C . GLN B 1 346 ? -22.203 26.922 2.764 1 41.38 346 GLN B C 1
ATOM 6785 O O . GLN B 1 346 ? -21 27.031 2.555 1 41.38 346 GLN B O 1
ATOM 6790 N N . ARG B 1 347 ? -22.641 25.734 3.551 1 47 347 ARG B N 1
ATOM 6791 C CA . ARG B 1 347 ? -21.859 24.562 3.957 1 47 347 ARG B CA 1
ATOM 6792 C C . ARG B 1 347 ? -21.375 23.781 2.742 1 47 347 ARG B C 1
ATOM 6794 O O . ARG B 1 347 ? -20.297 23.188 2.771 1 47 347 ARG B O 1
ATOM 6801 N N . ASN B 1 348 ? -22.109 23.953 1.535 1 53.22 348 ASN B N 1
ATOM 6802 C CA . ASN B 1 348 ? -21.906 23.266 0.265 1 53.22 348 ASN B CA 1
ATOM 6803 C C . ASN B 1 348 ? -20.719 23.828 -0.505 1 53.22 348 ASN B C 1
ATOM 6805 O O . ASN B 1 348 ? -19.938 23.078 -1.093 1 53.22 348 ASN B O 1
ATOM 6809 N N . VAL B 1 349 ? -20.578 25.094 -0.068 1 54.91 349 VAL B N 1
ATOM 6810 C CA . VAL B 1 349 ? -19.5 25.734 -0.813 1 54.91 349 VAL B CA 1
ATOM 6811 C C . VAL B 1 349 ? -18.156 25.359 -0.191 1 54.91 349 VAL B C 1
ATOM 6813 O O . VAL B 1 349 ? -17.188 25.062 -0.905 1 54.91 349 VAL B O 1
ATOM 6816 N N . ALA B 1 350 ? -18.219 25.234 1.148 1 62.09 350 ALA B N 1
ATOM 6817 C CA . ALA B 1 350 ? -16.969 24.938 1.837 1 62.09 350 ALA B CA 1
ATOM 6818 C C . ALA B 1 350 ? -16.5 23.516 1.524 1 62.09 350 ALA B C 1
ATOM 6820 O O . ALA B 1 350 ? -15.312 23.312 1.226 1 62.09 350 ALA B O 1
ATOM 6821 N N . SER B 1 351 ? -17.391 22.641 1.577 1 72.19 351 SER B N 1
ATOM 6822 C CA . SER B 1 351 ? -17.031 21.25 1.293 1 72.19 351 SER B CA 1
ATOM 6823 C C . SER B 1 351 ? -16.625 21.078 -0.166 1 72.19 351 SER B C 1
ATOM 6825 O O . SER B 1 351 ? -15.68 20.359 -0.467 1 72.19 351 SER B O 1
ATOM 6827 N N . SER B 1 352 ? -17.312 21.812 -1.001 1 75.88 352 SER B N 1
ATOM 6828 C CA . SER B 1 352 ? -17 21.703 -2.424 1 75.88 352 SER B CA 1
ATOM 6829 C C . SER B 1 352 ? -15.617 22.266 -2.727 1 75.88 352 SER B C 1
ATOM 6831 O O . SER B 1 352 ? -14.859 21.688 -3.506 1 75.88 352 SER B O 1
ATOM 6833 N N . THR B 1 353 ? -15.359 23.375 -2.074 1 82 353 THR B N 1
ATOM 6834 C CA . THR B 1 353 ? -14.055 23.969 -2.291 1 82 353 THR B CA 1
ATOM 6835 C C . THR B 1 353 ? -12.945 23.078 -1.729 1 82 353 THR B C 1
ATOM 6837 O O . THR B 1 353 ? -11.875 22.969 -2.322 1 82 353 THR B O 1
ATOM 6840 N N . PHE B 1 354 ? -13.336 22.531 -0.657 1 88.94 354 PHE B N 1
ATOM 6841 C CA . PHE B 1 354 ? -12.367 21.625 -0.04 1 88.94 354 PHE B CA 1
ATOM 6842 C C . PHE B 1 354 ? -12.016 20.484 -0.987 1 88.94 354 PHE B C 1
ATOM 6844 O O . PHE B 1 354 ? -10.836 20.234 -1.26 1 88.94 354 PHE B O 1
ATOM 6851 N N . TYR B 1 355 ? -12.945 19.891 -1.575 1 88.44 355 TYR B N 1
ATOM 6852 C CA . TYR B 1 355 ? -12.695 18.734 -2.424 1 88.44 355 TYR B CA 1
ATOM 6853 C C . TYR B 1 355 ? -12.133 19.172 -3.777 1 88.44 355 TYR B C 1
ATOM 6855 O O . TYR B 1 355 ? -11.344 18.438 -4.387 1 88.44 355 TYR B O 1
ATOM 6863 N N . ALA B 1 356 ? -12.523 20.328 -4.203 1 89 356 ALA B N 1
ATOM 6864 C CA . ALA B 1 356 ? -11.891 20.859 -5.41 1 89 356 ALA B CA 1
ATOM 6865 C C . ALA B 1 356 ? -10.391 21.047 -5.203 1 89 356 ALA B C 1
ATOM 6867 O O . ALA B 1 356 ? -9.594 20.766 -6.094 1 89 356 ALA B O 1
ATOM 6868 N N . THR B 1 357 ? -10.094 21.516 -4.035 1 92.25 357 THR B N 1
ATOM 6869 C CA . THR B 1 357 ? -8.688 21.719 -3.701 1 92.25 357 THR B CA 1
ATOM 6870 C C . THR B 1 357 ? -7.957 20.375 -3.631 1 92.25 357 THR B C 1
ATOM 6872 O O . THR B 1 357 ? -6.828 20.266 -4.117 1 92.25 357 THR B O 1
ATOM 6875 N N . LEU B 1 358 ? -8.617 19.422 -3.062 1 93.12 358 LEU B N 1
ATOM 6876 C CA . LEU B 1 358 ? -8.016 18.094 -2.982 1 93.12 358 LEU B CA 1
ATOM 6877 C C . LEU B 1 358 ? -7.836 17.5 -4.371 1 93.12 358 LEU B C 1
ATOM 6879 O O . LEU B 1 358 ? -6.805 16.891 -4.664 1 93.12 358 LEU B O 1
ATOM 6883 N N . ALA B 1 359 ? -8.82 17.672 -5.199 1 91.75 359 ALA B N 1
ATOM 6884 C CA . ALA B 1 359 ? -8.719 17.172 -6.566 1 91.75 359 ALA B CA 1
ATOM 6885 C C . ALA B 1 359 ? -7.551 17.828 -7.305 1 91.75 359 ALA B C 1
ATOM 6887 O O . ALA B 1 359 ? -6.812 17.156 -8.031 1 91.75 359 ALA B O 1
ATOM 6888 N N . PHE B 1 360 ? -7.434 19.109 -7.078 1 93.62 360 PHE B N 1
ATOM 6889 C CA . PHE B 1 360 ? -6.305 19.844 -7.645 1 93.62 360 PHE B CA 1
ATOM 6890 C C . PHE B 1 360 ? -4.984 19.266 -7.141 1 93.62 360 PHE B C 1
ATOM 6892 O O . PHE B 1 360 ? -4.062 19.031 -7.922 1 93.62 360 PHE B O 1
ATOM 6899 N N . SER B 1 361 ? -4.949 19.031 -5.871 1 95.44 361 SER B N 1
ATOM 6900 C CA . SER B 1 361 ? -3.746 18.484 -5.25 1 95.44 361 SER B CA 1
ATOM 6901 C C . SER B 1 361 ? -3.367 17.141 -5.863 1 95.44 361 SER B C 1
ATOM 6903 O O . SER B 1 361 ? -2.189 16.875 -6.098 1 95.44 361 SER B O 1
ATOM 6905 N N . VAL B 1 362 ? -4.301 16.344 -6.102 1 94.62 362 VAL B N 1
ATOM 6906 C CA . VAL B 1 362 ? -4.086 15.031 -6.691 1 94.62 362 VAL B CA 1
ATOM 6907 C C . VAL B 1 362 ? -3.488 15.18 -8.086 1 94.62 362 VAL B C 1
ATOM 6909 O O . VAL B 1 362 ? -2.49 14.531 -8.414 1 94.62 362 VAL B O 1
ATOM 6912 N N . LYS B 1 363 ? -4.027 16.062 -8.883 1 94.19 363 LYS B N 1
ATOM 6913 C CA . LYS B 1 363 ? -3.539 16.281 -10.234 1 94.19 363 LYS B CA 1
ATOM 6914 C C . LYS B 1 363 ? -2.1 16.797 -10.227 1 94.19 363 LYS B C 1
ATOM 6916 O O . LYS B 1 363 ? -1.253 16.281 -10.969 1 94.19 363 LYS B O 1
ATOM 6921 N N . LEU B 1 364 ? -1.892 17.703 -9.383 1 95.25 364 LEU B N 1
ATOM 6922 C CA . LEU B 1 364 ? -0.559 18.297 -9.312 1 95.25 364 LEU B CA 1
ATOM 6923 C C . LEU B 1 364 ? 0.463 17.266 -8.836 1 95.25 364 LEU B C 1
ATOM 6925 O O . LEU B 1 364 ? 1.535 17.125 -9.43 1 95.25 364 LEU B O 1
ATOM 6929 N N . THR B 1 365 ? 0.105 16.562 -7.805 1 94.12 365 THR B N 1
ATOM 6930 C CA . THR B 1 365 ? 1.015 15.555 -7.258 1 94.12 365 THR B CA 1
ATOM 6931 C C . THR B 1 365 ? 1.332 14.484 -8.297 1 94.12 365 THR B C 1
ATOM 6933 O O . THR B 1 365 ? 2.488 14.094 -8.461 1 94.12 365 THR B O 1
ATOM 6936 N N . HIS B 1 366 ? 0.306 14.078 -8.953 1 92.94 366 HIS B N 1
ATOM 6937 C CA . HIS B 1 366 ? 0.513 13.078 -9.992 1 92.94 366 HIS B CA 1
ATOM 6938 C C . HIS B 1 366 ? 1.444 13.602 -11.086 1 92.94 366 HIS B C 1
ATOM 6940 O O . HIS B 1 366 ? 2.377 12.914 -11.492 1 92.94 366 HIS B O 1
ATOM 6946 N N . LEU B 1 367 ? 1.21 14.758 -11.516 1 91.5 367 LEU B N 1
ATOM 6947 C CA . LEU B 1 367 ? 2 15.383 -12.57 1 91.5 367 LEU B CA 1
ATOM 6948 C C . LEU B 1 367 ? 3.465 15.492 -12.164 1 91.5 367 LEU B C 1
ATOM 6950 O O . LEU B 1 367 ? 4.359 15.242 -12.969 1 91.5 367 LEU B O 1
ATOM 6954 N N . LEU B 1 368 ? 3.662 15.797 -10.945 1 89.94 368 LEU B N 1
ATOM 6955 C CA . LEU B 1 368 ? 5.016 16.047 -10.461 1 89.94 368 LEU B CA 1
ATOM 6956 C C . LEU B 1 368 ? 5.773 14.742 -10.258 1 89.94 368 LEU B C 1
ATOM 6958 O O . LEU B 1 368 ? 6.996 14.742 -10.125 1 89.94 368 LEU B O 1
ATOM 6962 N N . LYS B 1 369 ? 5.027 13.648 -10.211 1 87.81 369 LYS B N 1
ATOM 6963 C CA . LYS B 1 369 ? 5.676 12.359 -9.953 1 87.81 369 LYS B CA 1
ATOM 6964 C C . LYS B 1 369 ? 5.891 11.586 -11.25 1 87.81 369 LYS B C 1
ATOM 6966 O O . LYS B 1 369 ? 6.438 10.484 -11.242 1 87.81 369 LYS B O 1
ATOM 6971 N N . LEU B 1 370 ? 5.527 12.172 -12.383 1 87.06 370 LEU B N 1
ATOM 6972 C CA . LEU B 1 370 ? 5.812 11.57 -13.68 1 87.06 370 LEU B CA 1
ATOM 6973 C C . LEU B 1 370 ? 7.309 11.602 -13.977 1 87.06 370 LEU B C 1
ATOM 6975 O O . LEU B 1 370 ? 8.031 12.438 -13.438 1 87.06 370 LEU B O 1
ATOM 6979 N N . PRO B 1 371 ? 7.699 10.68 -14.75 1 81.69 371 PRO B N 1
ATOM 6980 C CA . PRO B 1 371 ? 9.141 10.586 -15.008 1 81.69 371 PRO B CA 1
ATOM 6981 C C . PRO B 1 371 ? 9.656 11.734 -15.867 1 81.69 371 PRO B C 1
ATOM 6983 O O . PRO B 1 371 ? 10.859 12.016 -15.867 1 81.69 371 PRO B O 1
ATOM 6986 N N . HIS B 1 372 ? 8.773 12.414 -16.531 1 77.56 372 HIS B N 1
ATOM 6987 C CA . HIS B 1 372 ? 9.172 13.547 -17.359 1 77.56 372 HIS B CA 1
ATOM 6988 C C . HIS B 1 372 ? 8.742 14.867 -16.719 1 77.56 372 HIS B C 1
ATOM 6990 O O . HIS B 1 372 ? 7.734 14.914 -16.016 1 77.56 372 HIS B O 1
ATOM 6996 N N . PRO B 1 373 ? 9.539 15.805 -16.984 1 76.19 373 PRO B N 1
ATOM 6997 C CA . PRO B 1 373 ? 9.117 17.109 -16.453 1 76.19 373 PRO B CA 1
ATOM 6998 C C . PRO B 1 373 ? 7.742 17.531 -16.969 1 76.19 373 PRO B C 1
ATOM 7000 O O . PRO B 1 373 ? 7.391 17.25 -18.109 1 76.19 373 PRO B O 1
ATOM 7003 N N . PRO B 1 374 ? 7.066 18.078 -16.062 1 83.19 374 PRO B N 1
ATOM 7004 C CA . PRO B 1 374 ? 5.75 18.547 -16.5 1 83.19 374 PRO B CA 1
ATOM 7005 C C . PRO B 1 374 ? 5.832 19.547 -17.656 1 83.19 374 PRO B C 1
ATOM 7007 O O . PRO B 1 374 ? 6.715 20.406 -17.672 1 83.19 374 PRO B O 1
ATOM 7010 N N . ALA B 1 375 ? 4.957 19.344 -18.609 1 80.69 375 ALA B N 1
ATOM 7011 C CA . ALA B 1 375 ? 4.867 20.297 -19.719 1 80.69 375 ALA B CA 1
ATOM 7012 C C . ALA B 1 375 ? 4.297 21.625 -19.234 1 80.69 375 ALA B C 1
ATOM 7014 O O . ALA B 1 375 ? 3.424 21.656 -18.375 1 80.69 375 ALA B O 1
ATOM 7015 N N . SER B 1 376 ? 4.816 22.703 -19.828 1 78.5 376 SER B N 1
ATOM 7016 C CA . SER B 1 376 ? 4.359 24.031 -19.469 1 78.5 376 SER B CA 1
ATOM 7017 C C . SER B 1 376 ? 2.852 24.172 -19.672 1 78.5 376 SER B C 1
ATOM 7019 O O . SER B 1 376 ? 2.176 24.828 -18.875 1 78.5 376 SER B O 1
ATOM 7021 N N . PHE B 1 377 ? 2.42 23.5 -20.641 1 82.62 377 PHE B N 1
ATOM 7022 C CA . PHE B 1 377 ? 0.993 23.594 -20.938 1 82.62 377 PHE B CA 1
ATOM 7023 C C . PHE B 1 377 ? 0.175 22.984 -19.797 1 82.62 377 PHE B C 1
ATOM 7025 O O . PHE B 1 377 ? -0.841 23.547 -19.391 1 82.62 377 PHE B O 1
ATOM 7032 N N . ASP B 1 378 ? 0.615 21.859 -19.297 1 88.31 378 ASP B N 1
ATOM 7033 C CA . ASP B 1 378 ? -0.089 21.188 -18.203 1 88.31 378 ASP B CA 1
ATOM 7034 C C . ASP B 1 378 ? -0.1 22.062 -16.938 1 88.31 378 ASP B C 1
ATOM 7036 O O . ASP B 1 378 ? -1.109 22.141 -16.234 1 88.31 378 ASP B O 1
ATOM 7040 N N . LEU B 1 379 ? 0.937 22.719 -16.719 1 88.19 379 LEU B N 1
ATOM 7041 C CA . LEU B 1 379 ? 1.042 23.578 -15.539 1 88.19 379 LEU B CA 1
ATOM 7042 C C . LEU B 1 379 ? 0.169 24.812 -15.688 1 88.19 379 LEU B C 1
ATOM 7044 O O . LEU B 1 379 ? -0.399 25.312 -14.711 1 88.19 379 LEU B O 1
ATOM 7048 N N . LEU B 1 380 ? 0.038 25.297 -16.922 1 85.31 380 LEU B N 1
ATOM 7049 C CA . LEU B 1 380 ? -0.831 26.438 -17.172 1 85.31 380 LEU B CA 1
ATOM 7050 C C . LEU B 1 380 ? -2.295 26.078 -16.953 1 85.31 380 LEU B C 1
ATOM 7052 O O . LEU B 1 380 ? -3.064 26.875 -16.406 1 85.31 380 LEU B O 1
ATOM 7056 N N . VAL B 1 381 ? -2.586 24.922 -17.391 1 89.69 381 VAL B N 1
ATOM 7057 C CA . VAL B 1 381 ? -3.947 24.438 -17.172 1 89.69 381 VAL B CA 1
ATOM 7058 C C . VAL B 1 381 ? -4.246 24.359 -15.68 1 89.69 381 VAL B C 1
ATOM 7060 O O . VAL B 1 381 ? -5.309 24.797 -15.227 1 89.69 381 VAL B O 1
ATOM 7063 N N . LEU B 1 382 ? -3.311 23.875 -14.93 1 91.5 382 LEU B N 1
ATOM 7064 C CA . LEU B 1 382 ? -3.48 23.766 -13.484 1 91.5 382 LEU B CA 1
ATOM 7065 C C . LEU B 1 382 ? -3.527 25.141 -12.836 1 91.5 382 LEU B C 1
ATOM 7067 O O . LEU B 1 382 ? -4.27 25.359 -11.883 1 91.5 382 LEU B O 1
ATOM 7071 N N . SER B 1 383 ? -2.779 26.062 -13.398 1 90.56 383 SER B N 1
ATOM 7072 C CA . SER B 1 383 ? -2.807 27.422 -12.891 1 90.56 383 SER B CA 1
ATOM 7073 C C . SER B 1 383 ? -4.191 28.047 -13.047 1 90.56 383 SER B C 1
ATOM 7075 O O . SER B 1 383 ? -4.688 28.703 -12.125 1 90.56 383 SER B O 1
ATOM 7077 N N . ASN B 1 384 ? -4.754 27.781 -14.156 1 89.19 384 ASN B N 1
ATOM 7078 C CA . ASN B 1 384 ? -6.094 28.297 -14.398 1 89.19 384 ASN B CA 1
ATOM 7079 C C . ASN B 1 384 ? -7.121 27.641 -13.484 1 89.19 384 ASN B C 1
ATOM 7081 O O . ASN B 1 384 ? -8.031 28.312 -12.984 1 89.19 384 ASN B O 1
ATOM 7085 N N . GLU B 1 385 ? -6.945 26.422 -13.297 1 91.12 385 GLU B N 1
ATOM 7086 C CA . GLU B 1 385 ? -7.844 25.703 -12.391 1 91.12 385 GLU B CA 1
ATOM 7087 C C . GLU B 1 385 ? -7.742 26.25 -10.969 1 91.12 385 GLU B C 1
ATOM 7089 O O . GLU B 1 385 ? -8.758 26.422 -10.289 1 91.12 385 GLU B O 1
ATOM 7094 N N . LEU B 1 386 ? -6.562 26.484 -10.508 1 91.94 386 LEU B N 1
ATOM 7095 C CA . LEU B 1 386 ? -6.359 27 -9.156 1 91.94 386 LEU B CA 1
ATOM 7096 C C . LEU B 1 386 ? -6.961 28.391 -9.016 1 91.94 386 LEU B C 1
ATOM 7098 O O . LEU B 1 386 ? -7.512 28.719 -7.961 1 91.94 386 LEU B O 1
ATOM 7102 N N . LYS B 1 387 ? -6.852 29.172 -10.086 1 88.19 387 LYS B N 1
ATOM 7103 C CA . LYS B 1 387 ? -7.477 30.5 -10.07 1 88.19 387 LYS B CA 1
ATOM 7104 C C . LYS B 1 387 ? -8.984 30.391 -9.875 1 88.19 387 LYS B C 1
ATOM 7106 O O . LYS B 1 387 ? -9.578 31.188 -9.141 1 88.19 387 LYS B O 1
ATOM 7111 N N . GLY B 1 388 ? -9.492 29.391 -10.547 1 85.88 388 GLY B N 1
ATOM 7112 C CA . GLY B 1 388 ? -10.922 29.156 -10.375 1 85.88 388 GLY B CA 1
ATOM 7113 C C . GLY B 1 388 ? -11.297 28.781 -8.961 1 85.88 388 GLY B C 1
ATOM 7114 O O . GLY B 1 388 ? -12.32 29.25 -8.438 1 85.88 388 GLY B O 1
ATOM 7115 N N . ILE B 1 389 ? -10.523 28.016 -8.273 1 87.44 389 ILE B N 1
ATOM 7116 C CA . ILE B 1 389 ? -10.773 27.578 -6.902 1 87.44 389 ILE B CA 1
ATOM 7117 C C . ILE B 1 389 ? -10.641 28.781 -5.957 1 87.44 389 ILE B C 1
ATOM 7119 O O . ILE B 1 389 ? -11.453 28.938 -5.047 1 87.44 389 ILE B O 1
ATOM 7123 N N . ARG B 1 390 ? -9.688 29.609 -6.172 1 85.44 390 ARG B N 1
ATOM 7124 C CA . ARG B 1 390 ? -9.414 30.766 -5.309 1 85.44 390 ARG B CA 1
ATOM 7125 C C . ARG B 1 390 ? -10.531 31.797 -5.41 1 85.44 390 ARG B C 1
ATOM 7127 O O . ARG B 1 390 ? -10.844 32.469 -4.434 1 85.44 390 ARG B O 1
ATOM 7134 N N . LYS B 1 391 ? -11.07 31.828 -6.598 1 79.81 391 LYS B N 1
ATOM 7135 C CA . LYS B 1 391 ? -12.141 32.781 -6.82 1 79.81 391 LYS B CA 1
ATOM 7136 C C . LYS B 1 391 ? -13.359 32.469 -5.969 1 79.81 391 LYS B C 1
ATOM 7138 O O . LYS B 1 391 ? -14.125 33.375 -5.605 1 79.81 391 LYS B O 1
ATOM 7143 N N . VAL B 1 392 ? -13.484 31.219 -5.727 1 72.31 392 VAL B N 1
ATOM 7144 C CA . VAL B 1 392 ? -14.625 30.812 -4.918 1 72.31 392 VAL B CA 1
ATOM 7145 C C . VAL B 1 392 ? -14.5 31.391 -3.508 1 72.31 392 VAL B C 1
ATOM 7147 O O . VAL B 1 392 ? -15.5 31.625 -2.834 1 72.31 392 VAL B O 1
ATOM 7150 N N . PHE B 1 393 ? -13.211 31.578 -3.016 1 63.88 393 PHE B N 1
ATOM 7151 C CA . PHE B 1 393 ? -12.953 32.094 -1.68 1 63.88 393 PHE B CA 1
ATOM 7152 C C . PHE B 1 393 ? -13.125 33.625 -1.648 1 63.88 393 PHE B C 1
ATOM 7154 O O . PHE B 1 393 ? -13.227 34.219 -0.574 1 63.88 393 PHE B O 1
ATOM 7161 N N . GLU B 1 394 ? -13.039 34.312 -2.76 1 59.38 394 GLU B N 1
ATOM 7162 C CA . GLU B 1 394 ? -12.992 35.75 -2.82 1 59.38 394 GLU B CA 1
ATOM 7163 C C . GLU B 1 394 ? -14.32 36.375 -2.387 1 59.38 394 GLU B C 1
ATOM 7165 O O . GLU B 1 394 ? -14.352 37.438 -1.78 1 59.38 394 GLU B O 1
ATOM 7170 N N . PRO B 1 395 ? -15.312 35.625 -2.705 1 52.56 395 PRO B N 1
ATOM 7171 C CA . PRO B 1 395 ? -16.484 36.375 -2.25 1 52.56 395 PRO B CA 1
ATOM 7172 C C . PRO B 1 395 ? -16.531 36.531 -0.73 1 52.56 395 PRO B C 1
ATOM 7174 O O . PRO B 1 395 ? -16.188 35.594 -0.006 1 52.56 395 PRO B O 1
ATOM 7177 N N . GLU B 1 396 ? -16.359 37.812 -0.127 1 50.41 396 GLU B N 1
ATOM 7178 C CA . GLU B 1 396 ? -16.328 38.312 1.248 1 50.41 396 GLU B CA 1
ATOM 7179 C C . GLU B 1 396 ? -17.188 37.438 2.16 1 50.41 396 GLU B C 1
ATOM 7181 O O . GLU B 1 396 ? -16.875 37.25 3.336 1 50.41 396 GLU B O 1
ATOM 7186 N N . ASP B 1 397 ? -18.281 36.969 1.654 1 48.69 397 ASP B N 1
ATOM 7187 C CA . ASP B 1 397 ? -19.281 36.406 2.549 1 48.69 397 ASP B CA 1
ATOM 7188 C C . ASP B 1 397 ? -19.156 34.875 2.598 1 48.69 397 ASP B C 1
ATOM 7190 O O . ASP B 1 397 ? -19.984 34.188 3.213 1 48.69 397 ASP B O 1
ATOM 7194 N N . ALA B 1 398 ? -18.125 34.406 1.916 1 53.47 398 ALA B N 1
ATOM 7195 C CA . ALA B 1 398 ? -18.156 32.938 1.93 1 53.47 398 ALA B CA 1
ATOM 7196 C C . ALA B 1 398 ? -17.328 32.375 3.082 1 53.47 398 ALA B C 1
ATOM 7198 O O . ALA B 1 398 ? -16.125 32.688 3.199 1 53.47 398 ALA B O 1
ATOM 7199 N N . PRO B 1 399 ? -17.938 31.953 4.129 1 57.47 399 PRO B N 1
ATOM 7200 C CA . PRO B 1 399 ? -17.188 31.375 5.246 1 57.47 399 PRO B CA 1
ATOM 7201 C C . PRO B 1 399 ? -16.25 30.266 4.812 1 57.47 399 PRO B C 1
ATOM 7203 O O . PRO B 1 399 ? -16.672 29.328 4.133 1 57.47 399 PRO B O 1
ATOM 7206 N N . SER B 1 400 ? -14.914 30.625 4.629 1 66.12 400 SER B N 1
ATOM 7207 C CA . SER B 1 400 ? -14.039 29.5 4.305 1 66.12 400 SER B CA 1
ATOM 7208 C C . SER B 1 400 ? -13.406 28.922 5.562 1 66.12 400 SER B C 1
ATOM 7210 O O . SER B 1 400 ? -13.188 29.625 6.543 1 66.12 400 SER B O 1
ATOM 7212 N N . GLU B 1 401 ? -13.43 27.578 5.648 1 80.69 401 GLU B N 1
ATOM 7213 C CA . GLU B 1 401 ? -12.75 26.875 6.727 1 80.69 401 GLU B CA 1
ATOM 7214 C C . GLU B 1 401 ? -11.242 27.094 6.66 1 80.69 401 GLU B C 1
ATOM 7216 O O . GLU B 1 401 ? -10.641 27.016 5.586 1 80.69 401 GLU B O 1
ATOM 7221 N N . PRO B 1 402 ? -10.727 27.656 7.738 1 86.81 402 PRO B N 1
ATOM 7222 C CA . PRO B 1 402 ? -9.297 27.969 7.773 1 86.81 402 PRO B CA 1
ATOM 7223 C C . PRO B 1 402 ? -8.438 26.891 7.133 1 86.81 402 PRO B C 1
ATOM 7225 O O . PRO B 1 402 ? -7.469 27.188 6.43 1 86.81 402 PRO B O 1
ATOM 7228 N N . LEU B 1 403 ? -8.805 25.688 7.352 1 89.81 403 LEU B N 1
ATOM 7229 C CA . LEU B 1 403 ? -8.016 24.594 6.77 1 89.81 403 LEU B CA 1
ATOM 7230 C C . LEU B 1 403 ? -8.078 24.641 5.246 1 89.81 403 LEU B C 1
ATOM 7232 O O . LEU B 1 403 ? -7.059 24.469 4.578 1 89.81 403 LEU B O 1
ATOM 7236 N N . THR B 1 404 ? -9.227 24.812 4.699 1 89.62 404 THR B N 1
ATOM 7237 C CA . THR B 1 404 ? -9.383 24.859 3.25 1 89.62 404 THR B CA 1
ATOM 7238 C C . THR B 1 404 ? -8.578 26.016 2.66 1 89.62 404 THR B C 1
ATOM 7240 O O . THR B 1 404 ? -7.914 25.859 1.634 1 89.62 404 THR B O 1
ATOM 7243 N N . GLU B 1 405 ? -8.609 27.156 3.318 1 90.62 405 GLU B N 1
ATOM 7244 C CA . GLU B 1 405 ? -7.844 28.312 2.859 1 90.62 405 GLU B CA 1
ATOM 7245 C C . GLU B 1 405 ? -6.348 28.016 2.855 1 90.62 405 GLU B C 1
ATOM 7247 O O . GLU B 1 405 ? -5.648 28.344 1.891 1 90.62 405 GLU B O 1
ATOM 7252 N N . LEU B 1 406 ? -5.953 27.438 3.922 1 94.12 406 LEU B N 1
ATOM 7253 C CA . LEU B 1 406 ? -4.535 27.109 4.016 1 94.12 406 LEU B CA 1
ATOM 7254 C C . LEU B 1 406 ? -4.133 26.125 2.926 1 94.12 406 LEU B C 1
ATOM 7256 O O . LEU B 1 406 ? -3.053 26.234 2.344 1 94.12 406 LEU B O 1
ATOM 7260 N N . LEU B 1 407 ? -4.996 25.172 2.693 1 94.06 407 LEU B N 1
ATOM 7261 C CA . LEU B 1 407 ? -4.688 24.172 1.672 1 94.06 407 LEU B CA 1
ATOM 7262 C C . LEU B 1 407 ? -4.648 24.812 0.287 1 94.06 407 LEU B C 1
ATOM 7264 O O . LEU B 1 407 ? -3.818 24.438 -0.548 1 94.06 407 LEU B O 1
ATOM 7268 N N . VAL B 1 408 ? -5.492 25.734 0.035 1 93.12 408 VAL B N 1
ATOM 7269 C CA . VAL B 1 408 ? -5.465 26.453 -1.237 1 93.12 408 VAL B CA 1
ATOM 7270 C C . VAL B 1 408 ? -4.156 27.219 -1.365 1 93.12 408 VAL B C 1
ATOM 7272 O O . VAL B 1 408 ? -3.516 27.203 -2.42 1 93.12 408 VAL B O 1
ATOM 7275 N N . ASP B 1 409 ? -3.791 27.859 -0.339 1 94.56 409 ASP B N 1
ATOM 7276 C CA . ASP B 1 409 ? -2.523 28.578 -0.344 1 94.56 409 ASP B CA 1
ATOM 7277 C C . ASP B 1 409 ? -1.351 27.625 -0.573 1 94.56 409 ASP B C 1
ATOM 7279 O O . ASP B 1 409 ? -0.443 27.938 -1.352 1 94.56 409 ASP B O 1
ATOM 7283 N N . LEU B 1 410 ? -1.396 26.562 0.143 1 96.88 410 LEU B N 1
ATOM 7284 C CA . LEU B 1 410 ? -0.344 25.562 -0.038 1 96.88 410 LEU B CA 1
ATOM 7285 C C . LEU B 1 410 ? -0.243 25.141 -1.499 1 96.88 410 LEU B C 1
ATOM 7287 O O . LEU B 1 410 ? 0.857 25.047 -2.047 1 96.88 410 LEU B O 1
ATOM 7291 N N . GLN B 1 411 ? -1.419 24.906 -2.119 1 95.62 411 GLN B N 1
ATOM 7292 C CA . GLN B 1 411 ? -1.4 24.516 -3.523 1 95.62 411 GLN B CA 1
ATOM 7293 C C . GLN B 1 411 ? -0.86 25.641 -4.406 1 95.62 411 GLN B C 1
ATOM 7295 O O . GLN B 1 411 ? -0.2 25.375 -5.414 1 95.62 411 GLN B O 1
ATOM 7300 N N . THR B 1 412 ? -1.089 26.812 -4.031 1 94.62 412 THR B N 1
ATOM 7301 C CA . THR B 1 412 ? -0.535 27.953 -4.75 1 94.62 412 THR B CA 1
ATOM 7302 C C . THR B 1 412 ? 0.99 27.938 -4.703 1 94.62 412 THR B C 1
ATOM 7304 O O . THR B 1 412 ? 1.651 28.109 -5.73 1 94.62 412 THR B O 1
ATOM 7307 N N . PHE B 1 413 ? 1.467 27.703 -3.568 1 96.12 413 PHE B N 1
ATOM 7308 C CA . PHE B 1 413 ? 2.916 27.688 -3.404 1 96.12 413 PHE B CA 1
ATOM 7309 C C . PHE B 1 413 ? 3.527 26.5 -4.137 1 96.12 413 PHE B C 1
ATOM 7311 O O . PHE B 1 413 ? 4.574 26.625 -4.773 1 96.12 413 PHE B O 1
ATOM 7318 N N . ARG B 1 414 ? 2.906 25.375 -4.062 1 95.38 414 ARG B N 1
ATOM 7319 C CA . ARG B 1 414 ? 3.42 24.172 -4.727 1 95.38 414 ARG B CA 1
ATOM 7320 C C . ARG B 1 414 ? 3.414 24.344 -6.242 1 95.38 414 ARG B C 1
ATOM 7322 O O . ARG B 1 414 ? 4.367 23.969 -6.918 1 95.38 414 ARG B O 1
ATOM 7329 N N . LEU B 1 415 ? 2.33 24.875 -6.742 1 93.31 415 LEU B N 1
ATOM 7330 C CA . LEU B 1 415 ? 2.246 25.109 -8.18 1 93.31 415 LEU B CA 1
ATOM 7331 C C . LEU B 1 415 ? 3.316 26.094 -8.633 1 93.31 415 LEU B C 1
ATOM 7333 O O . LEU B 1 415 ? 3.977 25.891 -9.648 1 93.31 415 LEU B O 1
ATOM 7337 N N . GLN B 1 416 ? 3.496 27.125 -7.875 1 91.62 416 GLN B N 1
ATOM 7338 C CA . GLN B 1 416 ? 4.5 28.125 -8.219 1 91.62 416 GLN B CA 1
ATOM 7339 C C . GLN B 1 416 ? 5.902 27.531 -8.203 1 91.62 416 GLN B C 1
ATOM 7341 O O . GLN B 1 416 ? 6.723 27.828 -9.078 1 91.62 416 GLN B O 1
ATOM 7346 N N . ALA B 1 417 ? 6.145 26.734 -7.227 1 91.5 417 ALA B N 1
ATOM 7347 C CA . ALA B 1 417 ? 7.445 26.062 -7.168 1 91.5 417 ALA B CA 1
ATOM 7348 C C . ALA B 1 417 ? 7.668 25.188 -8.398 1 91.5 417 ALA B C 1
ATOM 7350 O O . ALA B 1 417 ? 8.758 25.188 -8.977 1 91.5 417 ALA B O 1
ATOM 7351 N N . ALA B 1 418 ? 6.637 24.5 -8.789 1 89.88 418 ALA B N 1
ATOM 7352 C CA . ALA B 1 418 ? 6.734 23.656 -9.969 1 89.88 418 ALA B CA 1
ATOM 7353 C C . ALA B 1 418 ? 6.98 24.484 -11.227 1 89.88 418 ALA B C 1
ATOM 7355 O O . ALA B 1 418 ? 7.773 24.094 -12.094 1 89.88 418 ALA B O 1
ATOM 7356 N N . LEU B 1 419 ? 6.348 25.594 -11.336 1 87.38 419 LEU B N 1
ATOM 7357 C CA . LEU B 1 419 ? 6.52 26.5 -12.469 1 87.38 419 LEU B CA 1
ATOM 7358 C C . LEU B 1 419 ? 7.949 27.031 -12.523 1 87.38 419 LEU B C 1
ATOM 7360 O O . LEU B 1 419 ? 8.57 27.047 -13.594 1 87.38 419 LEU B O 1
ATOM 7364 N N . ASP B 1 420 ? 8.43 27.375 -11.422 1 84.94 420 ASP B N 1
ATOM 7365 C CA . ASP B 1 420 ? 9.789 27.906 -11.344 1 84.94 420 ASP B CA 1
ATOM 7366 C C . ASP B 1 420 ? 10.812 26.844 -11.727 1 84.94 420 ASP B C 1
ATOM 7368 O O . ASP B 1 420 ? 11.758 27.125 -12.469 1 84.94 420 ASP B O 1
ATOM 7372 N N . GLU B 1 421 ? 10.57 25.672 -11.227 1 83.31 421 GLU B N 1
ATOM 7373 C CA . GLU B 1 421 ? 11.508 24.578 -11.477 1 83.31 421 GLU B CA 1
ATOM 7374 C C . GLU B 1 421 ? 11.469 24.156 -12.945 1 83.31 421 GLU B C 1
ATOM 7376 O O . GLU B 1 421 ? 12.477 23.703 -13.484 1 83.31 421 GLU B O 1
ATOM 7381 N N . ALA B 1 422 ? 10.273 24.312 -13.586 1 80.56 422 ALA B N 1
ATOM 7382 C CA . ALA B 1 422 ? 10.117 23.922 -14.984 1 80.56 422 ALA B CA 1
ATOM 7383 C C . ALA B 1 422 ? 10.594 25.047 -15.914 1 80.56 422 ALA B C 1
ATOM 7385 O O . ALA B 1 422 ? 10.688 24.859 -17.125 1 80.56 422 ALA B O 1
ATOM 7386 N N . GLY B 1 423 ? 10.906 26.188 -15.398 1 76.5 423 GLY B N 1
ATOM 7387 C CA . GLY B 1 423 ? 11.312 27.328 -16.203 1 76.5 423 GLY B CA 1
ATOM 7388 C C . GLY B 1 423 ? 10.18 27.938 -17.016 1 76.5 423 GLY B C 1
ATOM 7389 O O . GLY B 1 423 ? 10.391 28.438 -18.109 1 76.5 423 GLY B O 1
ATOM 7390 N N . ALA B 1 424 ? 9.008 27.703 -16.438 1 76.75 424 ALA B N 1
ATOM 7391 C CA . ALA B 1 424 ? 7.84 28.234 -17.141 1 76.75 424 ALA B CA 1
ATOM 7392 C C . ALA B 1 424 ? 7.754 29.75 -16.984 1 76.75 424 ALA B C 1
ATOM 7394 O O . ALA B 1 424 ? 8.312 30.328 -16.047 1 76.75 424 ALA B O 1
ATOM 7395 N N . THR B 1 425 ? 7.125 30.375 -18.016 1 75.38 425 THR B N 1
ATOM 7396 C CA . THR B 1 425 ? 6.973 31.828 -18.016 1 75.38 425 THR B CA 1
ATOM 7397 C C . THR B 1 425 ? 6.062 32.281 -16.875 1 75.38 425 THR B C 1
ATOM 7399 O O . THR B 1 425 ? 5.027 31.641 -16.625 1 75.38 425 THR B O 1
ATOM 7402 N N . ARG B 1 426 ? 6.539 33.312 -16.234 1 74.12 426 ARG B N 1
ATOM 7403 C CA . ARG B 1 426 ? 5.797 33.844 -15.109 1 74.12 426 ARG B CA 1
ATOM 7404 C C . ARG B 1 426 ? 4.723 34.812 -15.586 1 74.12 426 ARG B C 1
ATOM 7406 O O . ARG B 1 426 ? 4.938 35.594 -16.531 1 74.12 426 ARG B O 1
ATOM 7413 N N . SER B 1 427 ? 3.564 34.531 -15.023 1 77.12 427 SER B N 1
ATOM 7414 C CA . SER B 1 427 ? 2.502 35.5 -15.281 1 77.12 427 SER B CA 1
ATOM 7415 C C . SER B 1 427 ? 2.279 36.406 -14.086 1 77.12 427 SER B C 1
ATOM 7417 O O . SER B 1 427 ? 2.469 36 -12.938 1 77.12 427 SER B O 1
ATOM 7419 N N . GLU B 1 428 ? 1.922 37.625 -14.336 1 80.5 428 GLU B N 1
ATOM 7420 C CA . GLU B 1 428 ? 1.65 38.594 -13.258 1 80.5 428 GLU B CA 1
ATOM 7421 C C . GLU B 1 428 ? 0.521 38.094 -12.359 1 80.5 428 GLU B C 1
ATOM 7423 O O . GLU B 1 428 ? 0.542 38.312 -11.148 1 80.5 428 GLU B O 1
ATOM 7428 N N . ALA B 1 429 ? -0.367 37.438 -12.922 1 78.31 429 ALA B N 1
ATOM 7429 C CA . ALA B 1 429 ? -1.509 36.938 -12.156 1 78.31 429 ALA B CA 1
ATOM 7430 C C . ALA B 1 429 ? -1.074 35.875 -11.141 1 78.31 429 ALA B C 1
ATOM 7432 O O . ALA B 1 429 ? -1.524 35.906 -9.992 1 78.31 429 ALA B O 1
ATOM 7433 N N . THR B 1 430 ? -0.201 35.094 -11.516 1 81.88 430 THR B N 1
ATOM 7434 C CA . THR B 1 430 ? 0.273 34.031 -10.633 1 81.88 430 THR B CA 1
ATOM 7435 C C . THR B 1 430 ? 1.184 34.594 -9.547 1 81.88 430 THR B C 1
ATOM 7437 O O . THR B 1 430 ? 1.171 34.125 -8.406 1 81.88 430 THR B O 1
ATOM 7440 N N . GLU B 1 431 ? 1.876 35.656 -9.898 1 84.19 431 GLU B N 1
ATOM 7441 C CA . GLU B 1 431 ? 2.756 36.281 -8.922 1 84.19 431 GLU B CA 1
ATOM 7442 C C . GLU B 1 431 ? 1.955 37.031 -7.852 1 84.19 431 GLU B C 1
ATOM 7444 O O . GLU B 1 431 ? 2.299 36.969 -6.668 1 84.19 431 GLU B O 1
ATOM 7449 N N . GLU B 1 432 ? 0.953 37.594 -8.305 1 85.12 432 GLU B N 1
ATOM 7450 C CA . GLU B 1 432 ? 0.099 38.312 -7.359 1 85.12 432 GLU B CA 1
ATOM 7451 C C . GLU B 1 432 ? -0.61 37.344 -6.422 1 85.12 432 GLU B C 1
ATOM 7453 O O . GLU B 1 432 ? -0.735 37.594 -5.223 1 85.12 432 GLU B O 1
ATOM 7458 N N . ALA B 1 433 ? -1.069 36.281 -6.988 1 87.44 433 ALA B N 1
ATOM 7459 C CA . ALA B 1 433 ? -1.714 35.25 -6.168 1 87.44 433 ALA B CA 1
ATOM 7460 C C . ALA B 1 433 ? -0.749 34.688 -5.121 1 87.44 433 ALA B C 1
ATOM 7462 O O . ALA B 1 433 ? -1.138 34.438 -3.977 1 87.44 433 ALA B O 1
ATOM 7463 N N . TRP B 1 434 ? 0.445 34.531 -5.504 1 91.06 434 TRP B N 1
ATOM 7464 C CA . TRP B 1 434 ? 1.466 34.031 -4.598 1 91.06 434 TRP B CA 1
ATOM 7465 C C . TRP B 1 434 ? 1.738 35 -3.471 1 91.06 434 TRP B C 1
ATOM 7467 O O . TRP B 1 434 ? 1.813 34.625 -2.301 1 91.06 434 TRP B O 1
ATOM 7477 N N . ARG B 1 435 ? 1.842 36.312 -3.789 1 89.31 435 ARG B N 1
ATOM 7478 C CA . ARG B 1 435 ? 2.115 37.344 -2.789 1 89.31 435 ARG B CA 1
ATOM 7479 C C . ARG B 1 435 ? 0.965 37.469 -1.793 1 89.31 435 ARG B C 1
ATOM 7481 O O . ARG B 1 435 ? 1.191 37.562 -0.585 1 89.31 435 ARG B O 1
ATOM 7488 N N . THR B 1 436 ? -0.152 37.375 -2.346 1 89.19 436 THR B N 1
ATOM 7489 C CA . THR B 1 436 ? -1.33 37.438 -1.488 1 89.19 436 THR B CA 1
ATOM 7490 C C . THR B 1 436 ? -1.388 36.25 -0.542 1 89.19 436 THR B C 1
ATOM 7492 O O . THR B 1 436 ? -1.631 36.406 0.655 1 89.19 436 THR B O 1
ATOM 7495 N N . ALA B 1 437 ? -1.135 35.094 -1.074 1 92.75 437 ALA B N 1
ATOM 7496 C CA . ALA B 1 437 ? -1.148 33.875 -0.269 1 92.75 437 ALA B CA 1
ATOM 7497 C C . ALA B 1 437 ? -0.067 33.938 0.807 1 92.75 437 ALA B C 1
ATOM 7499 O O . ALA B 1 437 ? -0.285 33.469 1.933 1 92.75 437 ALA B O 1
ATOM 7500 N N . ALA B 1 438 ? 1.095 34.469 0.473 1 93.75 438 ALA B N 1
ATOM 7501 C CA . ALA B 1 438 ? 2.199 34.562 1.426 1 93.75 438 ALA B CA 1
ATOM 7502 C C . ALA B 1 438 ? 1.847 35.469 2.596 1 93.75 438 ALA B C 1
ATOM 7504 O O . ALA B 1 438 ? 2.141 35.156 3.75 1 93.75 438 ALA B O 1
ATOM 7505 N N . CYS B 1 439 ? 1.173 36.531 2.281 1 91.88 439 CYS B N 1
ATOM 7506 C CA . CYS B 1 439 ? 0.748 37.469 3.326 1 91.88 439 CYS B CA 1
ATOM 7507 C C . CYS B 1 439 ? -0.319 36.844 4.211 1 91.88 439 CYS B C 1
ATOM 7509 O O . CYS B 1 439 ? -0.273 36.969 5.438 1 91.88 439 CYS B O 1
ATOM 7511 N N . GLU B 1 440 ? -1.211 36.156 3.549 1 91 440 GLU B N 1
ATOM 7512 C CA . GLU B 1 440 ? -2.268 35.469 4.297 1 91 440 GLU B CA 1
ATOM 7513 C C . GLU B 1 440 ? -1.694 34.406 5.211 1 91 440 GLU B C 1
ATOM 7515 O O . GLU B 1 440 ? -2.154 34.219 6.344 1 91 440 GLU B O 1
ATOM 7520 N N . LEU B 1 441 ? -0.702 33.719 4.727 1 95 441 LEU B N 1
ATOM 7521 C CA . LEU B 1 441 ? -0.061 32.625 5.484 1 95 441 LEU B CA 1
ATOM 7522 C C . LEU B 1 441 ? 0.528 33.156 6.789 1 95 441 LEU B C 1
ATOM 7524 O O . LEU B 1 441 ? 0.379 32.562 7.844 1 95 441 LEU B O 1
ATOM 7528 N N . LEU B 1 442 ? 1.113 34.312 6.73 1 94.25 442 LEU B N 1
ATOM 7529 C CA . LEU B 1 442 ? 1.791 34.906 7.887 1 94.25 442 LEU B CA 1
ATOM 7530 C C . LEU B 1 442 ? 0.781 35.375 8.922 1 94.25 442 LEU B C 1
ATOM 7532 O O . LEU B 1 442 ? 1.126 35.562 10.094 1 94.25 442 LEU B O 1
ATOM 7536 N N . ASN B 1 443 ? -0.417 35.469 8.484 1 91.38 443 ASN B N 1
ATOM 7537 C CA . ASN B 1 443 ? -1.466 35.906 9.406 1 91.38 443 ASN B CA 1
ATOM 7538 C C . ASN B 1 443 ? -2.289 34.719 9.898 1 91.38 443 ASN B C 1
ATOM 7540 O O . ASN B 1 443 ? -3.18 34.875 10.734 1 91.38 443 ASN B O 1
ATOM 7544 N N . THR B 1 444 ? -1.979 33.562 9.453 1 91.5 444 THR B N 1
ATOM 7545 C CA . THR B 1 444 ? -2.744 32.375 9.781 1 91.5 444 THR B CA 1
ATOM 7546 C C . THR B 1 444 ? -2.33 31.812 11.141 1 91.5 444 THR B C 1
ATOM 7548 O O . THR B 1 444 ? -1.142 31.781 11.469 1 91.5 444 THR B O 1
ATOM 7551 N N . ASN B 1 445 ? -3.367 31.422 11.891 1 88.62 445 ASN B N 1
ATOM 7552 C CA . ASN B 1 445 ? -3.137 30.641 13.094 1 88.62 445 ASN B CA 1
ATOM 7553 C C . ASN B 1 445 ? -3.223 29.141 12.812 1 88.62 445 ASN B C 1
ATOM 7555 O O . ASN B 1 445 ? -4.297 28.625 12.508 1 88.62 445 ASN B O 1
ATOM 7559 N N . PRO B 1 446 ? -2.094 28.406 12.977 1 89.5 446 PRO B N 1
ATOM 7560 C CA . PRO B 1 446 ? -2.074 27 12.562 1 89.5 446 PRO B CA 1
ATOM 7561 C C . PRO B 1 446 ? -2.863 26.094 13.5 1 89.5 446 PRO B C 1
ATOM 7563 O O . PRO B 1 446 ? -2.904 24.875 13.297 1 89.5 446 PRO B O 1
ATOM 7566 N N . THR B 1 447 ? -3.533 26.609 14.508 1 86 447 THR B N 1
ATOM 7567 C CA . THR B 1 447 ? -4.367 25.781 15.359 1 86 447 THR B CA 1
ATOM 7568 C C . THR B 1 447 ? -5.809 26.281 15.375 1 86 447 THR B C 1
ATOM 7570 O O . THR B 1 447 ? -6.59 25.922 16.25 1 86 447 THR B O 1
ATOM 7573 N N . ASP B 1 448 ? -6.07 27.125 14.383 1 86.25 448 ASP B N 1
ATOM 7574 C CA . ASP B 1 448 ? -7.438 27.625 14.25 1 86.25 448 ASP B CA 1
ATOM 7575 C C . ASP B 1 448 ? -8.336 26.594 13.555 1 86.25 448 ASP B C 1
ATOM 7577 O O . ASP B 1 448 ? -8.883 26.875 12.484 1 86.25 448 ASP B O 1
ATOM 7581 N N . CYS B 1 449 ? -8.43 25.469 14.008 1 86.62 449 CYS B N 1
ATOM 7582 C CA . CYS B 1 449 ? -9.25 24.359 13.516 1 86.62 449 CYS B CA 1
ATOM 7583 C C . CYS B 1 449 ? -9.531 23.359 14.633 1 86.62 449 CYS B C 1
ATOM 7585 O O . CYS B 1 449 ? -8.992 23.469 15.734 1 86.62 449 CYS B O 1
ATOM 7587 N N . PRO B 1 450 ? -10.445 22.5 14.312 1 84.25 450 PRO B N 1
ATOM 7588 C CA . PRO B 1 450 ? -10.711 21.484 15.336 1 84.25 450 PRO B CA 1
ATOM 7589 C C . PRO B 1 450 ? -9.477 20.641 15.672 1 84.25 450 PRO B C 1
ATOM 7591 O O . PRO B 1 450 ? -8.625 20.422 14.805 1 84.25 450 PRO B O 1
ATOM 7594 N N . GLN B 1 451 ? -9.438 20.172 16.828 1 83.94 451 GLN B N 1
ATOM 7595 C CA . GLN B 1 451 ? -8.266 19.531 17.406 1 83.94 451 GLN B CA 1
ATOM 7596 C C . GLN B 1 451 ? -7.789 18.375 16.547 1 83.94 451 GLN B C 1
ATOM 7598 O O . GLN B 1 451 ? -6.59 18.203 16.312 1 83.94 451 GLN B O 1
ATOM 7603 N N . PRO B 1 452 ? -8.648 17.594 16 1 85.44 452 PRO B N 1
ATOM 7604 C CA . PRO B 1 452 ? -8.195 16.453 15.195 1 85.44 452 PRO B CA 1
ATOM 7605 C C . PRO B 1 452 ? -7.449 16.891 13.93 1 85.44 452 PRO B C 1
ATOM 7607 O O . PRO B 1 452 ? -6.75 16.078 13.32 1 85.44 452 PRO B O 1
ATOM 7610 N N . LEU B 1 453 ? -7.543 18.094 13.625 1 89.62 453 LEU B N 1
ATOM 7611 C CA . LEU B 1 453 ? -6.938 18.578 12.391 1 89.62 453 LEU B CA 1
ATOM 7612 C C . LEU B 1 453 ? -5.68 19.391 12.68 1 89.62 453 LEU B C 1
ATOM 7614 O O . LEU B 1 453 ? -5.012 19.859 11.75 1 89.62 453 LEU B O 1
ATOM 7618 N N . HIS B 1 454 ? -5.277 19.531 13.914 1 92.88 454 HIS B N 1
ATOM 7619 C CA . HIS B 1 454 ? -4.16 20.391 14.305 1 92.88 454 HIS B CA 1
ATOM 7620 C C . HIS B 1 454 ? -2.867 19.953 13.625 1 92.88 454 HIS B C 1
ATOM 7622 O O . HIS B 1 454 ? -2.127 20.781 13.094 1 92.88 454 HIS B O 1
ATOM 7628 N N . LEU B 1 455 ? -2.627 18.703 13.656 1 95.44 455 LEU B N 1
ATOM 7629 C CA . LEU B 1 455 ? -1.379 18.219 13.094 1 95.44 455 LEU B CA 1
ATOM 7630 C C . LEU B 1 455 ? -1.29 18.531 11.602 1 95.44 455 LEU B C 1
ATOM 7632 O O . LEU B 1 455 ? -0.263 19.031 11.133 1 95.44 455 LEU B O 1
ATOM 7636 N N . LEU B 1 456 ? -2.348 18.266 10.898 1 95 456 LEU B N 1
ATOM 7637 C CA . LEU B 1 456 ? -2.381 18.547 9.469 1 95 456 LEU B CA 1
ATOM 7638 C C . LEU B 1 456 ? -2.184 20.031 9.195 1 95 456 LEU B C 1
ATOM 7640 O O . LEU B 1 456 ? -1.411 20.406 8.312 1 95 456 LEU B O 1
ATOM 7644 N N . MET B 1 457 ? -2.826 20.859 9.953 1 95.44 457 MET B N 1
ATOM 7645 C CA . MET B 1 457 ? -2.73 22.312 9.789 1 95.44 457 MET B CA 1
ATOM 7646 C C . MET B 1 457 ? -1.306 22.797 10.039 1 95.44 457 MET B C 1
ATOM 7648 O O . MET B 1 457 ? -0.772 23.594 9.258 1 95.44 457 MET B O 1
ATOM 7652 N N . VAL B 1 458 ? -0.734 22.281 11.047 1 96.56 458 VAL B N 1
ATOM 7653 C CA . VAL B 1 458 ? 0.612 22.703 11.422 1 96.56 458 VAL B CA 1
ATOM 7654 C C . VAL B 1 458 ? 1.604 22.281 10.344 1 96.56 458 VAL B C 1
ATOM 7656 O O . VAL B 1 458 ? 2.453 23.062 9.922 1 96.56 458 VAL B O 1
ATOM 7659 N N . VAL B 1 459 ? 1.496 21.078 9.891 1 97.62 459 VAL B N 1
ATOM 7660 C CA . VAL B 1 459 ? 2.416 20.578 8.867 1 97.62 459 VAL B CA 1
ATOM 7661 C C . VAL B 1 459 ? 2.223 21.359 7.574 1 97.62 459 VAL B C 1
ATOM 7663 O O . VAL B 1 459 ? 3.193 21.812 6.953 1 97.62 459 VAL B O 1
ATOM 7666 N N . ALA B 1 460 ? 0.979 21.562 7.191 1 97.56 460 ALA B N 1
ATOM 7667 C CA . ALA B 1 460 ? 0.69 22.328 5.984 1 97.56 460 ALA B CA 1
ATOM 7668 C C . ALA B 1 460 ? 1.22 23.766 6.102 1 97.56 460 ALA B C 1
ATOM 7670 O O . ALA B 1 460 ? 1.736 24.328 5.129 1 97.56 460 ALA B O 1
ATOM 7671 N N . PHE B 1 461 ? 1.079 24.344 7.285 1 97.81 461 PHE B N 1
ATOM 7672 C CA . PHE B 1 461 ? 1.551 25.703 7.543 1 97.81 461 PHE B CA 1
ATOM 7673 C C . PHE B 1 461 ? 3.059 25.797 7.344 1 97.81 461 PHE B C 1
ATOM 7675 O O . PHE B 1 461 ? 3.541 26.641 6.598 1 97.81 461 PHE B O 1
ATOM 7682 N N . PHE B 1 462 ? 3.793 24.906 7.922 1 98.25 462 PHE B N 1
ATOM 7683 C CA . PHE B 1 462 ? 5.246 24.984 7.832 1 98.25 462 PHE B CA 1
ATOM 7684 C C . PHE B 1 462 ? 5.723 24.594 6.438 1 98.25 462 PHE B C 1
ATOM 7686 O O . PHE B 1 462 ? 6.719 25.141 5.945 1 98.25 462 PHE B O 1
ATOM 7693 N N . HIS B 1 463 ? 5.059 23.641 5.812 1 98.31 463 HIS B N 1
ATOM 7694 C CA . HIS B 1 463 ? 5.371 23.359 4.418 1 98.31 463 HIS B CA 1
ATOM 7695 C C . HIS B 1 463 ? 5.242 24.609 3.555 1 98.31 463 HIS B C 1
ATOM 7697 O O . HIS B 1 463 ? 6.125 24.906 2.748 1 98.31 463 HIS B O 1
ATOM 7703 N N . SER B 1 464 ? 4.184 25.297 3.77 1 97.75 464 SER B N 1
ATOM 7704 C CA . SER B 1 464 ? 3.938 26.516 3.027 1 97.75 464 SER B CA 1
ATOM 7705 C C . SER B 1 464 ? 5.016 27.562 3.312 1 97.75 464 SER B C 1
ATOM 7707 O O . SER B 1 464 ? 5.555 28.172 2.389 1 97.75 464 SER B O 1
ATOM 7709 N N . LEU B 1 465 ? 5.285 27.703 4.551 1 97.44 465 LEU B N 1
ATOM 7710 C CA . LEU B 1 465 ? 6.281 28.688 4.941 1 97.44 465 LEU B CA 1
ATOM 7711 C C . LEU B 1 465 ? 7.645 28.359 4.348 1 97.44 465 LEU B C 1
ATOM 7713 O O . LEU B 1 465 ? 8.359 29.25 3.893 1 97.44 465 LEU B O 1
ATOM 7717 N N . ILE B 1 466 ? 8.016 27.109 4.336 1 97 466 ILE B N 1
ATOM 7718 C CA . ILE B 1 466 ? 9.281 26.672 3.75 1 97 466 ILE B CA 1
ATOM 7719 C C . ILE B 1 466 ? 9.297 26.984 2.258 1 97 466 ILE B C 1
ATOM 7721 O O . ILE B 1 466 ? 10.297 27.484 1.732 1 97 466 ILE B O 1
ATOM 7725 N N . LEU B 1 467 ? 8.188 26.75 1.613 1 96.06 467 LEU B N 1
ATOM 7726 C CA . LEU B 1 467 ? 8.109 27.031 0.183 1 96.06 467 LEU B CA 1
ATOM 7727 C C . LEU B 1 467 ? 8.234 28.531 -0.085 1 96.06 467 LEU B C 1
ATOM 7729 O O . LEU B 1 467 ? 8.891 28.938 -1.044 1 96.06 467 LEU B O 1
ATOM 7733 N N . VAL B 1 468 ? 7.68 29.312 0.77 1 94.88 468 VAL B N 1
ATOM 7734 C CA . VAL B 1 468 ? 7.738 30.75 0.626 1 94.88 468 VAL B CA 1
ATOM 7735 C C . VAL B 1 468 ? 9.18 31.234 0.802 1 94.88 468 VAL B C 1
ATOM 7737 O O . VAL B 1 468 ? 9.703 31.969 -0.037 1 94.88 468 VAL B O 1
ATOM 7740 N N . VAL B 1 469 ? 9.82 30.781 1.789 1 93.56 469 VAL B N 1
ATOM 7741 C CA . VAL B 1 469 ? 11.172 31.234 2.096 1 93.56 469 VAL B CA 1
ATOM 7742 C C . VAL B 1 469 ? 12.148 30.688 1.057 1 93.56 469 VAL B C 1
ATOM 7744 O O . VAL B 1 469 ? 13.102 31.375 0.671 1 93.56 469 VAL B O 1
ATOM 7747 N N . LEU B 1 470 ? 11.906 29.484 0.626 1 92.06 470 LEU B N 1
ATOM 7748 C CA . LEU B 1 470 ? 12.766 28.906 -0.403 1 92.06 470 LEU B CA 1
ATOM 7749 C C . LEU B 1 470 ? 12.695 29.719 -1.688 1 92.06 470 LEU B C 1
ATOM 7751 O O . LEU B 1 470 ? 13.719 29.953 -2.34 1 92.06 470 LEU B O 1
ATOM 7755 N N . ARG B 1 471 ? 11.547 30.078 -2.047 1 90.25 471 ARG B N 1
ATOM 7756 C CA . ARG B 1 471 ? 11.414 30.891 -3.25 1 90.25 471 ARG B CA 1
ATOM 7757 C C . ARG B 1 471 ? 12.094 32.25 -3.076 1 90.25 471 ARG B C 1
ATOM 7759 O O . ARG B 1 471 ? 12.727 32.75 -4.004 1 90.25 471 ARG B O 1
ATOM 7766 N N . TRP B 1 472 ? 11.93 32.781 -1.936 1 86.31 472 TRP B N 1
ATOM 7767 C CA . TRP B 1 472 ? 12.617 34.031 -1.622 1 86.31 472 TRP B CA 1
ATOM 7768 C C . TRP B 1 472 ? 14.133 33.875 -1.765 1 86.31 472 TRP B C 1
ATOM 7770 O O . TRP B 1 472 ? 14.805 34.75 -2.301 1 86.31 472 TRP B O 1
ATOM 7780 N N . ARG B 1 473 ? 14.633 32.781 -1.42 1 84.62 473 ARG B N 1
ATOM 7781 C CA . ARG B 1 473 ? 16.078 32.562 -1.461 1 84.62 473 ARG B CA 1
ATOM 7782 C C . ARG B 1 473 ? 16.547 32.344 -2.893 1 84.62 473 ARG B C 1
ATOM 7784 O O . ARG B 1 473 ? 17.672 32.688 -3.242 1 84.62 473 ARG B O 1
ATOM 7791 N N . THR B 1 474 ? 15.688 31.641 -3.676 1 77.44 474 THR B N 1
ATOM 7792 C CA . THR B 1 474 ? 16.156 31.219 -4.992 1 77.44 474 THR B CA 1
ATOM 7793 C C . THR B 1 474 ? 15.781 32.25 -6.055 1 77.44 474 THR B C 1
ATOM 7795 O O . THR B 1 474 ? 16.375 32.281 -7.129 1 77.44 474 THR B O 1
ATOM 7798 N N . ASP B 1 475 ? 14.641 32.844 -5.824 1 70.88 475 ASP B N 1
ATOM 7799 C CA . ASP B 1 475 ? 14.164 33.781 -6.836 1 70.88 475 ASP B CA 1
ATOM 7800 C C . ASP B 1 475 ? 14.891 35.125 -6.73 1 70.88 475 ASP B C 1
ATOM 7802 O O . ASP B 1 475 ? 14.828 35.781 -5.699 1 70.88 475 ASP B O 1
ATOM 7806 N N . LYS B 1 476 ? 15.602 35.344 -7.684 1 56.78 476 LYS B N 1
ATOM 7807 C CA . LYS B 1 476 ? 16.391 36.562 -7.766 1 56.78 476 LYS B CA 1
ATOM 7808 C C . LYS B 1 476 ? 15.508 37.75 -8.102 1 56.78 476 LYS B C 1
ATOM 7810 O O . LYS B 1 476 ? 15.961 38.906 -8.031 1 56.78 476 LYS B O 1
ATOM 7815 N N . VAL B 1 477 ? 14.234 37.438 -8.359 1 51.62 477 VAL B N 1
ATOM 7816 C CA . VAL B 1 477 ? 13.469 38.5 -8.969 1 51.62 477 VAL B CA 1
ATOM 7817 C C . VAL B 1 477 ? 12.586 39.188 -7.918 1 51.62 477 VAL B C 1
ATOM 7819 O O . VAL B 1 477 ? 11.812 40.094 -8.234 1 51.62 477 VAL B O 1
ATOM 7822 N N . PHE B 1 478 ? 12.711 38.781 -6.66 1 56.44 478 PHE B N 1
ATOM 7823 C CA . PHE B 1 478 ? 11.844 39.469 -5.703 1 56.44 478 PHE B CA 1
ATOM 7824 C C . PHE B 1 478 ? 12.211 40.938 -5.586 1 56.44 478 PHE B C 1
ATOM 7826 O O . PHE B 1 478 ? 13.398 41.281 -5.578 1 56.44 478 PHE B O 1
ATOM 7833 N N . HIS B 1 479 ? 11.227 41.75 -5.785 1 54.62 479 HIS B N 1
ATOM 7834 C CA . HIS B 1 479 ? 11.477 43.156 -5.438 1 54.62 479 HIS B CA 1
ATOM 7835 C C . HIS B 1 479 ? 12.117 43.281 -4.055 1 54.62 479 HIS B C 1
ATOM 7837 O O . HIS B 1 479 ? 11.664 42.625 -3.104 1 54.62 479 HIS B O 1
ATOM 7843 N N . PRO B 1 480 ? 13.148 43.938 -3.99 1 57.03 480 PRO B N 1
ATOM 7844 C CA . PRO B 1 480 ? 13.938 44 -2.756 1 57.03 480 PRO B CA 1
ATOM 7845 C C . PRO B 1 480 ? 13.086 44.375 -1.539 1 57.03 480 PRO B C 1
ATOM 7847 O O . PRO B 1 480 ? 13.289 43.812 -0.457 1 57.03 480 PRO B O 1
ATOM 7850 N N . SER B 1 481 ? 12.141 45.281 -1.683 1 58.53 481 SER B N 1
ATOM 7851 C CA . SER B 1 481 ? 11.328 45.719 -0.552 1 58.53 481 SER B CA 1
ATOM 7852 C C . SER B 1 481 ? 10.461 44.562 -0.031 1 58.53 481 SER B C 1
ATOM 7854 O O . SER B 1 481 ? 10.32 44.406 1.182 1 58.53 481 SER B O 1
ATOM 7856 N N . PHE B 1 482 ? 9.938 43.781 -0.865 1 68.25 482 PHE B N 1
ATOM 7857 C CA . PHE B 1 482 ? 9.094 42.656 -0.451 1 68.25 482 PHE B CA 1
ATOM 7858 C C . PHE B 1 482 ? 9.93 41.562 0.214 1 68.25 482 PHE B C 1
ATOM 7860 O O . PHE B 1 482 ? 9.508 40.969 1.203 1 68.25 482 PHE B O 1
ATOM 7867 N N . ALA B 1 483 ? 11.109 41.594 -0.25 1 68.06 483 ALA B N 1
ATOM 7868 C CA . ALA B 1 483 ? 11.992 40.562 0.262 1 68.06 483 ALA B CA 1
ATOM 7869 C C . ALA B 1 483 ? 12.367 40.844 1.717 1 68.06 483 ALA B C 1
ATOM 7871 O O . ALA B 1 483 ? 12.328 39.938 2.553 1 68.06 483 ALA B O 1
ATOM 7872 N N . ASP B 1 484 ? 12.672 42.094 2.012 1 72.62 484 ASP B N 1
ATOM 7873 C CA . ASP B 1 484 ? 13.102 42.438 3.361 1 72.62 484 ASP B CA 1
ATOM 7874 C C . ASP B 1 484 ? 11.938 42.375 4.344 1 72.62 484 ASP B C 1
ATOM 7876 O O . ASP B 1 484 ? 12.094 41.875 5.465 1 72.62 484 ASP B O 1
ATOM 7880 N N . SER B 1 485 ? 10.891 42.781 3.873 1 83.31 485 SER B N 1
ATOM 7881 C CA . SER B 1 485 ? 9.727 42.75 4.754 1 83.31 485 SER B CA 1
ATOM 7882 C C . SER B 1 485 ? 9.273 41.312 5.016 1 83.31 485 SER B C 1
ATOM 7884 O O . SER B 1 485 ? 8.852 40.969 6.129 1 83.31 485 SER B O 1
ATOM 7886 N N . LEU B 1 486 ? 9.5 40.5 4.082 1 86.38 486 LEU B N 1
ATOM 7887 C CA . LEU B 1 486 ? 9.062 39.094 4.215 1 86.38 486 LEU B CA 1
ATOM 7888 C C . LEU B 1 486 ? 9.867 38.375 5.285 1 86.38 486 LEU B C 1
ATOM 7890 O O . LEU B 1 486 ? 9.305 37.656 6.125 1 86.38 486 LEU B O 1
ATOM 7894 N N . VAL B 1 487 ? 11.141 38.625 5.332 1 88 487 VAL B N 1
ATOM 7895 C CA . VAL B 1 487 ? 12.016 37.938 6.281 1 88 487 VAL B CA 1
ATOM 7896 C C . VAL B 1 487 ? 11.688 38.406 7.703 1 88 487 VAL B C 1
ATOM 7898 O O . VAL B 1 487 ? 11.609 37.562 8.617 1 88 487 VAL B O 1
ATOM 7901 N N . SER B 1 488 ? 11.484 39.688 7.781 1 90.62 488 SER B N 1
ATOM 7902 C CA . SER B 1 488 ? 11.141 40.25 9.094 1 90.62 488 SER B CA 1
ATOM 7903 C C . SER B 1 488 ? 9.812 39.656 9.586 1 90.62 488 SER B C 1
ATOM 7905 O O . SER B 1 488 ? 9.688 39.281 10.758 1 90.62 488 SER B O 1
ATOM 7907 N N . ASP B 1 489 ? 8.898 39.594 8.703 1 93.06 489 ASP B N 1
ATOM 7908 C CA . ASP B 1 489 ? 7.586 39.062 9.047 1 93.06 489 ASP B CA 1
ATOM 7909 C C . ASP B 1 489 ? 7.668 37.562 9.406 1 93.06 489 ASP B C 1
ATOM 7911 O O . ASP B 1 489 ? 6.98 37.125 10.32 1 93.06 489 ASP B O 1
ATOM 7915 N N . VAL B 1 490 ? 8.508 36.875 8.695 1 94.69 490 VAL B N 1
ATOM 7916 C CA . VAL B 1 490 ? 8.688 35.438 8.953 1 94.69 490 VAL B CA 1
ATOM 7917 C C . VAL B 1 490 ? 9.32 35.25 10.328 1 94.69 490 VAL B C 1
ATOM 7919 O O . VAL B 1 490 ? 8.867 34.406 11.109 1 94.69 490 VAL B O 1
ATOM 7922 N N . LEU B 1 491 ? 10.289 36.062 10.641 1 93.75 491 LEU B N 1
ATOM 7923 C CA . LEU B 1 491 ? 10.961 35.938 11.93 1 93.75 491 LEU B CA 1
ATOM 7924 C C . LEU B 1 491 ? 10.016 36.312 13.07 1 93.75 491 LEU B C 1
ATOM 7926 O O . LEU B 1 491 ? 10.047 35.688 14.133 1 93.75 491 LEU B O 1
ATOM 7930 N N . ALA B 1 492 ? 9.219 37.281 12.805 1 94.38 492 ALA B N 1
ATOM 7931 C CA . ALA B 1 492 ? 8.219 37.656 13.805 1 94.38 492 ALA B CA 1
ATOM 7932 C C . ALA B 1 492 ? 7.23 36.5 14.047 1 94.38 492 ALA B C 1
ATOM 7934 O O . ALA B 1 492 ? 6.855 36.219 15.188 1 94.38 492 ALA B O 1
ATOM 7935 N N . LYS B 1 493 ? 6.832 35.875 12.984 1 95.62 493 LYS B N 1
ATOM 7936 C CA . LYS B 1 493 ? 5.906 34.75 13.086 1 95.62 493 LYS B CA 1
ATOM 7937 C C . LYS B 1 493 ? 6.543 33.594 13.836 1 95.62 493 LYS B C 1
ATOM 7939 O O . LYS B 1 493 ? 5.887 32.938 14.648 1 95.62 493 LYS B O 1
ATOM 7944 N N . LEU B 1 494 ? 7.805 33.312 13.586 1 95.56 494 LEU B N 1
ATOM 7945 C CA . LEU B 1 494 ? 8.508 32.25 14.289 1 95.56 494 LEU B CA 1
ATOM 7946 C C . LEU B 1 494 ? 8.586 32.531 15.781 1 95.56 494 LEU B C 1
ATOM 7948 O O . LEU B 1 494 ? 8.398 31.625 16.609 1 95.56 494 LEU B O 1
ATOM 7952 N N . ALA B 1 495 ? 8.789 33.781 16.094 1 95.06 495 ALA B N 1
ATOM 7953 C CA . ALA B 1 495 ? 8.852 34.188 17.5 1 95.06 495 ALA B CA 1
ATOM 7954 C C . ALA B 1 495 ? 7.504 33.969 18.188 1 95.06 495 ALA B C 1
ATOM 7956 O O . ALA B 1 495 ? 7.445 33.531 19.328 1 95.06 495 ALA B O 1
ATOM 7957 N N . GLU B 1 496 ? 6.535 34.281 17.453 1 94.5 496 GLU B N 1
ATOM 7958 C CA . GLU B 1 496 ? 5.184 34.062 17.953 1 94.5 496 GLU B CA 1
ATOM 7959 C C . GLU B 1 496 ? 4.918 32.594 18.219 1 94.5 496 GLU B C 1
ATOM 7961 O O . GLU B 1 496 ? 4.363 32.219 19.266 1 94.5 496 GLU B O 1
ATOM 7966 N N . LEU B 1 497 ? 5.32 31.75 17.344 1 94 497 LEU B N 1
ATOM 7967 C CA . LEU B 1 497 ? 5.082 30.312 17.453 1 94 497 LEU B CA 1
ATOM 7968 C C . LEU B 1 497 ? 5.922 29.719 18.562 1 94 497 LEU B C 1
ATOM 7970 O O . LEU B 1 497 ? 5.492 28.781 19.234 1 94 497 LEU B O 1
ATOM 7974 N N . GLU B 1 498 ? 7.062 30.219 18.812 1 92.56 498 GLU B N 1
ATOM 7975 C CA . GLU B 1 498 ? 7.949 29.734 19.859 1 92.56 498 GLU B CA 1
ATOM 7976 C C . GLU B 1 498 ? 7.395 30.031 21.25 1 92.56 498 GLU B C 1
ATOM 7978 O O . GLU B 1 498 ? 7.59 29.266 22.188 1 92.56 498 GLU B O 1
ATOM 7983 N N . SER B 1 499 ? 6.648 31.094 21.297 1 91.31 499 SER B N 1
ATOM 7984 C CA . SER B 1 499 ? 6.152 31.547 22.594 1 91.31 499 SER B CA 1
ATOM 7985 C C . SER B 1 499 ? 4.754 31 22.875 1 91.31 499 SER B C 1
ATOM 7987 O O . SER B 1 499 ? 4.277 31.062 24.016 1 91.31 499 SER B O 1
ATOM 7989 N N . ALA B 1 500 ? 4.176 30.422 21.891 1 89.94 500 ALA B N 1
ATOM 7990 C CA . ALA B 1 500 ? 2.799 29.953 22.047 1 89.94 500 ALA B CA 1
ATOM 7991 C C . ALA B 1 500 ? 2.742 28.641 22.812 1 89.94 500 ALA B C 1
ATOM 7993 O O . ALA B 1 500 ? 3.709 27.875 22.812 1 89.94 500 ALA B O 1
ATOM 7994 N N . SER B 1 501 ? 1.619 28.406 23.531 1 87.94 501 SER B N 1
ATOM 7995 C CA . SER B 1 501 ? 1.381 27.141 24.203 1 87.94 501 SER B CA 1
ATOM 7996 C C . SER B 1 501 ? 0.753 26.125 23.25 1 87.94 501 SER B C 1
ATOM 7998 O O . SER B 1 501 ? -0.344 26.344 22.734 1 87.94 501 SER B O 1
ATOM 8000 N N . TRP B 1 502 ? 1.504 25.094 23 1 86.38 502 TRP B N 1
ATOM 8001 C CA . TRP B 1 502 ? 1.047 24.078 22.062 1 86.38 502 TRP B CA 1
ATOM 8002 C C . TRP B 1 502 ? 0.725 22.766 22.766 1 86.38 502 TRP B C 1
ATOM 8004 O O . TRP B 1 502 ? 1.332 22.453 23.797 1 86.38 502 TRP B O 1
ATOM 8014 N N . PRO B 1 503 ? -0.294 22.062 22.203 1 83.19 503 PRO B N 1
ATOM 8015 C CA . PRO B 1 503 ? -0.461 20.703 22.703 1 83.19 503 PRO B CA 1
ATOM 8016 C C . PRO B 1 503 ? 0.812 19.859 22.578 1 83.19 503 PRO B C 1
ATOM 8018 O O . PRO B 1 503 ? 1.538 19.984 21.594 1 83.19 503 PRO B O 1
ATOM 8021 N N . ILE B 1 504 ? 1.034 19 23.469 1 79.19 504 ILE B N 1
ATOM 8022 C CA . ILE B 1 504 ? 2.291 18.281 23.625 1 79.19 504 ILE B CA 1
ATOM 8023 C C . ILE B 1 504 ? 2.576 17.438 22.391 1 79.19 504 ILE B C 1
ATOM 8025 O O . ILE B 1 504 ? 3.697 17.438 21.875 1 79.19 504 ILE B O 1
ATOM 8029 N N . PRO B 1 505 ? 1.609 16.859 21.812 1 85 505 PRO B N 1
ATOM 8030 C CA . PRO B 1 505 ? 1.915 16.016 20.656 1 85 505 PRO B CA 1
ATOM 8031 C C . PRO B 1 505 ? 2.402 16.812 19.453 1 85 505 PRO B C 1
ATOM 8033 O O . PRO B 1 505 ? 3.002 16.234 18.531 1 85 505 PRO B O 1
ATOM 8036 N N . LEU B 1 506 ? 2.252 18.094 19.422 1 91.75 506 LEU B N 1
ATOM 8037 C CA . LEU B 1 506 ? 2.598 18.906 18.266 1 91.75 506 LEU B CA 1
ATOM 8038 C C . LEU B 1 506 ? 3.975 19.531 18.422 1 91.75 506 LEU B C 1
ATOM 8040 O O . LEU B 1 506 ? 4.539 20.062 17.469 1 91.75 506 LEU B O 1
ATOM 8044 N N . HIS B 1 507 ? 4.566 19.484 19.641 1 92.06 507 HIS B N 1
ATOM 8045 C CA . HIS B 1 507 ? 5.785 20.219 19.969 1 92.06 507 HIS B CA 1
ATOM 8046 C C . HIS B 1 507 ? 6.922 19.859 19.016 1 92.06 507 HIS B C 1
ATOM 8048 O O . HIS B 1 507 ? 7.586 20.75 18.469 1 92.06 507 HIS B O 1
ATOM 8054 N N . GLN B 1 508 ? 7.074 18.609 18.844 1 93.12 508 GLN B N 1
ATOM 8055 C CA . GLN B 1 508 ? 8.188 18.156 18.016 1 93.12 508 GLN B CA 1
ATOM 8056 C C . GLN B 1 508 ? 8.055 18.688 16.594 1 93.12 508 GLN B C 1
ATOM 8058 O O . GLN B 1 508 ? 9.016 19.234 16.031 1 93.12 508 GLN B O 1
ATOM 8063 N N . THR B 1 509 ? 6.871 18.594 16.031 1 94.56 509 THR B N 1
ATOM 8064 C CA . THR B 1 509 ? 6.621 19.016 14.656 1 94.56 509 THR B CA 1
ATOM 8065 C C . THR B 1 509 ? 6.809 20.531 14.516 1 94.56 509 THR B C 1
ATOM 8067 O O . THR B 1 509 ? 7.414 21 13.547 1 94.56 509 THR B O 1
ATOM 8070 N N . ILE B 1 510 ? 6.336 21.266 15.484 1 95.94 510 ILE B N 1
ATOM 8071 C CA . ILE B 1 510 ? 6.445 22.719 15.461 1 95.94 510 ILE B CA 1
ATOM 8072 C C . ILE B 1 510 ? 7.91 23.125 15.57 1 95.94 510 ILE B C 1
ATOM 8074 O O . ILE B 1 510 ? 8.383 23.984 14.82 1 95.94 510 ILE B O 1
ATOM 8078 N N . GLN B 1 511 ? 8.609 22.484 16.453 1 96.06 511 GLN B N 1
ATOM 8079 C CA . GLN B 1 511 ? 10.023 22.812 16.625 1 96.06 511 GLN B CA 1
ATOM 8080 C C . GLN B 1 511 ? 10.82 22.469 15.367 1 96.06 511 GLN B C 1
ATOM 8082 O O . GLN B 1 511 ? 11.695 23.234 14.953 1 96.06 511 GLN B O 1
ATOM 8087 N N . ARG B 1 512 ? 10.539 21.359 14.742 1 97 512 ARG B N 1
ATOM 8088 C CA . ARG B 1 512 ? 11.188 21.016 13.484 1 97 512 ARG B CA 1
ATOM 8089 C C . ARG B 1 512 ? 10.953 22.109 12.438 1 97 512 ARG B C 1
ATOM 8091 O O . ARG B 1 512 ? 11.875 22.516 11.742 1 97 512 ARG B O 1
ATOM 8098 N N . GLY B 1 513 ? 9.68 22.531 12.391 1 97.75 513 GLY B N 1
ATOM 8099 C CA . GLY B 1 513 ? 9.336 23.578 11.445 1 97.75 513 GLY B CA 1
ATOM 8100 C C . GLY B 1 513 ? 10.078 24.875 11.711 1 97.75 513 GLY B C 1
ATOM 8101 O O . GLY B 1 513 ? 10.633 25.484 10.789 1 97.75 513 GLY B O 1
ATOM 8102 N N . ILE B 1 514 ? 10.141 25.25 12.93 1 97.12 514 ILE B N 1
ATOM 8103 C CA . ILE B 1 514 ? 10.797 26.5 13.328 1 97.12 514 ILE B CA 1
ATOM 8104 C C . ILE B 1 514 ? 12.281 26.422 13 1 97.12 514 ILE B C 1
ATOM 8106 O O . ILE B 1 514 ? 12.836 27.344 12.391 1 97.12 514 ILE B O 1
ATOM 8110 N N . LEU B 1 515 ? 12.898 25.344 13.375 1 96.81 515 LEU B N 1
ATOM 8111 C CA . LEU B 1 515 ? 14.328 25.172 13.133 1 96.81 515 LEU B CA 1
ATOM 8112 C C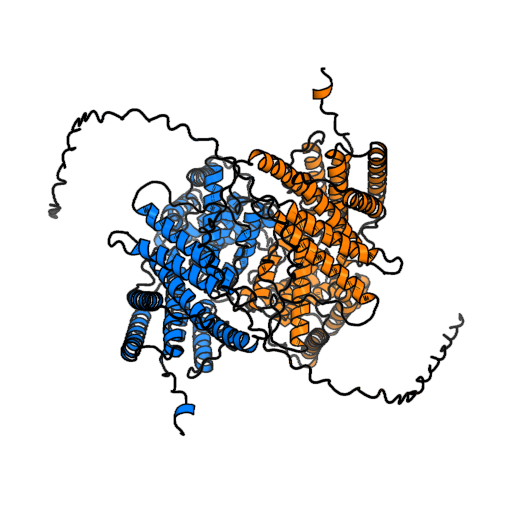 . LEU B 1 515 ? 14.641 25.234 11.641 1 96.81 515 LEU B C 1
ATOM 8114 O O . LEU B 1 515 ? 15.617 25.859 11.234 1 96.81 515 LEU B O 1
ATOM 8118 N N . THR B 1 516 ? 13.82 24.594 10.836 1 97.5 516 THR B N 1
ATOM 8119 C CA . THR B 1 516 ? 14.055 24.531 9.398 1 97.5 516 THR B CA 1
ATOM 8120 C C . THR B 1 516 ? 13.898 25.922 8.773 1 97.5 516 THR B C 1
ATOM 8122 O O . THR B 1 516 ? 14.773 26.359 8.016 1 97.5 516 THR B O 1
ATOM 8125 N N . VAL B 1 517 ? 12.805 26.609 9.117 1 97.06 517 VAL B N 1
ATOM 8126 C CA . VAL B 1 517 ? 12.547 27.938 8.547 1 97.06 517 VAL B CA 1
ATOM 8127 C C . VAL B 1 517 ? 13.625 28.906 9.016 1 97.06 517 VAL B C 1
ATOM 8129 O O . VAL B 1 517 ? 14.133 29.719 8.227 1 97.06 517 VAL B O 1
ATOM 8132 N N . ARG B 1 518 ? 14.023 28.844 10.203 1 95.38 518 ARG B N 1
ATOM 8133 C CA . ARG B 1 518 ? 15.062 29.719 10.742 1 95.38 518 ARG B CA 1
ATOM 8134 C C . ARG B 1 518 ? 16.391 29.5 10.023 1 95.38 518 ARG B C 1
ATOM 8136 O O . ARG B 1 518 ? 17.094 30.469 9.719 1 95.38 518 ARG B O 1
ATOM 8143 N N . ALA B 1 519 ? 16.719 28.266 9.781 1 94.81 519 ALA B N 1
ATOM 8144 C CA . ALA B 1 519 ? 17.953 27.969 9.062 1 94.81 519 ALA B CA 1
ATOM 8145 C C . ALA B 1 519 ? 17.938 28.562 7.66 1 94.81 519 ALA B C 1
ATOM 8147 O O . ALA B 1 519 ? 18.984 28.969 7.145 1 94.81 519 ALA B O 1
ATOM 8148 N N . LEU B 1 520 ? 16.797 28.641 7.062 1 93 520 LEU B N 1
ATOM 8149 C CA . LEU B 1 520 ? 16.672 29.109 5.688 1 93 520 LEU B CA 1
ATOM 8150 C C . LEU B 1 520 ? 16.75 30.641 5.625 1 93 520 LEU B C 1
ATOM 8152 O O . LEU B 1 520 ? 17.156 31.203 4.609 1 93 520 LEU B O 1
ATOM 8156 N N . VAL B 1 521 ? 16.391 31.344 6.719 1 89.94 521 VAL B N 1
ATOM 8157 C CA . VAL B 1 521 ? 16.328 32.812 6.668 1 89.94 521 VAL B CA 1
ATOM 8158 C C . VAL B 1 521 ? 17.594 33.406 7.266 1 89.94 521 VAL B C 1
ATOM 8160 O O . VAL B 1 521 ? 17.875 34.594 7.082 1 89.94 521 VAL B O 1
ATOM 8163 N N . GLN B 1 522 ? 18.422 32.781 8.023 1 78.81 522 GLN B N 1
ATOM 8164 C CA . GLN B 1 522 ? 19.594 33.312 8.711 1 78.81 522 GLN B CA 1
ATOM 8165 C C . GLN B 1 522 ? 20.594 33.875 7.723 1 78.81 522 GLN B C 1
ATOM 8167 O O . GLN B 1 522 ? 21.203 34.938 7.969 1 78.81 522 GLN B O 1
ATOM 8172 N N . PHE B 1 523 ? 21.062 33.094 6.66 1 62.66 523 PHE B N 1
ATOM 8173 C CA . PHE B 1 523 ? 22.125 33.625 5.828 1 62.66 523 PHE B CA 1
ATOM 8174 C C . PHE B 1 523 ? 21.562 34.156 4.508 1 62.66 523 PHE B C 1
ATOM 8176 O O . PHE B 1 523 ? 20.922 33.406 3.764 1 62.66 523 PHE B O 1
ATOM 8183 N N . PRO B 1 524 ? 21.594 35.625 4.422 1 57.69 524 PRO B N 1
ATOM 8184 C CA . PRO B 1 524 ? 21.125 36.125 3.131 1 57.69 524 PRO B CA 1
ATOM 8185 C C . PRO B 1 524 ? 21.812 35.469 1.944 1 57.69 524 PRO B C 1
ATOM 8187 O O . PRO B 1 524 ? 22.953 35.031 2.066 1 57.69 524 PRO B O 1
ATOM 8190 N N . PRO B 1 525 ? 21.062 35.094 0.845 1 51.56 525 PRO B N 1
ATOM 8191 C CA . PRO B 1 525 ? 21.688 34.531 -0.355 1 51.56 525 PRO B CA 1
ATOM 8192 C C . PRO B 1 525 ? 22.922 35.312 -0.804 1 51.56 525 PRO B C 1
ATOM 8194 O O . PRO B 1 525 ? 22.906 36.531 -0.832 1 51.56 525 PRO B O 1
ATOM 8197 N N . THR B 1 526 ? 24.078 34.969 -0.537 1 46.34 526 THR B N 1
ATOM 8198 C CA . THR B 1 526 ? 25.219 35.688 -1.084 1 46.34 526 THR B CA 1
ATOM 8199 C C . THR B 1 526 ? 25.062 35.875 -2.588 1 46.34 526 THR B C 1
ATOM 8201 O O . THR B 1 526 ? 24.609 35 -3.297 1 46.34 526 THR B O 1
ATOM 8204 N N . ALA B 1 527 ? 25.016 37.156 -3.041 1 40 527 ALA B N 1
ATOM 8205 C CA . ALA B 1 527 ? 25.125 37.531 -4.449 1 40 527 ALA B CA 1
ATOM 8206 C C . ALA B 1 527 ? 26.156 36.688 -5.168 1 40 527 ALA B C 1
ATOM 8208 O O . ALA B 1 527 ? 27.125 36.219 -4.555 1 40 527 ALA B O 1
ATOM 8209 N N . ASN B 1 528 ? 25.812 36.062 -6.285 1 37.53 528 ASN B N 1
ATOM 8210 C CA . ASN B 1 528 ? 26.766 35.406 -7.148 1 37.53 528 ASN B CA 1
ATOM 8211 C C . ASN B 1 528 ? 28.094 36.156 -7.238 1 37.53 528 ASN B C 1
ATOM 8213 O O . ASN B 1 528 ? 28.109 37.344 -7.621 1 37.53 528 ASN B O 1
ATOM 8217 N N . PRO B 1 529 ? 29.094 35.719 -6.648 1 33.75 529 PRO B N 1
ATOM 8218 C CA . PRO B 1 529 ? 30.375 36.406 -6.871 1 33.75 529 PRO B CA 1
ATOM 8219 C C . PRO B 1 529 ? 30.672 36.625 -8.352 1 33.75 529 PRO B C 1
ATOM 8221 O O . PRO B 1 529 ? 31.656 37.312 -8.695 1 33.75 529 PRO B O 1
ATOM 8224 N N . HIS B 1 530 ? 30.188 35.844 -9.32 1 33.97 530 HIS B N 1
ATOM 8225 C CA . HIS B 1 530 ? 30.797 36.062 -10.633 1 33.97 530 HIS B CA 1
ATOM 8226 C C . HIS B 1 530 ? 30.453 37.438 -11.188 1 33.97 530 HIS B C 1
ATOM 8228 O O . HIS B 1 530 ? 30.891 37.781 -12.289 1 33.97 530 HIS B O 1
ATOM 8234 N N . GLU B 1 531 ? 29.469 38.219 -10.758 1 33.09 531 GLU B N 1
ATOM 8235 C CA . GLU B 1 531 ? 29.344 39.469 -11.5 1 33.09 531 GLU B CA 1
ATOM 8236 C C . GLU B 1 531 ? 30.359 40.5 -11.023 1 33.09 531 GLU B C 1
ATOM 8238 O O . GLU B 1 531 ? 30.344 41.656 -11.469 1 33.09 531 GLU B O 1
ATOM 8243 N N . VAL B 1 532 ? 31.125 40.375 -9.93 1 28.66 532 VAL B N 1
ATOM 8244 C CA . VAL B 1 532 ? 31.953 41.562 -9.758 1 28.66 532 VAL B CA 1
ATOM 8245 C C . VAL B 1 532 ? 33.062 41.562 -10.789 1 28.66 532 VAL B C 1
ATOM 8247 O O . VAL B 1 532 ? 33.656 42.625 -11.078 1 28.66 532 VAL B O 1
ATOM 8250 N N . GLU B 1 533 ? 33.844 40.531 -11.164 1 26.25 533 GLU B N 1
ATOM 8251 C CA . GLU B 1 533 ? 35.062 40.969 -11.805 1 26.25 533 GLU B CA 1
ATOM 8252 C C . GLU B 1 533 ? 34.844 41.406 -13.25 1 26.25 533 GLU B C 1
ATOM 8254 O O . GLU B 1 533 ? 35.75 41.844 -13.938 1 26.25 533 GLU B O 1
ATOM 8259 N N . GLY B 1 534 ? 33.688 41.906 -13.945 1 21.84 534 GLY B N 1
ATOM 8260 C CA . GLY B 1 534 ? 34.125 42.906 -14.922 1 21.84 534 GLY B CA 1
ATOM 8261 C C . GLY B 1 534 ? 34.344 44.281 -14.328 1 21.84 534 GLY B C 1
ATOM 8262 O O . GLY B 1 534 ? 33.812 44.594 -13.258 1 21.84 534 GLY B O 1
#

Sequence (1068 aa):
MTSVKEKENLPLRRISPPSPVSRSQSIQMPPPTQREATPEQEEVPPVAAEPAPRPPRQLFPSFPDGAASYRTNKVASDTREALTRTVTHGIDAPFEKIALQGVNIAALAAELRTCDHTYQAPGGPNPPMLFPSPSSNQDVPQPSAQQAHTCISTYMVRVEPSLQLFAPTHARQAFLAGGMGMWTTGEVPNQRGWLACYLAALAHGAMSMTKEEWHLSGRFEAREATAREWLLEAGWALATEYFTRKPTMAGLRACLLILHYHLLGFGGPPDVPTIIAFLPVIVRAACELGLHQEPLETGSLADEKRALWAKIYELDATWAPLLGTRLSFCPAEVSTRLPEGPSAQQRNVASSTFYATLAFSVKLTHLLKLPHPPASFDLLVLSNELKGIRKVFEPEDAPSEPLTELLVDLQTFRLQAALDEAGATRSEATEEAWRTAACELLNTNPTDCPQPLHLLMVVAFFHSLILVVLRWRTDKVFHPSFADSLVSDVLAKLAELESASWPIPLHQTIQRGILTVRALVQFPPTANPHEVEGMTSVKEKENLPLRRISPPSPVSRSQSIQMPPPTQREATPEQEEVPPVAAEPAPRPPRQLFPSFPDGAASYRTNKVASDTREALTRTVTHGIDAPFEKIALQGVNIAALAAELRTCDHTYQAPGGPNPPMLFPSPSSNQDVPQPSAQQAHTCISTYMVRVEPSLQLFAPTHARQAFLAGGMGMWTTGEVPNQRGWLACYLAALAHGAMSMTKEEWHLSGRFEAREATAREWLLEAGWALATEYFTRKPTMAGLRACLLILHYHLLGFGGPPDVPTIIAFLPVIVRAACELGLHQEPLETGSLADEKRALWAKIYELDATWAPLLGTRLSFCPAEVSTRLPEGPSAQQRNVASSTFYATLAFSVKLTHLLKLPHPPASFDLLVLSNELKGIRKVFEPEDAPSEPLTELLVDLQTFRLQAALDEAGATRSEATEEAWRTAACELLNTNPTDCPQPLHLLMVVAFFHSLILVVLRWRTDKVFHPSFADSLVSDVLAKLAELESASWPIPLHQTIQRGILTVRALVQFPPTANPHEVEG

Solvent-accessible surface area (backbone atoms only — not comparable to full-atom values): 60228 Å² total; per-residue (Å²): 131,88,79,82,77,71,90,73,80,84,82,80,76,78,80,72,79,81,75,81,76,72,82,68,79,74,75,77,73,73,76,80,75,79,72,78,73,67,79,69,75,72,69,71,71,72,77,72,70,74,75,69,78,68,69,76,72,58,89,57,75,77,79,66,95,61,51,65,63,47,49,54,30,44,45,54,51,39,21,52,44,26,57,42,22,23,37,69,46,36,60,53,26,51,65,88,46,50,78,62,83,60,44,65,62,69,59,50,45,52,51,30,42,54,50,51,61,72,63,55,56,88,85,52,82,77,52,64,53,62,57,45,63,78,58,79,87,62,84,65,83,74,74,51,68,66,38,45,49,51,15,42,52,42,21,58,68,72,45,34,77,77,68,44,84,49,64,45,63,66,56,36,49,54,52,53,49,44,55,49,34,32,72,72,72,61,48,63,70,91,41,40,27,46,53,12,26,50,30,25,41,34,23,50,9,47,68,72,41,51,74,68,59,45,46,72,55,73,45,86,65,57,60,68,59,51,25,50,46,31,36,51,48,16,10,37,29,31,45,73,52,33,36,67,63,46,57,46,73,42,34,51,50,20,52,52,43,49,46,47,41,37,61,60,24,74,82,38,64,48,55,53,48,47,47,56,44,50,45,30,38,53,46,51,41,38,46,70,71,42,32,41,34,57,60,88,58,72,63,69,64,31,50,41,39,30,50,52,36,38,52,56,48,49,52,41,45,57,43,20,65,59,64,63,45,70,65,70,63,49,74,78,38,50,50,40,62,56,71,61,34,74,87,68,83,64,72,23,48,37,41,35,49,39,49,51,47,40,54,48,42,42,52,51,50,54,46,71,54,31,73,52,79,66,51,64,64,60,52,50,52,50,50,53,52,49,51,55,58,52,52,63,59,58,48,87,81,45,72,66,52,58,62,47,52,50,50,48,38,33,49,47,50,53,51,49,50,51,36,59,52,63,66,46,86,84,48,73,67,59,51,50,53,46,52,52,37,52,54,51,55,73,68,55,61,53,64,64,55,59,74,82,44,28,60,61,35,39,52,49,47,41,39,37,50,41,50,52,51,50,45,59,63,68,43,83,75,58,57,66,69,61,49,56,52,46,53,55,51,50,51,51,45,47,52,51,59,70,71,50,91,68,64,72,46,47,48,61,41,51,50,33,30,46,52,54,48,49,48,66,64,69,43,69,63,70,73,69,72,78,71,57,85,116,133,82,80,78,76,74,81,77,76,77,76,79,76,75,80,71,77,79,74,80,76,76,80,68,79,75,76,76,74,72,78,80,75,78,70,77,73,68,79,69,75,72,70,72,69,72,79,72,70,74,74,68,78,67,70,76,69,59,90,58,78,76,79,65,96,58,51,66,64,46,47,55,29,46,45,54,51,39,21,52,44,24,59,42,21,24,37,69,46,39,61,52,27,51,64,88,46,50,79,62,81,62,43,64,59,68,59,50,45,52,52,32,43,53,50,51,60,72,64,54,56,86,85,55,83,77,52,64,52,61,57,46,63,80,60,80,87,64,84,65,83,73,74,51,68,67,38,46,51,52,14,42,51,42,21,58,67,72,45,35,78,77,66,44,84,49,63,46,65,66,57,36,50,54,50,52,48,44,55,50,34,33,70,73,71,60,48,64,69,90,41,40,26,48,53,12,27,50,29,24,41,35,22,50,8,46,66,72,42,52,74,68,58,44,47,72,56,74,46,86,64,57,60,69,58,51,26,49,45,32,38,50,49,17,8,37,27,30,44,74,52,34,35,68,62,44,56,45,73,43,35,51,51,18,52,51,43,48,45,46,41,37,61,60,24,74,81,40,65,47,54,55,48,48,48,56,44,50,46,30,38,52,45,50,43,38,48,71,69,40,33,41,33,58,62,87,58,72,63,68,63,30,50,42,39,30,50,53,36,40,52,55,48,49,53,40,42,58,44,19,65,60,63,62,46,72,66,70,64,50,73,78,38,49,50,39,63,54,70,61,34,73,86,68,84,64,71,22,47,38,41,35,50,39,50,50,47,39,52,48,40,43,53,50,49,52,45,69,53,32,74,53,79,66,51,61,66,61,52,49,53,49,49,52,51,50,52,56,58,52,53,64,59,58,47,89,81,48,73,65,52,56,64,47,53,50,51,48,38,36,49,47,50,53,52,50,51,51,35,59,52,64,67,45,86,85,48,70,68,58,51,49,52,45,53,52,39,53,55,51,54,71,68,56,61,53,63,65,56,62,72,80,46,30,59,59,36,40,51,48,48,42,40,37,50,42,50,53,53,50,44,60,61,68,43,83,74,60,56,65,69,59,50,55,51,46,53,55,52,49,52,51,46,48,54,51,60,70,70,50,90,68,63,72,47,48,46,60,42,51,49,33,31,45,53,53,47,48,49,64,63,68,43,69,64,70,74,71,69,78,71,59,81,116

pLDDT: mean 76.97, std 24.07, range [16.86, 98.31]

Radius of gyration: 32.73 Å; Cα contacts (8 Å, |Δi|>4): 1249; chains: 2; bounding box: 94×100×103 Å

Foldseek 3Di:
DDDPDDPDDDDPPPPDDPDPPPPPPPPDPPDPPPPPPDPPPPPPPPPPPDPDPDPPPPPDDDDPPCVVLVVLLVLLVQQLLLLLQCLQQQLNRPLVSHDDPQFDSVVLSVLSVVLCVVFADPPGDDFQLLADDPDPPDPQDDDDLLLLVQLLVQLVPAPCVVLVLQVQPVSVCVLVVQSVCCNPVVDHDPQLLSQLLSLLSSLVSLLSDDPVVNVVSPDPDDSLVNSVSSNNVSSNSCNVNVCLPPNDSSNLNSLVSSLLCQLLQSNHQHNNCSSCVCLLSSVVSLVVVVLQAQDPDDDSVSVSSLSSVLSSLVVQLLVCVSNVHAGSDDPVSGHRDHPQQDDDDQSNLQVNLQVLLSVLSNLLRVQPPDPDQHDLVSLVVSVVSLVVSVVSVPPPPRDHDLQSLLSSLLSLLSSVSSCVSSVHDDDPVSVVSNLVSLVVLLVDDLCSDRSSCSQSSLSSSLSSLSSVLVCLQPPPPPDPVSSVVSLVSSVVSLVVLVPDDDDRSCVSSNSSSSSSSCSSSPGRNPDDVPPPPD/DDDPPDPPPPPPPPPDDPDPPCPVPPPDPPDPPPPPPDPPPPPPPPPPPPPDPPPPPPPDDDPPPCVVLVVLLVLLVLQLLLLLQCLQQQLNRPLVSHDDPQFDSVVLSVVSVVLCVVQADPPGDDFQLQADDPDPPDDQDDDDLLLLVQLLVQLVPAPCVVLVLQVQPVSVCVLVVQSVCCNPVVDHDPQLLSQLLSLLSSLVSLLSDDPVVNVVSPDPDDSLVNSVSSNNVSSHSCNVNVCLVPNDSSNLNSLVSSLLCQLLQSNHFHNNCSSCVCLLSSVVSLVVVVLQEQDPDDDSVSVSSLSSVLSSLVSQLLVCVSNVHAGSDDPVSGDRDHPQQDDDDQSNLQVNLQVLLSVLSNLLRVQPPDPDQHDLVSLVVSVVSLVVSVVSVPPPPRDHDLQSLLSSLLSLLSSVSSCVSSVHDDDPVSVVSNLVSLVVLLVDDLCSDRSSCSQSSLSSSLSSLSSVLVCLQPPPPPDPVSSVVSLVSSVVSLVVLVPDDDDRSCVSSNSSSSSSSCSSSVGRNPDDVVPPPD

Secondary structure (DSSP, 8-state):
----------------------------------------------------------SS----S-HHHHHHHHHHHHHHHHHHHHHHHGGGS-GGG---TTS-HHHHHHHHHHHHHHT--TTS-----SS--------PPPPPHHHHHHHHHHHHHHTHHHH-TT-SHHHHHHHHHHHHHHHHT----S-HHHHHHHHHHHHHHHHHS-HHHHHHTT--S-HHHHHHHHHHHHHHHHHHTTTTTS--HHHHHHHHHHHHHHHTTTTSS--HHHHHTTHHHHHHHHHHTTTTS--SS-THHHHHHHHHHHHHHHHHHHHHHHHT---SS-GGG--PPP----SSTTHHHHHHHHHHHHHHHHHHHHHHTSSSPPPHHHHHHHHHHHHHHHHHH-STT----HHHHHHHHHHHHHHHHHHHHHTPPPPHHHHHHHHHHHHHHHT--TT-S-GGGHHHHHHHHHHHHHHHHHHHHH-TTS-HHHHHHHHHHHHHHHHHHHHS---HHHHHHHHHHHHHHHHHHHS-----GGGT--/----------------------------------------------------------SS----S-HHHHHHHHHHHHHHHHHHHHHHHGGGS-GGG---TTS-HHHHHHHHHHHHHHH--TTS-----SS--------PPPPPHHHHHHHHHHHHHHTHHHH-TT-SHHHHHHHHHHHHHHHHT----S-HHHHHHHHHHHHHHHHTS-HHHHHHTT--S-HHHHHHHHHHHHHHHHHHTTTTTS--HHHHHHHHHHHHHHHTTTTSS--HHHHHTTHHHHHHHHHHTTTTS--SS-THHHHHHHHHHHHHHHHHHHHHHHHT---SS-GGG--PPP----SSTTHHHHHHHHHHHHHHHHHHHHHHTSSSPPPHHHHHHHHHHHHHHHHHH-STT----HHHHHHHHHHHHHHHHHHHHHTPPPPHHHHHHHHHHHHHHHT--TT-S-GGGHHHHHHHHHHHHHHHHHHHHH-TTS-HHHHHHHHHHHHHHHHHHHHS---HHHHHHHHHHHHHHHHHHHS-----GGGT--